Protein 4TR6 (pdb70)

Sequence (760 aa):
SHMKFTIQKDRLVESVQDVLKAVSSRTTIPILTGIKIVASDDGVSFTGSDSDISIESFIPKEEGDKEIVTIEQPGSIVLQARFFSEIVKKLPMATVEIEVQNQYLTIIRSGKAEFNLNGLDADEYPHLPQIEEHHAIQIPTDLLKNLIRQTVFAVSTSETTRPILTGVNWKVEQSELLCTATDSSHRLALRKAKLDIPEDRSYNVVIPGKSLTELSKILDDNQELVDIVITETQVLFKAKNVLFFSRLLDGNYPDTTSLIIPQDSKTEIIVNTKEEFLQAIDRASLLAREGRNNVVVKLSAKPAESIEISSNSPEIGKVVEAIVADQIEGEELNISFSPKYMLDALKVLEGAEIRVSFTGAMMRPFLIRTPNDETIVQLILPVRTYSHMKFTIQKDRLVESVQDVLKAVSSRTTIPILTGIKIVASDDGVSFTGSDSDIISIESFIPKEEGDKEIVTIEQPGSIVLQARFFSEIVKKLPMATVEIEVQNNQYLTIIIRSGKAEFNNLNGLDADEYPHLPQIEEHHAIQIPTDLLKNLIRQTVFAVSTSETRRPILTGVNWKVEQSSEELLCTATDSSHRLALRKAKLDIPEDRSSYNVVIPGKSLTTELSSKILDDNQELVDIVITETQVLFKAKNVLFFSRLLDGNYPDTTSLIPQDSKTEIIVVNTKEFLQAIIDRASLLAREGRNNVVKLSAKPAESIEISSSNSPEIGKVVVEAIVADQIEGEELNISFSPKYMLDALKVLEGAEIRVSSFTGAMRPFLIRTPNDETIVQLILPVRTY

Structure (mmCIF, N/CA/C/O backbone):
data_4TR6
#
_entry.id   4TR6
#
_cell.length_a   43.220
_cell.length_b   68.330
_cell.length_c   85.310
_cell.angle_alpha   65.77
_cell.angle_beta 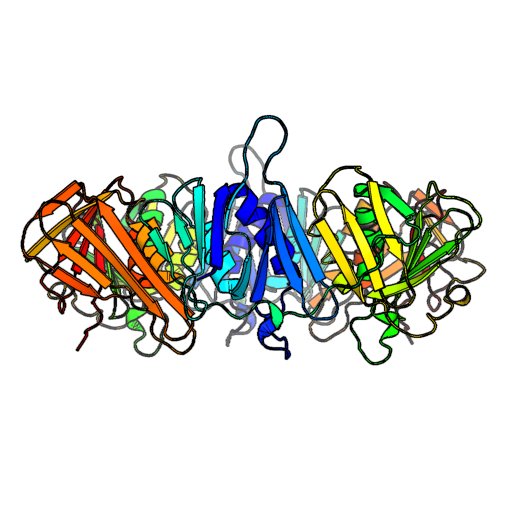  82.84
_cell.angle_gamma   86.79
#
_symmetry.space_group_name_H-M   'P 1'
#
loop_
_entity.id
_entity.type
_entity.pdbx_description
1 polymer 'DNA polymerase III subunit beta'
2 non-polymer 'SODIUM ION'
3 water water
#
loop_
_atom_site.group_PDB
_atom_site.id
_atom_site.type_symbol
_atom_site.label_atom_id
_atom_site.label_alt_id
_atom_site.label_comp_id
_atom_site.label_asym_id
_atom_site.label_entity_id
_atom_site.label_seq_id
_atom_site.pdbx_PDB_ins_code
_atom_site.Cartn_x
_atom_site.Cartn_y
_atom_site.Cartn_z
_atom_site.occupancy
_atom_site.B_iso_or_equiv
_atom_site.auth_seq_id
_atom_site.auth_comp_id
_atom_site.auth_asym_id
_atom_site.auth_atom_id
_atom_site.pdbx_PDB_model_num
ATOM 1 N N . SER A 1 1 ? -27.802 -33.845 -10.694 1.00 51.83 1 SER A N 1
ATOM 2 C CA . SER A 1 1 ? -26.436 -33.442 -11.027 1.00 50.52 1 SER A CA 1
ATOM 3 C C . SER A 1 1 ? -25.873 -32.470 -10.000 1.00 49.03 1 SER A C 1
ATOM 4 O O . SER A 1 1 ? -25.948 -31.250 -10.169 1.00 51.04 1 SER A O 1
ATOM 11 N N . HIS A 1 2 ? -25.286 -33.017 -8.945 1.00 38.74 2 HIS A N 1
ATOM 12 C CA . HIS A 1 2 ? -24.625 -32.205 -7.925 1.00 33.16 2 HIS A CA 1
ATOM 13 C C . HIS A 1 2 ? -23.099 -32.343 -8.096 1.00 34.32 2 HIS A C 1
ATOM 14 O O . HIS A 1 2 ? -22.529 -33.399 -7.856 1.00 34.79 2 HIS A O 1
ATOM 28 N N . MET A 1 3 ? -22.440 -31.249 -8.438 1.00 29.21 3 MET A N 1
ATOM 29 C CA . MET A 1 3 ? -20.989 -31.173 -8.641 1.00 27.30 3 MET A CA 1
ATOM 30 C C . MET A 1 3 ? -20.175 -31.658 -7.445 1.00 30.29 3 MET A C 1
ATOM 31 O O . MET A 1 3 ? -20.442 -31.250 -6.309 1.00 30.73 3 MET A O 1
ATOM 45 N N . LYS A 1 4 ? -19.133 -32.440 -7.717 1.00 28.63 4 LYS A N 1
ATOM 46 C CA . LYS A 1 4 ? -18.215 -32.939 -6.699 1.00 28.76 4 LYS A CA 1
ATOM 47 C C . LYS A 1 4 ? -16.827 -33.208 -7.274 1.00 31.57 4 LYS A C 1
ATOM 48 O O . LYS A 1 4 ? -16.691 -34.010 -8.213 1.00 32.91 4 LYS A O 1
ATOM 67 N N . PHE A 1 5 ? -15.793 -32.558 -6.710 1.00 29.59 5 PHE A N 1
ATOM 68 C CA . PHE A 1 5 ? -14.416 -32.821 -7.113 1.00 29.65 5 PHE A CA 1
ATOM 69 C C . PHE A 1 5 ? -13.409 -32.517 -6.016 1.00 32.85 5 PHE A C 1
ATOM 70 O O . PHE A 1 5 ? -13.715 -31.780 -5.074 1.00 30.09 5 PHE A O 1
ATOM 87 N N . THR A 1 6 ? -12.191 -33.053 -6.176 1.00 31.49 6 THR A N 1
ATOM 88 C CA . THR A 1 6 ? -11.041 -32.825 -5.299 1.00 31.95 6 THR A CA 1
ATOM 89 C C . THR A 1 6 ? -9.999 -32.149 -6.150 1.00 34.27 6 THR A C 1
ATOM 90 O O . THR A 1 6 ? -9.763 -32.605 -7.270 1.00 32.60 6 THR A O 1
ATOM 101 N N . ILE A 1 7 ? -9.373 -31.075 -5.647 1.00 30.24 7 ILE A N 1
ATOM 102 C CA . ILE A 1 7 ? -8.414 -30.297 -6.405 1.00 28.50 7 ILE A CA 1
ATOM 103 C C . ILE A 1 7 ? -7.234 -29.845 -5.564 1.00 33.85 7 ILE A C 1
ATOM 104 O O . ILE A 1 7 ? -7.350 -29.677 -4.347 1.00 32.24 7 ILE A O 1
ATOM 120 N N . GLN A 1 8 ? -6.136 -29.540 -6.243 1.00 32.33 8 GLN A N 1
ATOM 121 C CA . GLN A 1 8 ? -4.959 -28.998 -5.609 1.00 32.65 8 GLN A CA 1
ATOM 122 C C . GLN A 1 8 ? -5.224 -27.549 -5.253 1.00 34.82 8 GLN A C 1
ATOM 123 O O . GLN A 1 8 ? -5.678 -26.770 -6.090 1.00 32.61 8 GLN A O 1
ATOM 137 N N . LYS A 1 9 ? -4.996 -27.185 -3.980 1.00 30.85 9 LYS A N 1
ATOM 138 C CA . LYS A 1 9 ? -5.199 -25.809 -3.530 1.00 29.59 9 LYS A CA 1
ATOM 139 C C . LYS A 1 9 ? -4.450 -24.754 -4.360 1.00 30.54 9 LYS A C 1
ATOM 140 O O . LYS A 1 9 ? -5.027 -23.725 -4.695 1.00 28.51 9 LYS A O 1
ATOM 159 N N . ASP A 1 10 ? -3.151 -24.969 -4.616 1.00 31.11 10 ASP A N 1
ATOM 160 C CA . ASP A 1 10 ? -2.345 -23.979 -5.332 1.00 30.98 10 ASP A CA 1
ATOM 161 C C . ASP A 1 10 ? -2.965 -23.567 -6.651 1.00 30.70 10 ASP A C 1
ATOM 162 O O . ASP A 1 10 ? -3.095 -22.378 -6.915 1.00 31.07 10 ASP A O 1
ATOM 171 N N . ARG A 1 11 ? -3.429 -24.548 -7.450 1.00 30.68 11 ARG A N 1
ATOM 172 C CA . ARG A 1 11 ? -4.039 -24.237 -8.746 1.00 29.69 11 ARG A CA 1
ATOM 173 C C . ARG A 1 11 ? -5.419 -23.610 -8.608 1.00 28.80 11 ARG A C 1
ATOM 174 O O . ARG A 1 11 ? -5.780 -22.695 -9.349 1.00 28.73 11 ARG A O 1
ATOM 195 N N . LEU A 1 12 ? -6.204 -24.107 -7.656 1.00 26.67 12 LEU A N 1
ATOM 196 C CA . LEU A 1 12 ? -7.517 -23.520 -7.378 1.00 26.53 12 LEU A CA 1
ATOM 197 C C . LEU A 1 12 ? -7.375 -22.036 -7.039 1.00 28.82 12 LEU A C 1
ATOM 198 O O . LEU A 1 12 ? -8.108 -21.192 -7.564 1.00 27.74 12 LEU A O 1
ATOM 214 N N . VAL A 1 13 ? -6.454 -21.717 -6.125 1.00 25.37 13 VAL A N 1
ATOM 215 C CA . VAL A 1 13 ? -6.245 -20.330 -5.731 1.00 25.03 13 VAL A CA 1
ATOM 216 C C . VAL A 1 13 ? -5.828 -19.472 -6.938 1.00 27.60 13 VAL A C 1
ATOM 217 O O . VAL A 1 13 ? -6.351 -18.375 -7.132 1.00 28.96 13 VAL A O 1
ATOM 230 N N . GLU A 1 14 ? -4.901 -19.967 -7.758 1.00 27.07 14 GLU A N 1
ATOM 231 C CA . GLU A 1 14 ? -4.430 -19.211 -8.913 1.00 27.15 14 GLU A CA 1
ATOM 232 C C . GLU A 1 14 ? -5.570 -18.880 -9.871 1.00 28.27 14 GLU A C 1
ATOM 233 O O . GLU A 1 14 ? -5.679 -17.736 -10.325 1.00 27.37 14 GLU A O 1
ATOM 245 N N . SER A 1 15 ? -6.425 -19.885 -10.185 1.00 24.79 15 SER A N 1
ATOM 246 C CA . SER A 1 15 ? -7.559 -19.651 -11.072 1.00 23.03 15 SER A CA 1
ATOM 247 C C . SER A 1 15 ? -8.568 -18.675 -10.479 1.00 23.94 15 SER A C 1
ATOM 248 O O . SER A 1 15 ? -9.109 -17.824 -11.172 1.00 24.21 15 SER A O 1
ATOM 256 N N . VAL A 1 16 ? -8.869 -18.825 -9.203 1.00 22.93 16 VAL A N 1
ATOM 257 C CA . VAL A 1 16 ? -9.834 -17.936 -8.568 1.00 22.62 16 VAL A CA 1
ATOM 258 C C . VAL A 1 16 ? -9.364 -16.474 -8.560 1.00 25.76 16 VAL A C 1
ATOM 259 O O . VAL A 1 16 ? -10.153 -15.579 -8.882 1.00 24.39 16 VAL A O 1
ATOM 272 N N . GLN A 1 17 ? -8.096 -16.250 -8.248 1.00 25.49 17 GLN A N 1
ATOM 273 C CA . GLN A 1 17 ? -7.535 -14.898 -8.211 1.00 25.71 17 GLN A CA 1
ATOM 274 C C . GLN A 1 17 ? -7.473 -14.283 -9.607 1.00 28.78 17 GLN A C 1
ATOM 275 O O . GLN A 1 17 ? -7.617 -13.076 -9.740 1.00 29.35 17 GLN A O 1
ATOM 289 N N . ASP A 1 18 ? -7.314 -15.093 -10.648 1.00 25.94 18 ASP A N 1
ATOM 290 C CA . ASP A 1 18 ? -7.332 -14.570 -12.009 1.00 24.84 18 ASP A CA 1
ATOM 291 C C . ASP A 1 18 ? -8.746 -14.102 -12.361 1.00 26.18 18 ASP A C 1
ATOM 292 O O . ASP A 1 18 ? -8.926 -12.980 -12.810 1.00 28.30 18 ASP A O 1
ATOM 301 N N . VAL A 1 19 ? -9.782 -14.961 -12.143 1.00 22.26 19 VAL A N 1
ATOM 302 C CA . VAL A 1 19 ? -11.132 -14.574 -12.525 1.00 21.84 19 VAL A CA 1
ATOM 303 C C . VAL A 1 19 ? -11.736 -13.496 -11.635 1.00 25.47 19 VAL A C 1
ATOM 304 O O . VAL A 1 19 ? -12.639 -12.788 -12.079 1.00 25.14 19 VAL A O 1
ATOM 317 N N . LEU A 1 20 ? -11.235 -13.358 -10.388 1.00 23.49 20 LEU A N 1
ATOM 318 C CA . LEU A 1 20 ? -11.744 -12.371 -9.443 1.00 24.03 20 LEU A CA 1
ATOM 319 C C . LEU A 1 20 ? -11.605 -10.952 -10.019 1.00 29.68 20 LEU A C 1
ATOM 320 O O . LEU A 1 20 ? -12.512 -10.141 -9.841 1.00 29.99 20 LEU A O 1
ATOM 336 N N . LYS A 1 21 ? -10.618 -10.741 -10.883 1.00 27.13 21 LYS A N 1
ATOM 337 C CA . LYS A 1 21 ? -10.403 -9.434 -11.541 1.00 26.68 21 LYS A CA 1
ATOM 338 C C . LYS A 1 21 ? -11.558 -8.960 -12.413 1.00 31.54 21 LYS A C 1
ATOM 339 O O . LYS A 1 21 ? -11.641 -7.772 -12.732 1.00 32.32 21 LYS A O 1
ATOM 358 N N . ALA A 1 22 ? -12.409 -9.868 -12.859 1.00 26.54 22 ALA A N 1
ATOM 359 C CA . ALA A 1 22 ? -13.559 -9.545 -13.664 1.00 25.79 22 ALA A CA 1
ATOM 360 C C . ALA A 1 22 ? -14.804 -9.368 -12.827 1.00 29.85 22 ALA A C 1
ATOM 361 O O . ALA A 1 22 ? -15.852 -9.103 -13.391 1.00 29.73 22 ALA A O 1
ATOM 368 N N . VAL A 1 23 ? -14.724 -9.556 -11.501 1.00 28.79 23 VAL A N 1
ATOM 369 C CA . VAL A 1 23 ? -15.901 -9.444 -10.652 1.00 29.79 23 VAL A CA 1
ATOM 370 C C . VAL A 1 23 ? -15.859 -8.053 -10.022 1.00 36.64 23 VAL A C 1
ATOM 371 O O . VAL A 1 23 ? -14.865 -7.698 -9.391 1.00 37.61 23 VAL A O 1
ATOM 384 N N . SER A 1 24 ? -16.920 -7.274 -10.224 1.00 39.74 24 SER A N 1
ATOM 385 C CA . SER A 1 24 ? -17.036 -5.914 -9.681 1.00 42.91 24 SER A CA 1
ATOM 386 C C . SER A 1 24 ? -18.014 -5.942 -8.508 1.00 51.29 24 SER A C 1
ATOM 387 O O . SER A 1 24 ? -19.027 -6.636 -8.589 1.00 50.38 24 SER A O 1
ATOM 395 N N . SER A 1 25 ? -17.728 -5.182 -7.435 1.00 52.50 25 SER A N 1
ATOM 396 C CA . SER A 1 25 ? -18.634 -5.099 -6.275 1.00 54.88 25 SER A CA 1
ATOM 397 C C . SER A 1 25 ? -19.933 -4.392 -6.706 1.00 62.98 25 SER A C 1
ATOM 398 O O . SER A 1 25 ? -21.028 -4.876 -6.408 1.00 62.75 25 SER A O 1
ATOM 402 N N . ARG A 1 26 ? -19.800 -3.282 -7.459 1.00 61.90 26 ARG A N 1
ATOM 403 C CA . ARG A 1 26 ? -20.948 -2.543 -7.998 1.00 63.48 26 ARG A CA 1
ATOM 404 C C . ARG A 1 26 ? -21.456 -3.302 -9.235 1.00 69.74 26 ARG A C 1
ATOM 405 O O . ARG A 1 26 ? -20.762 -3.329 -10.251 1.00 70.35 26 ARG A O 1
ATOM 409 N N . THR A 1 27 ? -22.631 -3.964 -9.135 1.00 67.31 27 THR A N 1
ATOM 410 C CA . THR A 1 27 ? -23.188 -4.760 -10.238 1.00 67.19 27 THR A CA 1
ATOM 411 C C . THR A 1 27 ? -24.724 -4.741 -10.250 1.00 70.63 27 THR A C 1
ATOM 412 O O . THR A 1 27 ? -25.352 -5.044 -9.233 1.00 70.52 27 THR A O 1
ATOM 416 N N . THR A 1 28 ? -25.320 -4.423 -11.421 1.00 66.16 28 THR A N 1
ATOM 417 C CA . THR A 1 28 ? -26.781 -4.377 -11.597 1.00 65.79 28 THR A CA 1
ATOM 418 C C . THR A 1 28 ? -27.374 -5.788 -11.752 1.00 66.78 28 THR A C 1
ATOM 419 O O . THR A 1 28 ? -28.574 -5.956 -11.532 1.00 67.44 28 THR A O 1
ATOM 423 N N . ILE A 1 29 ? -26.550 -6.788 -12.150 1.00 58.96 29 ILE A N 1
ATOM 424 C CA . ILE A 1 29 ? -26.978 -8.187 -12.286 1.00 56.74 29 ILE A CA 1
ATOM 425 C C . ILE A 1 29 ? -26.458 -8.911 -11.025 1.00 54.64 29 ILE A C 1
ATOM 426 O O . ILE A 1 29 ? -25.245 -9.099 -10.906 1.00 53.03 29 ILE A O 1
ATOM 430 N N . PRO A 1 30 ? -27.323 -9.264 -10.043 1.00 47.48 30 PRO A N 1
ATOM 431 C CA . PRO A 1 30 ? -26.814 -9.878 -8.798 1.00 45.44 30 PRO A CA 1
ATOM 432 C C . PRO A 1 30 ? -25.937 -11.118 -8.929 1.00 43.94 30 PRO A C 1
ATOM 433 O O . PRO A 1 30 ? -24.975 -11.232 -8.178 1.00 41.33 30 PRO A O 1
ATOM 444 N N . ILE A 1 31 ? -26.225 -12.015 -9.900 1.00 40.47 31 ILE A N 1
ATOM 445 C CA . ILE A 1 31 ? -25.453 -13.251 -10.073 1.00 38.60 31 ILE A CA 1
ATOM 446 C C . ILE A 1 31 ? -24.004 -12.993 -10.485 1.00 37.51 31 ILE A C 1
ATOM 447 O O . ILE A 1 31 ? -23.168 -13.888 -10.324 1.00 34.55 31 ILE A O 1
ATOM 463 N N . LEU A 1 32 ? -23.684 -11.765 -10.970 1.00 34.44 32 LEU A N 1
ATOM 464 C CA . LEU A 1 32 ? -22.320 -11.427 -11.341 1.00 32.94 32 LEU A CA 1
ATOM 465 C C . LEU A 1 32 ? -21.419 -11.136 -10.169 1.00 32.32 32 LEU A C 1
ATOM 466 O O . LEU A 1 32 ? -20.232 -10.938 -10.378 1.00 30.54 32 LEU A O 1
ATOM 482 N N . THR A 1 33 ? -21.923 -11.178 -8.909 1.00 28.53 33 THR A N 1
ATOM 483 C CA . THR A 1 33 ? -21.042 -11.111 -7.761 1.00 27.46 33 THR A CA 1
ATOM 484 C C . THR A 1 33 ? -20.471 -12.520 -7.475 1.00 27.66 33 THR A C 1
ATOM 485 O O . THR A 1 33 ? -19.630 -12.647 -6.584 1.00 26.53 33 THR A O 1
ATOM 496 N N . GLY A 1 34 ? -20.878 -13.532 -8.259 1.00 25.62 34 GLY A N 1
ATOM 497 C CA . GLY A 1 34 ? -20.396 -14.886 -8.080 1.00 25.10 34 GLY A CA 1
ATOM 498 C C . GLY A 1 34 ? -19.401 -15.332 -9.120 1.00 26.49 34 GLY A C 1
ATOM 499 O O . GLY A 1 34 ? -19.146 -14.634 -10.120 1.00 25.50 34 GLY A O 1
ATOM 503 N N . ILE A 1 35 ? -18.742 -16.443 -8.810 1.00 22.95 35 ILE A N 1
ATOM 504 C CA . ILE A 1 35 ? -17.836 -17.150 -9.709 1.00 21.01 35 ILE A CA 1
ATOM 505 C C . ILE A 1 35 ? -18.554 -18.437 -10.106 1.00 25.09 35 ILE A C 1
ATOM 506 O O . ILE A 1 35 ? -19.032 -19.168 -9.221 1.00 25.02 35 ILE A O 1
ATOM 522 N N . LYS A 1 36 ? -18.618 -18.705 -11.400 1.00 22.91 36 LYS A N 1
ATOM 523 C CA . LYS A 1 36 ? -19.202 -19.928 -11.942 1.00 22.89 36 LYS A CA 1
ATOM 524 C C . LYS A 1 36 ? -18.113 -20.969 -12.006 1.00 26.86 36 LYS A C 1
ATOM 525 O O . LYS A 1 36 ? -17.059 -20.741 -12.588 1.00 26.52 36 LYS A O 1
ATOM 544 N N . ILE A 1 37 ? -18.389 -22.144 -11.432 1.00 23.39 37 ILE A N 1
ATOM 545 C CA . ILE A 1 37 ? -17.470 -23.266 -11.437 1.00 23.81 37 ILE A CA 1
ATOM 546 C C . ILE A 1 37 ? -18.169 -24.372 -12.250 1.00 27.02 37 ILE A C 1
ATOM 547 O O . ILE A 1 37 ? -19.342 -24.657 -11.996 1.00 25.75 37 ILE A O 1
ATOM 563 N N . VAL A 1 38 ? -17.458 -24.979 -13.194 1.00 25.56 38 VAL A N 1
ATOM 564 C CA . VAL A 1 38 ? -18.003 -26.072 -14.033 1.00 25.75 38 VAL A CA 1
ATOM 565 C C . VAL A 1 38 ? -17.007 -27.193 -14.049 1.00 29.15 38 VAL A C 1
ATOM 566 O O . VAL A 1 38 ? -15.922 -27.018 -14.573 1.00 28.45 38 VAL A O 1
ATOM 579 N N . ALA A 1 39 ? -17.363 -28.351 -13.494 1.00 27.05 39 ALA A N 1
ATOM 580 C CA . ALA A 1 39 ? -16.490 -29.509 -13.498 1.00 27.77 39 ALA A CA 1
ATOM 581 C C . ALA A 1 39 ? -16.993 -30.429 -14.596 1.00 33.08 39 ALA A C 1
ATOM 582 O O . ALA A 1 39 ? -18.182 -30.721 -14.636 1.00 32.49 39 ALA A O 1
ATOM 589 N N . SER A 1 40 ? -16.114 -30.794 -15.506 1.00 31.20 40 SER A N 1
ATOM 590 C CA . SER A 1 40 ? -16.412 -31.710 -16.628 1.00 32.85 40 SER A CA 1
ATOM 591 C C . SER A 1 40 ? -15.474 -32.913 -16.515 1.00 41.23 40 SER A C 1
ATOM 592 O O . SER A 1 40 ? -14.709 -33.011 -15.562 1.00 39.25 40 SER A O 1
ATOM 600 N N . ASP A 1 41 ? -15.534 -33.855 -17.464 1.00 42.21 41 ASP A N 1
ATOM 601 C CA . ASP A 1 41 ? -14.642 -35.010 -17.409 1.00 44.05 41 ASP A CA 1
ATOM 602 C C . ASP A 1 41 ? -13.169 -34.603 -17.643 1.00 45.72 41 ASP A C 1
ATOM 603 O O . ASP A 1 41 ? -12.277 -35.285 -17.142 1.00 47.34 41 ASP A O 1
ATOM 612 N N . ASP A 1 42 ? -12.927 -33.469 -18.324 1.00 39.88 42 ASP A N 1
ATOM 613 C CA . ASP A 1 42 ? -11.588 -32.968 -18.652 1.00 38.65 42 ASP A CA 1
ATOM 614 C C . ASP A 1 42 ? -10.931 -32.052 -17.594 1.00 36.95 42 ASP A C 1
ATOM 615 O O . ASP A 1 42 ? -9.718 -31.867 -17.630 1.00 35.69 42 ASP A O 1
ATOM 624 N N . GLY A 1 43 ? -11.711 -31.472 -16.693 1.00 32.30 43 GLY A N 1
ATOM 625 C CA . GLY A 1 43 ? -11.149 -30.530 -15.732 1.00 29.67 43 GLY A CA 1
ATOM 626 C C . GLY A 1 43 ? -12.200 -29.617 -15.172 1.00 31.34 43 GLY A C 1
ATOM 627 O O . GLY A 1 43 ? -13.387 -29.924 -15.245 1.00 31.18 43 GLY A O 1
ATOM 631 N N . VAL A 1 44 ? -11.775 -28.492 -14.576 1.00 27.70 44 VAL A N 1
ATOM 632 C CA . VAL A 1 44 ? -12.713 -27.541 -13.983 1.00 25.95 44 VAL A CA 1
ATOM 633 C C . VAL A 1 44 ? -12.436 -26.145 -14.510 1.00 28.73 44 VAL A C 1
ATOM 634 O O . VAL A 1 44 ? -11.280 -25.711 -14.480 1.00 26.86 44 VAL A O 1
ATOM 647 N N . SER A 1 45 ? -13.494 -25.426 -14.912 1.00 25.76 45 SER A N 1
ATOM 648 C CA . SER A 1 45 ? -13.387 -24.024 -15.324 1.00 25.57 45 SER A CA 1
ATOM 649 C C . SER A 1 45 ? -13.989 -23.126 -14.246 1.00 26.70 45 SER A C 1
ATOM 650 O O . SER A 1 45 ? -14.924 -23.514 -13.523 1.00 25.52 45 SER A O 1
ATOM 658 N N . PHE A 1 46 ? -13.443 -21.901 -14.155 1.00 24.31 46 PHE A N 1
ATOM 659 C CA . PHE A 1 46 ? -13.885 -20.863 -13.242 1.00 23.78 46 PHE A CA 1
ATOM 660 C C . PHE A 1 46 ? -14.142 -19.637 -14.109 1.00 24.89 46 PHE A C 1
ATOM 661 O O . PHE A 1 46 ? -13.280 -19.289 -14.925 1.00 24.69 46 PHE A O 1
ATOM 678 N N . THR A 1 47 ? -15.298 -18.994 -13.945 1.00 21.37 47 THR A N 1
ATOM 679 C CA . THR A 1 47 ? -15.662 -17.795 -14.727 1.00 22.29 47 THR A CA 1
ATOM 680 C C . THR A 1 47 ? -16.067 -16.648 -13.818 1.00 25.44 47 THR A C 1
ATOM 681 O O . THR A 1 47 ? -16.843 -16.829 -12.878 1.00 25.28 47 THR A O 1
ATOM 692 N N . GLY A 1 48 ? -15.536 -15.474 -14.126 1.00 22.82 48 GLY A N 1
ATOM 693 C CA . GLY A 1 48 ? -15.908 -14.229 -13.481 1.00 22.37 48 GLY A CA 1
ATOM 694 C C . GLY A 1 48 ? -16.223 -13.236 -14.584 1.00 26.95 48 GLY A C 1
ATOM 695 O O . GLY A 1 48 ? -15.632 -13.317 -15.672 1.00 23.98 48 GLY A O 1
ATOM 699 N N . SER A 1 49 ? -17.217 -12.378 -14.368 1.00 26.42 49 SER A N 1
ATOM 700 C CA . SER A 1 49 ? -17.600 -11.364 -15.355 1.00 27.00 49 SER A CA 1
ATOM 701 C C . SER A 1 49 ? -18.241 -10.128 -14.704 1.00 32.36 49 SER A C 1
ATOM 702 O O . SER A 1 49 ? -18.812 -10.225 -13.600 1.00 29.64 49 SER A O 1
ATOM 710 N N . ASP A 1 50 ? -18.127 -8.959 -15.376 1.00 30.60 50 ASP A N 1
ATOM 711 C CA . ASP A 1 50 ? -18.821 -7.721 -14.970 1.00 30.99 50 ASP A CA 1
ATOM 712 C C . ASP A 1 50 ? -19.645 -7.197 -16.170 1.00 37.75 50 ASP A C 1
ATOM 713 O O . ASP A 1 50 ? -19.990 -6.019 -16.213 1.00 36.39 50 ASP A O 1
ATOM 722 N N . SER A 1 51 ? -19.916 -8.065 -17.161 1.00 37.20 51 SER A N 1
ATOM 723 C CA . SER A 1 51 ? -20.612 -7.762 -18.406 1.00 39.87 51 SER A CA 1
ATOM 724 C C . SER A 1 51 ? -19.645 -7.155 -19.425 1.00 45.54 51 SER A C 1
ATOM 725 O O . SER A 1 51 ? -19.708 -7.578 -20.576 1.00 48.07 51 SER A O 1
ATOM 729 N N . ASP A 1 52 ? -18.749 -6.208 -19.022 1.00 40.25 52 ASP A N 1
ATOM 730 C CA . ASP A 1 52 ? -17.724 -5.622 -19.907 1.00 38.70 52 ASP A CA 1
ATOM 731 C C . ASP A 1 52 ? -16.591 -6.605 -20.147 1.00 36.54 52 ASP A C 1
ATOM 732 O O . ASP A 1 52 ? -16.216 -6.793 -21.301 1.00 34.32 52 ASP A O 1
ATOM 741 N N . ILE A 1 53 ? -15.993 -7.177 -19.074 1.00 26.88 53 ILE A N 1
ATOM 742 C CA . ILE A 1 53 ? -14.971 -8.198 -19.230 1.00 25.87 53 ILE A CA 1
ATOM 743 C C . ILE A 1 53 ? -15.478 -9.522 -18.686 1.00 25.79 53 ILE A C 1
ATOM 744 O O . ILE A 1 53 ? -16.282 -9.525 -17.754 1.00 25.46 53 ILE A O 1
ATOM 760 N N . SER A 1 54 ? -15.022 -10.623 -19.272 1.00 23.60 54 SER A N 1
ATOM 761 C CA . SER A 1 54 ? -15.286 -11.973 -18.780 1.00 22.97 54 SER A CA 1
ATOM 762 C C . SER A 1 54 ? -13.957 -12.721 -18.795 1.00 24.90 54 SER A C 1
ATOM 763 O O . SER A 1 54 ? -13.187 -12.590 -19.753 1.00 23.44 54 SER A O 1
ATOM 771 N N . ILE A 1 55 ? -13.655 -13.451 -17.732 1.00 23.39 55 ILE A N 1
ATOM 772 C CA . ILE A 1 55 ? -12.435 -14.223 -17.630 1.00 21.60 55 ILE A CA 1
ATOM 773 C C . ILE A 1 55 ? -12.809 -15.660 -17.327 1.00 26.19 55 ILE A C 1
ATOM 774 O O . ILE A 1 55 ? -13.497 -15.888 -16.329 1.00 26.52 55 ILE A O 1
ATOM 790 N N . GLU A 1 56 ? -12.355 -16.609 -18.148 1.00 23.05 56 GLU A N 1
ATOM 791 C CA . GLU A 1 56 ? -12.578 -18.036 -17.862 1.00 22.49 56 GLU A CA 1
ATOM 792 C C . GLU A 1 56 ? -11.212 -18.698 -17.703 1.00 26.21 56 GLU A C 1
ATOM 793 O O . GLU A 1 56 ? -10.404 -18.664 -18.638 1.00 26.51 56 GLU A O 1
ATOM 805 N N . SER A 1 57 ? -10.959 -19.314 -16.551 1.00 22.79 57 SER A N 1
ATOM 806 C CA . SER A 1 57 ? -9.692 -19.992 -16.267 1.00 22.24 57 SER A CA 1
ATOM 807 C C . SER A 1 57 ? -9.979 -21.486 -16.155 1.00 26.26 57 SER A C 1
ATOM 808 O O . SER A 1 57 ? -10.889 -21.859 -15.430 1.00 25.99 57 SER A O 1
ATOM 816 N N . PHE A 1 58 ? -9.217 -22.315 -16.829 1.00 25.18 58 PHE A N 1
ATOM 817 C CA . PHE A 1 58 ? -9.415 -23.764 -16.824 1.00 25.36 58 PHE A CA 1
ATOM 818 C C . PHE A 1 58 ? -8.286 -24.489 -16.125 1.00 29.07 58 PHE A C 1
ATOM 819 O O . PHE A 1 58 ? -7.105 -24.224 -16.375 1.00 27.82 58 PHE A O 1
ATOM 836 N N . ILE A 1 59 ? -8.646 -25.481 -15.313 1.00 25.68 59 ILE A N 1
ATOM 837 C CA . ILE A 1 59 ? -7.670 -26.353 -14.671 1.00 26.53 59 ILE A CA 1
ATOM 838 C C . ILE A 1 59 ? -7.848 -27.743 -15.245 1.00 30.60 59 ILE A C 1
ATOM 839 O O . ILE A 1 59 ? -8.866 -28.368 -14.959 1.00 28.93 59 ILE A O 1
ATOM 855 N N . PRO A 1 60 ? -6.888 -28.263 -16.033 1.00 28.89 60 PRO A N 1
ATOM 856 C CA . PRO A 1 60 ? -7.021 -29.631 -16.548 1.00 29.48 60 PRO A CA 1
ATOM 857 C C . PRO A 1 60 ? -6.919 -30.663 -15.416 1.00 32.01 60 PRO A C 1
ATOM 858 O O . PRO A 1 60 ? -6.261 -30.399 -14.408 1.00 30.85 60 PRO A O 1
ATOM 869 N N . LYS A 1 61 ? -7.562 -31.833 -15.554 1.00 30.86 61 LYS A N 1
ATOM 870 C CA . LYS A 1 61 ? -7.452 -32.860 -14.513 1.00 31.21 61 LYS A CA 1
ATOM 871 C C . LYS A 1 61 ? -6.026 -33.374 -14.298 1.00 35.75 61 LYS A C 1
ATOM 872 O O . LYS A 1 61 ? -5.654 -33.738 -13.174 1.00 35.57 61 LYS A O 1
ATOM 882 N N . GLU A 1 62 ? -5.232 -33.383 -15.369 1.00 35.72 62 GLU A N 1
ATOM 883 C CA . GLU A 1 62 ? -3.864 -33.857 -15.372 1.00 37.68 62 GLU A CA 1
ATOM 884 C C . GLU A 1 62 ? -3.033 -32.896 -16.190 1.00 41.83 62 GLU A C 1
ATOM 885 O O . GLU A 1 62 ? -3.472 -32.437 -17.239 1.00 40.61 62 GLU A O 1
ATOM 897 N N . GLU A 1 63 ? -1.868 -32.537 -15.674 1.00 41.26 63 GLU A N 1
ATOM 898 C CA . GLU A 1 63 ? -0.956 -31.645 -16.368 1.00 42.75 63 GLU A CA 1
ATOM 899 C C . GLU A 1 63 ? 0.452 -32.053 -16.025 1.00 51.08 63 GLU A C 1
ATOM 900 O O . GLU A 1 63 ? 0.782 -32.287 -14.852 1.00 51.55 63 GLU A O 1
ATOM 912 N N . GLY A 1 64 ? 1.254 -32.172 -17.066 1.00 50.47 64 GLY A N 1
ATOM 913 C CA . GLY A 1 64 ? 2.599 -32.691 -16.982 1.00 51.26 64 GLY A CA 1
ATOM 914 C C . GLY A 1 64 ? 2.450 -34.188 -16.833 1.00 56.22 64 GLY A C 1
ATOM 915 O O . GLY A 1 64 ? 2.122 -34.885 -17.799 1.00 59.82 64 GLY A O 1
ATOM 919 N N . ASP A 1 65 ? 2.653 -34.666 -15.614 1.00 47.65 65 ASP A N 1
ATOM 920 C CA . ASP A 1 65 ? 2.514 -36.065 -15.193 1.00 45.97 65 ASP A CA 1
ATOM 921 C C . ASP A 1 65 ? 1.944 -36.128 -13.760 1.00 45.03 65 ASP A C 1
ATOM 922 O O . ASP A 1 65 ? 2.174 -37.093 -13.026 1.00 45.25 65 ASP A O 1
ATOM 931 N N . LYS A 1 66 ? 1.161 -35.121 -13.375 1.00 37.55 66 LYS A N 1
ATOM 932 C CA . LYS A 1 66 ? 0.591 -35.036 -12.036 1.00 36.35 66 LYS A CA 1
ATOM 933 C C . LYS A 1 66 ? -0.932 -34.892 -12.141 1.00 39.37 66 LYS A C 1
ATOM 934 O O . LYS A 1 66 ? -1.417 -34.123 -12.977 1.00 37.74 66 LYS A O 1
ATOM 938 N N . GLU A 1 67 ? -1.665 -35.599 -11.289 1.00 38.98 67 GLU A N 1
ATOM 939 C CA . GLU A 1 67 ? -3.119 -35.517 -11.197 1.00 38.70 67 GLU A CA 1
ATOM 940 C C . GLU A 1 67 ? -3.434 -34.271 -10.339 1.00 42.81 67 GLU A C 1
ATOM 941 O O . GLU A 1 67 ? -3.081 -34.253 -9.165 1.00 45.20 67 GLU A O 1
ATOM 953 N N . ILE A 1 68 ? -4.038 -33.244 -10.944 1.00 37.14 68 ILE A N 1
ATOM 954 C CA . ILE A 1 68 ? -4.373 -31.938 -10.351 1.00 37.04 68 ILE A CA 1
ATOM 955 C C . ILE A 1 68 ? -5.801 -31.907 -9.822 1.00 37.01 68 ILE A C 1
ATOM 956 O O . ILE A 1 68 ? -6.054 -31.236 -8.808 1.00 34.10 68 ILE A O 1
ATOM 972 N N . VAL A 1 69 ? -6.737 -32.551 -10.534 1.00 32.25 69 VAL A N 1
ATOM 973 C CA . VAL A 1 69 ? -8.145 -32.625 -10.169 1.00 32.24 69 VAL A CA 1
ATOM 974 C C . VAL A 1 69 ? -8.634 -34.047 -10.304 1.00 36.33 69 VAL A C 1
ATOM 975 O O . VAL A 1 69 ? -8.269 -34.740 -11.263 1.00 36.79 69 VAL A O 1
ATOM 988 N N . THR A 1 70 ? -9.506 -34.472 -9.390 1.00 33.45 70 THR A N 1
ATOM 989 C CA . THR A 1 70 ? -10.206 -35.735 -9.489 1.00 33.96 70 THR A CA 1
ATOM 990 C C . THR A 1 70 ? -11.682 -35.355 -9.467 1.00 38.05 70 THR A C 1
ATOM 991 O O . THR A 1 70 ? -12.131 -34.820 -8.460 1.00 35.28 70 THR A O 1
ATOM 1002 N N . ILE A 1 71 ? -12.424 -35.573 -10.578 1.00 35.36 71 ILE A N 1
ATOM 1003 C CA . ILE A 1 71 ? -13.848 -35.223 -10.667 1.00 34.66 71 ILE A CA 1
ATOM 1004 C C . ILE A 1 71 ? -14.698 -36.442 -10.362 1.00 40.45 71 ILE A C 1
ATOM 1005 O O . ILE A 1 71 ? -14.762 -37.362 -11.175 1.00 43.04 71 ILE A O 1
ATOM 1021 N N . GLU A 1 72 ? -15.376 -36.442 -9.208 1.00 35.56 72 GLU A N 1
ATOM 1022 C CA . GLU A 1 72 ? -16.251 -37.559 -8.826 1.00 36.18 72 GLU A CA 1
ATOM 1023 C C . GLU A 1 72 ? -17.608 -37.424 -9.509 1.00 38.70 72 GLU A C 1
ATOM 1024 O O . GLU A 1 72 ? -18.176 -38.419 -9.965 1.00 40.04 72 GLU A O 1
ATOM 1036 N N . GLN A 1 73 ? -18.111 -36.192 -9.632 1.00 33.48 73 GLN A N 1
ATOM 1037 C CA . GLN A 1 73 ? -19.366 -35.929 -10.312 1.00 32.89 73 GLN A CA 1
ATOM 1038 C C . GLN A 1 73 ? -19.281 -34.631 -11.082 1.00 36.44 73 GLN A C 1
ATOM 1039 O O . GLN A 1 73 ? -19.206 -33.579 -10.453 1.00 33.22 73 GLN A O 1
ATOM 1053 N N . PRO A 1 74 ? -19.338 -34.651 -12.423 1.00 34.03 74 PRO A N 1
ATOM 1054 C CA . PRO A 1 74 ? -19.414 -33.394 -13.166 1.00 31.98 74 PRO A CA 1
ATOM 1055 C C . PRO A 1 74 ? -20.650 -32.595 -12.779 1.00 34.68 74 PRO A C 1
ATOM 1056 O O . PRO A 1 74 ? -21.661 -33.156 -12.358 1.00 36.96 74 PRO A O 1
ATOM 1067 N N . GLY A 1 75 ? -20.546 -31.278 -12.877 1.00 31.04 75 GLY A N 1
ATOM 1068 C CA . GLY A 1 75 ? -21.639 -30.396 -12.507 1.00 29.92 75 GLY A CA 1
ATOM 1069 C C . GLY A 1 75 ? -21.170 -28.963 -12.380 1.00 31.05 75 GLY A C 1
ATOM 1070 O O . GLY A 1 75 ? -20.012 -28.672 -12.657 1.00 29.86 75 GLY A O 1
ATOM 1074 N N . SER A 1 76 ? -22.074 -28.079 -12.020 1.00 27.14 76 SER A N 1
ATOM 1075 C CA . SER A 1 76 ? -21.745 -26.657 -11.904 1.00 27.48 76 SER A CA 1
ATOM 1076 C C . SER A 1 76 ? -22.437 -25.980 -10.736 1.00 29.65 76 SER A C 1
ATOM 1077 O O . SER A 1 76 ? -23.394 -26.495 -10.131 1.00 29.94 76 SER A O 1
ATOM 1085 N N . ILE A 1 77 ? -21.900 -24.784 -10.381 1.00 25.77 77 ILE A N 1
ATOM 1086 C CA . ILE A 1 77 ? -22.462 -23.990 -9.311 1.00 25.27 77 ILE A CA 1
ATOM 1087 C C . ILE A 1 77 ? -21.919 -22.604 -9.424 1.00 26.31 77 ILE A C 1
ATOM 1088 O O . ILE A 1 77 ? -20.838 -22.421 -10.017 1.00 25.88 77 ILE A O 1
ATOM 1104 N N . VAL A 1 78 ? -22.615 -21.635 -8.823 1.00 25.29 78 VAL A N 1
ATOM 1105 C CA . VAL A 1 78 ? -22.100 -20.280 -8.677 1.00 24.93 78 VAL A CA 1
ATOM 1106 C C . VAL A 1 78 ? -21.918 -20.018 -7.172 1.00 25.94 78 VAL A C 1
ATOM 1107 O O . VAL A 1 78 ? -22.852 -20.214 -6.403 1.00 26.29 78 VAL A O 1
ATOM 1120 N N . LEU A 1 79 ? -20.713 -19.582 -6.769 1.00 23.87 79 LEU A N 1
ATOM 1121 C CA . LEU A 1 79 ? -20.407 -19.203 -5.398 1.00 21.76 79 LEU A CA 1
ATOM 1122 C C . LEU A 1 79 ? -20.070 -17.727 -5.299 1.00 24.53 79 LEU A C 1
ATOM 1123 O O . LEU A 1 79 ? -19.451 -17.199 -6.212 1.00 24.22 79 LEU A O 1
ATOM 1139 N N . GLN A 1 80 ? -20.398 -17.070 -4.181 1.00 24.19 80 GLN A N 1
ATOM 1140 C CA . GLN A 1 80 ? -20.039 -15.645 -4.043 1.00 23.36 80 GLN A CA 1
ATOM 1141 C C . GLN A 1 80 ? -18.539 -15.492 -4.170 1.00 25.41 80 GLN A C 1
ATOM 1142 O O . GLN A 1 80 ? -17.812 -16.141 -3.443 1.00 24.42 80 GLN A O 1
ATOM 1156 N N . ALA A 1 81 ? -18.076 -14.641 -5.094 1.00 25.37 81 ALA A N 1
ATOM 1157 C CA . ALA A 1 81 ? -16.654 -14.545 -5.421 1.00 24.59 81 ALA A CA 1
ATOM 1158 C C . ALA A 1 81 ? -15.729 -14.139 -4.295 1.00 27.09 81 ALA A C 1
ATOM 1159 O O . ALA A 1 81 ? -14.692 -14.764 -4.097 1.00 26.41 81 ALA A O 1
ATOM 1166 N N . ARG A 1 82 ? -16.075 -13.078 -3.578 1.00 28.17 82 ARG A N 1
ATOM 1167 C CA . ARG A 1 82 ? -15.202 -12.537 -2.518 1.00 28.68 82 ARG A CA 1
ATOM 1168 C C . ARG A 1 82 ? -15.037 -13.548 -1.397 1.00 29.44 82 ARG A C 1
ATOM 1169 O O . ARG A 1 82 ? -13.909 -13.849 -1.011 1.00 30.68 82 ARG A O 1
ATOM 1173 N N . PHE A 1 83 ? -16.140 -14.142 -0.934 1.00 26.48 83 PHE A N 1
ATOM 1174 C CA . PHE A 1 83 ? -16.046 -15.146 0.122 1.00 24.62 83 PHE A CA 1
ATOM 1175 C C . PHE A 1 83 ? -15.276 -16.354 -0.350 1.00 25.69 83 PHE A C 1
ATOM 1176 O O . PHE A 1 83 ? -14.394 -16.826 0.345 1.00 26.25 83 PHE A O 1
ATOM 1193 N N . PHE A 1 84 ? -15.581 -16.856 -1.548 1.00 24.10 84 PHE A N 1
ATOM 1194 C CA . PHE A 1 84 ? -14.881 -18.042 -2.050 1.00 22.25 84 PHE A CA 1
ATOM 1195 C C . PHE A 1 84 ? -13.373 -17.782 -2.138 1.00 24.13 84 PHE A C 1
ATOM 1196 O O . PHE A 1 84 ? -12.565 -18.610 -1.728 1.00 24.49 84 PHE A O 1
ATOM 1213 N N . SER A 1 85 ? -13.006 -16.614 -2.667 1.00 24.28 85 SER A N 1
ATOM 1214 C CA . SER A 1 85 ? -11.606 -16.222 -2.805 1.00 23.82 85 SER A CA 1
ATOM 1215 C C . SER A 1 85 ? -10.920 -16.146 -1.463 1.00 26.21 85 SER A C 1
ATOM 1216 O O . SER A 1 85 ? -9.840 -16.710 -1.286 1.00 26.30 85 SER A O 1
ATOM 1224 N N . GLU A 1 86 ? -11.572 -15.527 -0.472 1.00 24.93 86 GLU A N 1
ATOM 1225 C CA . GLU A 1 86 ? -10.973 -15.424 0.847 1.00 24.87 86 GLU A CA 1
ATOM 1226 C C . GLU A 1 86 ? -10.824 -16.774 1.505 1.00 26.11 86 GLU A C 1
ATOM 1227 O O . GLU A 1 86 ? -9.812 -17.035 2.146 1.00 27.07 86 GLU A O 1
ATOM 1239 N N . ILE A 1 87 ? -11.782 -17.683 1.287 1.00 23.51 87 ILE A N 1
ATOM 1240 C CA . ILE A 1 87 ? -11.717 -19.021 1.840 1.00 22.63 87 ILE A CA 1
ATOM 1241 C C . ILE A 1 87 ? -10.582 -19.819 1.225 1.00 25.20 87 ILE A C 1
ATOM 1242 O O . ILE A 1 87 ? -9.802 -20.408 1.954 1.00 24.76 87 ILE A O 1
ATOM 1258 N N . VAL A 1 88 ? -10.522 -19.889 -0.116 1.00 25.16 88 VAL A N 1
ATOM 1259 C CA . VAL A 1 88 ? -9.540 -20.772 -0.751 1.00 26.92 88 VAL A CA 1
ATOM 1260 C C . VAL A 1 88 ? -8.091 -20.463 -0.402 1.00 27.31 88 VAL A C 1
ATOM 1261 O O . VAL A 1 88 ? -7.316 -21.398 -0.228 1.00 28.08 88 VAL A O 1
ATOM 1274 N N . LYS A 1 89 ? -7.756 -19.187 -0.250 1.00 27.48 89 LYS A N 1
ATOM 1275 C CA . LYS A 1 89 ? -6.413 -18.759 0.129 1.00 28.70 89 LYS A CA 1
ATOM 1276 C C . LYS A 1 89 ? -5.989 -19.315 1.486 1.00 31.99 89 LYS A C 1
ATOM 1277 O O . LYS A 1 89 ? -4.803 -19.552 1.691 1.00 33.14 89 LYS A O 1
ATOM 1296 N N . LYS A 1 90 ? -6.941 -19.520 2.425 1.00 28.62 90 LYS A N 1
ATOM 1297 C CA . LYS A 1 90 ? -6.636 -19.937 3.792 1.00 28.60 90 LYS A CA 1
ATOM 1298 C C . LYS A 1 90 ? -6.854 -21.414 4.098 1.00 30.82 90 LYS A C 1
ATOM 1299 O O . LYS A 1 90 ? -6.673 -21.833 5.242 1.00 30.98 90 LYS A O 1
ATOM 1318 N N . LEU A 1 91 ? -7.174 -22.244 3.103 1.00 28.59 91 LEU A N 1
ATOM 1319 C CA . LEU A 1 91 ? -7.402 -23.649 3.386 1.00 28.39 91 LEU A CA 1
ATOM 1320 C C . LEU A 1 91 ? -6.121 -24.336 3.870 1.00 32.63 91 LEU A C 1
ATOM 1321 O O . LEU A 1 91 ? -5.032 -24.027 3.360 1.00 31.91 91 LEU A O 1
ATOM 1337 N N . PRO A 1 92 ? -6.230 -25.204 4.887 1.00 31.24 92 PRO A N 1
ATOM 1338 C CA . PRO A 1 92 ? -5.026 -25.721 5.549 1.00 31.75 92 PRO A CA 1
ATOM 1339 C C . PRO A 1 92 ? -4.162 -26.740 4.845 1.00 40.54 92 PRO A C 1
ATOM 1340 O O . PRO A 1 92 ? -2.977 -26.802 5.176 1.00 41.59 92 PRO A O 1
ATOM 1351 N N . MET A 1 93 ? -4.727 -27.545 3.921 1.00 37.64 93 MET A N 1
ATOM 1352 C CA . MET A 1 93 ? -3.997 -28.615 3.258 1.00 38.10 93 MET A CA 1
ATOM 1353 C C . MET A 1 93 ? -3.855 -28.363 1.780 1.00 39.56 93 MET A C 1
ATOM 1354 O O . MET A 1 93 ? -4.558 -27.538 1.206 1.00 37.97 93 MET A O 1
ATOM 1368 N N . ALA A 1 94 ? -2.953 -29.121 1.150 1.00 38.89 94 ALA A N 1
ATOM 1369 C CA . ALA A 1 94 ? -2.689 -28.986 -0.289 1.00 38.86 94 ALA A CA 1
ATOM 1370 C C . ALA A 1 94 ? -3.873 -29.471 -1.130 1.00 42.50 94 ALA A C 1
ATOM 1371 O O . ALA A 1 94 ? -3.955 -29.112 -2.303 1.00 41.98 94 ALA A O 1
ATOM 1378 N N . THR A 1 95 ? -4.736 -30.310 -0.550 1.00 39.58 95 THR A N 1
ATOM 1379 C CA . THR A 1 95 ? -5.916 -30.898 -1.187 1.00 39.63 95 THR A CA 1
ATOM 1380 C C . THR A 1 95 ? -7.199 -30.212 -0.678 1.00 38.90 95 THR A C 1
ATOM 1381 O O . THR A 1 95 ? -7.357 -29.995 0.523 1.00 37.23 95 THR A O 1
ATOM 1392 N N . VAL A 1 96 ? -8.126 -29.958 -1.600 1.00 31.80 96 VAL A N 1
ATOM 1393 C CA . VAL A 1 96 ? -9.421 -29.340 -1.342 1.00 29.28 96 VAL A CA 1
ATOM 1394 C C . VAL A 1 96 ? -10.539 -30.155 -1.965 1.00 32.73 96 VAL A C 1
ATOM 1395 O O . VAL A 1 96 ? -10.467 -30.462 -3.157 1.00 33.00 96 VAL A O 1
ATOM 1408 N N . GLU A 1 97 ? -11.615 -30.404 -1.213 1.00 29.07 97 GLU A N 1
ATOM 1409 C CA . GLU A 1 97 ? -12.811 -31.070 -1.719 1.00 29.17 97 GLU A CA 1
ATOM 1410 C C . GLU A 1 97 ? -13.930 -30.045 -1.855 1.00 32.47 97 GLU A C 1
ATOM 1411 O O . GLU A 1 97 ? -14.173 -29.277 -0.926 1.00 32.17 97 GLU A O 1
ATOM 1423 N N . ILE A 1 98 ? -14.591 -30.000 -3.007 1.00 28.43 98 ILE A N 1
ATOM 1424 C CA . ILE A 1 98 ? -15.731 -29.118 -3.252 1.00 26.26 98 ILE A CA 1
ATOM 1425 C C . ILE A 1 98 ? -16.895 -30.008 -3.629 1.00 30.88 98 ILE A C 1
ATOM 1426 O O . ILE A 1 98 ? -16.782 -30.762 -4.595 1.00 33.03 98 ILE A O 1
ATOM 1442 N N . GLU A 1 99 ? -18.010 -29.884 -2.913 1.00 26.33 99 GLU A N 1
ATOM 1443 C CA . GLU A 1 99 ? -19.176 -30.731 -3.119 1.00 26.54 99 GLU A CA 1
ATOM 1444 C C . GLU A 1 99 ? -20.467 -29.961 -2.986 1.00 29.00 99 GLU A C 1
ATOM 1445 O O . GLU A 1 99 ? -20.743 -29.422 -1.925 1.00 28.79 99 GLU A O 1
ATOM 1457 N N . VAL A 1 100 ? -21.294 -29.963 -4.053 1.00 25.96 100 VAL A N 1
ATOM 1458 C CA . VAL A 1 100 ? -22.619 -29.356 -3.975 1.00 24.55 100 VAL A CA 1
ATOM 1459 C C . VAL A 1 100 ? -23.580 -30.412 -3.437 1.00 28.65 100 VAL A C 1
ATOM 1460 O O . VAL A 1 100 ? -23.488 -31.577 -3.873 1.00 31.75 100 VAL A O 1
ATOM 1473 N N . GLN A 1 101 ? -24.503 -30.018 -2.556 1.00 26.00 101 GLN A N 1
ATOM 1474 C CA . GLN A 1 101 ? -25.530 -30.913 -1.990 1.00 27.20 101 GLN A CA 1
ATOM 1475 C C . GLN A 1 101 ? -26.918 -30.376 -2.430 1.00 33.49 101 GLN A C 1
ATOM 1476 O O . GLN A 1 101 ? -27.019 -29.930 -3.565 1.00 32.02 101 GLN A O 1
ATOM 1490 N N . ASN A 1 102 ? -27.972 -30.431 -1.619 1.00 32.92 102 ASN A N 1
ATOM 1491 C CA . ASN A 1 102 ? -29.303 -29.968 -2.056 1.00 32.56 102 ASN A CA 1
ATOM 1492 C C . ASN A 1 102 ? -29.472 -28.471 -1.858 1.00 34.14 102 ASN A C 1
ATOM 1493 O O . ASN A 1 102 ? -28.798 -27.879 -1.012 1.00 31.80 102 ASN A O 1
ATOM 1504 N N . GLN A 1 103 ? -30.411 -27.858 -2.610 1.00 33.93 103 GLN A N 1
ATOM 1505 C CA . GLN A 1 103 ? -30.726 -26.431 -2.568 1.00 33.23 103 GLN A CA 1
ATOM 1506 C C . GLN A 1 103 ? -29.458 -25.557 -2.740 1.00 32.19 103 GLN A C 1
ATOM 1507 O O . GLN A 1 103 ? -29.323 -24.513 -2.089 1.00 33.26 103 GLN A O 1
ATOM 1511 N N . TYR A 1 104 ? -28.523 -26.040 -3.558 1.00 29.47 104 TYR A N 1
ATOM 1512 C CA . TYR A 1 104 ? -27.274 -25.338 -3.919 1.00 28.65 104 TYR A CA 1
ATOM 1513 C C . TYR A 1 104 ? -26.277 -25.104 -2.752 1.00 30.19 104 TYR A C 1
ATOM 1514 O O . TYR A 1 104 ? -25.287 -24.378 -2.927 1.00 29.19 104 TYR A O 1
ATOM 1532 N N . LEU A 1 105 ? -26.461 -25.756 -1.607 1.00 27.93 105 LEU A N 1
ATOM 1533 C CA . LEU A 1 105 ? -25.529 -25.637 -0.494 1.00 26.81 105 LEU A CA 1
ATOM 1534 C C . LEU A 1 105 ? -24.252 -26.355 -0.885 1.00 31.38 105 LEU A C 1
ATOM 1535 O O . LEU A 1 105 ? -24.299 -27.475 -1.360 1.00 32.71 105 LEU A O 1
ATOM 1551 N N . THR A 1 106 ? -23.114 -25.645 -0.832 1.00 25.79 106 THR A N 1
ATOM 1552 C CA . THR A 1 106 ? -21.849 -26.189 -1.293 1.00 24.90 106 THR A CA 1
ATOM 1553 C C . THR A 1 106 ? -20.881 -26.303 -0.158 1.00 27.69 106 THR A C 1
ATOM 1554 O O . THR A 1 106 ? -20.695 -25.335 0.583 1.00 27.92 106 THR A O 1
ATOM 1565 N N . ILE A 1 107 ? -20.243 -27.464 -0.059 1.00 26.88 107 ILE A N 1
ATOM 1566 C CA . ILE A 1 107 ? -19.270 -27.790 0.974 1.00 29.19 107 ILE A CA 1
ATOM 1567 C C . ILE A 1 107 ? -17.859 -27.596 0.414 1.00 31.74 107 ILE A C 1
ATOM 1568 O O . ILE A 1 107 ? -17.563 -28.062 -0.689 1.00 30.48 107 ILE A O 1
ATOM 1584 N N . ILE A 1 108 ? -16.992 -26.878 1.144 1.00 27.11 108 ILE A N 1
ATOM 1585 C CA . ILE A 1 108 ? -15.587 -26.711 0.780 1.00 25.84 108 ILE A CA 1
ATOM 1586 C C . ILE A 1 108 ? -14.805 -27.261 1.976 1.00 30.17 108 ILE A C 1
ATOM 1587 O O . ILE A 1 108 ? -14.917 -26.706 3.084 1.00 28.96 108 ILE A O 1
ATOM 1603 N N . ARG A 1 109 ? -14.083 -28.369 1.778 1.00 29.26 109 ARG A N 1
ATOM 1604 C CA . ARG A 1 109 ? -13.321 -29.027 2.838 1.00 29.69 109 ARG A CA 1
ATOM 1605 C C . ARG A 1 109 ? -11.844 -29.105 2.520 1.00 34.61 109 ARG A C 1
ATOM 1606 O O . ARG A 1 109 ? -11.450 -29.339 1.375 1.00 34.12 109 ARG A O 1
ATOM 1619 N N . SER A 1 110 ? -11.029 -28.991 3.552 1.00 30.82 110 SER A N 1
ATOM 1620 C CA . SER A 1 110 ? -9.577 -29.148 3.462 1.00 31.50 110 SER A CA 1
ATOM 1621 C C . SER A 1 110 ? -9.058 -29.435 4.847 1.00 34.54 110 SER A C 1
ATOM 1622 O O . SER A 1 110 ? -9.372 -28.668 5.752 1.00 31.16 110 SER A O 1
ATOM 1630 N N . GLY A 1 111 ? -8.396 -30.575 5.038 1.00 35.12 111 GLY A N 1
ATOM 1631 C CA . GLY A 1 111 ? -7.966 -30.970 6.378 1.00 35.39 111 GLY A CA 1
ATOM 1632 C C . GLY A 1 111 ? -9.177 -31.072 7.278 1.00 37.82 111 GLY A C 1
ATOM 1633 O O . GLY A 1 111 ? -10.205 -31.608 6.863 1.00 35.64 111 GLY A O 1
ATOM 1637 N N . LYS A 1 112 ? -9.111 -30.471 8.478 1.00 37.00 112 LYS A N 1
ATOM 1638 C CA . LYS A 1 112 ? -10.248 -30.497 9.417 1.00 35.67 112 LYS A CA 1
ATOM 1639 C C . LYS A 1 112 ? -11.215 -29.302 9.280 1.00 34.69 112 LYS A C 1
ATOM 1640 O O . LYS A 1 112 ? -12.146 -29.199 10.079 1.00 35.11 112 LYS A O 1
ATOM 1647 N N . ALA A 1 113 ? -11.030 -28.431 8.296 1.00 32.42 113 ALA A N 1
ATOM 1648 C CA . ALA A 1 113 ? -11.870 -27.254 8.099 1.00 32.26 113 ALA A CA 1
ATOM 1649 C C . ALA A 1 113 ? -12.958 -27.557 7.100 1.00 35.55 113 ALA A C 1
ATOM 1650 O O . ALA A 1 113 ? -12.660 -28.114 6.040 1.00 32.29 113 ALA A O 1
ATOM 1657 N N . GLU A 1 114 ? -14.204 -27.165 7.405 1.00 31.57 114 GLU A N 1
ATOM 1658 C CA . GLU A 1 114 ? -15.333 -27.355 6.496 1.00 31.91 114 GLU A CA 1
ATOM 1659 C C . GLU A 1 114 ? -16.146 -26.067 6.411 1.00 33.13 114 GLU A C 1
ATOM 1660 O O . GLU A 1 114 ? -16.688 -25.592 7.420 1.00 33.46 114 GLU A O 1
ATOM 1672 N N . PHE A 1 115 ? -16.230 -25.502 5.221 1.00 25.57 115 PHE A N 1
ATOM 1673 C CA . PHE A 1 115 ? -17.058 -24.340 4.970 1.00 24.25 115 PHE A CA 1
ATOM 1674 C C . PHE A 1 115 ? -18.278 -24.801 4.246 1.00 30.14 115 PHE A C 1
ATOM 1675 O O . PHE A 1 115 ? -18.207 -25.780 3.513 1.00 30.27 115 PHE A O 1
ATOM 1692 N N . ASN A 1 116 ? -19.389 -24.117 4.462 1.00 27.06 116 ASN A N 1
ATOM 1693 C CA . ASN A 1 116 ? -20.608 -24.289 3.679 1.00 29.38 116 ASN A CA 1
ATOM 1694 C C . ASN A 1 116 ? -20.890 -22.930 3.113 1.00 32.47 116 ASN A C 1
ATOM 1695 O O . ASN A 1 116 ? -20.779 -21.948 3.847 1.00 32.97 116 ASN A O 1
ATOM 1706 N N . LEU A 1 117 ? -21.198 -22.841 1.819 1.00 26.61 117 LEU A N 1
ATOM 1707 C CA . LEU A 1 117 ? -21.566 -21.591 1.172 1.00 26.10 117 LEU A CA 1
ATOM 1708 C C . LEU A 1 117 ? -22.909 -21.775 0.499 1.00 29.19 117 LEU A C 1
ATOM 1709 O O . LEU A 1 117 ? -23.217 -22.867 0.019 1.00 27.89 117 LEU A O 1
ATOM 1725 N N . ASN A 1 118 ? -23.737 -20.732 0.568 1.00 27.09 118 ASN A N 1
ATOM 1726 C CA . ASN A 1 118 ? -25.032 -20.695 -0.107 1.00 27.05 118 ASN A CA 1
ATOM 1727 C C . ASN A 1 118 ? -24.776 -20.485 -1.587 1.00 29.66 118 ASN A C 1
ATOM 1728 O O . ASN A 1 118 ? -24.412 -19.378 -2.006 1.00 28.29 118 ASN A O 1
ATOM 1739 N N . GLY A 1 119 ? -24.883 -21.558 -2.364 1.00 27.11 119 GLY A N 1
ATOM 1740 C CA . GLY A 1 119 ? -24.659 -21.477 -3.797 1.00 26.60 119 GLY A CA 1
ATOM 1741 C C . GLY A 1 119 ? -25.866 -20.992 -4.563 1.00 30.37 119 GLY A C 1
ATOM 1742 O O . GLY A 1 119 ? -26.976 -20.879 -4.024 1.00 30.70 119 GLY A O 1
ATOM 1746 N N . LEU A 1 120 ? -25.639 -20.710 -5.841 1.00 27.15 120 LEU A N 1
ATOM 1747 C CA . LEU A 1 120 ? -26.680 -20.306 -6.776 1.00 29.40 120 LEU A CA 1
ATOM 1748 C C . LEU A 1 120 ? -26.606 -21.200 -8.010 1.00 33.00 120 LEU A C 1
ATOM 1749 O O . LEU A 1 120 ? -25.548 -21.699 -8.388 1.00 31.17 120 LEU A O 1
ATOM 1765 N N . ASP A 1 121 ? -27.758 -21.412 -8.622 1.00 32.18 121 ASP A N 1
ATOM 1766 C CA . ASP A 1 121 ? -27.948 -22.199 -9.836 1.00 31.91 121 ASP A CA 1
ATOM 1767 C C . ASP A 1 121 ? -27.104 -21.609 -10.967 1.00 34.43 121 ASP A C 1
ATOM 1768 O O . ASP A 1 121 ? -27.332 -20.461 -11.365 1.00 34.17 121 ASP A O 1
ATOM 1777 N N . ALA A 1 122 ? -26.142 -22.395 -11.501 1.00 31.33 122 ALA A N 1
ATOM 1778 C CA . ALA A 1 122 ? -25.240 -21.894 -12.548 1.00 29.95 122 ALA A CA 1
ATOM 1779 C C . ALA A 1 122 ? -25.933 -21.708 -13.872 1.00 33.85 122 ALA A C 1
ATOM 1780 O O . ALA A 1 122 ? -25.393 -20.991 -14.718 1.00 34.41 122 ALA A O 1
ATOM 1787 N N . ASP A 1 123 ? -27.163 -22.268 -14.051 1.00 32.78 123 ASP A N 1
ATOM 1788 C CA . ASP A 1 123 ? -27.907 -22.026 -15.294 1.00 34.81 123 ASP A CA 1
ATOM 1789 C C . ASP A 1 123 ? -28.351 -20.550 -15.386 1.00 40.41 123 ASP A C 1
ATOM 1790 O O . ASP A 1 123 ? -28.643 -20.095 -16.486 1.00 42.14 123 ASP A O 1
ATOM 1799 N N . GLU A 1 124 ? -28.386 -19.808 -14.248 1.00 37.60 124 GLU A N 1
ATOM 1800 C CA . GLU A 1 124 ? -28.750 -18.385 -14.236 1.00 36.94 124 GLU A CA 1
ATOM 1801 C C . GLU A 1 124 ? -27.556 -17.480 -14.569 1.00 38.23 124 GLU A C 1
ATOM 1802 O O . GLU A 1 124 ? -27.755 -16.277 -14.707 1.00 39.51 124 GLU A O 1
ATOM 1809 N N . TYR A 1 125 ? -26.323 -18.020 -14.640 1.00 33.47 125 TYR A N 1
ATOM 1810 C CA . TYR A 1 125 ? -25.134 -17.224 -14.916 1.00 31.77 125 TYR A CA 1
ATOM 1811 C C . TYR A 1 125 ? -25.086 -16.896 -16.421 1.00 34.49 125 TYR A C 1
ATOM 1812 O O . TYR A 1 125 ? -25.324 -17.781 -17.247 1.00 35.36 125 TYR A O 1
ATOM 1830 N N . PRO A 1 126 ? -24.750 -15.645 -16.816 1.00 33.14 126 PRO A N 1
ATOM 1831 C CA . PRO A 1 126 ? -24.764 -15.318 -18.256 1.00 33.37 126 PRO A CA 1
ATOM 1832 C C . PRO A 1 126 ? -23.775 -16.133 -19.072 1.00 37.54 126 PRO A C 1
ATOM 1833 O O . PRO A 1 126 ? -22.737 -16.548 -18.565 1.00 36.22 126 PRO A O 1
ATOM 1844 N N . HIS A 1 127 ? -24.115 -16.390 -20.329 1.00 35.49 127 HIS A N 1
ATOM 1845 C CA . HIS A 1 127 ? -23.229 -17.148 -21.209 1.00 36.38 127 HIS A CA 1
ATOM 1846 C C . HIS A 1 127 ? -22.109 -16.226 -21.671 1.00 36.37 127 HIS A C 1
ATOM 1847 O O . HIS A 1 127 ? -22.302 -15.016 -21.730 1.00 34.94 127 HIS A O 1
ATOM 1861 N N . LEU A 1 128 ? -20.958 -16.803 -22.031 1.00 32.93 128 LEU A N 1
ATOM 1862 C CA . LEU A 1 128 ? -19.822 -16.045 -22.570 1.00 31.36 128 LEU A CA 1
ATOM 1863 C C . LEU A 1 128 ? -20.234 -15.482 -23.909 1.00 35.68 128 LEU A C 1
ATOM 1864 O O . LEU A 1 128 ? -21.099 -16.066 -24.575 1.00 34.47 128 LEU A O 1
ATOM 1880 N N . PRO A 1 129 ? -19.567 -14.414 -24.387 1.00 31.65 129 PRO A N 1
ATOM 1881 C CA . PRO A 1 129 ? -19.882 -13.915 -25.727 1.00 33.46 129 PRO A CA 1
ATOM 1882 C C . PRO A 1 129 ? -19.633 -14.995 -26.767 1.00 39.86 129 PRO A C 1
ATOM 1883 O O . PRO A 1 129 ? -18.659 -15.740 -26.657 1.00 38.09 129 PRO A O 1
ATOM 1894 N N . GLN A 1 130 ? -20.558 -15.148 -27.711 1.00 42.82 130 GLN A N 1
ATOM 1895 C CA . GLN A 1 130 ? -20.424 -16.131 -28.769 1.00 44.19 130 GLN A CA 1
ATOM 1896 C C . GLN A 1 130 ? -19.731 -15.399 -29.878 1.00 51.44 130 GLN A C 1
ATOM 1897 O O . GLN A 1 130 ? -20.256 -14.403 -30.373 1.00 52.08 130 GLN A O 1
ATOM 1911 N N . ILE A 1 131 ? -18.506 -15.810 -30.180 1.00 49.52 131 ILE A N 1
ATOM 1912 C CA . ILE A 1 131 ? -17.693 -15.167 -31.200 1.00 50.63 131 ILE A CA 1
ATOM 1913 C C . ILE A 1 131 ? -17.147 -16.218 -32.161 1.00 58.44 131 ILE A C 1
ATOM 1914 O O . ILE A 1 131 ? -16.820 -17.331 -31.739 1.00 58.50 131 ILE A O 1
ATOM 1930 N N . GLU A 1 132 ? -17.040 -15.862 -33.450 1.00 56.55 132 GLU A N 1
ATOM 1931 C CA . GLU A 1 132 ? -16.481 -16.777 -34.449 1.00 57.37 132 GLU A CA 1
ATOM 1932 C C . GLU A 1 132 ? -14.958 -16.783 -34.227 1.00 60.27 132 GLU A C 1
ATOM 1933 O O . GLU A 1 132 ? -14.289 -15.787 -34.503 1.00 59.33 132 GLU A O 1
ATOM 1937 N N . GLU A 1 133 ? -14.435 -17.876 -33.645 1.00 56.61 133 GLU A N 1
ATOM 1938 C CA . GLU A 1 133 ? -13.010 -18.014 -33.321 1.00 55.48 133 GLU A CA 1
ATOM 1939 C C . GLU A 1 133 ? -12.214 -18.273 -34.619 1.00 58.59 133 GLU A C 1
ATOM 1940 O O . GLU A 1 133 ? -11.824 -19.407 -34.936 1.00 59.74 133 GLU A O 1
ATOM 1952 N N . HIS A 1 134 ? -12.037 -17.195 -35.396 1.00 51.55 134 HIS A N 1
ATOM 1953 C CA . HIS A 1 134 ? -11.375 -17.216 -36.695 1.00 50.65 134 HIS A CA 1
ATOM 1954 C C . HIS A 1 134 ? -10.581 -15.940 -36.850 1.00 51.75 134 HIS A C 1
ATOM 1955 O O . HIS A 1 134 ? -10.713 -15.037 -36.023 1.00 52.69 134 HIS A O 1
ATOM 1959 N N . HIS A 1 135 ? -9.740 -15.863 -37.889 1.00 44.70 135 HIS A N 1
ATOM 1960 C CA . HIS A 1 135 ? -8.889 -14.705 -38.158 1.00 43.49 135 HIS A CA 1
ATOM 1961 C C . HIS A 1 135 ? -8.153 -14.216 -36.892 1.00 41.11 135 HIS A C 1
ATOM 1962 O O . HIS A 1 135 ? -7.975 -13.011 -36.691 1.00 39.91 135 HIS A O 1
ATOM 1976 N N . ALA A 1 136 ? -7.660 -15.162 -36.082 1.00 35.08 136 ALA A N 1
ATOM 1977 C CA . ALA A 1 136 ? -6.911 -14.818 -34.890 1.00 34.07 136 ALA A CA 1
ATOM 1978 C C . ALA A 1 136 ? -5.585 -14.170 -35.267 1.00 37.59 136 ALA A C 1
ATOM 1979 O O . ALA A 1 136 ? -4.904 -14.642 -36.188 1.00 39.22 136 ALA A O 1
ATOM 1986 N N . ILE A 1 137 ? -5.245 -13.089 -34.582 1.00 30.13 137 ILE A N 1
ATOM 1987 C CA . ILE A 1 137 ? -3.939 -12.441 -34.662 1.00 29.49 137 ILE A CA 1
ATOM 1988 C C . ILE A 1 137 ? -3.148 -13.089 -33.529 1.00 33.91 137 ILE A C 1
ATOM 1989 O O . ILE A 1 137 ? -3.646 -13.157 -32.396 1.00 33.70 137 ILE A O 1
ATOM 2005 N N . GLN A 1 138 ? -1.910 -13.480 -33.782 1.00 30.00 138 GLN A N 1
ATOM 2006 C CA . GLN A 1 138 ? -1.053 -14.059 -32.763 1.00 30.18 138 GLN A CA 1
ATOM 2007 C C . GLN A 1 138 ? 0.030 -13.072 -32.384 1.00 35.26 138 GLN A C 1
ATOM 2008 O O . GLN A 1 138 ? 0.620 -12.440 -33.277 1.00 36.17 138 GLN A O 1
ATOM 2022 N N . ILE A 1 139 ? 0.240 -12.860 -31.077 1.00 29.80 139 ILE A N 1
ATOM 2023 C CA . ILE A 1 139 ? 1.255 -11.958 -30.550 1.00 28.93 139 ILE A CA 1
ATOM 2024 C C . ILE A 1 139 ? 1.943 -12.637 -29.374 1.00 32.40 139 ILE A C 1
ATOM 2025 O O . ILE A 1 139 ? 1.257 -13.041 -28.416 1.00 29.99 139 ILE A O 1
ATOM 2041 N N . PRO A 1 140 ? 3.286 -12.705 -29.351 1.00 29.66 140 PRO A N 1
ATOM 2042 C CA . PRO A 1 140 ? 3.977 -13.231 -28.169 1.00 29.89 140 PRO A CA 1
ATOM 2043 C C . PRO A 1 140 ? 3.559 -12.473 -26.898 1.00 33.11 140 PRO A C 1
ATOM 2044 O O . PRO A 1 140 ? 3.421 -11.246 -26.929 1.00 30.83 140 PRO A O 1
ATOM 2055 N N . THR A 1 141 ? 3.326 -13.200 -25.790 1.00 30.01 141 THR A N 1
ATOM 2056 C CA . THR A 1 141 ? 2.842 -12.602 -24.544 1.00 29.47 141 THR A CA 1
ATOM 2057 C C . THR A 1 141 ? 3.677 -11.406 -24.069 1.00 31.19 141 THR A C 1
ATOM 2058 O O . THR A 1 141 ? 3.120 -10.391 -23.660 1.00 28.67 141 THR A O 1
ATOM 2069 N N . ASP A 1 142 ? 5.003 -11.529 -24.110 1.00 30.05 142 ASP A N 1
ATOM 2070 C CA . ASP A 1 142 ? 5.880 -10.455 -23.652 1.00 29.95 142 ASP A CA 1
ATOM 2071 C C . ASP A 1 142 ? 5.713 -9.173 -24.477 1.00 31.27 142 ASP A C 1
ATOM 2072 O O . ASP A 1 142 ? 5.629 -8.113 -23.868 1.00 28.27 142 ASP A O 1
ATOM 2081 N N . LEU A 1 143 ? 5.585 -9.284 -25.817 1.00 30.01 143 LEU A N 1
ATOM 2082 C CA . LEU A 1 143 ? 5.363 -8.132 -26.724 1.00 29.18 143 LEU A CA 1
ATOM 2083 C C . LEU A 1 143 ? 3.999 -7.525 -26.413 1.00 28.23 143 LEU A C 1
ATOM 2084 O O . LEU A 1 143 ? 3.913 -6.323 -26.252 1.00 25.88 143 LEU A O 1
ATOM 2100 N N . LEU A 1 144 ? 2.964 -8.365 -26.207 1.00 24.52 144 LEU A N 1
ATOM 2101 C CA . LEU A 1 144 ? 1.614 -7.865 -25.870 1.00 23.12 144 LEU A CA 1
ATOM 2102 C C . LEU A 1 144 ? 1.625 -7.036 -24.580 1.00 23.76 144 LEU A C 1
ATOM 2103 O O . LEU A 1 144 ? 1.030 -5.953 -24.506 1.00 21.98 144 LEU A O 1
ATOM 2119 N N . LYS A 1 145 ? 2.283 -7.555 -23.514 1.00 21.41 145 LYS A N 1
ATOM 2120 C CA . LYS A 1 145 ? 2.382 -6.867 -22.246 1.00 20.55 145 LYS A CA 1
ATOM 2121 C C . LYS A 1 145 ? 3.110 -5.543 -22.413 1.00 22.19 145 LYS A C 1
ATOM 2122 O O . LYS A 1 145 ? 2.660 -4.546 -21.850 1.00 23.00 145 LYS A O 1
ATOM 2141 N N . ASN A 1 146 ? 4.152 -5.507 -23.239 1.00 22.72 146 ASN A N 1
ATOM 2142 C CA . ASN A 1 146 ? 4.902 -4.270 -23.432 1.00 21.86 146 ASN A CA 1
ATOM 2143 C C . ASN A 1 146 ? 4.053 -3.265 -24.250 1.00 23.09 146 ASN A C 1
ATOM 2144 O O . ASN A 1 146 ? 4.029 -2.097 -23.879 1.00 23.59 146 ASN A O 1
ATOM 2155 N N . LEU A 1 147 ? 3.320 -3.721 -25.271 1.00 21.74 147 LEU A N 1
ATOM 2156 C CA . LEU A 1 147 ? 2.413 -2.858 -26.039 1.00 22.75 147 LEU A CA 1
ATOM 2157 C C . LEU A 1 147 ? 1.427 -2.170 -25.110 1.00 22.63 147 LEU A C 1
ATOM 2158 O O . LEU A 1 147 ? 1.192 -0.971 -25.186 1.00 21.78 147 LEU A O 1
ATOM 2174 N N . ILE A 1 148 ? 0.836 -2.940 -24.193 1.00 18.89 148 ILE A N 1
ATOM 2175 C CA . ILE A 1 148 ? -0.107 -2.393 -23.241 1.00 18.34 148 ILE A CA 1
ATOM 2176 C C . ILE A 1 148 ? 0.582 -1.375 -22.318 1.00 21.40 148 ILE A C 1
ATOM 2177 O O . ILE A 1 148 ? 0.087 -0.275 -22.115 1.00 19.70 148 ILE A O 1
ATOM 2193 N N . ARG A 1 149 ? 1.726 -1.754 -21.740 1.00 19.69 149 ARG A N 1
ATOM 2194 C CA . ARG A 1 149 ? 2.420 -0.898 -20.798 1.00 18.86 149 ARG A CA 1
ATOM 2195 C C . ARG A 1 149 ? 2.826 0.450 -21.423 1.00 20.08 149 ARG A C 1
ATOM 2196 O O . ARG A 1 149 ? 2.733 1.476 -20.748 1.00 19.80 149 ARG A O 1
ATOM 2217 N N . GLN A 1 150 ? 3.211 0.424 -22.676 1.00 19.28 150 GLN A N 1
ATOM 2218 C CA . GLN A 1 150 ? 3.677 1.625 -23.402 1.00 18.56 150 GLN A CA 1
ATOM 2219 C C . GLN A 1 150 ? 2.546 2.518 -23.920 1.00 18.11 150 GLN A C 1
ATOM 2220 O O . GLN A 1 150 ? 2.847 3.561 -24.495 1.00 18.36 150 GLN A O 1
ATOM 2234 N N . THR A 1 151 ? 1.277 2.128 -23.737 1.00 16.51 151 THR A N 1
ATOM 2235 C CA . THR A 1 151 ? 0.160 2.940 -24.209 1.00 15.65 151 THR A CA 1
ATOM 2236 C C . THR A 1 151 ? -0.938 3.199 -23.190 1.00 17.92 151 THR A C 1
ATOM 2237 O O . THR A 1 151 ? -1.489 4.296 -23.166 1.00 17.54 151 THR A O 1
ATOM 2248 N N . VAL A 1 152 ? -1.321 2.207 -22.377 1.00 17.62 152 VAL A N 1
ATOM 2249 C CA . VAL A 1 152 ? -2.533 2.322 -21.566 1.00 16.50 152 VAL A CA 1
ATOM 2250 C C . VAL A 1 152 ? -2.558 3.460 -20.558 1.00 17.93 152 VAL A C 1
ATOM 2251 O O . VAL A 1 152 ? -3.602 3.999 -20.236 1.00 17.94 152 VAL A O 1
ATOM 2264 N N . PHE A 1 153 ? -1.388 3.868 -20.085 1.00 16.02 153 PHE A N 1
ATOM 2265 C CA . PHE A 1 153 ? -1.366 4.977 -19.118 1.00 16.12 153 PHE A CA 1
ATOM 2266 C C . PHE A 1 153 ? -1.849 6.330 -19.671 1.00 17.61 153 PHE A C 1
ATOM 2267 O O . PHE A 1 153 ? -2.168 7.256 -18.896 1.00 20.20 153 PHE A O 1
ATOM 2284 N N . ALA A 1 154 ? -1.888 6.461 -21.021 1.00 15.84 154 ALA A N 1
ATOM 2285 C CA . ALA A 1 154 ? -2.249 7.727 -21.658 1.00 14.91 154 ALA A CA 1
ATOM 2286 C C . ALA A 1 154 ? -3.730 7.871 -21.937 1.00 16.09 154 ALA A C 1
ATOM 2287 O O . ALA A 1 154 ? -4.164 8.913 -22.418 1.00 16.24 154 ALA A O 1
ATOM 2294 N N . VAL A 1 155 ? -4.532 6.827 -21.692 1.00 15.17 155 VAL A N 1
ATOM 2295 C CA . VAL A 1 155 ? -5.965 6.982 -21.906 1.00 13.57 155 VAL A CA 1
ATOM 2296 C C . VAL A 1 155 ? -6.561 7.992 -20.926 1.00 16.31 155 VAL A C 1
ATOM 2297 O O . VAL A 1 155 ? -6.037 8.221 -19.823 1.00 18.10 155 VAL A O 1
ATOM 2310 N N . SER A 1 156 ? -7.716 8.572 -21.288 1.00 16.55 156 SER A N 1
ATOM 2311 C CA . SER A 1 156 ? -8.415 9.435 -20.369 1.00 16.03 156 SER A CA 1
ATOM 2312 C C . SER A 1 156 ? -9.023 8.594 -19.257 1.00 21.16 156 SER A C 1
ATOM 2313 O O . SER A 1 156 ? -9.398 7.434 -19.461 1.00 19.71 156 SER A O 1
ATOM 2321 N N . THR A 1 157 ? -9.110 9.203 -18.086 1.00 19.79 157 THR A N 1
ATOM 2322 C CA . THR A 1 157 ? -9.806 8.616 -16.935 1.00 20.88 157 THR A CA 1
ATOM 2323 C C . THR A 1 157 ? -11.192 9.242 -16.804 1.00 28.05 157 THR A C 1
ATOM 2324 O O . THR A 1 157 ? -11.942 8.887 -15.897 1.00 28.34 157 THR A O 1
ATOM 2335 N N . SER A 1 158 ? -11.528 10.212 -17.660 1.00 23.68 158 SER A N 1
ATOM 2336 C CA . SER A 1 158 ? -12.829 10.855 -17.646 1.00 23.32 158 SER A CA 1
ATOM 2337 C C . SER A 1 158 ? -13.816 10.068 -18.519 1.00 26.77 158 SER A C 1
ATOM 2338 O O . SER A 1 158 ? -13.488 9.685 -19.634 1.00 25.72 158 SER A O 1
ATOM 2346 N N . GLU A 1 159 ? -15.057 9.933 -18.078 1.00 25.47 159 GLU A N 1
ATOM 2347 C CA . GLU A 1 159 ? -16.069 9.266 -18.905 1.00 24.69 159 GLU A CA 1
ATOM 2348 C C . GLU A 1 159 ? -16.862 10.300 -19.727 1.00 24.28 159 GLU A C 1
ATOM 2349 O O . GLU A 1 159 ? -17.851 9.922 -20.337 1.00 24.26 159 GLU A O 1
ATOM 2361 N N . THR A 1 160 ? -16.412 11.560 -19.769 1.00 20.26 160 THR A N 1
ATOM 2362 C CA A THR A 1 160 ? -17.118 12.581 -20.522 0.37 20.08 160 THR A CA 1
ATOM 2363 C CA B THR A 1 160 ? -16.967 12.694 -20.547 0.63 20.38 160 THR A CA 1
ATOM 2364 C C . THR A 1 160 ? -17.011 12.301 -22.016 1.00 22.58 160 THR A C 1
ATOM 2365 O O . THR A 1 160 ? -17.969 12.596 -22.730 1.00 20.63 160 THR A O 1
ATOM 2386 N N . ARG A 1 161 ? -15.882 11.737 -22.478 1.00 20.31 161 ARG A N 1
ATOM 2387 C CA . ARG A 1 161 ? -15.738 11.301 -23.871 1.00 18.65 161 ARG A CA 1
ATOM 2388 C C . ARG A 1 161 ? -15.301 9.827 -23.787 1.00 17.18 161 ARG A C 1
ATOM 2389 O O . ARG A 1 161 ? -14.092 9.545 -23.760 1.00 16.78 161 ARG A O 1
ATOM 2410 N N . PRO A 1 162 ? -16.218 8.877 -23.615 1.00 17.56 162 PRO A N 1
ATOM 2411 C CA . PRO A 1 162 ? -15.805 7.482 -23.401 1.00 19.28 162 PRO A CA 1
ATOM 2412 C C . PRO A 1 162 ? -14.822 6.863 -24.379 1.00 20.69 162 PRO A C 1
ATOM 2413 O O . PRO A 1 162 ? -14.022 6.018 -23.986 1.00 19.28 162 PRO A O 1
ATOM 2424 N N . ILE A 1 163 ? -14.839 7.266 -25.620 1.00 18.03 163 ILE A N 1
ATOM 2425 C CA . ILE A 1 163 ? -13.980 6.597 -26.594 1.00 17.89 163 ILE A CA 1
ATOM 2426 C C . ILE A 1 163 ? -12.499 6.788 -26.187 1.00 19.83 163 ILE A C 1
ATOM 2427 O O . ILE A 1 163 ? -11.669 5.944 -26.498 1.00 20.97 163 ILE A O 1
ATOM 2443 N N . LEU A 1 164 ? -12.174 7.917 -25.503 1.00 16.41 164 LEU A N 1
ATOM 2444 C CA . LEU A 1 164 ? -10.798 8.176 -25.131 1.00 14.91 164 LEU A CA 1
ATOM 2445 C C . LEU A 1 164 ? -10.369 7.395 -23.926 1.00 16.60 164 LEU A C 1
ATOM 2446 O O . LEU A 1 164 ? -9.172 7.432 -23.612 1.00 16.30 164 LEU A O 1
ATOM 2462 N N . THR A 1 165 ? -11.243 6.683 -23.285 1.00 15.17 165 THR A N 1
ATOM 2463 C CA . THR A 1 165 ? -10.860 5.789 -22.174 1.00 15.49 165 THR A CA 1
ATOM 2464 C C . THR A 1 165 ? -10.316 4.428 -22.667 1.00 18.74 165 THR A C 1
ATOM 2465 O O . THR A 1 165 ? -9.894 3.614 -21.835 1.00 17.96 165 THR A O 1
ATOM 2476 N N . GLY A 1 166 ? -10.297 4.193 -23.974 1.00 17.53 166 GLY A N 1
ATOM 2477 C CA . GLY A 1 166 ? -9.731 2.977 -24.520 1.00 18.26 166 GLY A CA 1
ATOM 2478 C C . GLY A 1 166 ? -8.542 3.250 -25.398 1.00 17.53 166 GLY A C 1
ATOM 2479 O O . GLY A 1 166 ? -8.236 4.407 -25.727 1.00 17.63 166 GLY A O 1
ATOM 2483 N N . VAL A 1 167 ? -7.853 2.182 -25.767 1.00 16.02 167 VAL A N 1
ATOM 2484 C CA . VAL A 1 167 ? -6.700 2.260 -26.647 1.00 16.03 167 VAL A CA 1
ATOM 2485 C C . VAL A 1 167 ? -7.188 1.860 -28.031 1.00 18.45 167 VAL A C 1
ATOM 2486 O O . VAL A 1 167 ? -7.823 0.820 -28.197 1.00 18.50 167 VAL A O 1
ATOM 2499 N N . ASN A 1 168 ? -6.891 2.680 -29.020 1.00 16.21 168 ASN A N 1
ATOM 2500 C CA . ASN A 1 168 ? -7.241 2.379 -30.389 1.00 16.99 168 ASN A CA 1
ATOM 2501 C C . ASN A 1 168 ? -6.260 1.358 -30.924 1.00 20.89 168 ASN A C 1
ATOM 2502 O O . ASN A 1 168 ? -5.058 1.597 -30.878 1.00 20.56 168 ASN A O 1
ATOM 2513 N N . TRP A 1 169 ? -6.764 0.231 -31.439 1.00 19.23 169 TRP A N 1
ATOM 2514 C CA . TRP A 1 169 ? -5.939 -0.781 -32.096 1.00 19.06 169 TRP A CA 1
ATOM 2515 C C . TRP A 1 169 ? -6.309 -0.748 -33.589 1.00 20.11 169 TRP A C 1
ATOM 2516 O O . TRP A 1 169 ? -7.437 -1.106 -33.931 1.00 21.61 169 TRP A O 1
ATOM 2537 N N . LYS A 1 170 ? -5.400 -0.302 -34.445 1.00 19.92 170 LYS A N 1
ATOM 2538 C CA . LYS A 1 170 ? -5.647 -0.186 -35.875 1.00 20.34 170 LYS A CA 1
ATOM 2539 C C . LYS A 1 170 ? -4.693 -1.149 -36.566 1.00 25.68 170 LYS A C 1
ATOM 2540 O O . LYS A 1 170 ? -3.485 -1.048 -36.389 1.00 25.20 170 LYS A O 1
ATOM 2559 N N . VAL A 1 171 ? -5.237 -2.079 -37.341 1.00 25.54 171 VAL A N 1
ATOM 2560 C CA . VAL A 1 171 ? -4.447 -3.070 -38.066 1.00 25.16 171 VAL A CA 1
ATOM 2561 C C . VAL A 1 171 ? -4.631 -2.824 -39.552 1.00 28.42 171 VAL A C 1
ATOM 2562 O O . VAL A 1 171 ? -5.751 -2.787 -40.021 1.00 28.01 171 VAL A O 1
ATOM 2575 N N . GLU A 1 172 ? -3.537 -2.618 -40.269 1.00 28.79 172 GLU A N 1
ATOM 2576 C CA . GLU A 1 172 ? -3.547 -2.439 -41.717 1.00 30.73 172 GLU A CA 1
ATOM 2577 C C . GLU A 1 172 ? -2.203 -2.913 -42.243 1.00 32.70 172 GLU A C 1
ATOM 2578 O O . GLU A 1 172 ? -1.192 -2.690 -41.597 1.00 30.53 172 GLU A O 1
ATOM 2590 N N . GLN A 1 173 ? -2.196 -3.633 -43.371 1.00 30.86 173 GLN A N 1
ATOM 2591 C CA . GLN A 1 173 ? -0.952 -4.088 -44.009 1.00 31.08 173 GLN A CA 1
ATOM 2592 C C . GLN A 1 173 ? -0.025 -4.816 -43.054 1.00 31.70 173 GLN A C 1
ATOM 2593 O O . GLN A 1 173 ? 1.166 -4.554 -43.024 1.00 32.10 173 GLN A O 1
ATOM 2607 N N . SER A 1 174 ? -0.586 -5.713 -42.233 1.00 27.53 174 SER A N 1
ATOM 2608 C CA . SER A 1 174 ? 0.189 -6.537 -41.301 1.00 27.64 174 SER A CA 1
ATOM 2609 C C . SER A 1 174 ? 0.941 -5.742 -40.236 1.00 30.19 174 SER A C 1
ATOM 2610 O O . SER A 1 174 ? 1.942 -6.213 -39.704 1.00 29.61 174 SER A O 1
ATOM 2618 N N . GLU A 1 175 ? 0.453 -4.538 -39.901 1.00 31.16 175 GLU A N 1
ATOM 2619 C CA . GLU A 1 175 ? 1.061 -3.693 -38.868 1.00 29.81 175 GLU A CA 1
ATOM 2620 C C . GLU A 1 175 ? -0.030 -3.310 -37.876 1.00 29.79 175 GLU A C 1
ATOM 2621 O O . GLU A 1 175 ? -1.113 -2.908 -38.303 1.00 29.36 175 GLU A O 1
ATOM 2633 N N . LEU A 1 176 ? 0.277 -3.386 -36.588 1.00 25.57 176 LEU A N 1
ATOM 2634 C CA . LEU A 1 176 ? -0.632 -2.942 -35.529 1.00 23.80 176 LEU A CA 1
ATOM 2635 C C . LEU A 1 176 ? -0.163 -1.550 -35.043 1.00 26.53 176 LEU A C 1
ATOM 2636 O O . LEU A 1 176 ? 1.009 -1.406 -34.737 1.00 27.17 176 LEU A O 1
ATOM 2652 N N . LEU A 1 177 ? -1.047 -0.559 -34.990 1.00 23.09 177 LEU A N 1
ATOM 2653 C CA . LEU A 1 177 ? -0.725 0.772 -34.424 1.00 21.63 177 LEU A CA 1
ATOM 2654 C C . LEU A 1 177 ? -1.658 0.910 -33.239 1.00 22.58 177 LEU A C 1
ATOM 2655 O O . LEU A 1 177 ? -2.878 0.832 -33.425 1.00 21.67 177 LEU A O 1
ATOM 2671 N N . CYS A 1 178 ? -1.098 1.070 -32.032 1.00 20.12 178 CYS A N 1
ATOM 2672 C CA . CYS A 1 178 ? -1.881 1.255 -30.802 1.00 19.71 178 CYS A CA 1
ATOM 2673 C C . CYS A 1 178 ? -1.753 2.696 -30.428 1.00 20.77 178 CYS A C 1
ATOM 2674 O O . CYS A 1 178 ? -0.660 3.088 -30.139 1.00 20.54 178 CYS A O 1
ATOM 2682 N N . THR A 1 179 ? -2.853 3.436 -30.314 1.00 18.40 179 THR A N 1
ATOM 2683 C CA . THR A 1 179 ? -2.816 4.835 -29.899 1.00 17.58 179 THR A CA 1
ATOM 2684 C C . THR A 1 179 ? -3.684 5.037 -28.666 1.00 17.74 179 THR A C 1
ATOM 2685 O O . THR A 1 179 ? -4.817 4.560 -28.606 1.00 17.40 179 THR A O 1
ATOM 2696 N N . ALA A 1 180 ? -3.169 5.793 -27.687 1.00 15.97 180 ALA A N 1
ATOM 2697 C CA . ALA A 1 180 ? -3.944 6.180 -26.523 1.00 15.50 180 ALA A CA 1
ATOM 2698 C C . ALA A 1 180 ? -3.738 7.670 -26.301 1.00 16.54 180 ALA A C 1
ATOM 2699 O O . ALA A 1 180 ? -2.625 8.162 -26.426 1.00 16.02 180 ALA A O 1
ATOM 2706 N N . THR A 1 181 ? -4.771 8.364 -25.948 1.00 15.20 181 THR A N 1
ATOM 2707 C CA . THR A 1 181 ? -4.659 9.780 -25.643 1.00 14.91 181 THR A CA 1
ATOM 2708 C C . THR A 1 181 ? -5.770 10.208 -24.721 1.00 16.03 181 THR A C 1
ATOM 2709 O O . THR A 1 181 ? -6.856 9.627 -24.705 1.00 16.48 181 THR A O 1
ATOM 2720 N N . ASP A 1 182 ? -5.513 11.324 -24.007 1.00 14.61 182 ASP A N 1
ATOM 2721 C CA . ASP A 1 182 ? -6.514 11.970 -23.190 1.00 15.42 182 ASP A CA 1
ATOM 2722 C C . ASP A 1 182 ? -6.741 13.455 -23.598 1.00 20.19 182 ASP A C 1
ATOM 2723 O O . ASP A 1 182 ? -7.344 14.215 -22.844 1.00 19.32 182 ASP A O 1
ATOM 2732 N N . SER A 1 183 ? -6.257 13.818 -24.807 1.00 16.75 183 SER A N 1
ATOM 2733 C CA A SER A 1 183 ? -6.298 15.129 -25.435 0.63 16.54 183 SER A CA 1
ATOM 2734 C CA B SER A 1 183 ? -6.326 15.150 -25.406 0.37 16.61 183 SER A CA 1
ATOM 2735 C C . SER A 1 183 ? -5.193 16.056 -24.932 1.00 20.32 183 SER A C 1
ATOM 2736 O O . SER A 1 183 ? -5.025 17.155 -25.489 1.00 21.27 183 SER A O 1
ATOM 2751 N N . HIS A 1 184 ? -4.395 15.612 -23.929 1.00 17.47 184 HIS A N 1
ATOM 2752 C CA . HIS A 1 184 ? -3.292 16.403 -23.390 1.00 17.76 184 HIS A CA 1
ATOM 2753 C C . HIS A 1 184 ? -1.979 15.768 -23.723 1.00 18.69 184 HIS A C 1
ATOM 2754 O O . HIS A 1 184 ? -0.950 16.434 -23.817 1.00 18.16 184 HIS A O 1
ATOM 2768 N N . ARG A 1 185 ? -1.963 14.454 -23.835 1.00 15.05 185 ARG A N 1
ATOM 2769 C CA . ARG A 1 185 ? -0.761 13.705 -24.166 1.00 13.87 185 ARG A CA 1
ATOM 2770 C C . ARG A 1 185 ? -1.193 12.448 -24.908 1.00 17.36 185 ARG A C 1
ATOM 2771 O O . ARG A 1 185 ? -2.370 12.052 -24.841 1.00 15.74 185 ARG A O 1
ATOM 2792 N N . LEU A 1 186 ? -0.265 11.851 -25.630 1.00 13.69 186 LEU A N 1
ATOM 2793 C CA . LEU A 1 186 ? -0.564 10.734 -26.483 1.00 14.36 186 LEU A CA 1
ATOM 2794 C C . LEU A 1 186 ? 0.561 9.749 -26.513 1.00 19.13 186 LEU A C 1
ATOM 2795 O O . LEU A 1 186 ? 1.732 10.146 -26.482 1.00 17.68 186 LEU A O 1
ATOM 2811 N N . ALA A 1 187 ? 0.231 8.466 -26.589 1.00 15.77 187 ALA A N 1
ATOM 2812 C CA . ALA A 1 187 ? 1.202 7.393 -26.704 1.00 16.60 187 ALA A CA 1
ATOM 2813 C C . ALA A 1 187 ? 0.852 6.589 -27.953 1.00 20.22 187 ALA A C 1
ATOM 2814 O O . ALA A 1 187 ? -0.331 6.282 -28.187 1.00 18.74 187 ALA A O 1
ATOM 2821 N N . LEU A 1 188 ? 1.857 6.220 -28.738 1.00 18.43 188 LEU A N 1
ATOM 2822 C CA . LEU A 1 188 ? 1.666 5.438 -29.955 1.00 19.86 188 LEU A CA 1
ATOM 2823 C C . LEU A 1 188 ? 2.717 4.325 -29.948 1.00 23.87 188 LEU A C 1
ATOM 2824 O O . LEU A 1 188 ? 3.888 4.584 -29.668 1.00 25.22 188 LEU A O 1
ATOM 2840 N N . ARG A 1 189 ? 2.287 3.076 -30.180 1.00 20.22 189 ARG A N 1
ATOM 2841 C CA . ARG A 1 189 ? 3.205 1.938 -30.308 1.00 20.78 189 ARG A CA 1
ATOM 2842 C C . ARG A 1 189 ? 2.835 1.243 -31.621 1.00 24.82 189 ARG A C 1
ATOM 2843 O O . ARG A 1 189 ? 1.648 0.975 -31.869 1.00 24.51 189 ARG A O 1
ATOM 2864 N N . LYS A 1 190 ? 3.835 0.885 -32.427 1.00 23.03 190 LYS A N 1
ATOM 2865 C CA . LYS A 1 190 ? 3.679 0.197 -33.701 1.00 24.10 190 LYS A CA 1
ATOM 2866 C C . LYS A 1 190 ? 4.315 -1.193 -33.566 1.00 28.09 190 LYS A C 1
ATOM 2867 O O . LYS A 1 190 ? 5.305 -1.349 -32.850 1.00 25.74 190 LYS A O 1
ATOM 2886 N N . ALA A 1 191 ? 3.687 -2.214 -34.151 1.00 28.61 191 ALA A N 1
ATOM 2887 C CA . ALA A 1 191 ? 4.232 -3.572 -34.106 1.00 28.62 191 ALA A CA 1
ATOM 2888 C C . ALA A 1 191 ? 3.889 -4.322 -35.369 1.00 31.81 191 ALA A C 1
ATOM 2889 O O . ALA A 1 191 ? 2.756 -4.265 -35.824 1.00 29.88 191 ALA A O 1
ATOM 2896 N N . LYS A 1 192 ? 4.863 -5.035 -35.936 1.00 30.97 192 LYS A N 1
ATOM 2897 C CA . LYS A 1 192 ? 4.619 -5.841 -37.130 1.00 31.26 192 LYS A CA 1
ATOM 2898 C C . LYS A 1 192 ? 3.892 -7.114 -36.689 1.00 33.37 192 LYS A C 1
ATOM 2899 O O . LYS A 1 192 ? 4.271 -7.713 -35.680 1.00 35.31 192 LYS A O 1
ATOM 2906 N N . LEU A 1 193 ? 2.837 -7.510 -37.432 1.00 29.18 193 LEU A N 1
ATOM 2907 C CA . LEU A 1 193 ? 2.048 -8.720 -37.172 1.00 28.29 193 LEU A CA 1
ATOM 2908 C C . LEU A 1 193 ? 2.297 -9.727 -38.286 1.00 34.06 193 LEU A C 1
ATOM 2909 O O . LEU A 1 193 ? 2.577 -9.336 -39.403 1.00 34.33 193 LEU A O 1
ATOM 2925 N N . ASP A 1 194 ? 2.106 -11.016 -38.005 1.00 31.50 194 ASP A N 1
ATOM 2926 C CA . ASP A 1 194 ? 2.270 -12.077 -39.004 1.00 30.81 194 ASP A CA 1
ATOM 2927 C C . ASP A 1 194 ? 0.875 -12.496 -39.466 1.00 33.32 194 ASP A C 1
ATOM 2928 O O . ASP A 1 194 ? 0.389 -13.567 -39.102 1.00 36.05 194 ASP A O 1
ATOM 2937 N N . ILE A 1 195 ? 0.208 -11.630 -40.222 1.00 27.92 195 ILE A N 1
ATOM 2938 C CA . ILE A 1 195 ? -1.150 -11.888 -40.719 1.00 27.93 195 ILE A CA 1
ATOM 2939 C C . ILE A 1 195 ? -1.255 -11.479 -42.196 1.00 28.41 195 ILE A C 1
ATOM 2940 O O . ILE A 1 195 ? -0.451 -10.666 -42.663 1.00 31.09 195 ILE A O 1
ATOM 2956 N N . PRO A 1 196 ? -2.296 -11.927 -42.906 1.00 27.71 196 PRO A N 1
ATOM 2957 C CA . PRO A 1 196 ? -2.413 -11.509 -44.323 1.00 28.91 196 PRO A CA 1
ATOM 2958 C C . PRO A 1 196 ? -2.508 -9.988 -44.434 1.00 34.77 196 PRO A C 1
ATOM 2959 O O . PRO A 1 196 ? -3.210 -9.343 -43.645 1.00 34.19 196 PRO A O 1
ATOM 2970 N N . GLU A 1 197 ? -1.809 -9.407 -45.408 1.00 31.96 197 GLU A N 1
ATOM 2971 C CA . GLU A 1 197 ? -1.768 -7.954 -45.575 1.00 32.59 197 GLU A CA 1
ATOM 2972 C C . GLU A 1 197 ? -3.132 -7.299 -45.823 1.00 36.58 197 GLU A C 1
ATOM 2973 O O . GLU A 1 197 ? -3.277 -6.113 -45.566 1.00 36.80 197 GLU A O 1
ATOM 2985 N N . ASP A 1 198 ? -4.112 -8.057 -46.310 1.00 33.74 198 ASP A N 1
ATOM 2986 C CA . ASP A 1 198 ? -5.456 -7.533 -46.598 1.00 35.03 198 ASP A CA 1
ATOM 2987 C C . ASP A 1 198 ? -6.332 -7.414 -45.357 1.00 39.91 198 ASP A C 1
ATOM 2988 O O . ASP A 1 198 ? -7.399 -6.811 -45.442 1.00 42.91 198 ASP A O 1
ATOM 2997 N N . ARG A 1 199 ? -5.933 -8.016 -44.235 1.00 34.02 199 ARG A N 1
ATOM 2998 C CA . ARG A 1 199 ? -6.738 -7.957 -43.014 1.00 32.61 199 ARG A CA 1
ATOM 2999 C C . ARG A 1 199 ? -6.720 -6.542 -42.449 1.00 31.34 199 ARG A C 1
ATOM 3000 O O . ARG A 1 199 ? -5.666 -5.938 -42.389 1.00 30.55 199 ARG A O 1
ATOM 3021 N N . SER A 1 200 ? -7.886 -6.048 -42.026 1.00 29.29 200 SER A N 1
ATOM 3022 C CA . SER A 1 200 ? -8.045 -4.680 -41.517 1.00 28.00 200 SER A CA 1
ATOM 3023 C C . SER A 1 200 ? -8.930 -4.663 -40.291 1.00 28.49 200 SER A C 1
ATOM 3024 O O . SER A 1 200 ? -9.999 -5.266 -40.296 1.00 28.35 200 SER A O 1
ATOM 3032 N N . TYR A 1 201 ? -8.495 -3.927 -39.244 1.00 25.67 201 TYR A N 1
ATOM 3033 C CA . TYR A 1 201 ? -9.278 -3.774 -38.023 1.00 24.41 201 TYR A CA 1
ATOM 3034 C C . TYR A 1 201 ? -9.082 -2.352 -37.532 1.00 23.93 201 TYR A C 1
ATOM 3035 O O . TYR A 1 201 ? -8.042 -1.746 -37.779 1.00 23.85 201 TYR A O 1
ATOM 3053 N N . ASN A 1 202 ? -10.091 -1.836 -36.858 1.00 22.12 202 ASN A N 1
ATOM 3054 C CA . ASN A 1 202 ? -10.003 -0.505 -36.234 1.00 21.63 202 ASN A CA 1
ATOM 3055 C C . ASN A 1 202 ? -10.961 -0.502 -35.064 1.00 23.25 202 ASN A C 1
ATOM 3056 O O . ASN A 1 202 ? -12.170 -0.301 -35.236 1.00 24.44 202 ASN A O 1
ATOM 3067 N N . VAL A 1 203 ? -10.444 -0.845 -33.874 1.00 19.47 203 VAL A N 1
ATOM 3068 C CA . VAL A 1 203 ? -11.254 -0.993 -32.684 1.00 18.81 203 VAL A CA 1
ATOM 3069 C C . VAL A 1 203 ? -10.680 -0.191 -31.529 1.00 18.45 203 VAL A C 1
ATOM 3070 O O . VAL A 1 203 ? -9.559 0.302 -31.617 1.00 18.81 203 VAL A O 1
ATOM 3083 N N . VAL A 1 204 ? -11.476 -0.054 -30.478 1.00 17.75 204 VAL A N 1
ATOM 3084 C CA . VAL A 1 204 ? -11.074 0.656 -29.273 1.00 16.38 204 VAL A CA 1
ATOM 3085 C C . VAL A 1 204 ? -11.309 -0.259 -28.098 1.00 18.57 204 VAL A C 1
ATOM 3086 O O . VAL A 1 204 ? -12.449 -0.597 -27.794 1.00 18.69 204 VAL A O 1
ATOM 3099 N N . ILE A 1 205 ? -10.253 -0.621 -27.394 1.00 17.48 205 ILE A N 1
ATOM 3100 C CA . ILE A 1 205 ? -10.329 -1.542 -26.276 1.00 16.64 205 ILE A CA 1
ATOM 3101 C C . ILE A 1 205 ? -10.213 -0.771 -24.969 1.00 17.76 205 ILE A C 1
ATOM 3102 O O . ILE A 1 205 ? -9.218 -0.068 -24.791 1.00 17.59 205 ILE A O 1
ATOM 3118 N N . PRO A 1 206 ? -11.170 -0.919 -24.013 1.00 19.33 206 PRO A N 1
ATOM 3119 C CA . PRO A 1 206 ? -11.046 -0.212 -22.734 1.00 18.55 206 PRO A CA 1
ATOM 3120 C C . PRO A 1 206 ? -9.684 -0.374 -22.090 1.00 20.34 206 PRO A C 1
ATOM 3121 O O . PRO A 1 206 ? -9.160 -1.489 -22.024 1.00 17.71 206 PRO A O 1
ATOM 3132 N N . GLY A 1 207 ? -9.118 0.732 -21.613 1.00 20.06 207 GLY A N 1
ATOM 3133 C CA . GLY A 1 207 ? -7.814 0.672 -20.962 1.00 19.32 207 GLY A CA 1
ATOM 3134 C C . GLY A 1 207 ? -7.873 -0.229 -19.742 1.00 22.19 207 GLY A C 1
ATOM 3135 O O . GLY A 1 207 ? -6.932 -0.993 -19.527 1.00 21.33 207 GLY A O 1
ATOM 3139 N N . LYS A 1 208 ? -8.988 -0.217 -18.988 1.00 22.42 208 LYS A N 1
ATOM 3140 C CA . LYS A 1 208 ? -9.110 -1.100 -17.814 1.00 22.86 208 LYS A CA 1
ATOM 3141 C C . LYS A 1 208 ? -9.019 -2.594 -18.202 1.00 25.45 208 LYS A C 1
ATOM 3142 O O . LYS A 1 208 ? -8.453 -3.414 -17.472 1.00 25.43 208 LYS A O 1
ATOM 3161 N N . SER A 1 209 ? -9.592 -2.950 -19.327 1.00 19.94 209 SER A N 1
ATOM 3162 C CA . SER A 1 209 ? -9.581 -4.326 -19.812 1.00 18.69 209 SER A CA 1
ATOM 3163 C C . SER A 1 209 ? -8.132 -4.730 -20.093 1.00 20.80 209 SER A C 1
ATOM 3164 O O . SER A 1 209 ? -7.677 -5.784 -19.706 1.00 20.72 209 SE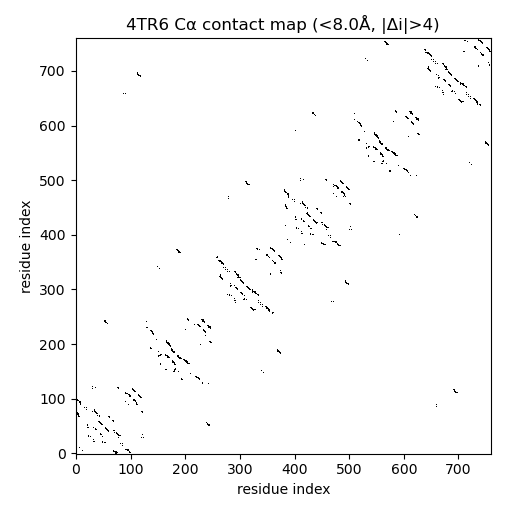R A O 1
ATOM 3172 N N . LEU A 1 210 ? -7.379 -3.878 -20.788 1.00 17.97 210 LEU A N 1
ATOM 3173 C CA . LEU A 1 210 ? -6.002 -4.251 -21.081 1.00 17.03 210 LEU A CA 1
ATOM 3174 C C . LEU A 1 210 ? -5.108 -4.307 -19.831 1.00 19.63 210 LEU A C 1
ATOM 3175 O O . LEU A 1 210 ? -4.223 -5.165 -19.784 1.00 19.81 210 LEU A O 1
ATOM 3191 N N . THR A 1 211 ? -5.321 -3.427 -18.856 1.00 18.26 211 THR A N 1
ATOM 3192 C CA . THR A 1 211 ? -4.548 -3.453 -17.624 1.00 18.17 211 THR A CA 1
ATOM 3193 C C . THR A 1 211 ? -4.846 -4.766 -16.884 1.00 22.95 211 THR A C 1
ATOM 3194 O O . THR A 1 211 ? -3.920 -5.441 -16.476 1.00 21.91 211 THR A O 1
ATOM 3205 N N . GLU A 1 212 ? -6.110 -5.182 -16.831 1.00 19.86 212 GLU A N 1
ATOM 3206 C CA . GLU A 1 212 ? -6.435 -6.445 -16.131 1.00 20.92 212 GLU A CA 1
ATOM 3207 C C . GLU A 1 212 ? -5.927 -7.666 -16.859 1.00 23.62 212 GLU A C 1
ATOM 3208 O O . GLU A 1 212 ? -5.389 -8.595 -16.246 1.00 22.97 212 GLU A O 1
ATOM 3220 N N . LEU A 1 213 ? -6.034 -7.665 -18.188 1.00 18.58 213 LEU A N 1
ATOM 3221 C CA . LEU A 1 213 ? -5.459 -8.751 -18.981 1.00 19.03 213 LEU A CA 1
ATOM 3222 C C . LEU A 1 213 ? -3.960 -8.902 -18.699 1.00 24.20 213 LEU A C 1
ATOM 3223 O O . LEU A 1 213 ? -3.484 -10.004 -18.518 1.00 23.04 213 LEU A O 1
ATOM 3239 N N . SER A 1 214 ? -3.200 -7.792 -18.672 1.00 21.34 214 SER A N 1
ATOM 3240 C CA . SER A 1 214 ? -1.760 -7.919 -18.450 1.00 20.77 214 SER A CA 1
ATOM 3241 C C . SER A 1 214 ? -1.429 -8.538 -17.094 1.00 24.78 214 SER A C 1
ATOM 3242 O O . SER A 1 214 ? -0.470 -9.319 -16.997 1.00 27.14 214 SER A O 1
ATOM 3250 N N . LYS A 1 215 ? -2.253 -8.272 -16.094 1.00 22.43 215 LYS A N 1
ATOM 3251 C CA . LYS A 1 215 ? -2.050 -8.829 -14.747 1.00 22.66 215 LYS A CA 1
ATOM 3252 C C . LYS A 1 215 ? -2.211 -10.332 -14.738 1.00 29.20 215 LYS A C 1
ATOM 3253 O O . LYS A 1 215 ? -1.624 -10.980 -13.871 1.00 32.17 215 LYS A O 1
ATOM 3272 N N . ILE A 1 216 ? -2.995 -10.907 -15.649 1.00 24.60 216 ILE A N 1
ATOM 3273 C CA . ILE A 1 216 ? -3.150 -12.368 -15.663 1.00 25.16 216 ILE A CA 1
ATOM 3274 C C . ILE A 1 216 ? -2.200 -13.090 -16.626 1.00 31.55 216 ILE A C 1
ATOM 3275 O O . ILE A 1 216 ? -2.179 -14.318 -16.625 1.00 33.35 216 ILE A O 1
ATOM 3291 N N . LEU A 1 217 ? -1.447 -12.354 -17.479 1.00 29.45 217 LEU A N 1
ATOM 3292 C CA . LEU A 1 217 ? -0.530 -12.990 -18.414 1.00 30.66 217 LEU A CA 1
ATOM 3293 C C . LEU A 1 217 ? 0.842 -13.065 -17.752 1.00 37.45 217 LEU A C 1
ATOM 3294 O O . LEU A 1 217 ? 1.267 -12.088 -17.133 1.00 35.96 217 LEU A O 1
ATOM 3310 N N . ASP A 1 218 ? 1.561 -14.181 -17.930 1.00 39.18 218 ASP A N 1
ATOM 3311 C CA . ASP A 1 218 ? 2.915 -14.330 -17.377 1.00 40.46 218 ASP A CA 1
ATOM 3312 C C . ASP A 1 218 ? 3.992 -13.779 -18.305 1.00 44.82 218 ASP A C 1
ATOM 3313 O O . ASP A 1 218 ? 3.733 -13.536 -19.471 1.00 43.10 218 ASP A O 1
ATOM 3322 N N . ASP A 1 219 ? 5.210 -13.594 -17.775 1.00 43.35 219 ASP A N 1
ATOM 3323 C CA . ASP A 1 219 ? 6.337 -13.083 -18.559 1.00 43.41 219 ASP A CA 1
ATOM 3324 C C . ASP A 1 219 ? 6.943 -14.247 -19.330 1.00 47.35 219 ASP A C 1
ATOM 3325 O O . ASP A 1 219 ? 7.752 -15.008 -18.792 1.00 48.51 219 ASP A O 1
ATOM 3329 N N . ASN A 1 220 ? 6.454 -14.454 -20.552 1.00 42.36 220 ASN A N 1
ATOM 3330 C CA . ASN A 1 220 ? 6.942 -15.511 -21.432 1.00 42.33 220 ASN A CA 1
ATOM 3331 C C . ASN A 1 220 ? 6.702 -15.114 -22.881 1.00 44.80 220 ASN A C 1
ATOM 3332 O O . ASN A 1 220 ? 6.099 -14.070 -23.137 1.00 43.52 220 ASN A O 1
ATOM 3343 N N . GLN A 1 221 ? 7.186 -15.934 -23.825 1.00 40.30 221 GLN A N 1
ATOM 3344 C CA . GLN A 1 221 ? 7.069 -15.677 -25.254 1.00 39.62 221 GLN A CA 1
ATOM 3345 C C . GLN A 1 221 ? 5.987 -16.516 -25.938 1.00 42.08 221 GLN A C 1
ATOM 3346 O O . GLN A 1 221 ? 5.927 -16.512 -27.173 1.00 41.95 221 GLN A O 1
ATOM 3356 N N . GLU A 1 222 ? 5.080 -17.162 -25.157 1.00 37.27 222 GLU A N 1
ATOM 3357 C CA . GLU A 1 222 ? 4.006 -17.971 -25.736 1.00 37.78 222 GLU A CA 1
ATOM 3358 C C . GLU A 1 222 ? 3.055 -17.059 -26.520 1.00 41.61 222 GLU A C 1
ATOM 3359 O O . GLU A 1 222 ? 2.816 -15.915 -26.101 1.00 40.52 222 GLU A O 1
ATOM 3371 N N . LEU A 1 223 ? 2.551 -17.549 -27.664 1.00 37.12 223 LEU A N 1
ATOM 3372 C CA . LEU A 1 223 ? 1.646 -16.782 -28.507 1.00 35.63 223 LEU A CA 1
ATOM 3373 C C . LEU A 1 223 ? 0.263 -16.647 -27.901 1.00 36.64 223 LEU A C 1
ATOM 3374 O O . LEU A 1 223 ? -0.328 -17.634 -27.461 1.00 35.89 223 LEU A O 1
ATOM 3390 N N . VAL A 1 224 ? -0.248 -15.407 -27.862 1.00 29.92 224 VAL A N 1
ATOM 3391 C CA . VAL A 1 224 ? -1.607 -15.114 -27.417 1.00 25.82 224 VAL A CA 1
ATOM 3392 C C . VAL A 1 224 ? -2.430 -14.994 -28.683 1.00 28.65 224 VAL A C 1
ATOM 3393 O O . VAL A 1 224 ? -1.989 -14.297 -29.607 1.00 27.37 224 VAL A O 1
ATOM 3406 N N . ASP A 1 225 ? -3.591 -15.647 -28.770 1.00 25.23 225 ASP A N 1
ATOM 3407 C CA . ASP A 1 225 ? -4.493 -15.546 -29.921 1.00 26.35 225 ASP A CA 1
ATOM 3408 C C . ASP A 1 225 ? -5.478 -14.438 -29.646 1.00 29.03 225 ASP A C 1
ATOM 3409 O O . ASP A 1 225 ? -6.092 -14.427 -28.576 1.00 26.73 225 ASP A O 1
ATOM 3418 N N . ILE A 1 226 ? -5.650 -13.515 -30.603 1.00 26.04 226 ILE A N 1
ATOM 3419 C CA . ILE A 1 226 ? -6.513 -12.343 -30.458 1.00 24.50 226 ILE A CA 1
ATOM 3420 C C . ILE A 1 226 ? -7.533 -12.371 -31.537 1.00 28.22 226 ILE A C 1
ATOM 3421 O O . ILE A 1 226 ? -7.179 -12.287 -32.716 1.00 27.36 226 ILE A O 1
ATOM 3437 N N . VAL A 1 227 ? -8.795 -12.552 -31.175 1.00 23.90 227 VAL A N 1
ATOM 3438 C CA . VAL A 1 227 ? -9.895 -12.585 -32.106 1.00 24.02 227 VAL A CA 1
ATOM 3439 C C . VAL A 1 227 ? -10.654 -11.304 -31.897 1.00 27.84 227 VAL A C 1
ATOM 3440 O O . VAL A 1 227 ? -11.149 -11.055 -30.797 1.00 25.65 227 VAL A O 1
ATOM 3453 N N . ILE A 1 228 ? -10.750 -10.487 -32.940 1.00 25.47 228 ILE A N 1
ATOM 3454 C CA . ILE A 1 228 ? -11.462 -9.213 -32.896 1.00 24.49 228 ILE A CA 1
ATOM 3455 C C . ILE A 1 228 ? -12.739 -9.318 -33.700 1.00 28.96 228 ILE A C 1
ATOM 3456 O O . ILE A 1 228 ? -12.692 -9.659 -34.879 1.00 30.58 228 ILE A O 1
ATOM 3472 N N . THR A 1 229 ? -13.867 -8.956 -33.109 1.00 27.25 229 THR A N 1
ATOM 3473 C CA . THR A 1 229 ? -15.159 -8.936 -33.797 1.00 29.32 229 THR A CA 1
ATOM 3474 C C . THR A 1 229 ? -15.656 -7.486 -33.848 1.00 33.03 229 THR A C 1
ATOM 3475 O O . THR A 1 229 ? -14.890 -6.575 -33.551 1.00 32.75 229 THR A O 1
ATOM 3486 N N . GLU A 1 230 ? -16.920 -7.255 -34.223 1.00 32.16 230 GLU A N 1
ATOM 3487 C CA . GLU A 1 230 ? -17.416 -5.880 -34.284 1.00 32.44 230 GLU A CA 1
ATOM 3488 C C . GLU A 1 230 ? -17.585 -5.264 -32.873 1.00 32.42 230 GLU A C 1
ATOM 3489 O O . GLU A 1 230 ? -17.391 -4.060 -32.722 1.00 32.85 230 GLU A O 1
ATOM 3493 N N . THR A 1 231 ? -17.928 -6.083 -31.869 1.00 29.15 231 THR A N 1
ATOM 3494 C CA . THR A 1 231 ? -18.257 -5.632 -30.522 1.00 28.20 231 THR A CA 1
ATOM 3495 C C . THR A 1 231 ? -17.430 -6.252 -29.391 1.00 28.89 231 THR A C 1
ATOM 3496 O O . THR A 1 231 ? -17.571 -5.817 -28.248 1.00 27.72 231 THR A O 1
ATOM 3507 N N . GLN A 1 232 ? -16.568 -7.236 -29.687 1.00 25.22 232 GLN A N 1
ATOM 3508 C CA . GLN A 1 232 ? -15.776 -7.914 -28.668 1.00 23.67 232 GLN A CA 1
ATOM 3509 C C . GLN A 1 232 ? -14.378 -8.181 -29.138 1.00 26.41 232 GLN A C 1
ATOM 3510 O O . GLN A 1 232 ? -14.093 -8.269 -30.331 1.00 27.12 232 GLN A O 1
ATOM 3524 N N . VAL A 1 233 ? -13.499 -8.382 -28.172 1.00 22.95 233 VAL A N 1
ATOM 3525 C CA . VAL A 1 233 ? -12.151 -8.866 -28.421 1.00 22.03 233 VAL A CA 1
ATOM 3526 C C . VAL A 1 233 ? -11.938 -10.026 -27.440 1.00 25.11 233 VAL A C 1
ATOM 3527 O O . VAL A 1 233 ? -12.295 -9.912 -26.243 1.00 23.65 233 VAL A O 1
ATOM 3540 N N . LEU A 1 234 ? -11.424 -11.147 -27.955 1.00 21.82 234 LEU A N 1
ATOM 3541 C CA . LEU A 1 234 ? -11.074 -12.309 -27.145 1.00 21.12 234 LEU A CA 1
ATOM 3542 C C . LEU A 1 234 ? -9.547 -12.500 -27.175 1.00 24.23 234 LEU A C 1
ATOM 3543 O O . LEU A 1 234 ? -8.947 -12.535 -28.261 1.00 23.38 234 LEU A O 1
ATOM 3559 N N . PHE A 1 235 ? -8.933 -12.615 -26.015 1.00 21.34 235 PHE A N 1
ATOM 3560 C CA . PHE A 1 235 ? -7.533 -12.953 -25.858 1.00 21.15 235 PHE A CA 1
ATOM 3561 C C . PHE A 1 235 ? -7.476 -14.369 -25.293 1.00 25.02 235 PHE A C 1
ATOM 3562 O O . PHE A 1 235 ? -8.034 -14.604 -24.221 1.00 23.83 235 PHE A O 1
ATOM 3579 N N . LYS A 1 236 ? -6.862 -15.292 -26.000 1.00 23.34 236 LYS A N 1
ATOM 3580 C CA . LYS A 1 236 ? -6.692 -16.680 -25.544 1.00 23.55 236 LYS A CA 1
ATOM 3581 C C . LYS A 1 236 ? -5.235 -16.977 -25.278 1.00 29.34 236 LYS A C 1
ATOM 3582 O O . LYS A 1 236 ? -4.391 -16.791 -26.168 1.00 25.67 236 LYS A O 1
ATOM 3595 N N . ALA A 1 237 ? -4.933 -17.467 -24.104 1.00 28.35 237 ALA A N 1
ATOM 3596 C CA . ALA A 1 237 ? -3.594 -17.881 -23.720 1.00 29.20 237 ALA A CA 1
ATOM 3597 C C . ALA A 1 237 ? -3.744 -19.258 -23.044 1.00 33.27 237 ALA A C 1
ATOM 3598 O O . ALA A 1 237 ? -4.855 -19.794 -22.999 1.00 31.31 237 ALA A O 1
ATOM 3605 N N . LYS A 1 238 ? -2.644 -19.838 -22.552 1.00 30.47 238 LYS A N 1
ATOM 3606 C CA . LYS A 1 238 ? -2.726 -21.171 -21.956 1.00 29.01 238 LYS A CA 1
ATOM 3607 C C . LYS A 1 238 ? -3.707 -21.211 -20.768 1.00 30.90 238 LYS A C 1
ATOM 3608 O O . LYS A 1 238 ? -3.506 -20.526 -19.769 1.00 30.48 238 LYS A O 1
ATOM 3627 N N . ASN A 1 239 ? -4.771 -22.024 -20.911 1.00 29.87 239 ASN A N 1
ATOM 3628 C CA . ASN A 1 239 ? -5.812 -22.226 -19.908 1.00 28.52 239 ASN A CA 1
ATOM 3629 C C . ASN A 1 239 ? -6.569 -20.977 -19.528 1.00 29.59 239 ASN A C 1
ATOM 3630 O O . ASN A 1 239 ? -7.143 -20.929 -18.447 1.00 27.70 239 ASN A O 1
ATOM 3641 N N . VAL A 1 240 ? -6.671 -19.984 -20.419 1.00 26.85 240 VAL A N 1
ATOM 3642 C CA . VAL A 1 240 ? -7.398 -18.789 -20.090 1.00 26.16 240 VAL A CA 1
ATOM 3643 C C . VAL A 1 240 ? -8.036 -18.155 -21.315 1.00 28.85 240 VAL A C 1
ATOM 3644 O O . VAL A 1 240 ? -7.444 -18.145 -22.413 1.00 26.98 240 VAL A O 1
ATOM 3657 N N . LEU A 1 241 ? -9.245 -17.655 -21.120 1.00 23.95 241 LEU A N 1
ATOM 3658 C CA . LEU A 1 241 ? -9.991 -16.875 -22.086 1.00 23.39 241 LEU A CA 1
ATOM 3659 C C . LEU A 1 241 ? -10.285 -15.540 -21.396 1.00 24.37 241 LEU A C 1
ATOM 3660 O O . LEU A 1 241 ? -10.789 -15.519 -20.264 1.00 24.49 241 LEU A O 1
ATOM 3676 N N . PHE A 1 242 ? -9.968 -14.429 -22.073 1.00 22.33 242 PHE A N 1
ATOM 3677 C CA . PHE A 1 242 ? -10.221 -13.087 -21.563 1.00 21.16 242 PHE A CA 1
ATOM 3678 C C . PHE A 1 242 ? -10.993 -12.320 -22.624 1.00 23.59 242 PHE A C 1
ATOM 3679 O O . PHE A 1 242 ? -10.463 -12.076 -23.715 1.00 22.02 242 PHE A O 1
ATOM 3696 N N . PHE A 1 243 ? -12.244 -11.992 -22.337 1.00 21.58 243 PHE A N 1
ATOM 3697 C CA . PHE A 1 243 ? -13.098 -11.269 -23.262 1.00 20.95 243 PHE A CA 1
ATOM 3698 C C . PHE A 1 243 ? -13.227 -9.833 -22.812 1.00 23.82 243 PHE A C 1
ATOM 3699 O O . PHE A 1 243 ? -13.445 -9.592 -21.616 1.00 22.28 243 PHE A O 1
ATOM 3716 N N . SER A 1 244 ? -13.271 -8.893 -23.763 1.00 20.87 244 SER A N 1
ATOM 3717 C CA . SER A 1 244 ? -13.588 -7.531 -23.456 1.00 20.73 244 SER A CA 1
ATOM 3718 C C . SER A 1 244 ? -14.547 -6.966 -24.485 1.00 24.08 244 SER A C 1
ATOM 3719 O O . SER A 1 244 ? -14.389 -7.173 -25.678 1.00 23.72 244 SER A O 1
ATOM 3727 N N . ARG A 1 245 ? -15.517 -6.213 -24.019 1.00 24.10 245 ARG A N 1
ATOM 3728 C CA . ARG A 1 245 ? -16.404 -5.473 -24.892 1.00 24.20 245 ARG A CA 1
ATOM 3729 C C . ARG A 1 245 ? -15.556 -4.350 -25.497 1.00 25.86 245 ARG A C 1
ATOM 3730 O O . ARG A 1 245 ? -14.618 -3.902 -24.850 1.00 25.82 245 ARG A O 1
ATOM 3740 N N . LEU A 1 246 ? -15.827 -3.961 -26.734 1.00 21.62 246 LEU A N 1
ATOM 3741 C CA . LEU A 1 246 ? -15.130 -2.872 -27.413 1.00 21.23 246 LEU A CA 1
ATOM 3742 C C . LEU A 1 246 ? -15.968 -1.606 -27.207 1.00 23.55 246 LEU A C 1
ATOM 3743 O O . LEU A 1 246 ? -17.185 -1.688 -26.952 1.00 25.71 246 LEU A O 1
ATOM 3759 N N . LEU A 1 247 ? -15.314 -0.428 -27.300 1.00 21.56 247 LEU A N 1
ATOM 3760 C CA . LEU A 1 247 ? -16.023 0.839 -27.147 1.00 21.95 247 LEU A CA 1
ATOM 3761 C C . LEU A 1 247 ? -16.538 1.221 -28.530 1.00 27.36 247 LEU A C 1
ATOM 3762 O O . LEU A 1 247 ? -15.816 1.146 -29.512 1.00 29.22 247 LEU A O 1
ATOM 3778 N N . ASP A 1 248 ? -17.769 1.656 -28.592 1.00 28.39 248 ASP A N 1
ATOM 3779 C CA . ASP A 1 248 ? -18.367 2.021 -29.862 1.00 29.73 248 ASP A CA 1
ATOM 3780 C C . ASP A 1 248 ? -18.055 3.453 -30.249 1.00 33.66 248 ASP A C 1
ATOM 3781 O O . ASP A 1 248 ? -17.977 4.332 -29.403 1.00 32.30 248 ASP A O 1
ATOM 3790 N N . GLY A 1 249 ? -17.895 3.678 -31.542 1.00 32.74 249 GLY A N 1
ATOM 3791 C CA . GLY A 1 249 ? -17.645 4.999 -32.089 1.00 32.37 249 GLY A CA 1
ATOM 3792 C C . GLY A 1 249 ? -16.374 5.037 -32.887 1.00 36.88 249 GLY A C 1
ATOM 3793 O O . GLY A 1 249 ? -15.630 4.059 -32.928 1.00 39.99 249 GLY A O 1
ATOM 3797 N N . ASN A 1 250 ? -16.134 6.163 -33.522 1.00 33.16 250 ASN A N 1
ATOM 3798 C CA . ASN A 1 250 ? -14.948 6.369 -34.323 1.00 32.54 250 ASN A CA 1
ATOM 3799 C C . ASN A 1 250 ? -13.896 7.029 -33.440 1.00 33.20 250 ASN A C 1
ATOM 3800 O O . ASN A 1 250 ? -14.119 8.107 -32.891 1.00 33.05 250 ASN A O 1
ATOM 3811 N N . TYR A 1 251 ? -12.737 6.411 -33.331 1.00 27.35 251 TYR A N 1
ATOM 3812 C CA . TYR A 1 251 ? -11.654 7.015 -32.549 1.00 24.82 251 TYR A CA 1
ATOM 3813 C C . TYR A 1 251 ? -11.123 8.224 -33.318 1.00 29.40 251 TYR A C 1
ATOM 3814 O O . TYR A 1 251 ? -11.034 8.146 -34.550 1.00 29.98 251 TYR A O 1
ATOM 3832 N N . PRO A 1 252 ? -10.765 9.340 -32.675 1.00 26.72 252 PRO A N 1
ATOM 3833 C CA . PRO A 1 252 ? -10.292 10.479 -33.460 1.00 28.05 252 PRO A CA 1
ATOM 3834 C C . PRO A 1 252 ? -8.994 10.246 -34.213 1.00 29.72 252 PRO A C 1
ATOM 3835 O O . PRO A 1 252 ? -8.127 9.466 -33.821 1.00 25.73 252 PRO A O 1
ATOM 3846 N N . ASP A 1 253 ? -8.856 10.964 -35.329 1.00 28.48 253 ASP A N 1
ATOM 3847 C CA . ASP A 1 253 ? -7.640 10.894 -36.142 1.00 29.37 253 ASP A CA 1
ATOM 3848 C C . ASP A 1 253 ? -6.584 11.727 -35.463 1.00 34.97 253 ASP A C 1
ATOM 3849 O O . ASP A 1 253 ? -6.802 12.916 -35.256 1.00 37.33 253 ASP A O 1
ATOM 3858 N N . THR A 1 254 ? -5.481 11.102 -35.044 1.00 32.20 254 THR A N 1
ATOM 3859 C CA . THR A 1 254 ? -4.376 11.803 -34.382 1.00 31.75 254 THR A CA 1
ATOM 3860 C C . THR A 1 254 ? -3.129 11.881 -35.277 1.00 40.54 254 THR A C 1
ATOM 3861 O O . THR A 1 254 ? -2.129 12.466 -34.854 1.00 38.62 254 THR A O 1
ATOM 3872 N N . THR A 1 255 ? -3.169 11.316 -36.511 1.00 42.02 255 THR A N 1
ATOM 3873 C CA . THR A 1 255 ? -2.012 11.338 -37.406 1.00 43.36 255 THR A CA 1
ATOM 3874 C C . THR A 1 255 ? -1.590 12.769 -37.793 1.00 51.77 255 THR A C 1
ATOM 3875 O O . THR A 1 255 ? -0.396 13.015 -37.944 1.00 52.75 255 THR A O 1
ATOM 3886 N N . SER A 1 256 ? -2.538 13.715 -37.894 1.00 50.34 256 SER A N 1
ATOM 3887 C CA . SER A 1 256 ? -2.211 15.126 -38.177 1.00 51.07 256 SER A CA 1
ATOM 3888 C C . SER A 1 256 ? -1.496 15.781 -36.979 1.00 55.57 256 SER A C 1
ATOM 3889 O O . SER A 1 256 ? -0.703 16.706 -37.162 1.00 55.23 256 SER A O 1
ATOM 3893 N N . LEU A 1 257 ? -1.808 15.316 -35.755 1.00 51.33 257 LEU A N 1
ATOM 3894 C CA . LEU A 1 257 ? -1.251 15.852 -34.517 1.00 49.97 257 LEU A CA 1
ATOM 3895 C C . LEU A 1 257 ? 0.237 15.544 -34.341 1.00 50.61 257 LEU A C 1
ATOM 3896 O O . LEU A 1 257 ? 0.925 16.346 -33.716 1.00 50.53 257 LEU A O 1
ATOM 3912 N N . ILE A 1 258 ? 0.728 14.396 -34.861 1.00 44.80 258 ILE A N 1
ATOM 3913 C CA A ILE A 1 258 ? 2.129 13.988 -34.714 0.09 44.62 258 ILE A CA 1
ATOM 3914 C CA B ILE A 1 258 ? 2.133 14.002 -34.706 0.91 44.01 258 ILE A CA 1
ATOM 3915 C C . ILE A 1 258 ? 3.018 14.802 -35.672 1.00 48.94 258 ILE A C 1
ATOM 3916 O O . ILE A 1 258 ? 2.954 14.579 -36.885 1.00 48.84 258 ILE A O 1
ATOM 3947 N N . PRO A 1 259 ? 3.860 15.756 -35.181 1.00 44.28 259 PRO A N 1
ATOM 3948 C CA . PRO A 1 259 ? 4.698 16.525 -36.124 1.00 43.64 259 PRO A CA 1
ATOM 3949 C C . PRO A 1 259 ? 5.743 15.677 -36.831 1.00 47.76 259 PRO A C 1
ATOM 3950 O O . PRO A 1 259 ? 6.337 14.800 -36.218 1.00 46.96 259 PRO A O 1
ATOM 3961 N N . GLN A 1 260 ? 5.969 15.949 -38.128 1.00 46.38 260 GLN A N 1
ATOM 3962 C CA . GLN A 1 260 ? 6.932 15.204 -38.953 1.00 46.75 260 GLN A CA 1
ATOM 3963 C C . GLN A 1 260 ? 8.297 15.901 -39.000 1.00 49.35 260 GLN A C 1
ATOM 3964 O O . GLN A 1 260 ? 9.294 15.254 -39.322 1.00 51.36 260 GLN A O 1
ATOM 3968 N N . ASP A 1 261 ? 8.347 17.205 -38.673 1.00 41.48 261 ASP A N 1
ATOM 3969 C CA . ASP A 1 261 ? 9.586 17.991 -38.651 1.00 38.97 261 ASP A CA 1
ATOM 3970 C C . ASP A 1 261 ? 9.682 18.655 -37.266 1.00 36.18 261 ASP A C 1
ATOM 3971 O O . ASP A 1 261 ? 8.724 18.623 -36.490 1.00 35.24 261 ASP A O 1
ATOM 3980 N N . SER A 1 262 ? 10.856 19.170 -36.930 1.00 29.07 262 SER A N 1
ATOM 3981 C CA . SER A 1 262 ? 11.093 19.858 -35.658 1.00 26.28 262 SER A CA 1
ATOM 3982 C C . SER A 1 262 ? 11.973 21.086 -35.856 1.00 28.52 262 SER A C 1
ATOM 3983 O O . SER A 1 262 ? 12.632 21.226 -36.891 1.00 30.96 262 SER A O 1
ATOM 3991 N N . LYS A 1 263 ? 11.963 21.974 -34.880 1.00 21.19 263 LYS A N 1
ATOM 3992 C CA . LYS A 1 263 ? 12.791 23.183 -34.840 1.00 21.19 263 LYS A CA 1
ATOM 3993 C C . LYS A 1 263 ? 13.959 23.019 -33.876 1.00 23.69 263 LYS A C 1
ATOM 3994 O O . LYS A 1 263 ? 14.991 23.703 -34.040 1.00 22.54 263 LYS A O 1
ATOM 4013 N N . THR A 1 264 ? 13.776 22.195 -32.811 1.00 18.45 264 THR A N 1
ATOM 4014 C CA . THR A 1 264 ? 14.849 21.961 -31.858 1.00 18.44 264 THR A CA 1
ATOM 4015 C C . THR A 1 264 ? 14.853 20.486 -31.534 1.00 19.00 264 THR A C 1
ATOM 4016 O O . THR A 1 264 ? 13.784 19.915 -31.308 1.00 19.97 264 THR A O 1
ATOM 4027 N N . GLU A 1 265 ? 16.040 19.878 -31.475 1.00 17.31 265 GLU A N 1
ATOM 4028 C CA . GLU A 1 265 ? 16.211 18.476 -31.148 1.00 18.14 265 GLU A CA 1
ATOM 4029 C C . GLU A 1 265 ? 17.174 18.350 -30.025 1.00 20.68 265 GLU A C 1
ATOM 4030 O O . GLU A 1 265 ? 18.253 18.928 -30.088 1.00 20.26 265 GLU A O 1
ATOM 4042 N N . ILE A 1 266 ? 16.794 17.597 -28.976 1.00 17.10 266 ILE A N 1
ATOM 4043 C CA . ILE A 1 266 ? 17.678 17.331 -27.842 1.00 16.38 266 ILE A CA 1
ATOM 4044 C C . ILE A 1 266 ? 17.877 15.863 -27.745 1.00 19.39 266 ILE A C 1
ATOM 4045 O O . ILE A 1 266 ? 16.908 15.127 -27.766 1.00 18.38 266 ILE A O 1
ATOM 4061 N N . ILE A 1 267 ? 19.120 15.425 -27.498 1.00 17.35 267 ILE A N 1
ATOM 4062 C CA . ILE A 1 267 ? 19.437 14.044 -27.148 1.00 17.10 267 ILE A CA 1
ATOM 4063 C C . ILE A 1 267 ? 20.040 14.106 -25.751 1.00 18.28 267 ILE A C 1
ATOM 4064 O O . ILE A 1 267 ? 20.977 14.882 -25.570 1.00 19.23 267 ILE A O 1
ATOM 4080 N N . VAL A 1 268 ? 19.429 13.421 -24.796 1.00 17.12 268 VAL A N 1
ATOM 4081 C CA . VAL A 1 268 ? 19.859 13.495 -23.392 1.00 16.04 268 VAL A CA 1
ATOM 4082 C C . VAL A 1 268 ? 19.752 12.147 -22.727 1.00 20.71 268 VAL A C 1
ATOM 4083 O O . VAL A 1 268 ? 18.887 11.346 -23.063 1.00 20.69 268 VAL A O 1
ATOM 4096 N N . ASN A 1 269 ? 20.651 11.899 -21.748 1.00 20.27 269 ASN A N 1
ATOM 4097 C CA . ASN A 1 269 ? 20.620 10.699 -20.932 1.00 20.74 269 ASN A CA 1
ATOM 4098 C C . ASN A 1 269 ? 19.251 10.630 -20.242 1.00 23.13 269 ASN A C 1
ATOM 4099 O O . ASN A 1 269 ? 18.801 11.611 -19.629 1.00 21.79 269 ASN A O 1
ATOM 4110 N N . THR A 1 270 ? 18.561 9.499 -20.386 1.00 20.14 270 THR A N 1
ATOM 4111 C CA . THR A 1 270 ? 17.192 9.352 -19.936 1.00 18.43 270 THR A CA 1
ATOM 4112 C C . THR A 1 270 ? 17.052 9.514 -18.440 1.00 21.38 270 THR A C 1
ATOM 4113 O O . THR A 1 270 ? 16.162 10.226 -17.985 1.00 21.91 270 THR A O 1
ATOM 4124 N N . LYS A 1 271 ? 17.891 8.780 -17.685 1.00 22.55 271 LYS A N 1
ATOM 4125 C CA . LYS A 1 271 ? 17.841 8.771 -16.222 1.00 22.24 271 LYS A CA 1
ATOM 4126 C C . LYS A 1 271 ? 18.138 10.187 -15.674 1.00 22.89 271 LYS A C 1
ATOM 4127 O O . LYS A 1 271 ? 17.447 10.661 -14.783 1.00 21.74 271 LYS A O 1
ATOM 4131 N N . GLU A 1 272 ? 19.129 10.842 -16.212 1.00 20.44 272 GLU A N 1
ATOM 4132 C CA A GLU A 1 272 ? 19.443 12.210 -15.761 0.44 20.34 272 GLU A CA 1
ATOM 4133 C CA B GLU A 1 272 ? 19.501 12.204 -15.857 0.56 21.48 272 GLU A CA 1
ATOM 4134 C C . GLU A 1 272 ? 18.297 13.154 -16.024 1.00 22.26 272 GLU A C 1
ATOM 4135 O O . GLU A 1 272 ? 17.982 13.957 -15.155 1.00 20.59 272 GLU A O 1
ATOM 4158 N N . PHE A 1 273 ? 17.654 13.078 -17.201 1.00 18.26 273 PHE A N 1
ATOM 4159 C CA . PHE A 1 273 ? 16.514 13.948 -17.499 1.00 16.49 273 PHE A CA 1
ATOM 4160 C C . PHE A 1 273 ? 15.336 13.623 -16.610 1.00 19.88 273 PHE A C 1
ATOM 4161 O O . PHE A 1 273 ? 14.743 14.519 -16.019 1.00 17.67 273 PHE A O 1
ATOM 4178 N N . LEU A 1 274 ? 15.018 12.331 -16.462 1.00 17.03 274 LEU A N 1
ATOM 4179 C CA . LEU A 1 274 ? 13.923 11.923 -15.602 1.00 17.81 274 LEU A CA 1
ATOM 4180 C C . LEU A 1 274 ? 14.133 12.396 -14.156 1.00 17.22 274 LEU A C 1
ATOM 4181 O O . LEU A 1 274 ? 13.223 12.993 -13.580 1.00 17.60 274 LEU A O 1
ATOM 4197 N N . GLN A 1 275 ? 15.335 12.222 -13.649 1.00 17.91 275 GLN A N 1
ATOM 4198 C CA . GLN A 1 275 ? 15.613 12.641 -12.257 1.00 16.81 275 GLN A CA 1
ATOM 4199 C C . GLN A 1 275 ? 15.451 14.151 -12.067 1.00 19.59 275 GLN A C 1
ATOM 4200 O O . GLN A 1 275 ? 14.943 14.594 -11.031 1.00 18.79 275 GLN A O 1
ATOM 4214 N N . ALA A 1 276 ? 15.861 14.930 -13.058 1.00 18.12 276 ALA A N 1
ATOM 4215 C CA . ALA A 1 276 ? 15.717 16.382 -12.966 1.00 17.45 276 ALA A CA 1
ATOM 4216 C C . ALA A 1 276 ? 14.264 16.807 -13.059 1.00 18.80 276 ALA A C 1
ATOM 4217 O O . ALA A 1 276 ? 13.806 17.659 -12.295 1.00 18.37 276 ALA A O 1
ATOM 4224 N N . ILE A 1 277 ? 13.466 16.180 -13.964 1.00 16.84 277 ILE A N 1
ATOM 4225 C CA . ILE A 1 277 ? 12.037 16.524 -14.068 1.00 15.99 277 ILE A CA 1
ATOM 4226 C C . ILE A 1 277 ? 11.333 16.126 -12.754 1.00 19.04 277 ILE A C 1
ATOM 4227 O O . ILE A 1 277 ? 10.455 16.834 -12.287 1.00 19.12 277 ILE A O 1
ATOM 4243 N N . ASP A 1 278 ? 11.715 14.992 -12.182 1.00 17.48 278 ASP A N 1
ATOM 4244 C CA . ASP A 1 278 ? 11.132 14.534 -10.936 1.00 17.38 278 ASP A CA 1
ATOM 4245 C C . ASP A 1 278 ? 11.455 15.582 -9.844 1.00 18.75 278 ASP A C 1
ATOM 4246 O O . ASP A 1 278 ? 10.548 15.989 -9.133 1.00 18.76 278 ASP A O 1
ATOM 4255 N N . ARG A 1 279 ? 12.724 16.030 -9.732 1.00 17.56 279 ARG A N 1
ATOM 4256 C CA . ARG A 1 279 ? 13.021 17.075 -8.731 1.00 16.55 279 ARG A CA 1
ATOM 4257 C C . ARG A 1 279 ? 12.238 18.346 -8.939 1.00 20.98 279 ARG A C 1
ATOM 4258 O O . ARG A 1 279 ? 11.777 18.984 -7.977 1.00 21.29 279 ARG A O 1
ATOM 4279 N N . ALA A 1 280 ? 12.069 18.736 -10.203 1.00 18.41 280 ALA A N 1
ATOM 4280 C CA . ALA A 1 280 ? 11.357 19.972 -10.484 1.00 19.80 280 ALA A CA 1
ATOM 4281 C C . ALA A 1 280 ? 9.908 19.926 -10.141 1.00 23.85 280 ALA A C 1
ATOM 4282 O O . ALA A 1 280 ? 9.298 20.979 -10.016 1.00 25.08 280 ALA A O 1
ATOM 4289 N N . SER A 1 281 ? 9.336 18.731 -10.005 1.00 20.59 281 SER A N 1
ATOM 4290 C CA . SER A 1 281 ? 7.945 18.523 -9.692 1.00 19.36 281 SER A CA 1
ATOM 4291 C C . SER A 1 281 ? 7.632 18.502 -8.192 1.00 22.60 281 SER A C 1
ATOM 4292 O O . SER A 1 281 ? 6.457 18.435 -7.846 1.00 23.83 281 SER A O 1
ATOM 4300 N N . LEU A 1 282 ? 8.653 18.529 -7.336 1.00 20.42 282 LEU A N 1
ATOM 4301 C CA . LEU A 1 282 ? 8.440 18.354 -5.890 1.00 20.08 282 LEU A CA 1
ATOM 4302 C C . LEU A 1 282 ? 7.795 19.475 -5.094 1.00 29.03 282 LEU A C 1
ATOM 4303 O O . LEU A 1 282 ? 7.463 19.228 -3.926 1.00 29.37 282 LEU A O 1
ATOM 4319 N N . LEU A 1 283 ? 7.659 20.699 -5.633 1.00 25.56 283 LEU A N 1
ATOM 4320 C CA . LEU A 1 283 ? 7.031 21.793 -4.859 1.00 25.82 283 LEU A CA 1
ATOM 4321 C C . LEU A 1 283 ? 5.572 22.014 -5.307 1.00 30.93 283 LEU A C 1
ATOM 4322 O O . LEU A 1 283 ? 4.986 23.033 -4.964 1.00 31.85 283 LEU A O 1
ATOM 4338 N N . ALA A 1 284 ? 4.979 21.035 -6.025 1.00 29.69 284 ALA A N 1
ATOM 4339 C CA . ALA A 1 284 ? 3.574 21.061 -6.472 1.00 31.45 284 ALA A CA 1
ATOM 4340 C C . ALA A 1 284 ? 2.638 21.266 -5.295 1.00 36.46 284 ALA A C 1
ATOM 4341 O O . ALA A 1 284 ? 2.825 20.641 -4.243 1.00 34.23 284 ALA A O 1
ATOM 4348 N N . ARG A 1 285 ? 1.590 22.100 -5.491 1.00 37.37 285 ARG A N 1
ATOM 4349 C CA . ARG A 1 285 ? 0.577 22.380 -4.471 1.00 40.30 285 ARG A CA 1
ATOM 4350 C C . ARG A 1 285 ? -0.817 22.057 -4.992 1.00 49.00 285 ARG A C 1
ATOM 4351 O O . ARG A 1 285 ? -1.111 22.300 -6.165 1.00 46.76 285 ARG A O 1
ATOM 4355 N N . GLU A 1 286 ? -1.698 21.545 -4.105 1.00 51.41 286 GLU A N 1
ATOM 4356 C CA . GLU A 1 286 ? -3.099 21.258 -4.468 1.00 52.89 286 GLU A CA 1
ATOM 4357 C C . GLU A 1 286 ? -3.822 22.577 -4.753 1.00 59.92 286 GLU A C 1
ATOM 4358 O O . GLU A 1 286 ? -3.554 23.581 -4.091 1.00 60.71 286 GLU A O 1
ATOM 4362 N N . GLY A 1 287 ? -4.689 22.576 -5.760 1.00 57.88 287 GLY A N 1
ATOM 4363 C CA . GLY A 1 287 ? -5.409 23.776 -6.172 1.00 58.32 287 GLY A CA 1
ATOM 4364 C C . GLY A 1 287 ? -4.551 24.746 -6.968 1.00 62.08 287 GLY A C 1
ATOM 4365 O O . GLY A 1 287 ? -4.883 25.931 -7.080 1.00 62.05 287 GLY A O 1
ATOM 4369 N N . ARG A 1 288 ? -3.441 24.247 -7.536 1.00 57.43 288 ARG A N 1
ATOM 4370 C CA . ARG A 1 288 ? -2.527 25.039 -8.352 1.00 56.86 288 ARG A CA 1
ATOM 4371 C C . ARG A 1 288 ? -1.935 24.113 -9.408 1.00 57.69 288 ARG A C 1
ATOM 4372 O O . ARG A 1 288 ? -1.614 22.969 -9.095 1.00 58.37 288 ARG A O 1
ATOM 4376 N N . ASN A 1 289 ? -1.829 24.577 -10.657 1.00 52.09 289 ASN A N 1
ATOM 4377 C CA . ASN A 1 289 ? -1.278 23.740 -11.733 1.00 50.47 289 ASN A CA 1
ATOM 4378 C C . ASN A 1 289 ? 0.241 23.695 -11.577 1.00 49.65 289 ASN A C 1
ATOM 4379 O O . ASN A 1 289 ? 0.870 24.749 -11.529 1.00 50.77 289 ASN A O 1
ATOM 4383 N N . ASN A 1 290 ? 0.825 22.500 -11.429 1.00 42.62 290 ASN A N 1
ATOM 4384 C CA . ASN A 1 290 ? 2.278 22.403 -11.284 1.00 39.00 290 ASN A CA 1
ATOM 4385 C C . ASN A 1 290 ? 2.847 22.334 -12.685 1.00 34.19 290 ASN A C 1
ATOM 4386 O O . ASN A 1 290 ? 2.456 21.477 -13.488 1.00 32.69 290 ASN A O 1
ATOM 4397 N N . VAL A 1 291 ? 3.665 23.312 -13.011 1.00 26.22 291 VAL A N 1
ATOM 4398 C CA . VAL A 1 291 ? 4.227 23.396 -14.343 1.00 23.31 291 VAL A CA 1
ATOM 4399 C C . VAL A 1 291 ? 5.731 23.422 -14.180 1.00 24.62 291 VAL A C 1
ATOM 4400 O O . VAL A 1 291 ? 6.246 24.014 -13.205 1.00 27.03 291 VAL A O 1
ATOM 4413 N N . VAL A 1 292 ? 6.435 22.795 -15.125 1.00 18.38 292 VAL A N 1
ATOM 4414 C CA A VAL A 1 292 ? 7.890 22.825 -15.165 0.54 17.91 292 VAL A CA 1
ATOM 4415 C CA B VAL A 1 292 ? 7.896 22.860 -15.165 0.46 17.38 292 VAL A CA 1
ATOM 4416 C C . VAL A 1 292 ? 8.297 23.506 -16.473 1.00 19.27 292 VAL A C 1
ATOM 4417 O O . VAL A 1 292 ? 7.594 23.366 -17.486 1.00 18.56 292 VAL A O 1
ATOM 4442 N N . LYS A 1 293 ? 9.400 24.269 -16.418 1.00 18.04 293 LYS A N 1
ATOM 4443 C CA . LYS A 1 293 ? 9.928 24.973 -17.567 1.00 17.15 293 LYS A CA 1
ATOM 4444 C C . LYS A 1 293 ? 11.233 24.365 -17.958 1.00 17.98 293 LYS A C 1
ATOM 4445 O O . LYS A 1 293 ? 12.054 24.033 -17.098 1.00 18.03 293 LYS A O 1
ATOM 4464 N N . LEU A 1 294 ? 11.422 24.185 -19.291 1.00 15.52 294 LEU A N 1
ATOM 4465 C CA . LEU A 1 294 ? 12.665 23.713 -19.864 1.00 14.85 294 LEU A CA 1
ATOM 4466 C C . LEU A 1 294 ? 13.213 24.793 -20.807 1.00 17.31 294 LEU A C 1
ATOM 4467 O O . LEU A 1 294 ? 12.451 25.274 -21.668 1.00 18.13 294 LEU A O 1
ATOM 4483 N N . SER A 1 295 ? 14.488 25.194 -20.633 1.00 16.50 295 SER A N 1
ATOM 4484 C CA . SER A 1 295 ? 15.179 26.103 -21.529 1.00 16.55 295 SER A CA 1
ATOM 4485 C C . SER A 1 295 ? 16.342 25.378 -22.130 1.00 19.94 295 SER A 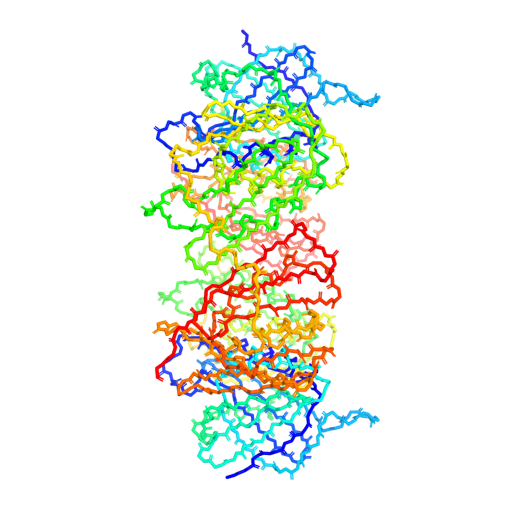C 1
ATOM 4486 O O . SER A 1 295 ? 17.135 24.787 -21.396 1.00 22.03 295 SER A O 1
ATOM 4494 N N . ALA A 1 296 ? 16.498 25.486 -23.432 1.00 18.87 296 ALA A N 1
ATOM 4495 C CA . ALA A 1 296 ? 17.563 24.781 -24.129 1.00 18.89 296 ALA A CA 1
ATOM 4496 C C . ALA A 1 296 ? 18.151 25.655 -25.205 1.00 23.68 296 ALA A C 1
ATOM 4497 O O . ALA A 1 296 ? 17.425 26.380 -25.888 1.00 23.55 296 ALA A O 1
ATOM 4504 N N . LYS A 1 297 ? 19.438 25.517 -25.409 1.00 22.46 297 LYS A N 1
ATOM 4505 C CA . LYS A 1 297 ? 20.162 26.255 -26.452 1.00 24.56 297 LYS A CA 1
ATOM 4506 C C . LYS A 1 297 ? 21.356 25.422 -26.878 1.00 26.42 297 LYS A C 1
ATOM 4507 O O . LYS A 1 297 ? 22.017 24.886 -25.980 1.00 27.21 297 LYS A O 1
ATOM 4526 N N . PRO A 1 298 ? 21.687 25.329 -28.189 1.00 25.22 298 PRO A N 1
ATOM 4527 C CA . PRO A 1 298 ? 22.899 24.605 -28.578 1.00 25.36 298 PRO A CA 1
ATOM 4528 C C . PRO A 1 298 ? 24.117 25.172 -27.857 1.00 29.98 298 PRO A C 1
ATOM 4529 O O . PRO A 1 298 ? 24.136 26.346 -27.489 1.00 28.39 298 PRO A O 1
ATOM 4540 N N . ALA A 1 299 ? 25.076 24.352 -27.548 1.00 28.96 299 ALA A N 1
ATOM 4541 C CA . ALA A 1 299 ? 25.247 23.007 -28.047 1.00 32.50 299 ALA A CA 1
ATOM 4542 C C . ALA A 1 299 ? 24.821 21.941 -27.083 1.00 38.82 299 ALA A C 1
ATOM 4543 O O . ALA A 1 299 ? 24.620 20.800 -27.514 1.00 40.89 299 ALA A O 1
ATOM 4550 N N . GLU A 1 300 ? 24.798 22.247 -25.772 1.00 36.41 300 GLU A N 1
ATOM 4551 C CA . GLU A 1 300 ? 24.519 21.227 -24.783 1.00 33.98 300 GLU A CA 1
ATOM 4552 C C . GLU A 1 300 ? 23.823 21.687 -23.509 1.00 33.96 300 GLU A C 1
ATOM 4553 O O . GLU A 1 300 ? 23.787 20.865 -22.596 1.00 29.34 300 GLU A O 1
ATOM 4557 N N . SER A 1 301 ? 23.299 22.950 -23.429 1.00 26.37 301 SER A N 1
ATOM 4558 C CA . SER A 1 301 ? 22.752 23.511 -22.233 1.00 30.79 301 SER A CA 1
ATOM 4559 C C . SER A 1 301 ? 21.258 23.321 -22.064 1.00 31.29 301 SER A C 1
ATOM 4560 O O . SER A 1 301 ? 20.505 23.771 -22.986 1.00 28.85 301 SER A O 1
ATOM 4568 N N . ILE A 1 302 ? 20.847 22.656 -20.863 1.00 22.68 302 ILE A N 1
ATOM 4569 C CA . ILE A 1 302 ? 19.458 22.559 -20.454 1.00 17.58 302 ILE A CA 1
ATOM 4570 C C . ILE A 1 302 ? 19.280 23.095 -19.031 1.00 18.72 302 ILE A C 1
ATOM 4571 O O . ILE A 1 302 ? 19.944 22.655 -18.097 1.00 20.07 302 ILE A O 1
ATOM 4587 N N . GLU A 1 303 ? 18.277 23.931 -18.888 1.00 17.26 303 GLU A N 1
ATOM 4588 C CA . GLU A 1 303 ? 17.872 24.441 -17.584 1.00 18.81 303 GLU A CA 1
ATOM 4589 C C . GLU A 1 303 ? 16.440 24.041 -17.352 1.00 20.27 303 GLU A C 1
ATOM 4590 O O . GLU A 1 303 ? 15.560 24.313 -18.168 1.00 18.49 303 GLU A O 1
ATOM 4602 N N . ILE A 1 304 ? 16.218 23.351 -16.230 1.00 17.72 304 ILE A N 1
ATOM 4603 C CA . ILE A 1 304 ? 14.907 22.930 -15.780 1.00 17.24 304 ILE A CA 1
ATOM 4604 C C . ILE A 1 304 ? 14.539 23.810 -14.582 1.00 19.26 304 ILE A C 1
ATOM 4605 O O . ILE A 1 304 ? 15.367 23.994 -13.703 1.00 20.33 304 ILE A O 1
ATOM 4621 N N . SER A 1 305 ? 13.297 24.309 -14.528 1.00 17.63 305 SER A N 1
ATOM 4622 C CA . SER A 1 305 ? 12.936 25.123 -13.365 1.00 17.59 305 SER A CA 1
ATOM 4623 C C . SER A 1 305 ? 11.443 25.034 -13.066 1.00 18.33 305 SER A C 1
ATOM 4624 O O . SER A 1 305 ? 10.635 24.653 -13.897 1.00 19.66 305 SER A O 1
ATOM 4632 N N . SER A 1 306 ? 11.078 25.402 -11.820 1.00 17.85 306 SER A N 1
ATOM 4633 C CA . SER A 1 306 ? 9.689 25.481 -11.421 1.00 18.44 306 SER A CA 1
ATOM 4634 C C . SER A 1 306 ? 9.633 26.390 -10.205 1.00 21.63 306 SER A C 1
ATOM 4635 O O . SER A 1 306 ? 10.647 26.583 -9.524 1.00 20.88 306 SER A O 1
ATOM 4643 N N . ASN A 1 307 ? 8.469 26.994 -9.984 1.00 20.70 307 ASN A N 1
ATOM 4644 C CA . ASN A 1 307 ? 8.272 27.824 -8.794 1.00 20.86 307 ASN A CA 1
ATOM 4645 C C . ASN A 1 307 ? 6.896 27.612 -8.242 1.00 25.16 307 ASN A C 1
ATOM 4646 O O . ASN A 1 307 ? 5.962 27.373 -9.004 1.00 25.54 307 ASN A O 1
ATOM 4657 N N . SER A 1 308 ? 6.773 27.628 -6.899 1.00 23.02 308 SER A N 1
ATOM 4658 C CA . SER A 1 308 ? 5.492 27.480 -6.183 1.00 23.73 308 SER A CA 1
ATOM 4659 C C . SER A 1 308 ? 5.419 28.639 -5.202 1.00 28.17 308 SER A C 1
ATOM 4660 O O . SER A 1 308 ? 6.091 28.591 -4.164 1.00 26.48 308 SER A O 1
ATOM 4668 N N . PRO A 1 309 ? 4.691 29.727 -5.534 1.00 28.26 309 PRO A N 1
ATOM 4669 C CA . PRO A 1 309 ? 4.669 30.910 -4.644 1.00 29.87 309 PRO A CA 1
ATOM 4670 C C . PRO A 1 309 ? 4.343 30.561 -3.204 1.00 30.79 309 PRO A C 1
ATOM 4671 O O . PRO A 1 309 ? 3.493 29.715 -2.953 1.00 30.46 309 PRO A O 1
ATOM 4682 N N . GLU A 1 310 ? 5.070 31.203 -2.284 1.00 31.09 310 GLU A N 1
ATOM 4683 C CA . GLU A 1 310 ? 4.999 30.995 -0.839 1.00 30.57 310 GLU A CA 1
ATOM 4684 C C . GLU A 1 310 ? 5.567 29.641 -0.365 1.00 30.96 310 GLU A C 1
ATOM 4685 O O . GLU A 1 310 ? 5.579 29.415 0.847 1.00 28.59 310 GLU A O 1
ATOM 4695 N N . ILE A 1 311 ? 6.053 28.755 -1.286 1.00 23.79 311 ILE A N 1
ATOM 4696 C CA . ILE A 1 311 ? 6.643 27.469 -0.932 1.00 23.28 311 ILE A CA 1
ATOM 4697 C C . ILE A 1 311 ? 8.123 27.500 -1.262 1.00 22.25 311 ILE A C 1
ATOM 4698 O O . ILE A 1 311 ? 8.972 27.221 -0.409 1.00 22.38 311 ILE A O 1
ATOM 4714 N N . GLY A 1 312 ? 8.434 27.791 -2.514 1.00 20.98 312 GLY A N 1
ATOM 4715 C CA . GLY A 1 312 ? 9.819 27.778 -2.938 1.00 19.94 312 GLY A CA 1
ATOM 4716 C C . GLY A 1 312 ? 9.950 27.672 -4.431 1.00 21.22 312 GLY A C 1
ATOM 4717 O O . GLY A 1 312 ? 9.006 27.960 -5.155 1.00 21.47 312 GLY A O 1
ATOM 4721 N N . LYS A 1 313 ? 11.162 27.369 -4.885 1.00 18.73 313 LYS A N 1
ATOM 4722 C CA . LYS A 1 313 ? 11.438 27.239 -6.316 1.00 19.10 313 LYS A CA 1
ATOM 4723 C C . LYS A 1 313 ? 12.603 26.296 -6.488 1.00 20.66 313 LYS A C 1
ATOM 4724 O O . LYS A 1 313 ? 13.305 25.946 -5.547 1.00 19.62 313 LYS A O 1
ATOM 4743 N N . VAL A 1 314 ? 12.786 25.863 -7.731 1.00 18.65 314 VAL A N 1
ATOM 4744 C CA . VAL A 1 314 ? 13.915 24.995 -8.035 1.00 19.95 314 VAL A CA 1
ATOM 4745 C C . VAL A 1 314 ? 14.484 25.320 -9.400 1.00 19.66 314 VAL A C 1
ATOM 4746 O O . VAL A 1 314 ? 13.745 25.725 -10.292 1.00 19.82 314 VAL A O 1
ATOM 4759 N N . VAL A 1 315 ? 15.801 25.213 -9.540 1.00 18.01 315 VAL A N 1
ATOM 4760 C CA . VAL A 1 315 ? 16.482 25.356 -10.819 1.00 18.49 315 VAL A CA 1
ATOM 4761 C C . VAL A 1 315 ? 17.535 24.255 -10.893 1.00 21.67 315 VAL A C 1
ATOM 4762 O O . VAL A 1 315 ? 18.186 23.927 -9.900 1.00 20.73 315 VAL A O 1
ATOM 4775 N N . GLU A 1 316 ? 17.713 23.676 -12.075 1.00 18.88 316 GLU A N 1
ATOM 4776 C CA . GLU A 1 316 ? 18.728 22.653 -12.237 1.00 19.03 316 GLU A CA 1
ATOM 4777 C C . GLU A 1 316 ? 19.270 22.694 -13.639 1.00 18.96 316 GLU A C 1
ATOM 4778 O O . GLU A 1 316 ? 18.496 22.839 -14.578 1.00 19.98 316 GLU A O 1
ATOM 4790 N N . ALA A 1 317 ? 20.580 22.580 -13.773 1.00 18.40 317 ALA A N 1
ATOM 4791 C CA . ALA A 1 317 ? 21.222 22.539 -15.068 1.00 18.69 317 ALA A CA 1
ATOM 4792 C C . ALA A 1 317 ? 21.545 21.065 -15.377 1.00 21.17 317 ALA A C 1
ATOM 4793 O O . ALA A 1 317 ? 22.029 20.331 -14.500 1.00 23.39 317 ALA A O 1
ATOM 4800 N N . ILE A 1 318 ? 21.372 20.676 -16.646 1.00 19.95 318 ILE A N 1
ATOM 4801 C CA . ILE A 1 318 ? 21.677 19.350 -17.139 1.00 22.48 318 ILE A CA 1
ATOM 4802 C C . ILE A 1 318 ? 22.504 19.515 -18.403 1.00 23.77 318 ILE A C 1
ATOM 4803 O O . ILE A 1 318 ? 22.202 20.375 -19.223 1.00 24.26 318 ILE A O 1
ATOM 4819 N N . VAL A 1 319 ? 23.544 18.694 -18.570 1.00 21.29 319 VAL A N 1
ATOM 4820 C CA . VAL A 1 319 ? 24.337 18.754 -19.809 1.00 20.95 319 VAL A CA 1
ATOM 4821 C C . VAL A 1 319 ? 23.765 17.678 -20.767 1.00 21.77 319 VAL A C 1
ATOM 4822 O O . VAL A 1 319 ? 23.625 16.522 -20.371 1.00 21.76 319 VAL A O 1
ATOM 4835 N N . ALA A 1 320 ? 23.314 18.116 -21.908 1.00 21.13 320 ALA A N 1
ATOM 4836 C CA . ALA A 1 320 ? 22.757 17.239 -22.943 1.00 20.72 320 ALA A CA 1
ATOM 4837 C C . ALA A 1 320 ? 23.899 16.589 -23.728 1.00 25.71 320 ALA A C 1
ATOM 4838 O O . ALA A 1 320 ? 25.036 17.110 -23.724 1.00 27.16 320 ALA A O 1
ATOM 4845 N N . ASP A 1 321 ? 23.595 15.472 -24.394 1.00 19.69 321 ASP A N 1
ATOM 4846 C CA . ASP A 1 321 ? 24.522 14.817 -25.341 1.00 19.32 321 ASP A CA 1
ATOM 4847 C C . ASP A 1 321 ? 24.595 15.748 -26.545 1.00 23.86 321 ASP A C 1
ATOM 4848 O O . ASP A 1 321 ? 25.672 16.198 -26.946 1.00 24.64 321 ASP A O 1
ATOM 4857 N N . GLN A 1 322 ? 23.410 16.106 -27.106 1.00 21.38 322 GLN A N 1
ATOM 4858 C CA . GLN A 1 322 ? 23.359 16.983 -28.243 1.00 23.57 322 GLN A CA 1
ATOM 4859 C C . GLN A 1 322 ? 22.140 17.870 -28.207 1.00 22.92 322 GLN A C 1
ATOM 4860 O O . GLN A 1 322 ? 21.076 17.422 -27.794 1.00 21.14 322 GLN A O 1
ATOM 4874 N N . ILE A 1 323 ? 22.302 19.124 -28.652 1.00 19.82 323 ILE A N 1
ATOM 4875 C CA . ILE A 1 323 ? 21.197 20.073 -28.859 1.00 19.65 323 ILE A CA 1
ATOM 4876 C C . ILE A 1 323 ? 21.442 20.721 -30.193 1.00 23.37 323 ILE A C 1
ATOM 4877 O O . ILE A 1 323 ? 22.530 21.284 -30.417 1.00 23.60 323 ILE A O 1
ATOM 4893 N N . GLU A 1 324 ? 20.458 20.638 -31.089 1.00 20.51 324 GLU A N 1
ATOM 4894 C CA . GLU A 1 324 ? 20.563 21.219 -32.427 1.00 20.68 324 GLU A CA 1
ATOM 4895 C C . GLU A 1 324 ? 19.289 21.994 -32.705 1.00 24.75 324 GLU A C 1
ATOM 4896 O O . GLU A 1 324 ? 18.186 21.546 -32.331 1.00 23.75 324 GLU A O 1
ATOM 4908 N N . GLY A 1 325 ? 19.429 23.153 -33.328 1.00 20.58 325 GLY A N 1
ATOM 4909 C CA . GLY A 1 325 ? 18.288 23.951 -33.716 1.00 19.19 325 GLY A CA 1
ATOM 4910 C C . GLY A 1 325 ? 18.077 25.199 -32.906 1.00 22.24 325 GLY A C 1
ATOM 4911 O O . GLY A 1 325 ? 19.009 25.815 -32.378 1.00 25.41 325 GLY A O 1
ATOM 4915 N N . GLU A 1 326 ? 16.834 25.617 -32.844 1.00 20.50 326 GLU A N 1
ATOM 4916 C CA . GLU A 1 326 ? 16.477 26.864 -32.214 1.00 20.60 326 GLU A CA 1
ATOM 4917 C C . GLU A 1 326 ? 16.532 26.853 -30.714 1.00 25.20 326 GLU A C 1
ATOM 4918 O O . GLU A 1 326 ? 16.198 25.828 -30.077 1.00 23.94 326 GLU A O 1
ATOM 4930 N N . GLU A 1 327 ? 16.859 28.015 -30.120 1.00 22.79 327 GLU A N 1
ATOM 4931 C CA . GLU A 1 327 ? 16.760 28.197 -28.680 1.00 22.23 327 GLU A CA 1
ATOM 4932 C C . GLU A 1 327 ? 15.259 28.033 -28.317 1.00 24.15 327 GLU A C 1
ATOM 4933 O O . GLU A 1 327 ? 14.367 28.416 -29.075 1.00 22.71 327 GLU A O 1
ATOM 4945 N N . LEU A 1 328 ? 14.998 27.403 -27.175 1.00 22.14 328 LEU A N 1
ATOM 4946 C CA . LEU A 1 328 ? 13.647 27.053 -26.755 1.00 21.83 328 LEU A CA 1
ATOM 4947 C C . LEU A 1 328 ? 13.425 27.310 -25.281 1.00 21.65 328 LEU A C 1
ATOM 4948 O O . LEU A 1 328 ? 14.299 27.036 -24.476 1.00 20.99 328 LEU A O 1
ATOM 4964 N N . ASN A 1 329 ? 12.255 27.829 -24.948 1.00 19.69 329 ASN A N 1
ATOM 4965 C CA . ASN A 1 329 ? 11.767 28.006 -23.588 1.00 20.19 329 ASN A CA 1
ATOM 4966 C C . ASN A 1 329 ? 10.360 27.449 -23.633 1.00 21.93 329 ASN A C 1
ATOM 4967 O O . ASN A 1 329 ? 9.517 27.990 -24.344 1.00 23.53 329 ASN A O 1
ATOM 4978 N N . ILE A 1 330 ? 10.102 26.322 -22.960 1.00 18.82 330 ILE A N 1
ATOM 4979 C CA . ILE A 1 330 ? 8.797 25.664 -23.068 1.00 15.81 330 ILE A CA 1
ATOM 4980 C C . ILE A 1 330 ? 8.393 25.179 -21.711 1.00 16.94 330 ILE A C 1
ATOM 4981 O O . ILE A 1 330 ? 9.267 24.806 -20.917 1.00 18.00 330 ILE A O 1
ATOM 4997 N N . SER A 1 331 ? 7.081 25.131 -21.444 1.00 15.29 331 SER A N 1
ATOM 4998 C CA . SER A 1 331 ? 6.561 24.654 -20.181 1.00 15.86 331 SER A CA 1
ATOM 4999 C C . SER A 1 331 ? 5.601 23.499 -20.399 1.00 18.53 331 SER A C 1
ATOM 5000 O O . SER A 1 331 ? 4.891 23.435 -21.408 1.00 17.77 331 SER A O 1
ATOM 5008 N N . PHE A 1 332 ? 5.512 22.627 -19.385 1.00 15.75 332 PHE A N 1
ATOM 5009 C CA . PHE A 1 332 ? 4.670 21.461 -19.499 1.00 15.56 332 PHE A CA 1
ATOM 5010 C C . PHE A 1 332 ? 4.428 20.825 -18.160 1.00 19.82 332 PHE A C 1
ATOM 5011 O O . PHE A 1 332 ? 5.069 21.165 -17.170 1.00 18.48 332 PHE A O 1
ATOM 5028 N N . SER A 1 333 ? 3.512 19.884 -18.159 1.00 18.73 333 SER A N 1
ATOM 5029 C CA . SER A 1 333 ? 3.195 19.084 -16.969 1.00 18.22 333 SER A CA 1
ATOM 5030 C C . SER A 1 333 ? 4.276 18.100 -16.706 1.00 18.90 333 SER A C 1
ATOM 5031 O O . SER A 1 333 ? 4.538 17.192 -17.516 1.00 19.48 333 SER A O 1
ATOM 5039 N N . PRO A 1 334 ? 4.878 18.112 -15.481 1.00 17.83 334 PRO A N 1
ATOM 5040 C CA . PRO A 1 334 ? 5.876 17.112 -15.175 1.00 16.37 334 PRO A CA 1
ATOM 5041 C C . PRO A 1 334 ? 5.299 15.707 -15.079 1.00 18.66 334 PRO A C 1
ATOM 5042 O O . PRO A 1 334 ? 5.996 14.763 -15.411 1.00 20.04 334 PRO A O 1
ATOM 5053 N N . LYS A 1 335 ? 4.018 15.569 -14.691 1.00 18.54 335 LYS A N 1
ATOM 5054 C CA . LYS A 1 335 ? 3.393 14.261 -14.619 1.00 17.51 335 LYS A CA 1
ATOM 5055 C C . LYS A 1 335 ? 3.376 13.627 -15.990 1.00 19.27 335 LYS A C 1
ATOM 5056 O O . LYS A 1 335 ? 3.726 12.478 -16.118 1.00 19.22 335 LYS A O 1
ATOM 5075 N N . TYR A 1 336 ? 2.999 14.368 -17.023 1.00 16.53 336 TYR A N 1
ATOM 5076 C CA . TYR A 1 336 ? 2.963 13.767 -18.348 1.00 14.98 336 TYR A CA 1
ATOM 5077 C C . TYR A 1 336 ? 4.314 13.413 -18.847 1.00 16.70 336 TYR A C 1
ATOM 5078 O O . TYR A 1 336 ? 4.523 12.373 -19.504 1.00 16.66 336 TYR A O 1
ATOM 5096 N N . MET A 1 337 ? 5.306 14.286 -18.565 1.00 15.58 337 MET A N 1
ATOM 5097 C CA . MET A 1 337 ? 6.659 13.983 -18.943 1.00 15.93 337 MET A CA 1
ATOM 5098 C C . MET A 1 337 ? 7.196 12.753 -18.234 1.00 18.43 337 MET A C 1
ATOM 5099 O O . MET A 1 337 ? 7.784 11.874 -18.848 1.00 17.63 337 MET A O 1
ATOM 5113 N N . LEU A 1 338 ? 6.958 12.649 -16.927 1.00 17.31 338 LEU A N 1
ATOM 5114 C CA . LEU A 1 338 ? 7.437 11.485 -16.200 1.00 17.77 338 LEU A CA 1
ATOM 5115 C C . LEU A 1 338 ? 6.724 10.196 -16.649 1.00 18.24 338 LEU A C 1
ATOM 5116 O O . LEU A 1 338 ? 7.375 9.182 -16.813 1.00 19.83 338 LEU A O 1
ATOM 5132 N N . ASP A 1 339 ? 5.466 10.278 -16.954 1.00 17.76 339 ASP A N 1
ATOM 5133 C CA . ASP A 1 339 ? 4.734 9.108 -17.435 1.00 17.51 339 ASP A CA 1
ATOM 5134 C C . ASP A 1 339 ? 5.312 8.609 -18.742 1.00 20.71 339 ASP A C 1
ATOM 5135 O O . ASP A 1 339 ? 5.489 7.411 -18.936 1.00 21.30 339 ASP A O 1
ATOM 5144 N N . ALA A 1 340 ? 5.658 9.535 -19.665 1.00 16.69 340 ALA A N 1
ATOM 5145 C CA . ALA A 1 340 ? 6.273 9.144 -20.929 1.00 17.40 340 ALA A CA 1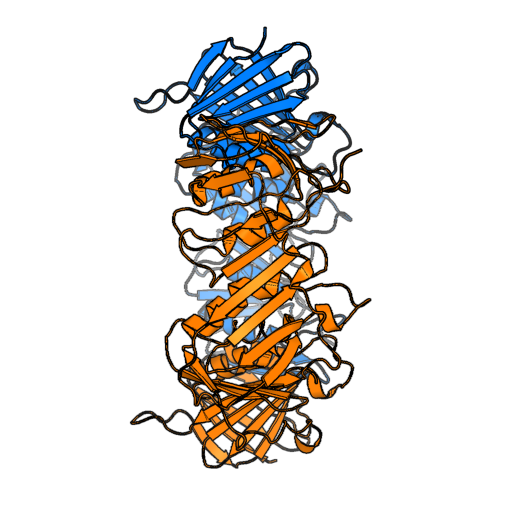
ATOM 5146 C C . ALA A 1 340 ? 7.659 8.556 -20.768 1.00 20.48 340 ALA A C 1
ATOM 5147 O O . ALA A 1 340 ? 8.028 7.593 -21.435 1.00 21.11 340 ALA A O 1
ATOM 5154 N N . LEU A 1 341 ? 8.486 9.189 -19.922 1.00 17.98 341 LEU A N 1
ATOM 5155 C CA . LEU A 1 341 ? 9.863 8.735 -19.773 1.00 19.26 341 LEU A CA 1
ATOM 5156 C C . LEU A 1 341 ? 9.935 7.333 -19.158 1.00 23.08 341 LEU A C 1
ATOM 5157 O O . LEU A 1 341 ? 10.866 6.588 -19.467 1.00 24.17 341 LEU A O 1
ATOM 5173 N N . LYS A 1 342 ? 8.983 7.009 -18.308 1.00 20.81 342 LYS A N 1
ATOM 5174 C CA . LYS A 1 342 ? 8.902 5.708 -17.631 1.00 23.78 342 LYS A CA 1
ATOM 5175 C C . LYS A 1 342 ? 8.694 4.546 -18.563 1.00 29.22 342 LYS A C 1
ATOM 5176 O O . LYS A 1 342 ? 9.059 3.415 -18.233 1.00 28.78 342 LYS A O 1
ATOM 5195 N N . VAL A 1 343 ? 8.106 4.785 -19.726 1.00 24.69 343 VAL A N 1
ATOM 5196 C CA . VAL A 1 343 ? 7.895 3.692 -20.652 1.00 25.63 343 VAL A CA 1
ATOM 5197 C C . VAL A 1 343 ? 8.946 3.593 -21.727 1.00 31.49 343 VAL A C 1
ATOM 5198 O O . VAL A 1 343 ? 8.955 2.599 -22.442 1.00 34.23 343 VAL A O 1
ATOM 5211 N N . LEU A 1 344 ? 9.869 4.580 -21.837 1.00 27.80 344 LEU A N 1
ATOM 5212 C CA . LEU A 1 344 ? 10.944 4.542 -22.808 1.00 27.89 344 LEU A CA 1
ATOM 5213 C C . LEU A 1 344 ? 12.112 3.748 -22.191 1.00 36.75 344 LEU A C 1
ATOM 5214 O O . LEU A 1 344 ? 12.381 3.877 -21.001 1.00 37.30 344 LEU A O 1
ATOM 5230 N N . GLU A 1 345 ? 12.705 2.832 -22.967 1.00 37.27 345 GLU A N 1
ATOM 5231 C CA . GLU A 1 345 ? 13.679 1.863 -22.444 1.00 38.78 345 GLU A CA 1
ATOM 5232 C C . GLU A 1 345 ? 15.167 2.125 -22.684 1.00 43.06 345 GLU A C 1
ATOM 5233 O O . GLU A 1 345 ? 15.979 1.433 -22.082 1.00 46.09 345 GLU A O 1
ATOM 5245 N N . GLY A 1 346 ? 15.533 3.075 -23.525 1.00 37.01 346 GLY A N 1
ATOM 5246 C CA . GLY A 1 346 ? 16.940 3.326 -23.809 1.00 35.15 346 GLY A CA 1
ATOM 5247 C C . GLY A 1 346 ? 17.734 4.130 -22.800 1.00 34.96 346 GLY A C 1
ATOM 5248 O O . GLY A 1 346 ? 17.193 4.765 -21.890 1.00 31.61 346 GLY A O 1
ATOM 5252 N N . ALA A 1 347 ? 19.040 4.183 -23.041 1.00 28.99 347 ALA A N 1
ATOM 5253 C CA . ALA A 1 347 ? 19.972 4.972 -22.242 1.00 28.81 347 ALA A CA 1
ATOM 5254 C C . ALA A 1 347 ? 19.730 6.462 -22.472 1.00 28.33 347 ALA A C 1
ATOM 5255 O O . ALA A 1 347 ? 20.076 7.285 -21.624 1.00 26.90 347 ALA A O 1
ATOM 5262 N N . GLU A 1 348 ? 19.215 6.830 -23.661 1.00 22.38 348 GLU A N 1
ATOM 5263 C CA . GLU A 1 348 ? 18.982 8.218 -23.975 1.00 20.66 348 GLU A CA 1
ATOM 5264 C C . GLU A 1 348 ? 17.628 8.376 -24.608 1.00 23.51 348 GLU A C 1
ATOM 5265 O O . GLU A 1 348 ? 17.018 7.411 -25.057 1.00 23.18 348 GLU A O 1
ATOM 5277 N N . ILE A 1 349 ? 17.186 9.612 -24.640 1.00 20.16 349 ILE A N 1
ATOM 5278 C CA . ILE A 1 349 ? 15.935 9.965 -25.315 1.00 19.65 349 ILE A CA 1
ATOM 5279 C C . ILE A 1 349 ? 16.249 11.061 -26.302 1.00 20.50 349 ILE A C 1
ATOM 5280 O O . ILE A 1 349 ? 17.157 11.864 -26.120 1.00 19.81 349 ILE A O 1
ATOM 5296 N N . ARG A 1 350 ? 15.366 11.197 -27.281 1.00 18.99 350 ARG A N 1
ATOM 5297 C CA . ARG A 1 350 ? 15.387 12.254 -28.251 1.00 17.98 350 ARG A CA 1
ATOM 5298 C C . ARG A 1 350 ? 14.087 13.035 -28.010 1.00 19.15 350 ARG A C 1
ATOM 5299 O O . ARG A 1 350 ? 13.007 12.423 -27.977 1.00 19.60 350 ARG A O 1
ATOM 5320 N N . VAL A 1 351 ? 14.200 14.348 -27.756 1.00 15.64 351 VAL A N 1
ATOM 5321 C CA . VAL A 1 351 ? 13.026 15.223 -27.551 1.00 14.45 351 VAL A CA 1
ATOM 5322 C C . VAL A 1 351 ? 13.010 16.200 -28.689 1.00 18.22 351 VAL A C 1
ATOM 5323 O O . VAL A 1 351 ? 14.014 16.879 -28.938 1.00 18.08 351 VAL A O 1
ATOM 5336 N N . SER A 1 352 ? 11.877 16.304 -29.395 1.00 16.80 352 SER A N 1
ATOM 5337 C CA . SER A 1 352 ? 11.746 17.051 -30.646 1.00 16.61 352 SER A CA 1
ATOM 5338 C C . SER A 1 352 ? 10.687 18.094 -30.455 1.00 20.17 352 SER A C 1
ATOM 5339 O O . SER A 1 352 ? 9.534 17.749 -30.208 1.00 19.18 352 SER A O 1
ATOM 5347 N N . PHE A 1 353 ? 11.069 19.377 -30.558 1.00 17.02 353 PHE A N 1
ATOM 5348 C CA . PHE A 1 353 ? 10.169 20.503 -30.329 1.00 16.50 353 PHE A CA 1
ATOM 5349 C C . PHE A 1 353 ? 9.969 21.335 -31.537 1.00 20.47 353 PHE A C 1
ATOM 5350 O O . PHE A 1 353 ? 10.888 21.449 -32.359 1.00 19.23 353 PHE A O 1
ATOM 5367 N N . THR A 1 354 ? 8.798 21.980 -31.610 1.00 18.46 354 THR A N 1
ATOM 5368 C CA . THR A 1 354 ? 8.480 22.943 -32.675 1.00 19.63 354 THR A CA 1
ATOM 5369 C C . THR A 1 354 ? 8.008 24.224 -31.942 1.00 20.75 354 THR A C 1
ATOM 5370 O O . THR A 1 354 ? 6.838 24.568 -31.968 1.00 23.72 354 THR A O 1
ATOM 5381 N N . GLY A 1 355 ? 8.910 24.894 -31.253 1.00 19.86 355 GLY A N 1
ATOM 5382 C CA . GLY A 1 355 ? 8.533 26.055 -30.479 1.00 19.43 355 GLY A CA 1
ATOM 5383 C C . GLY A 1 355 ? 7.852 25.689 -29.182 1.00 23.22 355 GLY A C 1
ATOM 5384 O O . GLY A 1 355 ? 7.770 24.516 -28.814 1.00 21.56 355 GLY A O 1
ATOM 5388 N N . ALA A 1 356 ? 7.348 26.701 -28.494 1.00 19.68 356 ALA A N 1
ATOM 5389 C CA . ALA A 1 356 ? 6.756 26.574 -27.174 1.00 18.18 356 ALA A CA 1
ATOM 5390 C C . ALA A 1 356 ? 5.292 26.238 -27.088 1.00 19.82 356 ALA A C 1
ATOM 5391 O O . ALA A 1 356 ? 4.792 25.952 -25.992 1.00 19.23 356 ALA A O 1
ATOM 5398 N N . MET A 1 357 ? 4.551 26.351 -28.200 1.00 18.67 357 MET A N 1
ATOM 5399 C CA A MET A 1 357 ? 3.099 26.187 -28.242 0.44 19.27 357 MET A CA 1
ATOM 5400 C CA B MET A 1 357 ? 3.101 26.165 -28.190 0.56 20.04 357 MET A CA 1
ATOM 5401 C C . MET A 1 357 ? 2.612 24.919 -28.911 1.00 24.31 357 MET A C 1
ATOM 5402 O O . MET A 1 357 ? 1.433 24.605 -28.780 1.00 29.40 357 MET A O 1
ATOM 5429 N N . ARG A 1 358 ? 3.457 24.216 -29.655 1.00 17.69 358 ARG A N 1
ATOM 5430 C CA . ARG A 1 358 ? 3.049 23.033 -30.366 1.00 16.38 358 ARG A CA 1
ATOM 5431 C C . ARG A 1 358 ? 3.434 21.749 -29.617 1.00 18.20 358 ARG A C 1
ATOM 5432 O O . ARG A 1 358 ? 4.396 21.739 -28.862 1.00 17.33 358 ARG A O 1
ATOM 5453 N N . PRO A 1 359 ? 2.734 20.642 -29.906 1.00 17.50 359 PRO A N 1
ATOM 5454 C CA . PRO A 1 359 ? 3.103 19.386 -29.265 1.00 17.35 359 PRO A CA 1
ATOM 5455 C C . PRO A 1 359 ? 4.543 19.003 -29.526 1.00 19.56 359 PRO A C 1
ATOM 5456 O O . PRO A 1 359 ? 5.115 19.319 -30.593 1.00 19.06 359 PRO A O 1
ATOM 5467 N N . PHE A 1 360 ? 5.167 18.414 -28.526 1.00 16.32 360 PHE A N 1
ATOM 5468 C CA . PHE A 1 360 ? 6.525 17.914 -28.686 1.00 15.97 360 PHE A CA 1
ATOM 5469 C C . PHE A 1 360 ? 6.551 16.382 -28.533 1.00 16.84 360 PHE A C 1
ATOM 5470 O O . PHE A 1 360 ? 5.624 15.801 -27.937 1.00 15.19 360 PHE A O 1
ATOM 5487 N N . LEU A 1 361 ? 7.596 15.757 -29.074 1.00 15.09 361 LEU A N 1
ATOM 5488 C CA . LEU A 1 361 ? 7.705 14.315 -29.157 1.00 15.60 361 LEU A CA 1
ATOM 5489 C C . LEU A 1 361 ? 8.849 13.855 -28.296 1.00 16.91 361 LEU A C 1
ATOM 5490 O O . LEU A 1 361 ? 9.865 14.562 -28.191 1.00 19.02 361 LEU A O 1
ATOM 5506 N N . ILE A 1 362 ? 8.682 12.697 -27.667 1.00 15.12 362 ILE A N 1
ATOM 5507 C CA . ILE A 1 362 ? 9.740 12.059 -26.902 1.00 13.69 362 ILE A CA 1
ATOM 5508 C C . ILE A 1 362 ? 9.891 10.663 -27.522 1.00 17.35 362 ILE A C 1
ATOM 5509 O O . ILE A 1 362 ? 8.913 9.933 -27.629 1.00 18.29 362 ILE A O 1
ATOM 5525 N N . ARG A 1 363 ? 11.093 10.304 -27.945 1.00 17.09 363 ARG A N 1
ATOM 5526 C CA . ARG A 1 363 ? 11.350 9.024 -28.599 1.00 17.07 363 ARG A CA 1
ATOM 5527 C C . ARG A 1 363 ? 12.670 8.463 -28.127 1.00 21.06 363 ARG A C 1
ATOM 5528 O O . ARG A 1 363 ? 13.437 9.186 -27.505 1.00 20.24 363 ARG A O 1
ATOM 5549 N N . THR A 1 364 ? 12.936 7.205 -28.470 1.00 22.02 364 THR A N 1
ATOM 5550 C CA . THR A 1 364 ? 14.246 6.587 -28.205 1.00 22.40 364 THR A CA 1
ATOM 5551 C C . THR A 1 364 ? 15.036 6.799 -29.517 1.00 26.28 364 THR A C 1
ATOM 5552 O O . THR A 1 364 ? 14.481 6.553 -30.582 1.00 27.11 364 THR A O 1
ATOM 5563 N N . PRO A 1 365 ? 16.316 7.223 -29.502 1.00 23.34 365 PRO A N 1
ATOM 5564 C CA . PRO A 1 365 ? 17.066 7.355 -30.754 1.00 24.80 365 PRO A CA 1
ATOM 5565 C C . PRO A 1 365 ? 17.084 6.065 -31.573 1.00 30.33 365 PRO A C 1
ATOM 5566 O O . PRO A 1 365 ? 17.182 4.984 -31.003 1.00 30.34 365 PRO A O 1
ATOM 5577 N N . ASN A 1 366 ? 16.924 6.178 -32.892 1.00 33.05 366 ASN A N 1
ATOM 5578 C CA . ASN A 1 366 ? 16.968 5.028 -33.810 1.00 35.42 366 ASN A CA 1
ATOM 5579 C C . ASN A 1 366 ? 15.851 3.996 -33.575 1.00 40.57 366 ASN A C 1
ATOM 5580 O O . ASN A 1 366 ? 15.994 2.843 -33.966 1.00 41.02 366 ASN A O 1
ATOM 5591 N N . ASP A 1 367 ? 14.724 4.397 -32.965 1.00 35.92 367 ASP A N 1
ATOM 5592 C CA . ASP A 1 367 ? 13.609 3.477 -32.751 1.00 35.12 367 ASP A CA 1
ATOM 5593 C C . ASP A 1 367 ? 12.386 4.217 -33.274 1.00 36.68 367 ASP A C 1
ATOM 5594 O O . ASP A 1 367 ? 12.093 5.306 -32.796 1.00 34.85 367 ASP A O 1
ATOM 5603 N N . GLU A 1 368 ? 11.717 3.663 -34.297 1.00 33.23 368 GLU A N 1
ATOM 5604 C CA . GLU A 1 368 ? 10.547 4.296 -34.895 1.00 33.74 368 GLU A CA 1
ATOM 5605 C C . GLU A 1 368 ? 9.256 3.647 -34.355 1.00 36.49 368 GLU A C 1
ATOM 5606 O O . GLU A 1 368 ? 8.170 4.046 -34.772 1.00 38.53 368 GLU A O 1
ATOM 5610 N N . THR A 1 369 ? 9.356 2.690 -33.409 1.00 29.81 369 THR A N 1
ATOM 5611 C CA . THR A 1 369 ? 8.188 1.930 -32.953 1.00 28.21 369 THR A CA 1
ATOM 5612 C C . THR A 1 369 ? 7.398 2.542 -31.818 1.00 27.32 369 THR A C 1
ATOM 5613 O O . THR A 1 369 ? 6.302 2.076 -31.559 1.00 26.00 369 THR A O 1
ATOM 5624 N N . ILE A 1 370 ? 7.947 3.524 -31.112 1.00 23.27 370 ILE A N 1
ATOM 5625 C CA . ILE A 1 370 ? 7.250 4.129 -29.979 1.00 23.99 370 ILE A CA 1
ATOM 5626 C C . ILE A 1 370 ? 7.396 5.624 -30.074 1.00 23.78 370 ILE A C 1
ATOM 5627 O O . ILE A 1 370 ? 8.490 6.139 -30.370 1.00 24.74 370 ILE A O 1
ATOM 5643 N N . VAL A 1 371 ? 6.288 6.322 -29.905 1.00 18.91 371 VAL A N 1
ATOM 5644 C CA . VAL A 1 371 ? 6.290 7.790 -29.925 1.00 18.29 371 VAL A CA 1
ATOM 5645 C C . VAL A 1 371 ? 5.442 8.274 -28.793 1.00 19.17 371 VAL A C 1
ATOM 5646 O O . VAL A 1 371 ? 4.346 7.768 -28.595 1.00 19.08 371 VAL A O 1
ATOM 5659 N N . GLN A 1 372 ? 5.970 9.179 -27.986 1.00 16.63 372 GLN A N 1
ATOM 5660 C CA . GLN A 1 372 ? 5.231 9.853 -26.918 1.00 17.48 372 GLN A CA 1
ATOM 5661 C C . GLN A 1 372 ? 5.101 11.304 -27.327 1.00 19.54 372 GLN A C 1
ATOM 5662 O O . GLN A 1 372 ? 6.046 11.892 -27.891 1.00 19.44 372 GLN A O 1
ATOM 5676 N N . LEU A 1 373 ? 3.898 11.863 -27.131 1.00 14.69 373 LEU A N 1
ATOM 5677 C CA . LEU A 1 373 ? 3.585 13.242 -27.504 1.00 15.34 373 LEU A CA 1
ATOM 5678 C C . LEU A 1 373 ? 2.973 13.932 -26.324 1.00 15.81 373 LEU A C 1
ATOM 5679 O O . LEU A 1 373 ? 2.117 13.355 -25.633 1.00 16.85 373 LEU A O 1
ATOM 5695 N N . ILE A 1 374 ? 3.375 15.176 -26.081 1.00 14.50 374 ILE A N 1
ATOM 5696 C CA . ILE A 1 374 ? 2.833 15.972 -24.994 1.00 13.53 374 ILE A CA 1
ATOM 5697 C C . ILE A 1 374 ? 2.480 17.358 -25.503 1.00 16.33 374 ILE A C 1
ATOM 5698 O O . ILE A 1 374 ? 3.288 17.984 -26.204 1.00 14.79 374 ILE A O 1
ATOM 5714 N N . LEU A 1 375 ? 1.272 17.859 -25.146 1.00 15.50 375 LEU A N 1
ATOM 5715 C CA . LEU A 1 375 ? 0.946 19.256 -25.466 1.00 15.59 375 LEU A CA 1
ATOM 5716 C C . LEU A 1 375 ? 1.520 20.165 -24.351 1.00 16.56 375 LEU A C 1
ATOM 5717 O O . LEU A 1 375 ? 1.243 19.910 -23.156 1.00 16.53 375 LEU A O 1
ATOM 5733 N N . PRO A 1 376 ? 2.302 21.195 -24.696 1.00 14.50 376 PRO A N 1
ATOM 5734 C CA . PRO A 1 376 ? 2.827 22.100 -23.671 1.00 14.72 376 PRO A CA 1
ATOM 5735 C C . PRO A 1 376 ? 1.761 23.000 -23.056 1.00 19.63 376 PRO A C 1
ATOM 5736 O O . PRO A 1 376 ? 0.639 23.089 -23.552 1.00 20.87 376 PRO A O 1
ATOM 5747 N N . VAL A 1 377 ? 2.148 23.678 -21.983 1.00 19.60 377 VAL A N 1
ATOM 5748 C CA . VAL A 1 377 ? 1.321 24.643 -21.282 1.00 22.24 377 VAL A CA 1
ATOM 5749 C C . VAL A 1 377 ? 1.691 25.983 -21.909 1.00 24.67 377 VAL A C 1
ATOM 5750 O O . VAL A 1 377 ? 2.870 26.344 -21.937 1.00 22.81 377 VAL A O 1
ATOM 5763 N N . ARG A 1 378 ? 0.694 26.726 -22.356 1.00 26.14 378 ARG A N 1
ATOM 5764 C CA . ARG A 1 378 ? 0.918 28.051 -22.921 1.00 29.13 378 ARG A CA 1
ATOM 5765 C C . ARG A 1 378 ? 1.214 29.040 -21.791 1.00 35.35 378 ARG A C 1
ATOM 5766 O O . ARG A 1 378 ? 0.455 29.075 -20.814 1.00 36.46 378 ARG A O 1
ATOM 5770 N N . THR A 1 379 ? 2.296 29.829 -21.915 1.00 32.18 379 THR A N 1
ATOM 5771 C CA . THR A 1 379 ? 2.635 30.869 -20.952 1.00 32.16 379 THR A CA 1
ATOM 5772 C C . THR A 1 379 ? 2.431 32.245 -21.614 1.00 39.83 379 THR A C 1
ATOM 5773 O O . THR A 1 379 ? 2.488 32.355 -22.847 1.00 42.55 379 THR A O 1
ATOM 5784 N N . TYR A 1 380 ? 2.201 33.285 -20.796 1.00 37.35 380 TYR A N 1
ATOM 5785 C CA . TYR A 1 380 ? 1.899 34.639 -21.279 1.00 56.72 380 TYR A CA 1
ATOM 5786 C C . TYR A 1 380 ? 2.874 35.688 -20.743 1.00 84.08 380 TYR A C 1
ATOM 5787 O O . TYR A 1 380 ? 3.761 35.374 -19.954 1.00 51.41 380 TYR A O 1
ATOM 5805 N N . SER B 1 1 ? 20.734 36.666 6.582 1.00 40.21 1 SER B N 1
ATOM 5806 C CA . SER B 1 1 ? 21.632 35.556 6.311 1.00 40.51 1 SER B CA 1
ATOM 5807 C C . SER B 1 1 ? 21.762 34.781 7.572 1.00 45.03 1 SER B C 1
ATOM 5808 O O . SER B 1 1 ? 21.124 35.199 8.537 1.00 48.34 1 SER B O 1
ATOM 5811 N N . HIS B 1 2 ? 22.477 33.613 7.576 1.00 38.63 2 HIS B N 1
ATOM 5812 C CA . HIS B 1 2 ? 22.640 32.805 8.801 1.00 37.81 2 HIS B CA 1
ATOM 5813 C C . HIS B 1 2 ? 23.197 31.367 8.670 1.00 31.76 2 HIS B C 1
ATOM 5814 O O . HIS B 1 2 ? 24.298 31.174 8.169 1.00 29.72 2 HIS B O 1
ATOM 5821 N N . MET B 1 3 ? 22.425 30.345 9.083 1.00 24.71 3 MET B N 1
ATOM 5822 C CA . MET B 1 3 ? 22.884 28.974 9.101 1.00 23.10 3 MET B CA 1
ATOM 5823 C C . MET B 1 3 ? 23.473 28.543 7.767 1.00 25.18 3 MET B C 1
ATOM 5824 O O . MET B 1 3 ? 22.846 28.769 6.735 1.00 24.20 3 MET B O 1
ATOM 5838 N N . LYS B 1 4 ? 24.577 27.793 7.797 1.00 22.10 4 LYS B N 1
ATOM 5839 C CA . LYS B 1 4 ? 25.231 27.274 6.612 1.00 22.39 4 LYS B CA 1
ATOM 5840 C C . LYS B 1 4 ? 26.061 26.051 6.912 1.00 26.51 4 LYS B C 1
ATOM 5841 O O . LYS B 1 4 ? 26.952 26.091 7.771 1.00 25.84 4 LYS B O 1
ATOM 5860 N N . PHE B 1 5 ? 25.738 24.935 6.257 1.00 21.63 5 PHE B N 1
ATOM 5861 C CA . PHE B 1 5 ? 26.512 23.738 6.388 1.00 22.36 5 PHE B CA 1
ATOM 5862 C C . PHE B 1 5 ? 26.415 22.813 5.204 1.00 24.16 5 PHE B C 1
ATOM 5863 O O . PHE B 1 5 ? 25.488 22.894 4.394 1.00 22.20 5 PHE B O 1
ATOM 5880 N N . THR B 1 6 ? 27.356 21.885 5.154 1.00 22.77 6 THR B N 1
ATOM 5881 C CA . THR B 1 6 ? 27.416 20.822 4.174 1.00 21.20 6 THR B CA 1
ATOM 5882 C C . THR B 1 6 ? 27.294 19.506 4.909 1.00 27.12 6 THR B C 1
ATOM 5883 O O . THR B 1 6 ? 27.975 19.294 5.917 1.00 26.63 6 THR B O 1
ATOM 5894 N N . ILE B 1 7 ? 26.440 18.619 4.410 1.00 22.30 7 ILE B N 1
ATOM 5895 C CA . ILE B 1 7 ? 26.149 17.344 5.059 1.00 21.58 7 ILE B CA 1
ATOM 5896 C C . ILE B 1 7 ? 26.055 16.175 4.093 1.00 25.03 7 ILE B C 1
ATOM 5897 O O . ILE B 1 7 ? 25.650 16.349 2.944 1.00 24.18 7 ILE B O 1
ATOM 5913 N N . GLN B 1 8 ? 26.305 14.975 4.592 1.00 24.05 8 GLN B N 1
ATOM 5914 C CA . GLN B 1 8 ? 26.097 13.740 3.847 1.00 24.02 8 GLN B CA 1
ATOM 5915 C C . GLN B 1 8 ? 24.596 13.544 3.635 1.00 24.79 8 GLN B C 1
ATOM 5916 O O . GLN B 1 8 ? 23.813 13.552 4.587 1.00 23.36 8 GLN B O 1
ATOM 5930 N N . LYS B 1 9 ? 24.192 13.281 2.381 1.00 21.99 9 LYS B N 1
ATOM 5931 C CA . LYS B 1 9 ? 22.772 13.076 2.062 1.00 20.28 9 LYS B CA 1
ATOM 5932 C C . LYS B 1 9 ? 22.153 11.931 2.855 1.00 23.68 9 LYS B C 1
ATOM 5933 O O . LYS B 1 9 ? 21.026 12.052 3.352 1.00 23.44 9 LYS B O 1
ATOM 5952 N N . ASP B 1 10 ? 22.854 10.784 2.907 1.00 23.58 10 ASP B N 1
ATOM 5953 C CA . ASP B 1 10 ? 22.271 9.593 3.530 1.00 24.73 10 ASP B CA 1
ATOM 5954 C C . ASP B 1 10 ? 21.878 9.827 4.984 1.00 25.76 10 ASP B C 1
ATOM 5955 O O . ASP B 1 10 ? 20.762 9.485 5.363 1.00 25.35 10 ASP B O 1
ATOM 5964 N N . ARG B 1 11 ? 22.748 10.496 5.753 1.00 25.28 11 ARG B N 1
ATOM 5965 C CA . ARG B 1 11 ? 22.455 10.780 7.163 1.00 24.16 11 ARG B CA 1
ATOM 5966 C C . ARG B 1 11 ? 21.394 11.871 7.303 1.00 24.30 11 ARG B C 1
ATOM 5967 O O . ARG B 1 11 ? 20.511 11.757 8.157 1.00 23.71 11 ARG B O 1
ATOM 5988 N N . LEU B 1 12 ? 21.402 12.877 6.409 1.00 20.76 12 LEU B N 1
ATOM 5989 C CA . LEU B 1 12 ? 20.373 13.912 6.409 1.00 19.90 12 LEU B CA 1
ATOM 5990 C C . LEU B 1 12 ? 19.028 13.259 6.206 1.00 20.56 12 LEU B C 1
ATOM 5991 O O . LEU B 1 12 ? 18.088 13.543 6.941 1.00 21.18 12 LEU B O 1
ATOM 6007 N N . VAL B 1 13 ? 18.894 12.375 5.185 1.00 18.98 13 VAL B N 1
ATOM 6008 C CA . VAL B 1 13 ? 17.607 11.720 4.916 1.00 19.26 13 VAL B CA 1
ATOM 6009 C C . VAL B 1 13 ? 17.146 10.880 6.113 1.00 21.07 13 VAL B C 1
ATOM 6010 O O . VAL B 1 13 ? 15.979 10.905 6.471 1.00 22.23 13 VAL B O 1
ATOM 6023 N N . GLU B 1 14 ? 18.067 10.144 6.752 1.00 21.45 14 GLU B N 1
ATOM 6024 C CA . GLU B 1 14 ? 17.689 9.294 7.906 1.00 20.96 14 GLU B CA 1
ATOM 6025 C C . GLU B 1 14 ? 17.128 10.136 9.042 1.00 23.20 14 GLU B C 1
ATOM 6026 O O . GLU B 1 14 ? 16.093 9.811 9.602 1.00 22.81 14 GLU B O 1
ATOM 6038 N N . SER B 1 15 ? 17.798 11.240 9.353 1.00 20.32 15 SER B N 1
ATOM 6039 C CA . SER B 1 15 ? 17.327 12.124 10.417 1.00 17.79 15 SER B CA 1
ATOM 6040 C C . SER B 1 15 ? 15.974 12.742 10.095 1.00 20.93 15 SER B C 1
ATOM 6041 O O . SER B 1 15 ? 15.075 12.755 10.939 1.00 20.88 15 SER B O 1
ATOM 6049 N N . VAL B 1 16 ? 15.822 13.250 8.872 1.00 18.93 16 VAL B N 1
ATOM 6050 C CA . VAL B 1 16 ? 14.551 13.824 8.459 1.00 17.89 16 VAL B CA 1
ATOM 6051 C C . VAL B 1 16 ? 13.404 12.813 8.541 1.00 21.71 16 VAL B C 1
ATOM 6052 O O . VAL B 1 16 ? 12.337 13.142 9.065 1.00 21.38 16 VAL B O 1
ATOM 6065 N N . GLN B 1 17 ? 13.618 11.593 8.063 1.00 20.44 17 GLN B N 1
ATOM 6066 C CA . GLN B 1 17 ? 12.571 10.564 8.091 1.00 20.71 17 GLN B CA 1
ATOM 6067 C C . GLN B 1 17 ? 12.219 10.182 9.511 1.00 22.91 17 GLN B C 1
ATOM 6068 O O . GLN B 1 17 ? 11.044 9.961 9.796 1.00 23.91 17 GLN B O 1
ATOM 6082 N N . ASP B 1 18 ? 13.178 10.200 10.436 1.00 20.81 18 ASP B N 1
ATOM 6083 C CA . ASP B 1 18 ? 12.820 9.922 11.827 1.00 20.56 18 ASP B CA 1
ATOM 6084 C C . ASP B 1 18 ? 11.956 11.036 12.418 1.00 23.67 18 ASP B C 1
ATOM 6085 O O . ASP B 1 18 ? 10.939 10.767 13.040 1.00 23.04 18 ASP B O 1
ATOM 6094 N N . VAL B 1 19 ? 12.347 12.310 12.237 1.00 19.28 19 VAL B N 1
ATOM 6095 C CA . VAL B 1 19 ? 11.559 13.374 12.883 1.00 18.52 19 VAL B CA 1
ATOM 6096 C C . VAL B 1 19 ? 10.226 13.605 12.216 1.00 21.30 19 VAL B C 1
ATOM 6097 O O . VAL B 1 19 ? 9.302 14.081 12.870 1.00 20.97 19 VAL B O 1
ATOM 6110 N N . LEU B 1 20 ? 10.097 13.210 10.933 1.00 21.78 20 LEU B N 1
ATOM 6111 C CA . LEU B 1 20 ? 8.866 13.421 10.186 1.00 22.33 20 LEU B CA 1
ATOM 6112 C C . LEU B 1 20 ? 7.716 12.635 10.809 1.00 26.24 20 LEU B C 1
ATOM 6113 O O . LEU B 1 20 ? 6.556 13.024 10.645 1.00 28.08 20 LEU B O 1
ATOM 6129 N N . LYS B 1 21 ? 8.027 11.609 11.592 1.00 25.21 21 LYS B N 1
ATOM 6130 C CA . LYS B 1 21 ? 7.032 10.788 12.268 1.00 26.74 21 LYS B CA 1
ATOM 6131 C C . LYS B 1 21 ? 6.264 11.547 13.358 1.00 32.33 21 LYS B C 1
ATOM 6132 O O . LYS B 1 21 ? 5.161 11.140 13.718 1.00 35.69 21 LYS B O 1
ATOM 6151 N N . ALA B 1 22 ? 6.831 12.652 13.869 1.00 24.99 22 ALA B N 1
ATOM 6152 C CA . ALA B 1 22 ? 6.192 13.514 14.866 1.00 22.93 22 ALA B CA 1
ATOM 6153 C C . ALA B 1 22 ? 5.455 14.683 14.250 1.00 26.59 22 ALA B C 1
ATOM 6154 O O . ALA B 1 22 ? 4.889 15.473 14.998 1.00 26.32 22 ALA B O 1
ATOM 6161 N N . VAL B 1 23 ? 5.553 14.895 12.917 1.00 24.46 23 VAL B N 1
ATOM 6162 C CA . VAL B 1 23 ? 4.925 16.047 12.290 1.00 23.91 23 VAL B CA 1
ATOM 6163 C C . VAL B 1 23 ? 3.517 15.664 11.865 1.00 29.23 23 VAL B C 1
ATOM 6164 O O . VAL B 1 23 ? 3.342 14.663 11.186 1.00 32.12 23 VAL B O 1
ATOM 6177 N N . SER B 1 24 ? 2.535 16.458 12.255 1.00 30.62 24 SER B N 1
ATOM 6178 C CA . SER B 1 24 ? 1.148 16.197 11.873 1.00 34.35 24 SER B CA 1
ATOM 6179 C C . SER B 1 24 ? 0.729 17.128 10.764 1.00 44.35 24 SER B C 1
ATOM 6180 O O . SER B 1 24 ? 0.910 18.341 10.898 1.00 45.25 24 SER B O 1
ATOM 6188 N N . SER B 1 25 ? 0.056 16.590 9.733 1.00 45.73 25 SER B N 1
ATOM 6189 C CA . SER B 1 25 ? -0.516 17.423 8.663 1.00 48.21 25 SER B CA 1
ATOM 6190 C C . SER B 1 25 ? -1.719 18.251 9.186 1.00 54.71 25 SER B C 1
ATOM 6191 O O . SER B 1 25 ? -1.981 19.331 8.661 1.00 54.68 25 SER B O 1
ATOM 6195 N N . ARG B 1 26 ? -2.410 17.765 10.244 1.00 53.29 26 ARG B N 1
ATOM 6196 C CA . ARG B 1 26 ? -3.603 18.415 10.818 1.00 53.90 26 ARG B CA 1
ATOM 6197 C C . ARG B 1 26 ? -3.351 19.319 12.060 1.00 58.83 26 ARG B C 1
ATOM 6198 O O . ARG B 1 26 ? -4.315 19.666 12.746 1.00 59.87 26 ARG B O 1
ATOM 6202 N N . THR B 1 27 ? -2.090 19.723 12.341 1.00 53.91 27 THR B N 1
ATOM 6203 C CA . THR B 1 27 ? -1.785 20.604 13.486 1.00 52.94 27 THR B CA 1
ATOM 6204 C C . THR B 1 27 ? -2.455 21.973 13.374 1.00 57.70 27 THR B C 1
ATOM 6205 O O . THR B 1 27 ? -2.611 22.485 12.265 1.00 58.17 27 THR B O 1
ATOM 6216 N N . THR B 1 28 ? -2.803 22.573 14.533 1.00 53.28 28 THR B N 1
ATOM 6217 C CA . THR B 1 28 ? -3.400 23.910 14.618 1.00 52.58 28 THR B CA 1
ATOM 6218 C C . THR B 1 28 ? -2.381 24.952 15.118 1.00 53.40 28 THR B C 1
ATOM 6219 O O . THR B 1 28 ? -2.763 26.101 15.347 1.00 54.81 28 THR B O 1
ATOM 6230 N N . ILE B 1 29 ? -1.095 24.559 15.282 1.00 44.19 29 ILE B N 1
ATOM 6231 C CA . ILE B 1 29 ? -0.002 25.468 15.640 1.00 41.77 29 ILE B CA 1
ATOM 6232 C C . ILE B 1 29 ? 0.777 25.528 14.320 1.00 40.93 29 ILE B C 1
ATOM 6233 O O . ILE B 1 29 ? 1.408 24.542 13.982 1.00 38.55 29 ILE B O 1
ATOM 6249 N N . PRO B 1 30 ? 0.644 26.589 13.501 1.00 37.17 30 PRO B N 1
ATOM 6250 C CA . PRO B 1 30 ? 1.265 26.578 12.164 1.00 35.24 30 PRO B CA 1
ATOM 6251 C C . PRO B 1 30 ? 2.731 26.177 12.036 1.00 33.69 30 PRO B C 1
ATOM 6252 O O . PRO B 1 30 ? 3.063 25.415 11.114 1.00 32.43 30 PRO B O 1
ATOM 6263 N N . ILE B 1 31 ? 3.606 26.660 12.943 1.00 28.42 31 ILE B N 1
ATOM 6264 C CA . ILE B 1 31 ? 5.043 26.356 12.852 1.00 27.13 31 ILE B CA 1
ATOM 6265 C C . ILE B 1 31 ? 5.321 24.843 12.998 1.00 25.67 31 ILE B C 1
ATOM 6266 O O . ILE B 1 31 ? 6.392 24.364 12.597 1.00 23.89 31 ILE B O 1
ATOM 6282 N N . LEU B 1 32 ? 4.362 24.089 13.555 1.00 23.62 32 LEU B N 1
ATOM 6283 C CA . LEU B 1 32 ? 4.534 22.640 13.721 1.00 23.60 32 LEU B CA 1
ATOM 6284 C C . LEU B 1 32 ? 4.374 21.799 12.476 1.00 23.67 32 LEU B C 1
ATOM 6285 O O . LEU B 1 32 ? 4.571 20.592 12.545 1.00 22.48 32 LEU B O 1
ATOM 6301 N N . THR B 1 33 ? 4.110 22.425 11.299 1.00 22.28 33 THR B N 1
ATOM 6302 C CA . THR B 1 33 ? 4.197 21.723 10.022 1.00 22.87 33 THR B CA 1
ATOM 6303 C C . THR B 1 33 ? 5.658 21.767 9.540 1.00 22.00 33 THR B C 1
ATOM 6304 O O . THR B 1 33 ? 5.983 21.157 8.517 1.00 21.29 33 THR B O 1
ATOM 6315 N N . GLY B 1 34 ? 6.541 22.427 10.292 1.00 20.69 34 GLY B N 1
ATOM 6316 C CA . GLY B 1 34 ? 7.945 22.486 9.928 1.00 21.19 34 GLY B CA 1
ATOM 6317 C C . GLY B 1 34 ? 8.852 21.569 10.712 1.00 22.76 34 GLY B C 1
ATOM 6318 O O . GLY B 1 34 ? 8.464 20.982 11.723 1.00 23.31 34 GLY B O 1
ATOM 6322 N N . ILE B 1 35 ? 10.096 21.499 10.240 1.00 18.41 35 ILE B N 1
ATOM 6323 C CA . ILE B 1 35 ? 11.193 20.806 10.870 1.00 17.01 35 ILE B CA 1
ATOM 6324 C C . ILE B 1 35 ? 12.157 21.904 11.298 1.00 21.51 35 ILE B C 1
ATOM 6325 O O . ILE B 1 35 ? 12.549 22.724 10.454 1.00 19.99 35 ILE B O 1
ATOM 6341 N N . LYS B 1 36 ? 12.547 21.903 12.582 1.00 18.69 36 LYS B N 1
ATOM 6342 C CA . LYS B 1 36 ? 13.521 22.860 13.084 1.00 17.99 36 LYS B CA 1
ATOM 6343 C C . LYS B 1 36 ? 14.879 22.267 12.890 1.00 20.93 36 LYS B C 1
ATOM 6344 O O . LYS B 1 36 ? 15.119 21.140 13.293 1.00 20.60 36 LYS B O 1
ATOM 6363 N N . ILE B 1 37 ? 15.796 23.048 12.290 1.00 18.65 37 ILE B N 1
ATOM 6364 C CA . ILE B 1 37 ? 17.152 22.600 12.051 1.00 17.16 37 ILE B CA 1
ATOM 6365 C C . ILE B 1 37 ? 18.026 23.536 12.857 1.00 21.66 37 ILE B C 1
ATOM 6366 O O . ILE B 1 37 ? 17.876 24.753 12.713 1.00 21.89 37 ILE B O 1
ATOM 6382 N N . VAL B 1 38 ? 18.945 22.999 13.627 1.00 20.75 38 VAL B N 1
ATOM 6383 C CA . VAL B 1 38 ? 19.895 23.812 14.412 1.00 21.15 38 VAL B CA 1
ATOM 6384 C C . VAL B 1 38 ? 21.302 23.311 14.157 1.00 22.17 38 VAL B C 1
ATOM 6385 O O . VAL B 1 38 ? 21.620 22.206 14.552 1.00 23.54 38 VAL B O 1
ATOM 6398 N N . ALA B 1 39 ? 22.158 24.149 13.607 1.00 21.87 39 ALA B N 1
ATOM 6399 C CA . ALA B 1 39 ? 23.559 23.815 13.381 1.00 22.32 39 ALA B CA 1
ATOM 6400 C C . ALA B 1 39 ? 24.371 24.531 14.439 1.00 27.65 39 ALA B C 1
ATOM 6401 O O . ALA B 1 39 ? 24.223 25.743 14.622 1.00 26.02 39 ALA B O 1
ATOM 6408 N N . SER B 1 40 ? 25.189 23.756 15.152 1.00 28.08 40 SER B N 1
ATOM 6409 C CA . SER B 1 40 ? 26.072 24.247 16.195 1.00 29.38 40 SER B CA 1
ATOM 6410 C C . SER B 1 40 ? 27.488 23.796 15.834 1.00 37.64 40 SER B C 1
ATOM 6411 O O . SER B 1 40 ? 27.679 23.146 14.813 1.00 37.55 40 SER B O 1
ATOM 6419 N N . ASP B 1 41 ? 28.488 24.110 16.665 1.00 41.27 41 ASP B N 1
ATOM 6420 C CA . ASP B 1 41 ? 29.862 23.670 16.377 1.00 42.41 41 ASP B CA 1
ATOM 6421 C C . ASP B 1 41 ? 30.031 22.135 16.501 1.00 45.99 41 ASP B C 1
ATOM 6422 O O . ASP B 1 41 ? 30.940 21.587 15.885 1.00 47.51 41 ASP B O 1
ATOM 6431 N N . ASP B 1 42 ? 29.133 21.450 17.231 1.00 39.73 42 ASP B N 1
ATOM 6432 C CA . ASP B 1 42 ? 29.178 19.992 17.416 1.00 37.99 42 ASP B CA 1
ATOM 6433 C C . ASP B 1 42 ? 28.466 19.146 16.346 1.00 35.07 42 ASP B C 1
ATOM 6434 O O . ASP B 1 42 ? 28.701 17.939 16.272 1.00 30.87 42 ASP B O 1
ATOM 6438 N N . GLY B 1 43 ? 27.553 19.749 15.595 1.00 29.91 43 GLY B N 1
ATOM 6439 C CA . GLY B 1 43 ? 26.753 19.006 14.637 1.00 27.84 43 GLY B CA 1
ATOM 6440 C C . GLY B 1 43 ? 25.459 19.717 14.325 1.00 26.68 43 GLY B C 1
ATOM 6441 O O . GLY B 1 43 ? 25.306 20.909 14.608 1.00 25.99 43 GLY B O 1
ATOM 6445 N N . VAL B 1 44 ? 24.490 18.974 13.789 1.00 22.98 44 VAL B N 1
ATOM 6446 C CA . VAL B 1 44 ? 23.197 19.554 13.426 1.00 21.74 44 VAL B CA 1
ATOM 6447 C C . VAL B 1 44 ? 22.082 18.743 14.048 1.00 22.15 44 VAL B C 1
ATOM 6448 O O . VAL B 1 44 ? 22.124 17.523 13.962 1.00 23.96 44 VAL B O 1
ATOM 6461 N N . SER B 1 45 ? 21.057 19.409 14.620 1.00 20.31 45 SER B N 1
ATOM 6462 C CA . SER B 1 45 ? 19.896 18.680 15.136 1.00 19.75 45 SER B CA 1
ATOM 6463 C C . SER B 1 45 ? 18.706 19.002 14.288 1.00 20.89 45 SER B C 1
ATOM 6464 O O . SER B 1 45 ? 18.637 20.081 13.696 1.00 21.68 45 SER B O 1
ATOM 6472 N N . PHE B 1 46 ? 17.764 18.055 14.218 1.00 17.21 46 PHE B N 1
ATOM 6473 C CA . PHE B 1 46 ? 16.516 18.176 13.498 1.00 17.75 46 PHE B CA 1
ATOM 6474 C C . PHE B 1 46 ? 15.407 17.878 14.461 1.00 20.21 46 PHE B C 1
ATOM 6475 O O . PHE B 1 46 ? 15.479 16.884 15.171 1.00 20.43 46 PHE B O 1
ATOM 6492 N N . THR B 1 47 ? 14.356 18.685 14.461 1.00 17.27 47 THR B N 1
ATOM 6493 C CA . THR B 1 47 ? 13.257 18.425 15.411 1.00 17.07 47 THR B CA 1
ATOM 6494 C C . THR B 1 47 ? 11.925 18.529 14.700 1.00 18.11 47 THR B C 1
ATOM 6495 O O . THR B 1 47 ? 11.698 19.414 13.867 1.00 19.40 47 THR B O 1
ATOM 6506 N N . GLY B 1 48 ? 11.047 17.616 15.062 1.00 18.70 48 GLY B N 1
ATOM 6507 C CA . GLY B 1 48 ? 9.676 17.584 14.597 1.00 17.14 48 GLY B CA 1
ATOM 6508 C C . GLY B 1 48 ? 8.762 17.342 15.789 1.00 21.43 48 GLY B C 1
ATOM 6509 O O . GLY B 1 48 ? 9.170 16.745 16.790 1.00 20.83 48 GLY B O 1
ATOM 6513 N N . SER B 1 49 ? 7.573 17.926 15.758 1.00 19.57 49 SER B N 1
ATOM 6514 C CA . SER B 1 49 ? 6.662 17.815 16.905 1.00 18.64 49 SER B CA 1
ATOM 6515 C C . SER B 1 49 ? 5.239 18.054 16.513 1.00 22.90 49 SER B C 1
ATOM 6516 O O . SER B 1 49 ? 4.967 18.739 15.525 1.00 22.43 49 SER B O 1
ATOM 6524 N N . ASP B 1 50 ? 4.298 17.487 17.306 1.00 21.31 50 ASP B N 1
ATOM 6525 C CA . ASP B 1 50 ? 2.860 17.745 17.124 1.00 22.58 50 ASP B CA 1
ATOM 6526 C C . ASP B 1 50 ? 2.278 18.295 18.431 1.00 28.33 50 ASP B C 1
ATOM 6527 O O . ASP B 1 50 ? 1.066 18.235 18.623 1.00 29.62 50 ASP B O 1
ATOM 6536 N N . SER B 1 51 ? 3.153 18.737 19.367 1.00 27.47 51 SER B N 1
ATOM 6537 C CA . SER B 1 51 ? 2.834 19.308 20.669 1.00 28.68 51 SER B CA 1
ATOM 6538 C C . SER B 1 51 ? 2.665 18.234 21.742 1.00 33.77 51 SER B C 1
ATOM 6539 O O . SER B 1 51 ? 2.777 18.568 22.916 1.00 37.43 51 SER B O 1
ATOM 6547 N N . ASP B 1 52 ? 2.364 16.984 21.349 1.00 28.45 52 ASP B N 1
ATOM 6548 C CA . ASP B 1 52 ? 2.256 15.834 22.278 1.00 27.50 52 ASP B CA 1
ATOM 6549 C C . ASP B 1 52 ? 3.527 15.018 22.212 1.00 26.90 52 ASP B C 1
ATOM 6550 O O . ASP B 1 52 ? 4.079 14.677 23.263 1.00 27.37 52 ASP B O 1
ATOM 6559 N N . ILE B 1 53 ? 3.978 14.693 20.989 1.00 21.63 53 ILE B N 1
ATOM 6560 C CA A ILE B 1 53 ? 5.251 14.018 20.822 0.41 19.13 53 ILE B CA 1
ATOM 6561 C CA B ILE B 1 53 ? 5.192 13.958 20.692 0.59 20.02 53 ILE B CA 1
ATOM 6562 C C . ILE B 1 53 ? 6.194 14.935 20.114 1.00 21.16 53 ILE B C 1
ATOM 6563 O O . ILE B 1 53 ? 5.773 15.776 19.309 1.00 22.14 53 ILE B O 1
ATOM 6594 N N . SER B 1 54 ? 7.476 14.783 20.449 1.00 19.20 54 SER B N 1
ATOM 6595 C CA . SER B 1 54 ? 8.554 15.536 19.817 1.00 18.79 54 SER B CA 1
ATOM 6596 C C . SER B 1 54 ? 9.696 14.585 19.564 1.00 21.81 54 SER B C 1
ATOM 6597 O O . SER B 1 54 ? 10.031 13.770 20.433 1.00 21.98 54 SER B O 1
ATOM 6605 N N . ILE B 1 55 ? 10.325 14.683 18.392 1.00 18.57 55 ILE B N 1
ATOM 6606 C CA . ILE B 1 55 ? 11.471 13.846 18.066 1.00 18.17 55 ILE B CA 1
ATOM 6607 C C . ILE B 1 55 ? 12.606 14.766 17.707 1.00 21.33 55 ILE B C 1
ATOM 6608 O O . ILE B 1 55 ? 12.421 15.618 16.832 1.00 21.62 55 ILE B O 1
ATOM 6624 N N . GLU B 1 56 ? 13.789 14.531 18.293 1.00 20.66 56 GLU B N 1
ATOM 6625 C CA . GLU B 1 56 ? 14.976 15.300 17.936 1.00 20.05 56 GLU B CA 1
ATOM 6626 C C . GLU B 1 56 ? 16.068 14.315 17.527 1.00 21.55 56 GLU B C 1
ATOM 6627 O O . GLU B 1 56 ? 16.459 13.459 18.317 1.00 22.51 56 GLU B O 1
ATOM 6639 N N . SER B 1 57 ? 16.580 14.454 16.312 1.00 19.63 57 SER B N 1
ATOM 6640 C CA . SER B 1 57 ? 17.638 13.602 15.777 1.00 20.32 57 SER B CA 1
ATOM 6641 C C . SER B 1 57 ? 18.890 14.468 15.637 1.00 22.11 57 SER B C 1
ATOM 6642 O O . SER B 1 57 ? 18.818 15.577 15.129 1.00 22.46 57 SER B O 1
ATOM 6650 N N . PHE B 1 58 ? 20.043 13.947 16.054 1.00 21.31 58 PHE B N 1
ATOM 6651 C CA . PHE B 1 58 ? 21.276 14.682 16.028 1.00 22.94 58 PHE B CA 1
ATOM 6652 C C . PHE B 1 58 ? 22.253 13.995 15.088 1.00 26.14 58 PHE B C 1
ATOM 6653 O O . PHE B 1 58 ? 22.337 12.782 15.070 1.00 25.57 58 PHE B O 1
ATOM 6670 N N . ILE B 1 59 ? 22.999 14.785 14.308 1.00 22.42 59 ILE B N 1
ATOM 6671 C CA . ILE B 1 59 ? 24.045 14.271 13.448 1.00 23.39 59 ILE B CA 1
ATOM 6672 C C . ILE B 1 59 ? 25.320 14.946 13.907 1.00 26.55 59 ILE B C 1
ATOM 6673 O O . ILE B 1 59 ? 25.449 16.169 13.764 1.00 25.24 59 ILE B O 1
ATOM 6689 N N . PRO B 1 60 ? 26.260 14.199 14.503 1.00 27.18 60 PRO B N 1
ATOM 6690 C CA . PRO B 1 60 ? 27.515 14.814 14.946 1.00 27.49 60 PRO B CA 1
ATOM 6691 C C . PRO B 1 60 ? 28.369 15.189 13.751 1.00 28.37 60 PRO B C 1
ATOM 6692 O O . PRO B 1 60 ? 28.318 14.486 12.738 1.00 29.67 60 PRO B O 1
ATOM 6703 N N . LYS B 1 61 ? 29.187 16.236 13.885 1.00 27.39 61 LYS B N 1
ATOM 6704 C CA . LYS B 1 61 ? 30.053 16.651 12.768 1.00 29.61 61 LYS B CA 1
ATOM 6705 C C . LYS B 1 61 ? 31.030 15.545 12.337 1.00 35.86 61 LYS B C 1
ATOM 6706 O O . LYS B 1 61 ? 31.297 15.384 11.136 1.00 32.96 61 LYS B O 1
ATOM 6716 N N . GLU B 1 62 ? 31.516 14.755 13.315 1.00 37.89 62 GLU B N 1
ATOM 6717 C CA . GLU B 1 62 ? 32.450 13.666 13.066 1.00 40.36 62 GLU B CA 1
ATOM 6718 C C . GLU B 1 62 ? 32.071 12.394 13.802 1.00 49.69 62 GLU B C 1
ATOM 6719 O O . GLU B 1 62 ? 31.520 12.444 14.909 1.00 47.74 62 GLU B O 1
ATOM 6726 N N . GLU B 1 63 ? 32.404 11.252 13.179 1.00 51.14 63 GLU B N 1
ATOM 6727 C CA . GLU B 1 63 ? 32.261 9.917 13.754 1.00 52.72 63 GLU B CA 1
ATOM 6728 C C . GLU B 1 63 ? 33.515 9.108 13.401 1.00 59.48 63 GLU B C 1
ATOM 6729 O O . GLU B 1 63 ? 33.588 8.497 12.335 1.00 58.94 63 GLU B O 1
ATOM 6741 N N . GLY B 1 64 ? 34.499 9.155 14.287 1.00 59.11 64 GLY B N 1
ATOM 6742 C CA . GLY B 1 64 ? 35.759 8.450 14.095 1.00 60.34 64 GLY B CA 1
ATOM 6743 C C . GLY B 1 64 ? 36.616 9.125 13.047 1.00 65.57 64 GLY B C 1
ATOM 6744 O O . GLY B 1 64 ? 37.132 10.219 13.288 1.00 66.45 64 GLY B O 1
ATOM 6748 N N . ASP B 1 65 ? 36.736 8.499 11.859 1.00 61.26 65 ASP B N 1
ATOM 6749 C CA . ASP B 1 65 ? 37.545 9.035 10.755 1.00 60.74 65 ASP B CA 1
ATOM 6750 C C . ASP B 1 65 ? 36.706 9.784 9.692 1.00 60.14 65 ASP B C 1
ATOM 6751 O O . ASP B 1 65 ? 37.274 10.579 8.937 1.00 58.92 65 ASP B O 1
ATOM 6755 N N . LYS B 1 66 ? 35.370 9.562 9.651 1.00 53.10 66 LYS B N 1
ATOM 6756 C CA . LYS B 1 66 ? 34.494 10.188 8.655 1.00 51.38 66 LYS B CA 1
ATOM 6757 C C . LYS B 1 66 ? 33.898 11.520 9.126 1.00 52.45 66 LYS B C 1
ATOM 6758 O O . LYS B 1 66 ? 33.363 11.607 10.231 1.00 51.94 66 LYS B O 1
ATOM 6762 N N . GLU B 1 67 ? 33.972 12.551 8.270 1.00 47.17 67 GLU B N 1
ATOM 6763 C CA . GLU B 1 67 ? 33.377 13.857 8.542 1.00 45.12 67 GLU B CA 1
ATOM 6764 C C . GLU B 1 67 ? 31.985 13.803 7.916 1.00 41.89 67 GLU B C 1
ATOM 6765 O O . GLU B 1 67 ? 31.864 13.598 6.702 1.00 40.81 67 GLU B O 1
ATOM 6777 N N . ILE B 1 68 ? 30.936 13.899 8.756 1.00 33.34 68 ILE B N 1
ATOM 6778 C CA . ILE B 1 68 ? 29.543 13.809 8.316 1.00 31.46 68 ILE B CA 1
ATOM 6779 C C . ILE B 1 68 ? 28.997 15.199 7.969 1.00 30.45 68 ILE B C 1
ATOM 6780 O O . ILE B 1 68 ? 28.154 15.305 7.059 1.00 30.17 68 ILE B O 1
ATOM 6796 N N . VAL B 1 69 ? 29.367 16.227 8.759 1.00 26.84 69 VAL B N 1
ATOM 6797 C CA . VAL B 1 69 ? 28.927 17.616 8.600 1.00 26.38 69 VAL B CA 1
ATOM 6798 C C . VAL B 1 69 ? 30.050 18.602 8.689 1.00 29.93 69 VAL B C 1
ATOM 6799 O O . VAL B 1 69 ? 30.888 18.506 9.589 1.00 31.51 69 VAL B O 1
ATOM 6812 N N . THR B 1 70 ? 29.990 19.640 7.855 1.00 27.60 70 THR B N 1
ATOM 6813 C CA . THR B 1 70 ? 30.904 20.767 7.913 1.00 26.19 70 THR B CA 1
ATOM 6814 C C . THR B 1 70 ? 30.048 21.980 8.190 1.00 30.25 70 THR B C 1
ATOM 6815 O O . THR B 1 70 ? 29.216 22.343 7.341 1.00 28.67 70 THR B O 1
ATOM 6826 N N . ILE B 1 71 ? 30.182 22.580 9.369 1.00 26.43 71 ILE B N 1
ATOM 6827 C CA . ILE B 1 71 ? 29.395 23.766 9.723 1.00 26.91 71 ILE B CA 1
ATOM 6828 C C . ILE B 1 71 ? 30.176 25.018 9.406 1.00 32.28 71 ILE B C 1
ATOM 6829 O O . ILE B 1 71 ? 31.091 25.377 10.163 1.00 33.74 71 ILE B O 1
ATOM 6845 N N . GLU B 1 72 ? 29.786 25.719 8.344 1.00 27.83 72 GLU B N 1
ATOM 6846 C CA . GLU B 1 72 ? 30.422 26.988 7.987 1.00 29.82 72 GLU B CA 1
ATOM 6847 C C . GLU B 1 72 ? 29.905 28.126 8.835 1.00 32.82 72 GLU B C 1
ATOM 6848 O O . GLU B 1 72 ? 30.685 29.003 9.212 1.00 34.20 72 GLU B O 1
ATOM 6860 N N . GLN B 1 73 ? 28.608 28.098 9.187 1.00 26.95 73 GLN B N 1
ATOM 6861 C CA . GLN B 1 73 ? 28.024 29.121 10.029 1.00 26.04 73 GLN B CA 1
ATOM 6862 C C . GLN B 1 73 ? 26.943 28.512 10.915 1.00 30.14 73 GLN B C 1
ATOM 6863 O O . GLN B 1 73 ? 25.911 28.060 10.393 1.00 26.61 73 GLN B O 1
ATOM 6877 N N . PRO B 1 74 ? 27.103 28.512 12.243 1.00 29.25 74 PRO B N 1
ATOM 6878 C CA . PRO B 1 74 ? 26.017 28.049 13.118 1.00 27.09 74 PRO B CA 1
ATOM 6879 C C . PRO B 1 74 ? 24.759 28.897 12.956 1.00 29.85 74 PRO B C 1
ATOM 6880 O O . PRO B 1 74 ? 24.817 30.043 12.545 1.00 30.15 74 PRO B O 1
ATOM 6891 N N . GLY B 1 75 ? 23.609 28.313 13.239 1.00 25.44 75 GLY B N 1
ATOM 6892 C CA . GLY B 1 75 ? 22.359 29.044 13.109 1.00 24.86 75 GLY B CA 1
ATOM 6893 C C . GLY B 1 75 ? 21.198 28.077 13.058 1.00 26.43 75 GLY B C 1
ATOM 6894 O O . GLY B 1 75 ? 21.411 26.880 13.162 1.00 24.62 75 GLY B O 1
ATOM 6898 N N . SER B 1 76 ? 20.000 28.593 12.896 1.00 23.18 76 SER B N 1
ATOM 6899 C CA . SER B 1 76 ? 18.817 27.745 12.891 1.00 21.37 76 SER B CA 1
ATOM 6900 C C . SER B 1 76 ? 17.783 28.218 11.876 1.00 23.43 76 SER B C 1
ATOM 6901 O O . SER B 1 76 ? 17.828 29.328 11.370 1.00 23.06 76 SER B O 1
ATOM 6909 N N . ILE B 1 77 ? 16.846 27.320 11.542 1.00 20.04 77 ILE B N 1
ATOM 6910 C CA . ILE B 1 77 ? 15.778 27.653 10.619 1.00 18.76 77 ILE B CA 1
ATOM 6911 C C . ILE B 1 77 ? 14.668 26.629 10.786 1.00 21.23 77 ILE B C 1
ATOM 6912 O O . ILE B 1 77 ? 14.954 25.528 11.232 1.00 20.10 77 ILE B O 1
ATOM 6928 N N . VAL B 1 78 ? 13.445 26.972 10.400 1.00 18.78 78 VAL B N 1
ATOM 6929 C CA . VAL B 1 78 ? 12.356 26.008 10.298 1.00 18.10 78 VAL B CA 1
ATOM 6930 C C . VAL B 1 78 ? 11.960 25.928 8.814 1.00 21.40 78 VAL B C 1
ATOM 6931 O O . VAL B 1 78 ? 11.743 26.959 8.173 1.00 20.38 78 VAL B O 1
ATOM 6944 N N . LEU B 1 79 ? 11.907 24.702 8.259 1.00 18.05 79 LEU B N 1
ATOM 6945 C CA . LEU B 1 79 ? 11.498 24.467 6.885 1.00 17.34 79 LEU B CA 1
ATOM 6946 C C . LEU B 1 79 ? 10.286 23.582 6.866 1.00 21.12 79 LEU B C 1
ATOM 6947 O O . LEU B 1 79 ? 10.183 22.694 7.720 1.00 19.66 79 LEU B O 1
ATOM 6963 N N . GLN B 1 80 ? 9.385 23.774 5.910 1.00 18.87 80 GLN B N 1
ATOM 6964 C CA . GLN B 1 80 ? 8.192 22.919 5.829 1.00 18.02 80 GLN B CA 1
ATOM 6965 C C . GLN B 1 80 ? 8.602 21.461 5.689 1.00 20.24 80 GLN B C 1
ATOM 6966 O O . GLN B 1 80 ? 9.394 21.093 4.834 1.00 20.45 80 GLN B O 1
ATOM 6980 N N . ALA B 1 81 ? 8.114 20.628 6.612 1.00 20.18 81 ALA B N 1
ATOM 6981 C CA . ALA B 1 81 ? 8.600 19.276 6.738 1.00 19.26 81 ALA B CA 1
ATOM 6982 C C . ALA B 1 81 ? 8.390 18.396 5.536 1.00 22.29 81 ALA B C 1
ATOM 6983 O O . ALA B 1 81 ? 9.320 17.693 5.121 1.00 23.05 81 ALA B O 1
ATOM 6990 N N . ARG B 1 82 ? 7.178 18.424 4.977 1.00 20.86 82 ARG B N 1
ATOM 6991 C CA . ARG B 1 82 ? 6.860 17.515 3.860 1.00 22.52 82 ARG B CA 1
ATOM 6992 C C . ARG B 1 82 ? 7.673 17.838 2.632 1.00 24.34 82 ARG B C 1
ATOM 6993 O O . ARG B 1 82 ? 8.302 16.938 2.060 1.00 25.53 82 ARG B O 1
ATOM 6997 N N . PHE B 1 83 ? 7.762 19.135 2.285 1.00 21.64 83 PHE B N 1
ATOM 6998 C CA . PHE B 1 83 ? 8.577 19.571 1.159 1.00 19.65 83 PHE B CA 1
ATOM 6999 C C . PHE B 1 83 ? 10.034 19.278 1.399 1.00 21.71 83 PHE B C 1
ATOM 7000 O O . PHE B 1 83 ? 10.729 18.724 0.530 1.00 20.25 83 PHE B O 1
ATOM 7017 N N . PHE B 1 84 ? 10.529 19.607 2.576 1.00 17.58 84 PHE B N 1
ATOM 7018 C CA . PHE B 1 84 ? 11.937 19.311 2.857 1.00 17.05 84 PHE B CA 1
ATOM 7019 C C . PHE B 1 84 ? 12.272 17.819 2.719 1.00 19.75 84 PHE B C 1
ATOM 7020 O O . PHE B 1 84 ? 13.288 17.456 2.147 1.00 19.04 84 PHE B O 1
ATOM 7037 N N . SER B 1 85 ? 11.419 16.952 3.280 1.00 18.17 85 SER B N 1
ATOM 7038 C CA . SER B 1 85 ? 11.633 15.508 3.212 1.00 17.38 85 SER B CA 1
ATOM 7039 C C . SER B 1 85 ? 11.608 14.981 1.800 1.00 19.32 85 SER B C 1
ATOM 7040 O O . SER B 1 85 ? 12.526 14.275 1.426 1.00 21.96 85 SER B O 1
ATOM 7048 N N . GLU B 1 86 ? 10.683 15.492 0.957 1.00 19.93 86 GLU B N 1
ATOM 7049 C CA . GLU B 1 86 ? 10.615 15.046 -0.423 1.00 19.63 86 GLU B CA 1
ATOM 7050 C C . GLU B 1 86 ? 11.837 15.470 -1.208 1.00 21.60 86 GLU B C 1
ATOM 7051 O O . GLU B 1 86 ? 12.388 14.699 -2.020 1.00 21.58 86 GLU B O 1
ATOM 7063 N N . ILE B 1 87 ? 12.309 16.693 -0.931 1.00 18.26 87 ILE B N 1
ATOM 7064 C CA . ILE B 1 87 ? 13.504 17.185 -1.592 1.00 16.94 87 ILE B CA 1
ATOM 7065 C C . ILE B 1 87 ? 14.729 16.377 -1.226 1.00 18.36 87 ILE B C 1
ATOM 7066 O O . ILE B 1 87 ? 15.493 15.974 -2.098 1.00 18.87 87 ILE B O 1
ATOM 7082 N N . VAL B 1 88 ? 15.010 16.240 0.099 1.00 19.30 88 VAL B N 1
ATOM 7083 C CA . VAL B 1 88 ? 16.268 15.617 0.460 1.00 18.52 88 VAL B CA 1
ATOM 7084 C C . VAL B 1 88 ? 16.468 14.191 -0.079 1.00 20.30 88 VAL B C 1
ATOM 7085 O O . VAL B 1 88 ? 17.572 13.859 -0.470 1.00 23.14 88 VAL B O 1
ATOM 7098 N N . LYS B 1 89 ? 15.403 13.416 -0.134 1.00 21.23 89 LYS B N 1
ATOM 7099 C CA . LYS B 1 89 ? 15.443 12.041 -0.649 1.00 21.94 89 LYS B CA 1
ATOM 7100 C C . LYS B 1 89 ? 15.934 12.005 -2.112 1.00 24.62 89 LYS B C 1
ATOM 7101 O O . LYS B 1 89 ? 16.498 11.009 -2.545 1.00 24.51 89 LYS B O 1
ATOM 7120 N N . LYS B 1 90 ? 15.636 13.067 -2.900 1.00 20.98 90 LYS B N 1
ATOM 7121 C CA . LYS B 1 90 ? 15.897 13.085 -4.348 1.00 20.22 90 LYS B CA 1
ATOM 7122 C C . LYS B 1 90 ? 17.107 13.874 -4.766 1.00 22.02 90 LYS B C 1
ATOM 7123 O O . LYS B 1 90 ? 17.349 14.033 -5.975 1.00 22.23 90 LYS B O 1
ATOM 7142 N N . LEU B 1 91 ? 17.920 14.370 -3.824 1.00 19.59 91 LEU B N 1
ATOM 7143 C CA . LEU B 1 91 ? 19.069 15.159 -4.213 1.00 20.25 91 LEU B CA 1
ATOM 7144 C C . LEU B 1 91 ? 20.111 14.332 -4.990 1.00 24.21 91 LEU B C 1
ATOM 7145 O O . LEU B 1 91 ? 20.291 13.153 -4.684 1.00 25.78 91 LEU B O 1
ATOM 7161 N N . PRO B 1 92 ? 20.752 14.900 -6.019 1.00 22.22 92 PRO B N 1
ATOM 7162 C CA . PRO B 1 92 ? 21.561 14.055 -6.906 1.00 22.79 92 PRO B CA 1
ATOM 7163 C C . PRO B 1 92 ? 22.913 13.585 -6.445 1.00 29.95 92 PRO B C 1
ATOM 7164 O O . PRO B 1 92 ? 23.407 12.595 -7.019 1.00 30.49 92 PRO B O 1
ATOM 7175 N N . MET B 1 93 ? 23.535 14.293 -5.497 1.00 25.49 93 MET B N 1
ATOM 7176 C CA . MET B 1 93 ? 24.890 13.964 -5.076 1.00 25.95 93 MET B CA 1
ATOM 7177 C C . MET B 1 93 ? 24.908 13.539 -3.615 1.00 27.81 93 MET B C 1
ATOM 7178 O O . MET B 1 93 ? 23.943 13.758 -2.879 1.00 27.37 93 MET B O 1
ATOM 7192 N N . ALA B 1 94 ? 26.003 12.902 -3.207 1.00 24.82 94 ALA B N 1
ATOM 7193 C CA . ALA B 1 94 ? 26.130 12.421 -1.820 1.00 25.91 94 ALA B CA 1
ATOM 7194 C C . ALA B 1 94 ? 26.244 13.537 -0.784 1.00 30.56 94 ALA B C 1
ATOM 7195 O O . ALA B 1 94 ? 26.070 13.266 0.409 1.00 32.30 94 ALA B O 1
ATOM 7202 N N . THR B 1 95 ? 26.591 14.727 -1.212 1.00 25.60 95 THR B N 1
ATOM 7203 C CA . THR B 1 95 ? 26.823 15.916 -0.402 1.00 28.15 95 THR B CA 1
ATOM 7204 C C . THR B 1 95 ? 25.686 16.892 -0.667 1.00 30.64 95 THR B C 1
ATOM 7205 O O . THR B 1 95 ? 25.279 17.040 -1.822 1.00 28.38 95 THR B O 1
ATOM 7216 N N . VAL B 1 96 ? 25.221 17.588 0.395 1.00 24.39 96 VAL B N 1
ATOM 7217 C CA . VAL B 1 96 ? 24.142 18.571 0.324 1.00 22.02 96 VAL B CA 1
ATOM 7218 C C . VAL B 1 96 ? 24.570 19.807 1.058 1.00 24.58 96 VAL B C 1
ATOM 7219 O O . VAL B 1 96 ? 25.065 19.700 2.194 1.00 24.86 96 VAL B O 1
ATOM 7232 N N . GLU B 1 97 ? 24.344 20.966 0.479 1.00 21.59 97 GLU B N 1
ATOM 7233 C CA . GLU B 1 97 ? 24.612 22.242 1.119 1.00 21.08 97 GLU B CA 1
ATOM 7234 C C . GLU B 1 97 ? 23.283 22.899 1.468 1.00 22.38 97 GLU B C 1
ATOM 7235 O O . GLU B 1 97 ? 22.408 23.000 0.591 1.00 22.65 97 GLU B O 1
ATOM 7245 N N . ILE B 1 98 ? 23.146 23.386 2.719 1.00 19.12 98 ILE B N 1
ATOM 7246 C CA . ILE B 1 98 ? 21.978 24.096 3.196 1.00 19.31 98 ILE B CA 1
ATOM 7247 C C . ILE B 1 98 ? 22.471 25.445 3.650 1.00 23.45 98 ILE B C 1
ATOM 7248 O O . ILE B 1 98 ? 23.395 25.509 4.445 1.00 23.95 98 ILE B O 1
ATOM 7264 N N . GLU B 1 99 ? 21.859 26.497 3.162 1.00 20.21 99 GLU B N 1
ATOM 7265 C CA . GLU B 1 99 ? 22.278 27.872 3.464 1.00 21.06 99 GLU B CA 1
ATOM 7266 C C . GLU B 1 99 ? 21.095 28.771 3.603 1.00 22.60 99 GLU B C 1
ATOM 7267 O O . GLU B 1 99 ? 20.363 28.958 2.636 1.00 21.65 99 GLU B O 1
ATOM 7279 N N . VAL B 1 100 ? 20.937 29.389 4.787 1.00 19.33 100 VAL B N 1
ATOM 7280 C CA . VAL B 1 100 ? 19.886 30.373 5.002 1.00 18.27 100 VAL B CA 1
ATOM 7281 C C . VAL B 1 100 ? 20.461 31.719 4.541 1.00 23.34 100 VAL B C 1
ATOM 7282 O O . VAL B 1 100 ? 21.583 32.053 4.935 1.00 23.60 100 VAL B O 1
ATOM 7295 N N . GLN B 1 101 ? 19.664 32.503 3.811 1.00 21.66 101 GLN B N 1
ATOM 7296 C CA . GLN B 1 101 ? 20.085 33.848 3.386 1.00 23.16 101 GLN B CA 1
ATOM 7297 C C . GLN B 1 101 ? 19.129 34.841 4.048 1.00 27.74 101 GLN B C 1
ATOM 7298 O O . GLN B 1 101 ? 18.637 34.549 5.141 1.00 29.86 101 GLN B O 1
ATOM 7312 N N . ASN B 1 102 ? 18.857 35.980 3.451 1.00 25.88 102 ASN B N 1
ATOM 7313 C CA A ASN B 1 102 ? 18.000 36.972 4.070 0.53 25.44 102 ASN B CA 1
ATOM 7314 C CA B ASN B 1 102 ? 17.977 36.985 4.044 0.47 26.08 102 ASN B CA 1
ATOM 7315 C C . ASN B 1 102 ? 16.530 36.608 3.863 1.00 30.18 102 ASN B C 1
ATOM 7316 O O . ASN B 1 102 ? 16.211 35.802 2.985 1.00 29.77 102 ASN B O 1
ATOM 7337 N N . GLN B 1 103 ? 15.664 37.145 4.719 1.00 28.85 103 GLN B N 1
ATOM 7338 C CA . GLN B 1 103 ? 14.228 36.913 4.696 1.00 28.26 103 GLN B CA 1
ATOM 7339 C C . GLN B 1 103 ? 13.931 35.417 4.910 1.00 27.22 103 GLN B C 1
ATOM 7340 O O . GLN B 1 103 ? 12.857 34.971 4.523 1.00 26.60 103 GLN B O 1
ATOM 7354 N N . TYR B 1 104 ? 14.851 34.685 5.575 1.00 24.43 104 TYR B N 1
ATOM 7355 C CA . TYR B 1 104 ? 14.732 33.261 5.899 1.00 22.79 104 TYR B CA 1
ATOM 7356 C C . TYR B 1 104 ? 14.635 32.352 4.656 1.00 24.08 104 TYR B C 1
ATOM 7357 O O . TYR B 1 104 ? 14.289 31.166 4.787 1.00 22.62 104 TYR B O 1
ATOM 7375 N N . LEU B 1 105 ? 14.988 32.876 3.478 1.00 21.90 105 LEU B N 1
ATOM 7376 C CA . LEU B 1 105 ? 14.943 32.121 2.220 1.00 21.04 105 LEU B CA 1
ATOM 7377 C C . LEU B 1 105 ? 16.122 31.176 2.282 1.00 26.79 105 LEU B C 1
ATOM 7378 O O . LEU B 1 105 ? 17.253 31.614 2.506 1.00 28.49 105 LEU B O 1
ATOM 7394 N N . THR B 1 106 ? 15.868 29.867 2.154 1.00 20.58 106 THR B N 1
ATOM 7395 C CA . THR B 1 106 ? 16.912 28.885 2.378 1.00 18.40 106 THR B CA 1
ATOM 7396 C C . THR B 1 106 ? 17.229 28.102 1.136 1.00 20.89 106 THR B C 1
ATOM 7397 O O . THR B 1 106 ? 16.327 27.571 0.498 1.00 20.35 106 THR B O 1
ATOM 7408 N N . ILE B 1 107 ? 18.515 27.988 0.835 1.00 19.37 107 ILE B N 1
ATOM 7409 C CA A ILE B 1 107 ? 18.980 27.257 -0.330 0.41 18.54 107 ILE B CA 1
ATOM 7410 C CA B ILE B 1 107 ? 19.026 27.258 -0.313 0.59 17.64 107 ILE B CA 1
ATOM 7411 C C . ILE B 1 107 ? 19.293 25.832 0.107 1.00 21.08 107 ILE B C 1
ATOM 7412 O O . ILE B 1 107 ? 19.891 25.625 1.152 1.00 21.94 107 ILE B O 1
ATOM 7443 N N . ILE B 1 108 ? 18.930 24.853 -0.732 1.00 18.66 108 ILE B N 1
ATOM 7444 C CA . ILE B 1 108 ? 19.260 23.448 -0.538 1.00 18.31 108 ILE B CA 1
ATOM 7445 C C . ILE B 1 108 ? 19.866 23.065 -1.894 1.00 21.87 108 ILE B C 1
ATOM 7446 O O . ILE B 1 108 ? 19.148 23.098 -2.903 1.00 22.00 108 ILE B O 1
ATOM 7462 N N . ARG B 1 109 ? 21.181 22.835 -1.941 1.00 20.48 109 ARG B N 1
ATOM 7463 C CA . ARG B 1 109 ? 21.907 22.566 -3.181 1.00 22.10 109 ARG B CA 1
ATOM 7464 C C . ARG B 1 109 ? 22.606 21.195 -3.102 1.00 24.67 109 ARG B C 1
ATOM 7465 O O . ARG B 1 109 ? 23.150 20.801 -2.063 1.00 23.19 109 ARG B O 1
ATOM 7486 N N . SER B 1 110 ? 22.638 20.491 -4.222 1.00 20.61 110 SER B N 1
ATOM 7487 C CA . SER B 1 110 ? 23.361 19.219 -4.343 1.00 20.92 110 SER B CA 1
ATOM 7488 C C . SER B 1 110 ? 23.653 19.051 -5.825 1.00 23.48 110 SER B C 1
ATOM 7489 O O . SER B 1 110 ? 22.733 19.181 -6.622 1.00 20.93 110 SER B O 1
ATOM 7497 N N . GLY B 1 111 ? 24.922 18.986 -6.168 1.00 23.36 111 GLY B N 1
ATOM 7498 C CA . GLY B 1 111 ? 25.322 18.984 -7.564 1.00 23.94 111 GLY B CA 1
ATOM 7499 C C . GLY B 1 111 ? 24.884 20.271 -8.217 1.00 24.93 111 GLY B C 1
ATOM 7500 O O . GLY B 1 111 ? 25.102 21.354 -7.669 1.00 25.75 111 GLY B O 1
ATOM 7504 N N . LYS B 1 112 ? 24.202 20.164 -9.379 1.00 24.17 112 LYS B N 1
ATOM 7505 C CA . LYS B 1 112 ? 23.718 21.326 -10.097 1.00 22.69 112 LYS B CA 1
ATOM 7506 C C . LYS B 1 112 ? 22.210 21.553 -9.853 1.00 24.16 112 LYS B C 1
ATOM 7507 O O . LYS B 1 112 ? 21.623 22.359 -10.577 1.00 25.43 112 LYS B O 1
ATOM 7526 N N . ALA B 1 113 ? 21.592 20.891 -8.825 1.00 19.90 113 ALA B N 1
ATOM 7527 C CA . ALA B 1 113 ? 20.198 21.120 -8.450 1.00 19.60 113 ALA B CA 1
ATOM 7528 C C . ALA B 1 113 ? 20.190 22.110 -7.304 1.00 22.79 113 ALA B C 1
ATOM 7529 O O . ALA B 1 113 ? 20.920 21.927 -6.324 1.00 23.41 113 ALA B O 1
ATOM 7536 N N . GLU B 1 114 ? 19.395 23.159 -7.426 1.00 19.14 114 GLU B N 1
ATOM 7537 C CA . GLU B 1 114 ? 19.292 24.165 -6.362 1.00 19.81 114 GLU B CA 1
ATOM 7538 C C . GLU B 1 114 ? 17.833 24.438 -6.040 1.00 21.74 114 GLU B C 1
ATOM 7539 O O . GLU B 1 114 ? 17.111 24.945 -6.893 1.00 22.71 114 GLU B O 1
ATOM 7551 N N . PHE B 1 115 ? 17.408 24.091 -4.838 1.00 19.05 115 PHE B N 1
ATOM 7552 C CA . PHE B 1 115 ? 16.086 24.410 -4.343 1.00 16.79 115 PHE B CA 1
ATOM 7553 C C . PHE B 1 115 ? 16.176 25.622 -3.443 1.00 19.22 115 PHE B C 1
ATOM 7554 O O . PHE B 1 115 ? 17.220 25.863 -2.838 1.00 20.19 115 PHE B O 1
ATOM 7571 N N . ASN B 1 116 ? 15.107 26.401 -3.393 1.00 17.48 116 ASN B N 1
ATOM 7572 C CA A ASN B 1 116 ? 15.006 27.501 -2.437 0.49 18.01 116 ASN B CA 1
ATOM 7573 C CA B ASN B 1 116 ? 14.954 27.534 -2.455 0.51 18.26 116 ASN B CA 1
ATOM 7574 C C . ASN B 1 116 ? 13.668 27.309 -1.736 1.00 22.29 116 ASN B C 1
ATOM 7575 O O . ASN B 1 116 ? 12.651 27.065 -2.407 1.00 22.41 116 ASN B O 1
ATOM 7596 N N . LEU B 1 117 ? 13.660 27.347 -0.400 1.00 20.15 117 LEU B N 1
ATOM 7597 C CA . LEU B 1 117 ? 12.433 27.171 0.366 1.00 19.60 117 LEU B CA 1
ATOM 7598 C C . LEU B 1 117 ? 12.204 28.405 1.207 1.00 21.31 117 LEU B C 1
ATOM 7599 O O . LEU B 1 117 ? 13.143 29.003 1.732 1.00 20.58 117 LEU B O 1
ATOM 7615 N N . ASN B 1 118 ? 10.948 28.762 1.384 1.00 19.61 118 ASN B N 1
ATOM 7616 C CA . ASN B 1 118 ? 10.558 29.822 2.324 1.00 18.98 118 ASN B CA 1
ATOM 7617 C C . ASN B 1 118 ? 10.666 29.321 3.775 1.00 23.20 118 ASN B C 1
ATOM 7618 O O . ASN B 1 118 ? 9.806 28.566 4.251 1.00 21.79 118 ASN B O 1
ATOM 7629 N N . GLY B 1 119 ? 11.751 29.696 4.456 1.00 20.29 119 GLY B N 1
ATOM 7630 C CA . GLY B 1 119 ? 11.974 29.296 5.834 1.00 20.74 119 GLY B CA 1
ATOM 7631 C C . GLY B 1 119 ? 11.246 30.203 6.791 1.00 24.90 119 GLY B C 1
ATOM 7632 O O . GLY B 1 119 ? 10.702 31.252 6.404 1.00 23.37 119 GLY B O 1
ATOM 7636 N N . LEU B 1 120 ? 11.222 29.775 8.057 1.00 21.22 120 LEU B N 1
ATOM 7637 C CA . LEU B 1 120 ? 10.584 30.496 9.138 1.00 23.34 120 LEU B CA 1
ATOM 7638 C C . LEU B 1 120 ? 11.571 30.629 10.262 1.00 24.32 120 LEU B C 1
ATOM 7639 O O . LEU B 1 120 ? 12.448 29.789 10.433 1.00 22.55 120 LEU B O 1
ATOM 7655 N N . ASP B 1 121 ? 11.427 31.703 11.028 1.00 24.51 121 ASP B N 1
ATOM 7656 C CA . ASP B 1 121 ? 12.280 31.961 12.177 1.00 25.07 121 ASP B CA 1
ATOM 7657 C C . ASP B 1 121 ? 12.130 30.826 13.196 1.00 25.58 121 ASP B C 1
ATOM 7658 O O . ASP B 1 121 ? 11.047 30.588 13.727 1.00 25.97 121 ASP B O 1
ATOM 7667 N N . ALA B 1 122 ? 13.256 30.170 13.510 1.00 24.69 122 ALA B N 1
ATOM 7668 C CA . ALA B 1 122 ? 13.293 29.041 14.429 1.00 24.36 122 ALA B CA 1
ATOM 7669 C C . ALA B 1 122 ? 13.038 29.465 15.852 1.00 27.36 122 ALA B C 1
ATOM 7670 O O . ALA B 1 122 ? 12.665 28.609 16.667 1.00 27.56 122 ALA B O 1
ATOM 7677 N N . ASP B 1 123 ? 13.199 30.770 16.176 1.00 25.56 123 ASP B N 1
ATOM 7678 C CA . ASP B 1 123 ? 12.904 31.225 17.547 1.00 27.07 123 ASP B CA 1
ATOM 7679 C C . ASP B 1 123 ? 11.405 31.092 17.907 1.00 30.64 123 ASP B C 1
ATOM 7680 O O . ASP B 1 123 ? 11.086 31.082 19.090 1.00 31.30 123 ASP B O 1
ATOM 7689 N N . GLU B 1 124 ? 10.506 30.960 16.915 1.00 28.35 124 GLU B N 1
ATOM 7690 C CA . GLU B 1 124 ? 9.072 30.722 17.140 1.00 29.84 124 GLU B CA 1
ATOM 7691 C C . GLU B 1 124 ? 8.770 29.244 17.374 1.00 30.70 124 GLU B C 1
ATOM 7692 O O . GLU B 1 124 ? 7.640 28.923 17.726 1.00 31.79 124 GLU B O 1
ATOM 7696 N N . TYR B 1 125 ? 9.741 28.343 17.167 1.00 24.03 125 TYR B N 1
ATOM 7697 C CA . TYR B 1 125 ? 9.496 26.917 17.312 1.00 22.58 125 TYR B CA 1
ATOM 7698 C C . TYR B 1 125 ? 9.412 26.593 18.799 1.00 25.91 125 TYR B C 1
ATOM 7699 O O . TYR B 1 125 ? 10.248 27.070 19.566 1.00 27.95 125 TYR B O 1
ATOM 7717 N N . PRO B 1 126 ? 8.417 25.797 19.244 1.00 24.75 126 PRO B N 1
ATOM 7718 C CA . PRO B 1 126 ? 8.332 25.489 20.688 1.00 25.23 126 PRO B CA 1
ATOM 7719 C C . PRO B 1 126 ? 9.569 24.808 21.266 1.00 28.62 126 PRO B C 1
ATOM 7720 O O . PRO B 1 126 ? 10.250 24.078 20.595 1.00 27.00 126 PRO B O 1
ATOM 7731 N N . HIS B 1 127 ? 9.824 25.008 22.554 1.00 26.47 127 HIS B N 1
ATOM 7732 C CA . HIS B 1 127 ? 10.990 24.398 23.184 1.00 26.88 127 HIS B CA 1
ATOM 7733 C C . HIS B 1 127 ? 10.647 22.983 23.611 1.00 27.97 127 HIS B C 1
ATOM 7734 O O . HIS B 1 127 ? 9.483 22.688 23.884 1.00 28.08 127 HIS B O 1
ATOM 7748 N N . LEU B 1 128 ? 11.657 22.126 23.692 1.00 25.86 128 LEU B N 1
ATOM 7749 C CA . LEU B 1 128 ? 11.480 20.751 24.143 1.00 27.86 128 LEU B CA 1
ATOM 7750 C C . LEU B 1 128 ? 11.396 20.731 25.660 1.00 29.22 128 LEU B C 1
ATOM 7751 O O . LEU B 1 128 ? 11.969 21.596 26.329 1.00 29.77 128 LEU B O 1
ATOM 7767 N N . PRO B 1 129 ? 10.886 19.635 26.248 1.00 25.65 129 PRO B N 1
ATOM 7768 C CA . PRO B 1 129 ? 10.991 19.468 27.696 1.00 25.06 129 PRO B CA 1
ATOM 7769 C C . PRO B 1 129 ? 12.457 19.385 28.151 1.00 31.37 129 PRO B C 1
ATOM 7770 O O . PRO B 1 129 ? 13.293 18.831 27.445 1.00 31.60 129 PRO B O 1
ATOM 7781 N N . GLN B 1 130 ? 12.779 19.934 29.328 1.00 31.78 130 GLN B N 1
ATOM 7782 C CA . GLN B 1 130 ? 14.169 19.972 29.826 1.00 32.66 130 GLN B CA 1
ATOM 7783 C C . GLN B 1 130 ? 14.274 19.002 30.994 1.00 37.39 130 GLN B C 1
ATOM 7784 O O . GLN B 1 130 ? 14.256 19.405 32.159 1.00 36.59 130 GLN B O 1
ATOM 7798 N N . ILE B 1 131 ? 14.324 17.705 30.665 1.00 35.39 131 ILE B N 1
ATOM 7799 C CA . ILE B 1 131 ? 14.299 16.606 31.627 1.00 36.36 131 ILE B CA 1
ATOM 7800 C C . ILE B 1 131 ? 15.432 15.577 31.492 1.00 48.09 131 ILE B C 1
ATOM 7801 O O . ILE B 1 131 ? 15.387 14.574 32.195 1.00 48.88 131 ILE B O 1
ATOM 7817 N N . GLU B 1 132 ? 16.466 15.840 30.674 1.00 50.72 132 GLU B N 1
ATOM 7818 C CA . GLU B 1 132 ? 17.586 14.900 30.460 1.00 52.56 132 GLU B CA 1
ATOM 7819 C C . GLU B 1 132 ? 18.415 14.499 31.706 1.00 59.88 132 GLU B C 1
ATOM 7820 O O . GLU B 1 132 ? 19.156 13.520 31.608 1.00 60.39 132 GLU B O 1
ATOM 7832 N N . GLU B 1 133 ? 18.292 15.214 32.859 1.00 58.03 133 GLU B N 1
ATOM 7833 C CA . GLU B 1 133 ? 19.074 14.947 34.074 1.00 58.68 133 GLU B CA 1
ATOM 7834 C C . GLU B 1 133 ? 18.339 14.195 35.206 1.00 62.50 133 GLU B C 1
ATOM 7835 O O . GLU B 1 133 ? 18.981 13.876 36.215 1.00 62.91 133 GLU B O 1
ATOM 7839 N N . HIS B 1 134 ? 17.024 13.874 35.056 1.00 56.53 134 HIS B N 1
ATOM 7840 C CA . HIS B 1 134 ? 16.316 13.120 36.100 1.00 55.78 134 HIS B CA 1
ATOM 7841 C C . HIS B 1 134 ? 16.719 11.644 36.009 1.00 55.71 134 HIS B C 1
ATOM 7842 O O . HIS B 1 134 ? 17.335 11.259 35.017 1.00 55.61 134 HIS B O 1
ATOM 7856 N N . HIS B 1 135 ? 16.392 10.820 37.030 1.00 50.16 135 HIS B N 1
ATOM 7857 C CA . HIS B 1 135 ? 16.749 9.397 37.012 1.00 49.04 135 HIS B CA 1
ATOM 7858 C C . HIS B 1 135 ? 16.211 8.706 35.743 1.00 47.46 135 HIS B C 1
ATOM 7859 O O . HIS B 1 135 ? 15.079 8.965 35.328 1.00 44.95 135 HIS B O 1
ATOM 7873 N N . ALA B 1 136 ? 17.033 7.837 35.143 1.00 41.04 136 ALA B N 1
ATOM 7874 C CA . ALA B 1 136 ? 16.633 7.049 33.988 1.00 38.19 136 ALA B CA 1
ATOM 7875 C C . ALA B 1 136 ? 16.534 5.574 34.374 1.00 39.56 136 ALA B C 1
ATOM 7876 O O . ALA B 1 136 ? 17.110 5.112 35.382 1.00 39.57 136 ALA B O 1
ATOM 7883 N N . ILE B 1 137 ? 15.718 4.865 33.634 1.00 32.65 137 ILE B N 1
ATOM 7884 C CA . ILE B 1 137 ? 15.601 3.417 33.698 1.00 33.09 137 ILE B CA 1
ATOM 7885 C C . ILE B 1 137 ? 16.066 2.990 32.324 1.00 34.31 137 ILE B C 1
ATOM 7886 O O . ILE B 1 137 ? 15.946 3.774 31.380 1.00 32.46 137 ILE B O 1
ATOM 7902 N N . GLN B 1 138 ? 16.667 1.812 32.212 1.00 29.66 138 GLN B N 1
ATOM 7903 C CA . GLN B 1 138 ? 17.192 1.318 30.943 1.00 27.36 138 GLN B CA 1
ATOM 7904 C C . GLN B 1 138 ? 16.465 0.071 30.535 1.00 30.07 138 GLN B C 1
ATOM 7905 O O . GLN B 1 138 ? 16.166 -0.765 31.379 1.00 28.62 138 GLN B O 1
ATOM 7919 N N . ILE B 1 139 ? 16.150 -0.053 29.252 1.00 25.72 139 ILE B N 1
ATOM 7920 C CA . ILE B 1 139 ? 15.541 -1.255 28.695 1.00 24.00 139 ILE B CA 1
ATOM 7921 C C . ILE B 1 139 ? 16.241 -1.542 27.367 1.00 26.40 139 ILE B C 1
ATOM 7922 O O . ILE B 1 139 ? 16.272 -0.645 26.501 1.00 26.63 139 ILE B O 1
ATOM 7938 N N . PRO B 1 140 ? 16.644 -2.803 27.092 1.00 22.50 140 PRO B N 1
ATOM 7939 C CA . PRO B 1 140 ? 17.150 -3.133 25.746 1.00 22.09 140 PRO B CA 1
ATOM 7940 C C . PRO B 1 140 ? 16.131 -2.778 24.672 1.00 24.27 140 PRO B C 1
ATOM 7941 O O . PRO B 1 140 ? 14.920 -2.948 24.866 1.00 23.75 140 PRO B O 1
ATOM 7952 N N . THR B 1 141 ? 16.593 -2.295 23.525 1.00 21.04 141 THR B N 1
ATOM 7953 C CA . THR B 1 141 ? 15.683 -1.869 22.475 1.00 21.01 141 THR B CA 1
ATOM 7954 C C . THR B 1 141 ? 14.695 -2.946 22.025 1.00 23.28 141 THR B C 1
ATOM 7955 O O . THR B 1 141 ? 13.519 -2.668 21.854 1.00 23.52 141 THR B O 1
ATOM 7966 N N . ASP B 1 142 ? 15.171 -4.167 21.853 1.00 21.07 142 ASP B N 1
ATOM 7967 C CA . ASP B 1 142 ? 14.324 -5.258 21.377 1.00 21.15 142 ASP B CA 1
ATOM 7968 C C . ASP B 1 142 ? 13.239 -5.588 22.356 1.00 22.39 142 ASP B C 1
ATOM 7969 O O . ASP B 1 142 ? 12.100 -5.830 21.939 1.00 21.96 142 ASP B O 1
ATOM 7978 N N . LEU B 1 143 ? 13.556 -5.585 23.657 1.00 21.00 143 LEU B N 1
ATOM 7979 C CA . LEU B 1 143 ? 12.555 -5.868 24.678 1.00 21.01 143 LEU B CA 1
ATOM 7980 C C . LEU B 1 143 ? 11.542 -4.735 24.701 1.00 22.80 143 LEU B C 1
ATOM 7981 O O . LEU B 1 143 ? 10.350 -4.983 24.766 1.00 21.23 143 LEU B O 1
ATOM 7997 N N . LEU B 1 144 ? 12.003 -3.496 24.583 1.00 19.81 144 LEU B N 1
ATOM 7998 C CA . LEU B 1 144 ? 11.093 -2.354 24.548 1.00 18.69 144 LEU B CA 1
ATOM 7999 C C . LEU B 1 144 ? 10.153 -2.456 23.366 1.00 20.68 144 LEU B C 1
ATOM 8000 O O . LEU B 1 144 ? 8.945 -2.219 23.512 1.00 21.37 144 LEU B O 1
ATOM 8016 N N . LYS B 1 145 ? 10.688 -2.770 22.166 1.00 18.02 145 LYS B N 1
ATOM 8017 C CA . LYS B 1 145 ? 9.808 -2.887 21.012 1.00 17.61 145 LYS B CA 1
ATOM 8018 C C . LYS B 1 145 ? 8.786 -3.990 21.222 1.00 20.99 145 LYS B C 1
ATOM 8019 O O . LYS B 1 145 ? 7.655 -3.850 20.781 1.00 20.47 145 LYS B O 1
ATOM 8038 N N . ASN B 1 146 ? 9.186 -5.100 21.850 1.00 20.47 146 ASN B N 1
ATOM 8039 C CA . ASN B 1 146 ? 8.264 -6.219 22.037 1.00 19.32 146 ASN B CA 1
ATOM 8040 C C . ASN B 1 146 ? 7.202 -5.865 23.064 1.00 23.16 146 ASN B C 1
ATOM 8041 O O . ASN B 1 146 ? 6.032 -6.147 22.842 1.00 22.60 146 ASN B O 1
ATOM 8052 N N . LEU B 1 147 ? 7.559 -5.207 24.159 1.00 21.70 147 LEU B N 1
ATOM 8053 C CA . LEU B 1 147 ? 6.528 -4.856 25.122 1.00 23.28 147 LEU B CA 1
ATOM 8054 C C . LEU B 1 147 ? 5.523 -3.875 24.548 1.00 21.59 147 LEU B C 1
ATOM 8055 O O . LEU B 1 147 ? 4.333 -4.008 24.844 1.00 21.03 147 LEU B O 1
ATOM 8071 N N . ILE B 1 148 ? 5.944 -2.978 23.629 1.00 17.62 148 ILE B N 1
ATOM 8072 C CA . ILE B 1 148 ? 4.986 -2.112 22.947 1.00 17.58 148 ILE B CA 1
ATOM 8073 C C . ILE B 1 148 ? 4.108 -2.954 22.040 1.00 19.76 148 ILE B C 1
ATOM 8074 O O . ILE B 1 148 ? 2.879 -2.802 22.053 1.00 19.46 148 ILE B O 1
ATOM 8090 N N . ARG B 1 149 ? 4.711 -3.829 21.262 1.00 18.18 149 ARG B N 1
ATOM 8091 C CA . ARG B 1 149 ? 3.958 -4.674 20.313 1.00 17.57 149 ARG B CA 1
ATOM 8092 C C . ARG B 1 149 ? 2.879 -5.479 21.037 1.00 18.93 149 ARG B C 1
ATOM 8093 O O . ARG B 1 149 ? 1.773 -5.660 20.506 1.00 19.23 149 ARG B O 1
ATOM 8114 N N . GLN B 1 150 ? 3.205 -5.978 22.224 1.00 18.09 150 GLN B N 1
ATOM 8115 C CA . GLN B 1 150 ? 2.330 -6.876 22.971 1.00 16.40 150 GLN B CA 1
ATOM 8116 C C . GLN B 1 150 ? 1.290 -6.173 23.824 1.00 20.42 150 GLN B C 1
ATOM 8117 O O . GLN B 1 150 ? 0.579 -6.833 24.582 1.00 21.44 150 GLN B O 1
ATOM 8131 N N . THR B 1 151 ? 1.216 -4.837 23.760 1.00 18.28 151 THR B N 1
ATOM 8132 C CA . THR B 1 151 ? 0.266 -4.079 24.566 1.00 17.08 151 THR B CA 1
ATOM 8133 C C . THR B 1 151 ? -0.499 -3.005 23.819 1.00 20.39 151 THR B C 1
ATOM 8134 O O . THR B 1 151 ? -1.686 -2.818 24.082 1.00 20.18 151 THR B O 1
ATOM 8145 N N . VAL B 1 152 ? 0.161 -2.245 22.951 1.00 18.17 152 VAL B N 1
ATOM 8146 C CA . VAL B 1 152 ? -0.485 -1.054 22.430 1.00 18.47 152 VAL B CA 1
ATOM 8147 C C . VAL B 1 152 ? -1.735 -1.296 21.619 1.00 21.26 152 VAL B C 1
ATOM 8148 O O . VAL B 1 152 ? -2.619 -0.436 21.581 1.00 21.28 152 VAL B O 1
ATOM 8161 N N . PHE B 1 153 ? -1.852 -2.469 21.013 1.00 18.81 153 PHE B N 1
ATOM 8162 C CA . PHE B 1 153 ? -3.058 -2.784 20.239 1.00 19.28 153 PHE B CA 1
ATOM 8163 C C . PHE B 1 153 ? -4.332 -2.815 21.081 1.00 22.16 153 PHE B C 1
ATOM 8164 O O . PHE B 1 153 ? -5.433 -2.700 20.503 1.00 22.73 153 PHE B O 1
ATOM 8181 N N . ALA B 1 154 ? -4.233 -3.004 22.423 1.00 20.29 154 ALA B N 1
ATOM 8182 C CA . ALA B 1 154 ? -5.414 -3.103 23.273 1.00 21.19 154 ALA B CA 1
ATOM 8183 C C . ALA B 1 154 ? -5.914 -1.804 23.865 1.00 24.96 154 ALA B C 1
ATOM 8184 O O . ALA B 1 154 ? -6.949 -1.814 24.537 1.00 23.70 154 ALA B O 1
ATOM 8191 N N . VAL B 1 155 ? -5.275 -0.657 23.565 1.00 21.92 155 VAL B N 1
ATOM 8192 C CA . VAL B 1 155 ? -5.786 0.593 24.082 1.00 20.30 155 VAL B CA 1
ATOM 8193 C C . VAL B 1 155 ? -7.097 0.962 23.400 1.00 24.45 155 VAL B C 1
ATOM 8194 O O . VAL B 1 155 ? -7.392 0.474 22.304 1.00 24.93 155 VAL B O 1
ATOM 8207 N N . SER B 1 156 ? -7.862 1.819 24.045 1.00 24.13 156 SER B N 1
ATOM 8208 C CA . SER B 1 156 ? -9.094 2.317 23.467 1.00 25.62 156 SER B CA 1
ATOM 8209 C C . SER B 1 156 ? -8.748 3.326 22.361 1.00 29.44 156 SER B C 1
ATOM 8210 O O . SER B 1 156 ? -7.709 3.989 22.437 1.00 28.21 156 SER B O 1
ATOM 8218 N N . THR B 1 157 ? -9.588 3.382 21.320 1.00 30.80 157 THR B N 1
ATOM 8219 C CA . THR B 1 157 ? -9.519 4.383 20.250 1.00 32.02 157 THR B CA 1
ATOM 8220 C C . THR B 1 157 ? -10.620 5.428 20.507 1.00 39.89 157 THR B C 1
ATOM 8221 O O . THR B 1 157 ? -10.753 6.353 19.712 1.00 40.27 157 THR B O 1
ATOM 8232 N N . SER B 1 158 ? -11.446 5.253 21.568 1.00 38.71 158 SER B N 1
ATOM 8233 C CA . SER B 1 158 ? -12.507 6.195 21.914 1.00 39.47 158 SER B CA 1
ATOM 8234 C C . SER B 1 158 ? -11.960 7.277 22.859 1.00 46.57 158 SER B C 1
ATOM 8235 O O . SER B 1 158 ? -11.141 6.985 23.745 1.00 44.93 158 SER B O 1
ATOM 8243 N N . GLU B 1 159 ? -12.479 8.506 22.718 1.00 45.10 159 GLU B N 1
ATOM 8244 C CA . GLU B 1 159 ? -12.092 9.634 23.563 1.00 46.22 159 GLU B CA 1
ATOM 8245 C C . GLU B 1 159 ? -13.075 9.856 24.723 1.00 50.77 159 GLU B C 1
ATOM 8246 O O . GLU B 1 159 ? -12.890 10.812 25.468 1.00 51.96 159 GLU B O 1
ATOM 8258 N N . THR B 1 160 ? -14.075 8.968 24.923 1.00 47.07 160 THR B N 1
ATOM 8259 C CA . THR B 1 160 ? -15.034 9.095 26.039 1.00 47.52 160 THR B CA 1
ATOM 8260 C C . THR B 1 160 ? -14.306 8.971 27.385 1.00 49.66 160 THR B C 1
ATOM 8261 O O . THR B 1 160 ? -14.619 9.718 28.314 1.00 50.43 160 THR B O 1
ATOM 8272 N N . ARG B 1 161 ? -13.334 8.032 27.464 1.00 42.46 161 ARG B N 1
ATOM 8273 C CA A ARG B 1 161 ? -12.484 7.825 28.638 0.43 41.36 161 ARG B CA 1
ATOM 8274 C CA B ARG B 1 161 ? -12.474 7.808 28.633 0.57 41.30 161 ARG B CA 1
ATOM 8275 C C . ARG B 1 161 ? -11.024 7.921 28.135 1.00 42.94 161 ARG B C 1
ATOM 8276 O O . ARG B 1 161 ? -10.413 6.904 27.784 1.00 40.52 161 ARG B O 1
ATOM 8317 N N . PRO B 1 162 ? -10.484 9.159 28.023 1.00 37.86 162 PRO B N 1
ATOM 8318 C CA . PRO B 1 162 ? -9.113 9.333 27.494 1.00 35.15 162 PRO B CA 1
ATOM 8319 C C . PRO B 1 162 ? -7.990 8.542 28.137 1.00 34.07 162 PRO B C 1
ATOM 8320 O O . PRO B 1 162 ? -7.047 8.197 27.433 1.00 31.15 162 PRO B O 1
ATOM 8331 N N . ILE B 1 163 ? -8.055 8.248 29.441 1.00 30.91 163 ILE B N 1
ATOM 8332 C CA . ILE B 1 163 ? -6.953 7.507 30.071 1.00 29.07 163 ILE B CA 1
ATOM 8333 C C . ILE B 1 163 ? -6.749 6.129 29.439 1.00 28.68 163 ILE B C 1
ATOM 8334 O O . ILE B 1 163 ? -5.617 5.628 29.404 1.00 27.60 163 ILE B O 1
ATOM 8350 N N . LEU B 1 164 ? -7.825 5.530 28.897 1.00 25.12 164 LEU B N 1
ATOM 8351 C CA . LEU B 1 164 ? -7.725 4.214 28.283 1.00 24.77 164 LEU B CA 1
ATOM 8352 C C . LEU B 1 164 ? -7.089 4.230 26.916 1.00 24.16 164 LEU B C 1
ATOM 8353 O O . LEU B 1 164 ? -6.859 3.165 26.367 1.00 22.36 164 LEU B O 1
ATOM 8369 N N . THR B 1 165 ? -6.782 5.426 26.357 1.00 23.68 165 THR B N 1
ATOM 8370 C CA . THR B 1 165 ? -6.095 5.511 25.084 1.00 22.34 165 THR B CA 1
ATOM 8371 C C . THR B 1 165 ? -4.569 5.369 25.264 1.00 23.49 165 THR B C 1
ATOM 8372 O O . THR B 1 165 ? -3.821 5.384 24.272 1.00 23.52 165 THR B O 1
ATOM 8383 N N . GLY B 1 166 ? -4.116 5.219 26.506 1.00 23.42 166 GLY B N 1
ATOM 8384 C CA . GLY B 1 166 ? -2.707 5.027 26.796 1.00 22.64 166 GLY B CA 1
ATOM 8385 C C . GLY B 1 166 ? -2.434 3.742 27.532 1.00 22.65 166 GLY B C 1
ATOM 8386 O O . GLY B 1 166 ? -3.359 3.047 27.962 1.00 21.40 166 GLY B O 1
ATOM 8390 N N . VAL B 1 167 ? -1.167 3.384 27.574 1.00 19.68 167 VAL B N 1
ATOM 8391 C CA . VAL B 1 167 ? -0.711 2.154 28.232 1.00 18.91 167 VAL B CA 1
ATOM 8392 C C . VAL B 1 167 ? -0.206 2.570 29.607 1.00 21.70 167 VAL B C 1
ATOM 8393 O O . VAL B 1 167 ? 0.609 3.492 29.722 1.00 20.07 167 VAL B O 1
ATOM 8406 N N . ASN B 1 168 ? -0.689 1.912 30.656 1.00 19.41 168 ASN B N 1
ATOM 8407 C CA . ASN B 1 168 ? -0.211 2.195 31.988 1.00 18.99 168 ASN B CA 1
ATOM 8408 C C . ASN B 1 168 ? 1.132 1.507 32.163 1.00 23.19 168 ASN B C 1
ATOM 8409 O O . ASN B 1 168 ? 1.221 0.294 31.952 1.00 22.50 168 ASN B O 1
ATOM 8420 N N . TRP B 1 169 ? 2.155 2.269 32.568 1.00 20.42 169 TRP B N 1
ATOM 8421 C CA . TRP B 1 169 ? 3.468 1.771 32.903 1.00 20.94 169 TRP B CA 1
ATOM 8422 C C . TRP B 1 169 ? 3.638 1.931 34.425 1.00 23.22 169 TRP B C 1
ATOM 8423 O O . TRP B 1 169 ? 3.669 3.061 34.926 1.00 22.68 169 TRP B O 1
ATOM 8444 N N . LYS B 1 170 ? 3.722 0.809 35.132 1.00 21.76 170 LYS B N 1
ATOM 8445 C CA . LYS B 1 170 ? 3.929 0.772 36.583 1.00 22.30 170 LYS B CA 1
ATOM 8446 C C . LYS B 1 170 ? 5.249 0.073 36.857 1.00 26.51 170 LYS B C 1
ATOM 8447 O O . LYS B 1 170 ? 5.438 -1.082 36.472 1.00 24.53 170 LYS B O 1
ATOM 8457 N N . VAL B 1 171 ? 6.174 0.787 37.515 1.00 24.43 171 VAL B N 1
ATOM 8458 C CA . VAL B 1 171 ? 7.501 0.297 37.841 1.00 24.87 171 VAL B CA 1
ATOM 8459 C C . VAL B 1 171 ? 7.540 0.174 39.348 1.00 28.39 171 VAL B C 1
ATOM 8460 O O . VAL B 1 171 ? 7.264 1.160 40.029 1.00 25.60 171 VAL B O 1
ATOM 8473 N N . GLU B 1 172 ? 7.892 -1.011 39.853 1.00 27.12 172 GLU B N 1
ATOM 8474 C CA . GLU B 1 172 ? 8.053 -1.235 41.285 1.00 30.21 172 GLU B CA 1
ATOM 8475 C C . GLU B 1 172 ? 8.975 -2.429 41.489 1.00 31.85 172 GLU B C 1
ATOM 8476 O O . GLU B 1 172 ? 8.908 -3.391 40.727 1.00 28.59 172 GLU B O 1
ATOM 8483 N N . GLN B 1 173 ? 9.866 -2.358 42.486 1.00 31.18 173 GLN B N 1
ATOM 8484 C CA . GLN B 1 173 ? 10.818 -3.428 42.770 1.00 32.09 173 GLN B CA 1
ATOM 8485 C C . GLN B 1 173 ? 11.538 -4.016 41.541 1.00 31.45 173 GLN B C 1
ATOM 8486 O O . GLN B 1 173 ? 11.501 -5.211 41.298 1.00 28.24 173 GLN B O 1
ATOM 8500 N N . SER B 1 174 ? 12.121 -3.126 40.741 1.00 26.78 174 SER B N 1
ATOM 8501 C CA A SER B 1 174 ? 12.909 -3.472 39.559 0.45 26.86 174 SER B CA 1
ATOM 8502 C CA B SER B 1 174 ? 12.906 -3.458 39.560 0.55 26.73 174 SER B CA 1
ATOM 8503 C C . SER B 1 174 ? 12.153 -4.250 38.495 1.00 28.40 174 SER B C 1
ATOM 8504 O O . SER B 1 174 ? 12.785 -4.979 37.719 1.00 28.33 174 SER B O 1
ATOM 8519 N N . GLU B 1 175 ? 10.820 -4.079 38.416 1.00 26.40 175 GLU B N 1
ATOM 8520 C CA A GLU B 1 175 ? 9.999 -4.717 37.380 0.41 26.36 175 GLU B CA 1
ATOM 8521 C CA B GLU B 1 175 ? 10.030 -4.721 37.368 0.59 26.30 175 GLU B CA 1
ATOM 8522 C C . GLU B 1 175 ? 9.013 -3.709 36.795 1.00 29.09 175 GLU B C 1
ATOM 8523 O O . GLU B 1 175 ? 8.503 -2.837 37.511 1.00 26.80 175 GLU B O 1
ATOM 8546 N N . LEU B 1 176 ? 8.743 -3.828 35.506 1.00 25.19 176 LEU B N 1
ATOM 8547 C CA . LEU B 1 176 ? 7.803 -2.965 34.805 1.00 23.24 176 LEU B CA 1
ATOM 8548 C C . LEU B 1 176 ? 6.568 -3.805 34.505 1.00 26.13 176 LEU B C 1
ATOM 8549 O O . LEU B 1 176 ? 6.716 -4.900 33.956 1.00 27.02 176 LEU B O 1
ATOM 8565 N N . LEU B 1 177 ? 5.370 -3.294 34.825 1.00 22.63 177 LEU B N 1
ATOM 8566 C CA . LEU B 1 177 ? 4.089 -3.897 34.448 1.00 24.49 177 LEU B CA 1
ATOM 8567 C C . LEU B 1 177 ? 3.382 -2.913 33.490 1.00 25.33 177 LEU B C 1
ATOM 8568 O O . LEU B 1 177 ? 3.105 -1.771 33.863 1.00 24.76 177 LEU B O 1
ATOM 8584 N N . CYS B 1 178 ? 3.095 -3.356 32.262 1.00 20.73 178 CYS B N 1
ATOM 8585 C CA . CYS B 1 178 ? 2.388 -2.543 31.258 1.00 20.72 178 CYS B CA 1
ATOM 8586 C C . CYS B 1 178 ? 0.989 -3.100 31.149 1.00 23.50 178 CYS B C 1
ATOM 8587 O O . CYS B 1 178 ? 0.862 -4.276 30.859 1.00 23.43 178 CYS B O 1
ATOM 8595 N N . THR B 1 179 ? -0.022 -2.247 31.267 1.00 20.50 179 THR B N 1
ATOM 8596 C CA . THR B 1 179 ? -1.421 -2.634 31.140 1.00 19.51 179 THR B CA 1
ATOM 8597 C C . THR B 1 179 ? -2.079 -1.755 30.077 1.00 19.61 179 THR B C 1
ATOM 8598 O O . THR B 1 179 ? -1.942 -0.536 30.116 1.00 20.85 179 THR B O 1
ATOM 8609 N N . ALA B 1 180 ? -2.865 -2.372 29.198 1.00 19.11 180 ALA B N 1
ATOM 8610 C CA . ALA B 1 180 ? -3.637 -1.675 28.182 1.00 19.47 180 ALA B CA 1
ATOM 8611 C C . ALA B 1 180 ? -4.983 -2.330 28.067 1.00 22.48 180 ALA B C 1
ATOM 8612 O O . ALA B 1 180 ? -5.052 -3.544 28.117 1.00 21.87 180 ALA B O 1
ATOM 8619 N N . THR B 1 181 ? -6.038 -1.544 27.996 1.00 22.43 181 THR B N 1
ATOM 8620 C CA . THR B 1 181 ? -7.372 -2.087 27.817 1.00 22.38 181 THR B CA 1
ATOM 8621 C C . THR B 1 181 ? -8.273 -1.056 27.161 1.00 25.24 181 THR B C 1
ATOM 8622 O O . THR B 1 181 ? -8.032 0.152 27.252 1.00 23.51 181 THR B O 1
ATOM 8633 N N . ASP B 1 182 ? -9.327 -1.557 26.526 1.00 22.90 182 ASP B N 1
ATOM 8634 C CA . ASP B 1 182 ? -10.383 -0.736 25.935 1.00 22.79 182 ASP B CA 1
ATOM 8635 C C . ASP B 1 182 ? -11.763 -1.089 26.559 1.00 27.48 182 ASP B C 1
ATOM 8636 O O . ASP B 1 182 ? -12.784 -0.687 25.992 1.00 27.65 182 ASP B O 1
ATOM 8645 N N . SER B 1 183 ? -11.766 -1.820 27.702 1.00 24.13 183 SER B N 1
ATOM 8646 C CA A SER B 1 183 ? -12.936 -2.322 28.432 0.49 24.55 183 SER B CA 1
ATOM 8647 C CA B SER B 1 183 ? -12.969 -2.291 28.409 0.51 24.90 183 SER B CA 1
ATOM 8648 C C . SER B 1 183 ? -13.516 -3.605 27.832 1.00 28.40 183 SER B C 1
ATOM 8649 O O . SER B 1 183 ? -14.371 -4.243 28.478 1.00 28.09 183 SER B O 1
ATOM 8664 N N . HIS B 1 184 ? -13.052 -4.017 26.640 1.00 26.23 184 HIS B N 1
ATOM 8665 C CA . HIS B 1 184 ? -13.487 -5.258 25.988 1.00 25.58 184 HIS B CA 1
ATOM 8666 C C . HIS B 1 184 ? -12.415 -6.340 26.059 1.00 27.05 184 HIS B C 1
ATOM 8667 O O . HIS B 1 184 ? -12.730 -7.519 26.026 1.00 25.36 184 HIS B O 1
ATOM 8681 N N . ARG B 1 185 ? -11.138 -5.943 26.096 1.00 22.95 185 ARG B N 1
ATOM 8682 C CA . ARG B 1 185 ? -10.030 -6.873 26.146 1.00 22.19 185 ARG B CA 1
ATOM 8683 C C . ARG B 1 185 ? -8.871 -6.155 26.805 1.00 23.15 185 ARG B C 1
ATOM 8684 O O . ARG B 1 185 ? -8.900 -4.927 26.914 1.00 23.87 185 ARG B O 1
ATOM 8705 N N . LEU B 1 186 ? -7.930 -6.914 27.311 1.00 21.98 186 LEU B N 1
ATOM 8706 C CA . LEU B 1 186 ? -6.834 -6.363 28.091 1.00 22.84 186 LEU B CA 1
ATOM 8707 C C . LEU B 1 186 ? -5.555 -7.082 27.822 1.00 23.88 186 LEU B C 1
ATOM 8708 O O . LEU B 1 186 ? -5.545 -8.287 27.606 1.00 23.61 186 LEU B O 1
ATOM 8724 N N . ALA B 1 187 ? -4.439 -6.326 27.817 1.00 21.94 187 ALA B N 1
ATOM 8725 C CA . ALA B 1 187 ? -3.122 -6.904 27.646 1.00 22.49 187 ALA B CA 1
ATOM 8726 C C . ALA B 1 187 ? -2.325 -6.491 28.868 1.00 25.70 187 ALA B C 1
ATOM 8727 O O . ALA B 1 187 ? -2.329 -5.310 29.245 1.00 23.57 187 ALA B O 1
ATOM 8734 N N . LEU B 1 188 ? -1.590 -7.451 29.433 1.00 26.99 188 LEU B N 1
ATOM 8735 C CA . LEU B 1 188 ? -0.744 -7.282 30.620 1.00 28.23 188 LEU B CA 1
ATOM 8736 C C . LEU B 1 188 ? 0.628 -7.836 30.226 1.00 30.04 188 LEU B C 1
ATOM 8737 O O . LEU B 1 188 ? 0.703 -8.967 29.754 1.00 31.34 188 LEU B O 1
ATOM 8753 N N . ARG B 1 189 ? 1.700 -7.038 30.375 1.00 23.17 189 ARG B N 1
ATOM 8754 C CA . ARG B 1 189 ? 3.058 -7.454 29.996 1.00 22.14 189 ARG B CA 1
ATOM 8755 C C . ARG B 1 189 ? 3.998 -7.103 31.123 1.00 24.40 189 ARG B C 1
ATOM 8756 O O . ARG B 1 189 ? 4.032 -5.949 31.526 1.00 24.77 189 ARG B O 1
ATOM 8777 N N . LYS B 1 190 ? 4.742 -8.082 31.634 1.00 21.51 190 LYS B N 1
ATOM 8778 C CA . LYS B 1 190 ? 5.732 -7.854 32.692 1.00 22.62 190 LYS B CA 1
ATOM 8779 C C . LYS B 1 190 ? 7.156 -7.964 32.132 1.00 28.41 190 LYS B C 1
ATOM 8780 O O . LYS B 1 190 ? 7.441 -8.780 31.263 1.00 28.43 190 LYS B O 1
ATOM 8787 N N . ALA B 1 191 ? 8.037 -7.101 32.585 1.00 26.72 191 ALA B N 1
ATOM 8788 C CA . ALA B 1 191 ? 9.442 -7.148 32.170 1.00 26.51 191 ALA B CA 1
ATOM 8789 C C . ALA B 1 191 ? 10.310 -6.839 33.340 1.00 29.12 191 ALA B C 1
ATOM 8790 O O . ALA B 1 191 ? 10.036 -5.876 34.052 1.00 27.87 191 ALA B O 1
ATOM 8797 N N . LYS B 1 192 ? 11.365 -7.637 33.537 1.00 28.44 192 LYS B N 1
ATOM 8798 C CA . LYS B 1 192 ? 12.337 -7.348 34.585 1.00 28.46 192 LYS B CA 1
ATOM 8799 C C . LYS B 1 192 ? 13.309 -6.276 34.100 1.00 32.52 192 LYS B C 1
ATOM 8800 O O . LYS B 1 192 ? 13.736 -6.302 32.944 1.00 35.12 192 LYS B O 1
ATOM 8819 N N . LEU B 1 193 ? 13.619 -5.305 34.965 1.00 28.37 193 LEU B N 1
ATOM 8820 C CA . LEU B 1 193 ? 14.541 -4.192 34.676 1.00 28.95 193 LEU B CA 1
ATOM 8821 C C . LEU B 1 193 ? 15.768 -4.346 35.551 1.00 35.20 193 LEU B C 1
ATOM 8822 O O . LEU B 1 193 ? 15.623 -4.828 36.666 1.00 34.05 193 LEU B O 1
ATOM 8838 N N . ASP B 1 194 ? 16.932 -3.861 35.108 1.00 34.25 194 ASP B N 1
ATOM 8839 C CA . ASP B 1 194 ? 18.168 -3.884 35.901 1.00 35.08 194 ASP B CA 1
ATOM 8840 C C . ASP B 1 194 ? 18.362 -2.471 36.466 1.00 39.43 194 ASP B C 1
ATOM 8841 O O . ASP B 1 194 ? 19.148 -1.678 35.927 1.00 39.49 194 ASP B O 1
ATOM 8850 N N . ILE B 1 195 ? 17.553 -2.132 37.492 1.00 34.96 195 ILE B N 1
ATOM 8851 C CA . ILE B 1 195 ? 17.540 -0.826 38.159 1.00 37.00 195 ILE B CA 1
ATOM 8852 C C . ILE B 1 195 ? 17.440 -0.982 39.685 1.00 43.51 195 ILE B C 1
ATOM 8853 O O . ILE B 1 195 ? 16.982 -2.033 40.156 1.00 41.36 195 ILE B O 1
ATOM 8869 N N . PRO B 1 196 ? 17.758 0.063 40.488 1.00 43.04 196 PRO B N 1
ATOM 8870 C CA . PRO B 1 196 ? 17.606 -0.067 41.952 1.00 44.22 196 PRO B CA 1
ATOM 8871 C C . PRO B 1 196 ? 16.162 -0.397 42.344 1.00 43.99 196 PRO B C 1
ATOM 8872 O O . PRO B 1 196 ? 15.238 0.075 41.689 1.00 41.94 196 PRO B O 1
ATOM 8883 N N . GLU B 1 197 ? 15.971 -1.223 43.385 1.00 37.16 197 GLU B N 1
ATOM 8884 C CA . GLU B 1 197 ? 14.642 -1.668 43.817 1.00 34.30 197 GLU B CA 1
ATOM 8885 C C . GLU B 1 197 ? 13.731 -0.584 44.399 1.00 38.65 197 GLU B C 1
ATOM 8886 O O . GLU B 1 197 ? 12.531 -0.794 44.420 1.00 37.34 197 GLU B O 1
ATOM 8898 N N . ASP B 1 198 ? 14.268 0.538 44.887 1.00 40.48 198 ASP B N 1
ATOM 8899 C CA . ASP B 1 198 ? 13.442 1.599 45.497 1.00 41.71 198 ASP B CA 1
ATOM 8900 C C . ASP B 1 198 ? 12.763 2.527 44.455 1.00 45.86 198 ASP B C 1
ATOM 8901 O O . ASP B 1 198 ? 11.831 3.248 44.832 1.00 46.42 198 ASP B O 1
ATOM 8910 N N . ARG B 1 199 ? 13.205 2.491 43.176 1.00 40.19 199 ARG B N 1
ATOM 8911 C CA . ARG B 1 199 ? 12.636 3.323 42.091 1.00 38.42 199 ARG B CA 1
ATOM 8912 C C . ARG B 1 199 ? 11.190 2.904 41.832 1.00 39.37 199 ARG B C 1
ATOM 8913 O O . ARG B 1 199 ? 10.912 1.702 41.712 1.00 35.25 199 ARG B O 1
ATOM 8934 N N . SER B 1 200 ? 10.274 3.908 41.786 1.00 33.97 200 SER B N 1
ATOM 8935 C CA A SER B 1 200 ? 8.836 3.723 41.622 0.59 31.70 200 SER B CA 1
ATOM 8936 C CA B SER B 1 200 ? 8.853 3.676 41.559 0.41 31.76 200 SER B CA 1
ATOM 8937 C C . SER B 1 200 ? 8.255 4.700 40.602 1.00 31.79 200 SER B C 1
ATOM 8938 O O . SER B 1 200 ? 8.507 5.894 40.727 1.00 29.23 200 SER B O 1
ATOM 8953 N N . TYR B 1 201 ? 7.409 4.222 39.666 1.00 26.49 201 TYR B N 1
ATOM 8954 C CA . TYR B 1 201 ? 6.736 5.098 38.690 1.00 25.69 201 TYR B CA 1
ATOM 8955 C C . TYR B 1 201 ? 5.378 4.520 38.410 1.00 24.90 201 TYR B C 1
ATOM 8956 O O . TYR B 1 201 ? 5.188 3.312 38.502 1.00 24.68 201 TYR B O 1
ATOM 8974 N N . ASN B 1 202 ? 4.424 5.387 38.061 1.00 23.39 202 ASN B N 1
ATOM 8975 C CA . ASN B 1 202 ? 3.098 4.962 37.650 1.00 23.63 202 ASN B CA 1
ATOM 8976 C C . ASN B 1 202 ? 2.555 6.021 36.718 1.00 27.67 202 ASN B C 1
ATOM 8977 O O . ASN B 1 202 ? 2.103 7.059 37.164 1.00 27.97 202 ASN B O 1
ATOM 8988 N N . VAL B 1 203 ? 2.682 5.802 35.393 1.00 22.41 203 VAL B N 1
ATOM 8989 C CA . VAL B 1 203 ? 2.262 6.782 34.402 1.00 22.51 203 VAL B CA 1
ATOM 8990 C C . VAL B 1 203 ? 1.459 6.128 33.292 1.00 23.75 203 VAL B C 1
ATOM 8991 O O . VAL B 1 203 ? 1.404 4.904 33.210 1.00 22.77 203 VAL B O 1
ATOM 9004 N N . VAL B 1 204 ? 0.842 6.957 32.418 1.00 20.93 204 VAL B N 1
ATOM 9005 C CA . VAL B 1 204 ? 0.066 6.442 31.302 1.00 19.99 204 VAL B CA 1
ATOM 9006 C C . VAL B 1 204 ? 0.605 7.091 30.047 1.00 21.36 204 VAL B C 1
ATOM 9007 O O . VAL B 1 204 ? 0.578 8.311 29.949 1.00 22.44 204 VAL B O 1
ATOM 9020 N N . ILE B 1 205 ? 1.142 6.285 29.119 1.00 17.97 205 ILE B N 1
ATOM 9021 C CA . ILE B 1 205 ? 1.745 6.812 27.902 1.00 18.24 205 ILE B CA 1
ATOM 9022 C C . ILE B 1 205 ? 0.784 6.603 26.762 1.00 20.65 205 ILE B C 1
ATOM 9023 O O . ILE B 1 205 ? 0.392 5.467 26.489 1.00 20.00 205 ILE B O 1
ATOM 9039 N N . PRO B 1 206 ? 0.475 7.662 25.980 1.00 19.39 206 PRO B N 1
ATOM 9040 C CA . PRO B 1 206 ? -0.421 7.464 24.835 1.00 19.73 206 PRO B CA 1
ATOM 9041 C C . PRO B 1 206 ? 0.006 6.321 23.935 1.00 21.66 206 PRO B C 1
ATOM 9042 O O . PRO B 1 206 ? 1.160 6.192 23.565 1.00 18.74 206 PRO B O 1
ATOM 9053 N N . GLY B 1 207 ? -0.953 5.525 23.513 1.00 22.94 207 GLY B N 1
ATOM 9054 C CA . GLY B 1 207 ? -0.671 4.419 22.619 1.00 22.65 207 GLY B CA 1
ATOM 9055 C C . GLY B 1 207 ? -0.048 4.905 21.318 1.00 23.29 207 GLY B C 1
ATOM 9056 O O . GLY B 1 207 ? 0.911 4.295 20.856 1.00 22.45 207 GLY B O 1
ATOM 9060 N N . LYS B 1 208 ? -0.544 6.023 20.746 1.00 22.87 208 LYS B N 1
ATOM 9061 C CA . LYS B 1 208 ? 0.037 6.536 19.481 1.00 23.14 208 LYS B CA 1
ATOM 9062 C C . LYS B 1 208 ? 1.520 6.871 19.659 1.00 25.76 208 LYS B C 1
ATOM 9063 O O . LYS B 1 208 ? 2.317 6.692 18.737 1.00 24.21 208 LYS B O 1
ATOM 9082 N N . SER B 1 209 ? 1.882 7.463 20.815 1.00 21.83 209 SER B N 1
ATOM 9083 C CA . SER B 1 209 ? 3.274 7.797 21.077 1.00 19.42 209 SER B CA 1
ATOM 9084 C C . SER B 1 209 ? 4.148 6.543 21.044 1.00 21.53 209 SER B C 1
ATOM 9085 O O . SER B 1 209 ? 5.203 6.551 20.434 1.00 20.63 209 SER B O 1
ATOM 9093 N N . LEU B 1 210 ? 3.745 5.468 21.717 1.00 19.98 210 LEU B N 1
ATOM 9094 C CA . LEU B 1 210 ? 4.568 4.263 21.700 1.00 19.29 210 LEU B CA 1
ATOM 9095 C C . LEU B 1 210 ? 4.652 3.631 20.317 1.00 20.88 210 LEU B C 1
ATOM 9096 O O . LEU B 1 210 ? 5.690 3.100 19.965 1.00 20.29 210 LEU B O 1
ATOM 9112 N N . THR B 1 211 ? 3.580 3.698 19.512 1.00 19.93 211 THR B N 1
ATOM 9113 C CA A THR B 1 211 ? 3.592 3.174 18.137 0.59 20.23 211 THR B CA 1
ATOM 9114 C CA B THR B 1 211 ? 3.667 3.126 18.163 0.41 20.01 211 THR B CA 1
ATOM 9115 C C . THR B 1 211 ? 4.642 3.912 17.311 1.00 22.89 211 THR B C 1
ATOM 9116 O O . THR B 1 211 ? 5.448 3.293 16.631 1.00 22.84 211 THR B O 1
ATOM 9137 N N . GLU B 1 212 ? 4.651 5.249 17.422 1.00 21.15 212 GLU B N 1
ATOM 9138 C CA . GLU B 1 212 ? 5.623 6.037 16.649 1.00 19.48 212 GLU B CA 1
ATOM 9139 C C . GLU B 1 212 ? 7.029 5.801 17.156 1.00 21.07 212 GLU B C 1
ATOM 9140 O O . GLU B 1 212 ? 7.984 5.707 16.369 1.00 22.01 212 GLU B O 1
ATOM 9152 N N . LEU B 1 213 ? 7.202 5.710 18.505 1.00 18.27 213 LEU B N 1
ATOM 9153 C CA . LEU B 1 213 ? 8.522 5.403 19.027 1.00 17.31 213 LEU B CA 1
ATOM 9154 C C . LEU B 1 213 ? 9.084 4.131 18.407 1.00 22.26 213 LEU B C 1
ATOM 9155 O O . LEU B 1 213 ? 10.245 4.097 18.016 1.00 22.15 213 LEU B O 1
ATOM 9171 N N . SER B 1 214 ? 8.284 3.063 18.368 1.00 20.32 214 SER B N 1
ATOM 9172 C CA A SER B 1 214 ? 8.776 1.797 17.863 0.90 20.45 214 SER B CA 1
ATOM 9173 C CA B SER B 1 214 ? 8.769 1.783 17.856 0.10 20.71 214 SER B CA 1
ATOM 9174 C C . SER B 1 214 ? 9.236 1.907 16.414 1.00 25.24 214 SER B C 1
ATOM 9175 O O . SER B 1 214 ? 10.226 1.300 16.064 1.00 26.28 214 SER B O 1
ATOM 9190 N N . LYS B 1 215 ? 8.596 2.769 15.631 1.00 23.16 215 LYS B N 1
ATOM 9191 C CA . LYS B 1 215 ? 9.036 2.965 14.232 1.00 22.81 215 LYS B CA 1
ATOM 9192 C C . LYS B 1 215 ? 10.415 3.551 14.076 1.00 28.25 215 LYS B C 1
ATOM 9193 O O . LYS B 1 215 ? 10.993 3.374 12.996 1.00 31.51 215 LYS B O 1
ATOM 9212 N N . ILE B 1 216 ? 10.955 4.263 15.067 1.00 23.82 216 ILE B N 1
ATOM 9213 C CA . ILE B 1 216 ? 12.302 4.827 14.977 1.00 24.05 216 ILE B CA 1
ATOM 9214 C C . ILE B 1 216 ? 13.349 3.963 15.677 1.00 28.00 216 ILE B C 1
ATOM 9215 O O . ILE B 1 216 ? 14.520 4.340 15.703 1.00 32.34 216 ILE B O 1
ATOM 9231 N N . LEU B 1 217 ? 12.934 2.856 16.334 1.00 24.78 217 LEU B N 1
ATOM 9232 C CA . LEU B 1 217 ? 13.886 1.993 17.016 1.00 25.02 217 LEU B CA 1
ATOM 9233 C C . LEU B 1 217 ? 14.268 0.829 16.106 1.00 27.25 217 LEU B C 1
ATOM 9234 O O . LEU B 1 217 ? 13.407 0.255 15.450 1.00 27.11 217 LEU B O 1
ATOM 9250 N N . ASP B 1 218 ? 15.556 0.504 16.070 1.00 28.72 218 ASP B N 1
ATOM 9251 C CA . ASP B 1 218 ? 16.065 -0.571 15.226 1.00 31.92 218 ASP B CA 1
ATOM 9252 C C . ASP B 1 218 ? 16.007 -1.908 15.942 1.00 41.65 218 ASP B C 1
ATOM 9253 O O . ASP B 1 218 ? 15.778 -1.951 17.151 1.00 41.97 218 ASP B O 1
ATOM 9262 N N . ASP B 1 219 ? 16.264 -2.986 15.183 1.00 41.26 219 ASP B N 1
ATOM 9263 C CA . ASP B 1 219 ? 16.269 -4.369 15.651 1.00 42.82 219 ASP B CA 1
ATOM 9264 C C . ASP B 1 219 ? 17.631 -4.716 16.274 1.00 45.54 219 ASP B C 1
ATOM 9265 O O . ASP B 1 219 ? 18.431 -5.425 15.676 1.00 48.85 219 ASP B O 1
ATOM 9274 N N . ASN B 1 220 ? 17.915 -4.157 17.441 1.00 39.11 220 ASN B N 1
ATOM 9275 C CA . ASN B 1 220 ? 19.147 -4.422 18.183 1.00 37.73 220 ASN B CA 1
ATOM 9276 C C . ASN B 1 220 ? 18.833 -4.473 19.672 1.00 38.94 220 ASN B C 1
ATOM 9277 O O . ASN B 1 220 ? 17.666 -4.407 20.035 1.00 40.53 220 ASN B O 1
ATOM 9288 N N . GLN B 1 221 ? 19.825 -4.647 20.516 1.00 33.55 221 GLN B N 1
ATOM 9289 C CA . GLN B 1 221 ? 19.619 -4.761 21.954 1.00 32.52 221 GLN B CA 1
ATOM 9290 C C . GLN B 1 221 ? 20.290 -3.622 22.713 1.00 34.09 221 GLN B C 1
ATOM 9291 O O . GLN B 1 221 ? 20.529 -3.759 23.893 1.00 35.61 221 GLN B O 1
ATOM 9305 N N . GLU B 1 222 ? 20.584 -2.484 22.047 1.00 30.01 222 GLU B N 1
ATOM 9306 C CA . GLU B 1 222 ? 21.246 -1.372 22.736 1.00 29.42 222 GLU B CA 1
ATOM 9307 C C . GLU B 1 222 ? 20.275 -0.842 23.776 1.00 29.95 222 GLU B C 1
ATOM 9308 O O . GLU B 1 222 ? 19.060 -0.834 23.531 1.00 29.15 222 GLU B O 1
ATOM 9320 N N . LEU B 1 223 ? 20.800 -0.380 24.903 1.00 29.51 223 LEU B N 1
ATOM 9321 C CA . LEU B 1 223 ? 19.951 0.160 25.968 1.00 27.52 223 LEU B CA 1
ATOM 9322 C C . LEU B 1 223 ? 19.339 1.508 25.581 1.00 29.03 223 LEU B C 1
ATOM 9323 O O . LEU B 1 223 ? 19.992 2.373 25.001 1.00 29.53 223 LEU B O 1
ATOM 9339 N N . VAL B 1 224 ? 18.040 1.629 25.842 1.00 22.11 224 VAL B N 1
ATOM 9340 C CA . VAL B 1 224 ? 17.288 2.850 25.685 1.00 20.20 224 VAL B CA 1
ATOM 9341 C C . VAL B 1 224 ? 17.142 3.414 27.102 1.00 22.11 224 VAL B C 1
ATOM 9342 O O . VAL B 1 224 ? 16.745 2.691 28.025 1.00 24.15 224 VAL B O 1
ATOM 9355 N N . ASP B 1 225 ? 17.497 4.687 27.280 1.00 22.82 225 ASP B N 1
ATOM 9356 C CA . ASP B 1 225 ? 17.296 5.380 28.545 1.00 22.68 225 ASP B CA 1
ATOM 9357 C C . ASP B 1 225 ? 15.924 5.975 28.559 1.00 25.70 225 ASP B C 1
ATOM 9358 O O . ASP B 1 225 ? 15.556 6.671 27.609 1.00 24.71 225 ASP B O 1
ATOM 9367 N N . ILE B 1 226 ? 15.154 5.730 29.636 1.00 21.56 226 ILE B N 1
ATOM 9368 C CA . ILE B 1 226 ? 13.795 6.204 29.749 1.00 22.29 226 ILE B CA 1
ATOM 9369 C C . ILE B 1 226 ? 13.718 7.097 30.978 1.00 25.05 226 ILE B C 1
ATOM 9370 O O . ILE B 1 226 ? 13.937 6.627 32.097 1.00 25.02 226 ILE B O 1
ATOM 9386 N N . VAL B 1 227 ? 13.393 8.386 30.772 1.00 21.83 227 VAL B N 1
ATOM 9387 C CA . VAL B 1 227 ? 13.293 9.349 31.882 1.00 22.24 227 VAL B CA 1
ATOM 9388 C C . VAL B 1 227 ? 11.841 9.684 32.034 1.00 23.11 227 VAL B C 1
ATOM 9389 O O . VAL B 1 227 ? 11.252 10.285 31.132 1.00 21.98 227 VAL B O 1
ATOM 9402 N N . ILE B 1 228 ? 11.269 9.343 33.181 1.00 22.19 228 ILE B N 1
ATOM 9403 C CA . ILE B 1 228 ? 9.865 9.568 33.451 1.00 22.50 228 ILE B CA 1
ATOM 9404 C C . ILE B 1 228 ? 9.725 10.719 34.450 1.00 28.71 228 ILE B C 1
ATOM 9405 O O . ILE B 1 228 ? 10.343 10.689 35.527 1.00 29.26 228 ILE B O 1
ATOM 9421 N N . THR B 1 229 ? 8.897 11.716 34.098 1.00 24.44 229 THR B N 1
ATOM 9422 C CA . THR B 1 229 ? 8.554 12.822 34.993 1.00 25.30 229 THR B CA 1
ATOM 9423 C C . THR B 1 229 ? 7.027 12.786 35.136 1.00 29.70 229 THR B C 1
ATOM 9424 O O . THR B 1 229 ? 6.394 11.854 34.638 1.00 31.30 229 THR B O 1
ATOM 9435 N N . GLU B 1 230 ? 6.428 13.779 35.816 1.00 29.88 230 GLU B N 1
ATOM 9436 C CA . GLU B 1 230 ? 4.974 13.769 36.004 1.00 30.82 230 GLU B CA 1
ATOM 9437 C C . GLU B 1 230 ? 4.184 13.958 34.723 1.00 31.38 230 GLU B C 1
ATOM 9438 O O . GLU B 1 230 ? 3.141 13.319 34.554 1.00 32.53 230 GLU B O 1
ATOM 9450 N N . THR B 1 231 ? 4.653 14.829 33.816 1.00 26.57 231 THR B N 1
ATOM 9451 C CA . THR B 1 231 ? 3.891 15.111 32.606 1.00 24.52 231 THR B CA 1
ATOM 9452 C C . THR B 1 231 ? 4.586 14.730 31.322 1.00 24.89 231 THR B C 1
ATOM 9453 O O . THR B 1 231 ? 3.979 14.866 30.275 1.00 24.61 231 THR B O 1
ATOM 9464 N N . GLN B 1 232 ? 5.844 14.295 31.380 1.00 22.64 232 GLN B N 1
ATOM 9465 C CA . GLN B 1 232 ? 6.596 13.920 30.189 1.00 22.83 232 GLN B CA 1
ATOM 9466 C C . GLN B 1 232 ? 7.392 12.652 30.390 1.00 25.26 232 GLN B C 1
ATOM 9467 O O . GLN B 1 232 ? 7.874 12.385 31.491 1.00 26.03 232 GLN B O 1
ATOM 9481 N N . VAL B 1 233 ? 7.621 11.915 29.282 1.00 21.31 233 VAL B N 1
ATOM 9482 C CA . VAL B 1 233 ? 8.517 10.772 29.274 1.00 20.01 233 VAL B CA 1
ATOM 9483 C C . VAL B 1 233 ? 9.458 11.003 28.108 1.00 21.64 233 VAL B C 1
ATOM 9484 O O . VAL B 1 233 ? 9.035 11.440 27.037 1.00 21.26 233 VAL B O 1
ATOM 9497 N N . LEU B 1 234 ? 10.734 10.733 28.333 1.00 19.76 234 LEU B N 1
ATOM 9498 C CA . LEU B 1 234 ? 11.766 10.823 27.302 1.00 20.88 234 LEU B CA 1
ATOM 9499 C C . LEU B 1 234 ? 12.395 9.474 27.087 1.00 21.78 234 LEU B C 1
ATOM 9500 O O . LEU B 1 234 ? 12.785 8.832 28.065 1.00 22.04 234 LEU B O 1
ATOM 9516 N N . PHE B 1 235 ? 12.475 9.036 25.834 1.00 19.50 235 PHE B N 1
ATOM 9517 C CA . PHE B 1 235 ? 13.218 7.846 25.433 1.00 18.97 235 PHE B CA 1
ATOM 9518 C C . PHE B 1 235 ? 14.432 8.338 24.694 1.00 21.53 235 PHE B C 1
ATOM 9519 O O . PHE B 1 235 ? 14.261 9.091 23.731 1.00 21.23 235 PHE B O 1
ATOM 9536 N N . LYS B 1 236 ? 15.632 7.958 25.145 1.00 20.46 236 LYS B N 1
ATOM 9537 C CA . LYS B 1 236 ? 16.905 8.353 24.533 1.00 21.73 236 LYS B CA 1
ATOM 9538 C C . LYS B 1 236 ? 17.592 7.127 23.944 1.00 26.83 236 LYS B C 1
ATOM 9539 O O . LYS B 1 236 ? 17.799 6.126 24.630 1.00 25.96 236 LYS B O 1
ATOM 9549 N N . ALA B 1 237 ? 17.880 7.185 22.674 1.00 25.92 237 ALA B N 1
ATOM 9550 C CA . ALA B 1 237 ? 18.626 6.132 22.005 1.00 28.82 237 ALA B CA 1
ATOM 9551 C C . ALA B 1 237 ? 19.746 6.822 21.241 1.00 31.78 237 ALA B C 1
ATOM 9552 O O . ALA B 1 237 ? 19.931 8.034 21.418 1.00 29.46 237 ALA B O 1
ATOM 9559 N N . LYS B 1 238 ? 20.590 6.062 20.541 1.00 29.48 238 LYS B N 1
ATOM 9560 C CA . LYS B 1 238 ? 21.749 6.662 19.868 1.00 28.96 238 LYS B CA 1
ATOM 9561 C C . LYS B 1 238 ? 21.336 7.818 18.944 1.00 30.13 238 LYS B C 1
ATOM 9562 O O . LYS B 1 238 ? 20.578 7.609 18.016 1.00 29.77 238 LYS B O 1
ATOM 9572 N N . ASN B 1 239 ? 21.761 9.042 19.281 1.00 28.27 239 ASN B N 1
ATOM 9573 C CA . ASN B 1 239 ? 21.484 10.251 18.505 1.00 25.78 239 ASN B CA 1
ATOM 9574 C C . ASN B 1 239 ? 20.020 10.582 18.337 1.00 25.45 239 ASN B C 1
ATOM 9575 O O . ASN B 1 239 ? 19.678 11.326 17.432 1.00 24.33 239 ASN B O 1
ATOM 9586 N N . VAL B 1 240 ? 19.146 10.101 19.216 1.00 23.14 240 VAL B N 1
ATOM 9587 C CA . VAL B 1 240 ? 17.737 10.431 19.055 1.00 21.80 240 VAL B CA 1
ATOM 9588 C C . VAL B 1 240 ? 17.101 10.598 20.417 1.00 23.97 240 VAL B C 1
ATOM 9589 O O . VAL B 1 240 ? 17.391 9.828 21.340 1.00 25.67 240 VAL B O 1
ATOM 9602 N N . LEU B 1 241 ? 16.243 11.607 20.520 1.00 20.38 241 LEU B N 1
ATOM 9603 C CA . LEU B 1 241 ? 15.458 11.914 21.700 1.00 18.80 241 LEU B CA 1
ATOM 9604 C C . LEU B 1 241 ? 13.999 11.882 21.292 1.00 19.85 241 LEU B C 1
ATOM 9605 O O . LEU B 1 241 ? 13.615 12.573 20.363 1.00 21.25 241 LEU B O 1
ATOM 9621 N N . PHE B 1 242 ? 13.191 11.099 22.003 1.00 18.98 242 PHE B N 1
ATOM 9622 C CA . PHE B 1 242 ? 11.789 10.960 21.706 1.00 17.58 242 PHE B CA 1
ATOM 9623 C C . PHE B 1 242 ? 11.031 11.349 22.955 1.00 20.63 242 PHE B C 1
ATOM 9624 O O . PHE B 1 242 ? 11.134 10.642 23.971 1.00 20.73 242 PHE B O 1
ATOM 9641 N N . PHE B 1 243 ? 10.234 12.429 22.892 1.00 18.00 243 PHE B N 1
ATOM 9642 C CA . PHE B 1 243 ? 9.460 12.8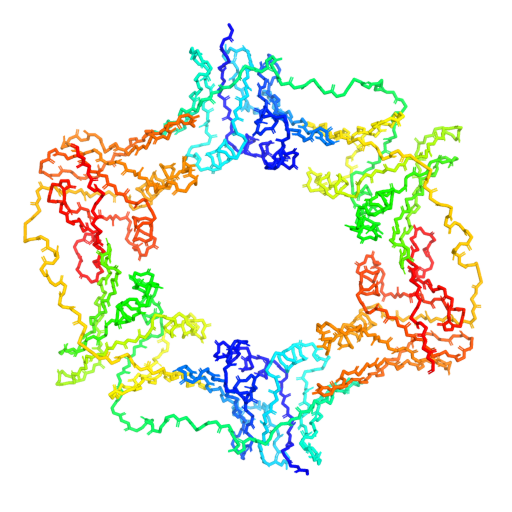96 24.050 1.00 18.03 243 PHE B CA 1
ATOM 9643 C C . PHE B 1 243 ? 8.000 12.655 23.833 1.00 19.39 243 PHE B C 1
ATOM 9644 O O . PHE B 1 243 ? 7.495 12.906 22.734 1.00 19.55 243 PHE B O 1
ATOM 9661 N N . SER B 1 244 ? 7.276 12.273 24.911 1.00 18.86 244 SER B N 1
ATOM 9662 C CA . SER B 1 244 ? 5.830 12.140 24.834 1.00 18.65 244 SER B CA 1
ATOM 9663 C C . SER B 1 244 ? 5.218 12.763 26.085 1.00 23.71 244 SER B C 1
ATOM 9664 O O . SER B 1 244 ? 5.679 12.524 27.211 1.00 23.76 244 SER B O 1
ATOM 9672 N N . ARG B 1 245 ? 4.129 13.491 25.888 1.00 21.26 245 ARG B N 1
ATOM 9673 C CA . ARG B 1 245 ? 3.299 13.981 26.969 1.00 21.80 245 ARG B CA 1
ATOM 9674 C C . ARG B 1 245 ? 2.652 12.752 27.574 1.00 24.76 245 ARG B C 1
ATOM 9675 O O . ARG B 1 245 ? 2.334 11.822 26.858 1.00 26.05 245 ARG B O 1
ATOM 9679 N N . LEU B 1 246 ? 2.449 12.748 28.895 1.00 20.73 246 LEU B N 1
ATOM 9680 C CA . LEU B 1 246 ? 1.788 11.649 29.588 1.00 22.06 246 LEU B CA 1
ATOM 9681 C C . LEU B 1 246 ? 0.346 12.043 29.792 1.00 28.64 246 LEU B C 1
ATOM 9682 O O . LEU B 1 246 ? 0.022 13.235 29.796 1.00 28.63 246 LEU B O 1
ATOM 9698 N N . LEU B 1 247 ? -0.534 11.056 29.947 1.00 25.72 247 LEU B N 1
ATOM 9699 C CA . LEU B 1 247 ? -1.957 11.329 30.174 1.00 24.51 247 LEU B CA 1
ATOM 9700 C C . LEU B 1 247 ? -2.211 11.524 31.651 1.00 30.40 247 LEU B C 1
ATOM 9701 O O . LEU B 1 247 ? -1.694 10.771 32.462 1.00 28.43 247 LEU B O 1
ATOM 9717 N N . ASP B 1 248 ? -3.027 12.523 31.986 1.00 31.08 248 ASP B N 1
ATOM 9718 C CA . ASP B 1 248 ? -3.363 12.840 33.369 1.00 32.94 248 ASP B CA 1
ATOM 9719 C C . ASP B 1 248 ? -4.526 11.981 33.861 1.00 38.33 248 ASP B C 1
ATOM 9720 O O . ASP B 1 248 ? -5.425 11.679 33.088 1.00 37.81 248 ASP B O 1
ATOM 9729 N N . GLY B 1 249 ? -4.526 11.667 35.147 1.00 36.85 249 GLY B N 1
ATOM 9730 C CA . GLY B 1 249 ? -5.595 10.904 35.781 1.00 37.63 249 GLY B CA 1
ATOM 9731 C C . GLY B 1 249 ? -5.164 9.587 36.387 1.00 42.03 249 GLY B C 1
ATOM 9732 O O . GLY B 1 249 ? -3.999 9.193 36.297 1.00 41.61 249 GLY B O 1
ATOM 9736 N N . ASN B 1 250 ? -6.114 8.908 37.035 1.00 38.43 250 ASN B N 1
ATOM 9737 C CA . ASN B 1 250 ? -5.851 7.632 37.685 1.00 37.54 250 ASN B CA 1
ATOM 9738 C C . ASN B 1 250 ? -6.234 6.528 36.708 1.00 37.66 250 ASN B C 1
ATOM 9739 O O . ASN B 1 250 ? -7.360 6.524 36.222 1.00 38.33 250 ASN B O 1
ATOM 9750 N N . TYR B 1 251 ? -5.301 5.605 36.405 1.00 31.33 251 TYR B N 1
ATOM 9751 C CA . TYR B 1 251 ? -5.569 4.504 35.482 1.00 28.54 251 TYR B CA 1
ATOM 9752 C C . TYR B 1 251 ? -6.408 3.502 36.272 1.00 32.87 251 TYR B C 1
ATOM 9753 O O . TYR B 1 251 ? -6.092 3.301 37.447 1.00 34.11 251 TYR B O 1
ATOM 9771 N N . PRO B 1 252 ? -7.489 2.909 35.716 1.00 30.45 252 PRO B N 1
ATOM 9772 C CA . PRO B 1 252 ? -8.330 2.018 36.544 1.00 30.12 252 PRO B CA 1
ATOM 9773 C C . PRO B 1 252 ? -7.648 0.724 36.951 1.00 35.44 252 PRO B C 1
ATOM 9774 O O . PRO B 1 252 ? -6.802 0.208 36.231 1.00 33.60 252 PRO B O 1
ATOM 9785 N N . ASP B 1 253 ? -8.034 0.195 38.132 1.00 33.24 253 ASP B N 1
ATOM 9786 C CA . ASP B 1 253 ? -7.508 -1.072 38.624 1.00 34.48 253 ASP B CA 1
ATOM 9787 C C . ASP B 1 253 ? -8.254 -2.166 37.841 1.00 41.39 253 ASP B C 1
ATOM 9788 O O . ASP B 1 253 ? -9.482 -2.122 37.766 1.00 42.53 253 ASP B O 1
ATOM 9797 N N . THR B 1 254 ? -7.517 -3.095 37.219 1.00 37.67 254 THR B N 1
ATOM 9798 C CA . THR B 1 254 ? -8.085 -4.150 36.391 1.00 37.11 254 THR B CA 1
ATOM 9799 C C . THR B 1 254 ? -7.899 -5.550 36.990 1.00 43.91 254 THR B C 1
ATOM 9800 O O . THR B 1 254 ? -8.286 -6.530 36.350 1.00 44.25 254 THR B O 1
ATOM 9811 N N . THR B 1 255 ? -7.339 -5.666 38.200 1.00 42.47 255 THR B N 1
ATOM 9812 C CA . THR B 1 255 ? -7.126 -6.970 38.837 1.00 43.61 255 THR B CA 1
ATOM 9813 C C . THR B 1 255 ? -8.429 -7.772 38.975 1.00 47.78 255 THR B C 1
ATOM 9814 O O . THR B 1 255 ? -8.414 -8.984 38.757 1.00 47.18 255 THR B O 1
ATOM 9825 N N . SER B 1 256 ? -9.554 -7.103 39.310 1.00 44.25 256 SER B N 1
ATOM 9826 C CA . SER B 1 256 ? -10.838 -7.791 39.517 1.00 43.88 256 SER B CA 1
ATOM 9827 C C . SER B 1 256 ? -11.466 -8.375 38.246 1.00 46.17 256 SER B C 1
ATOM 9828 O O . SER B 1 256 ? -12.361 -9.223 38.363 1.00 45.96 256 SER B O 1
ATOM 9836 N N . LEU B 1 257 ? -11.022 -7.938 37.043 1.00 39.68 257 LEU B N 1
ATOM 9837 C CA . LEU B 1 257 ? -11.532 -8.499 35.784 1.00 39.43 257 LEU B CA 1
ATOM 9838 C C . LEU B 1 257 ? -11.152 -9.949 35.645 1.00 40.71 257 LEU B C 1
ATOM 9839 O O . LEU B 1 257 ? -11.907 -10.714 35.057 1.00 41.65 257 LEU B O 1
ATOM 9855 N N . ILE B 1 258 ? -9.972 -10.328 36.146 1.00 34.38 258 ILE B N 1
ATOM 9856 C CA . ILE B 1 258 ? -9.516 -11.707 36.078 1.00 34.07 258 ILE B CA 1
ATOM 9857 C C . ILE B 1 258 ? -10.347 -12.564 37.048 1.00 35.61 258 ILE B C 1
ATOM 9858 O O . ILE B 1 258 ? -10.233 -12.374 38.273 1.00 33.23 258 ILE B O 1
ATOM 9874 N N . PRO B 1 259 ? -11.125 -13.555 36.568 1.00 32.79 259 PRO B N 1
ATOM 9875 C CA . PRO B 1 259 ? -11.854 -14.405 37.517 1.00 33.58 259 PRO B CA 1
ATOM 9876 C C . PRO B 1 259 ? -10.883 -15.118 38.448 1.00 38.85 259 PRO B C 1
ATOM 9877 O O . PRO B 1 259 ? -9.792 -15.515 38.015 1.00 38.18 259 PRO B O 1
ATOM 9888 N N . GLN B 1 260 ? -11.235 -15.211 39.748 1.00 37.42 260 GLN B N 1
ATOM 9889 C CA . GLN B 1 260 ? -10.354 -15.858 40.731 1.00 38.58 260 GLN B CA 1
ATOM 9890 C C . GLN B 1 260 ? -10.094 -17.322 40.383 1.00 45.36 260 GLN B C 1
ATOM 9891 O O . GLN B 1 260 ? -8.975 -17.799 40.568 1.00 46.34 260 GLN B O 1
ATOM 9895 N N . ASP B 1 261 ? -11.121 -18.029 39.880 1.00 41.89 261 ASP B N 1
ATOM 9896 C CA . ASP B 1 261 ? -11.010 -19.441 39.511 1.00 41.24 261 ASP B CA 1
ATOM 9897 C C . ASP B 1 261 ? -11.431 -19.672 38.063 1.00 45.84 261 ASP B C 1
ATOM 9898 O O . ASP B 1 261 ? -12.339 -19.000 37.571 1.00 47.18 261 ASP B O 1
ATOM 9907 N N . SER B 1 262 ? -10.791 -20.644 37.398 1.00 39.40 262 SER B N 1
ATOM 9908 C CA . SER B 1 262 ? -11.172 -21.065 36.055 1.00 36.68 262 SER B CA 1
ATOM 9909 C C . SER B 1 262 ? -11.923 -22.366 36.189 1.00 36.64 262 SER B C 1
ATOM 9910 O O . SER B 1 262 ? -11.755 -23.091 37.180 1.00 37.74 262 SER B O 1
ATOM 9918 N N . LYS B 1 263 ? -12.813 -22.630 35.236 1.00 31.03 263 LYS B N 1
ATOM 9919 C CA . LYS B 1 263 ? -13.635 -23.838 35.177 1.00 30.52 263 LYS B CA 1
ATOM 9920 C C . LYS B 1 263 ? -13.194 -24.769 34.036 1.00 33.23 263 LYS B C 1
ATOM 9921 O O . LYS B 1 263 ? -13.425 -25.970 34.124 1.00 32.78 263 LYS B O 1
ATOM 9940 N N . THR B 1 264 ? -12.601 -24.230 32.948 1.00 30.18 264 THR B N 1
ATOM 9941 C CA . THR B 1 264 ? -12.148 -25.021 31.798 1.00 29.83 264 THR B CA 1
ATOM 9942 C C . THR B 1 264 ? -10.764 -24.505 31.443 1.00 33.83 264 THR B C 1
ATOM 9943 O O . THR B 1 264 ? -10.561 -23.292 31.438 1.00 31.13 264 THR B O 1
ATOM 9954 N N . GLU B 1 265 ? -9.823 -25.406 31.173 1.00 30.96 265 GLU B N 1
ATOM 9955 C CA . GLU B 1 265 ? -8.453 -25.063 30.787 1.00 31.60 265 GLU B CA 1
ATOM 9956 C C . GLU B 1 265 ? -8.124 -25.814 29.510 1.00 34.86 265 GLU B C 1
ATOM 9957 O O . GLU B 1 265 ? -8.268 -27.029 29.491 1.00 35.37 265 GLU B O 1
ATOM 9969 N N . ILE B 1 266 ? -7.645 -25.112 28.465 1.00 31.31 266 ILE B N 1
ATOM 9970 C CA . ILE B 1 266 ? -7.223 -25.715 27.204 1.00 31.65 266 ILE B CA 1
ATOM 9971 C C . ILE B 1 266 ? -5.759 -25.405 26.977 1.00 33.98 266 ILE B C 1
ATOM 9972 O O . ILE B 1 266 ? -5.353 -24.272 27.177 1.00 33.65 266 ILE B O 1
ATOM 9988 N N . ILE B 1 267 ? -4.996 -26.366 26.450 1.00 31.07 267 ILE B N 1
ATOM 9989 C CA . ILE B 1 267 ? -3.607 -26.149 26.028 1.00 31.83 267 ILE B CA 1
ATOM 9990 C C . ILE B 1 267 ? -3.666 -26.555 24.545 1.00 33.15 267 ILE B C 1
ATOM 9991 O O . ILE B 1 267 ? -4.090 -27.669 24.271 1.00 32.61 267 ILE B O 1
ATOM 10007 N N . VAL B 1 268 ? -3.294 -25.645 23.618 1.00 30.12 268 VAL B N 1
ATOM 10008 C CA A VAL B 1 268 ? -3.380 -25.866 22.162 0.32 30.17 268 VAL B CA 1
ATOM 10009 C CA B VAL B 1 268 ? -3.380 -25.896 22.178 0.68 29.90 268 VAL B CA 1
ATOM 10010 C C . VAL B 1 268 ? -2.216 -25.245 21.443 1.00 33.06 268 VAL B C 1
ATOM 10011 O O . VAL B 1 268 ? -1.686 -24.237 21.905 1.00 30.74 268 VAL B O 1
ATOM 10036 N N . ASN B 1 269 ? -1.889 -25.785 20.253 1.00 30.06 269 ASN B N 1
ATOM 10037 C CA . ASN B 1 269 ? -0.840 -25.262 19.382 1.00 29.29 269 ASN B CA 1
ATOM 10038 C C . ASN B 1 269 ? -1.296 -23.868 18.937 1.00 32.67 269 ASN B C 1
ATOM 10039 O O . ASN B 1 269 ? -2.425 -23.724 18.458 1.00 31.67 269 ASN B O 1
ATOM 10050 N N . THR B 1 270 ? -0.457 -22.837 19.168 1.00 29.61 270 THR B N 1
ATOM 10051 C CA . THR B 1 270 ? -0.792 -21.435 18.903 1.00 29.13 270 THR B CA 1
ATOM 10052 C C . THR B 1 270 ? -1.174 -21.189 17.471 1.00 33.11 270 THR B C 1
ATOM 10053 O O . THR B 1 270 ? -2.209 -20.567 17.197 1.00 29.93 270 THR B O 1
ATOM 10064 N N . LYS B 1 271 ? -0.295 -21.639 16.561 1.00 31.84 271 LYS B N 1
ATOM 10065 C CA . LYS B 1 271 ? -0.451 -21.460 15.122 1.00 32.15 271 LYS B CA 1
ATOM 10066 C C . LYS B 1 271 ? -1.723 -22.128 14.620 1.00 32.07 271 LYS B C 1
ATOM 10067 O O . LYS B 1 271 ? -2.463 -21.490 13.879 1.00 30.35 271 LYS B O 1
ATOM 10074 N N . GLU B 1 272 ? -1.982 -23.384 15.001 1.00 31.33 272 GLU B N 1
ATOM 10075 C CA . GLU B 1 272 ? -3.203 -24.077 14.551 1.00 31.83 272 GLU B CA 1
ATOM 10076 C C . GLU B 1 272 ? -4.458 -23.355 15.056 1.00 32.48 272 GLU B C 1
ATOM 10077 O O . GLU B 1 272 ? -5.434 -23.210 14.318 1.00 31.11 272 GLU B O 1
ATOM 10089 N N . PHE B 1 273 ? -4.428 -22.905 16.314 1.00 28.18 273 PHE B N 1
ATOM 10090 C CA . PHE B 1 273 ? -5.558 -22.190 16.889 1.00 25.95 273 PHE B CA 1
ATOM 10091 C C . PHE B 1 273 ? -5.780 -20.853 16.177 1.00 27.90 273 PHE B C 1
ATOM 10092 O O . PHE B 1 273 ? -6.896 -20.537 15.798 1.00 26.55 273 PHE B O 1
ATOM 10109 N N . LEU B 1 274 ? -4.710 -20.079 15.949 1.00 25.80 274 LEU B N 1
ATOM 10110 C CA . LEU B 1 274 ? -4.796 -18.807 15.242 1.00 25.28 274 LEU B CA 1
ATOM 10111 C C . LEU B 1 274 ? -5.346 -19.024 13.829 1.00 28.11 274 LEU B C 1
ATOM 10112 O O . LEU B 1 274 ? -6.268 -18.338 13.411 1.00 26.47 274 LEU B O 1
ATOM 10128 N N . GLN B 1 275 ? -4.826 -20.020 13.127 1.00 27.11 275 GLN B N 1
ATOM 10129 C CA . GLN B 1 275 ? -5.258 -20.288 11.736 1.00 26.16 275 GLN B CA 1
ATOM 10130 C C . GLN B 1 275 ? -6.731 -20.687 11.639 1.00 27.52 275 GLN B C 1
ATOM 10131 O O . GLN B 1 275 ? -7.415 -20.236 10.713 1.00 27.76 275 GLN B O 1
ATOM 10145 N N . ALA B 1 276 ? -7.228 -21.450 12.627 1.00 23.82 276 ALA B N 1
ATOM 10146 C CA . ALA B 1 276 ? -8.633 -21.874 12.669 1.00 24.05 276 ALA B CA 1
ATOM 10147 C C . ALA B 1 276 ? -9.536 -20.680 12.993 1.00 25.10 276 ALA B C 1
ATOM 10148 O O . ALA B 1 276 ? -10.572 -20.500 12.337 1.00 25.55 276 ALA B O 1
ATOM 10155 N N . ILE B 1 277 ? -9.155 -19.829 13.982 1.00 23.68 277 ILE B N 1
ATOM 10156 C CA A ILE B 1 277 ? -10.004 -18.668 14.268 0.52 23.12 277 ILE B CA 1
ATOM 10157 C CA B ILE B 1 277 ? -9.938 -18.614 14.308 0.48 22.40 277 ILE B CA 1
ATOM 10158 C C . ILE B 1 277 ? -9.999 -17.706 13.076 1.00 24.46 277 ILE B C 1
ATOM 10159 O O . ILE B 1 277 ? -11.022 -17.110 12.786 1.00 23.47 277 ILE B O 1
ATOM 10190 N N . ASP B 1 278 ? -8.870 -17.570 12.355 1.00 22.86 278 ASP B N 1
ATOM 10191 C CA . ASP B 1 278 ? -8.797 -16.733 11.164 1.00 23.27 278 ASP B CA 1
ATOM 10192 C C . ASP B 1 278 ? -9.764 -17.282 10.090 1.00 25.71 278 ASP B C 1
ATOM 10193 O O . ASP B 1 278 ? -10.575 -16.520 9.568 1.00 25.79 278 ASP B O 1
ATOM 10202 N N . ARG B 1 279 ? -9.764 -18.602 9.855 1.00 24.15 279 ARG B N 1
ATOM 10203 C CA . ARG B 1 279 ? -10.731 -19.185 8.917 1.00 22.83 279 ARG B CA 1
ATOM 10204 C C . ARG B 1 279 ? -12.150 -18.958 9.364 1.00 26.55 279 ARG B C 1
ATOM 10205 O O . ARG B 1 279 ? -13.003 -18.642 8.539 1.00 26.72 279 ARG B O 1
ATOM 10226 N N . ALA B 1 280 ? -12.427 -19.122 10.690 1.00 24.71 280 ALA B N 1
ATOM 10227 C CA . ALA B 1 280 ? -13.788 -18.903 11.171 1.00 24.57 280 ALA B CA 1
ATOM 10228 C C . ALA B 1 280 ? -14.257 -17.450 11.037 1.00 27.67 280 ALA B C 1
ATOM 10229 O O . ALA B 1 280 ? -15.459 -17.217 11.018 1.00 30.36 280 ALA B O 1
ATOM 10236 N N . SER B 1 281 ? -13.354 -16.494 10.908 1.00 25.26 281 SER B N 1
ATOM 10237 C CA . SER B 1 281 ? -13.713 -15.090 10.799 1.00 25.31 281 SER B CA 1
ATOM 10238 C C . SER B 1 281 ? -14.034 -14.641 9.372 1.00 28.99 281 SER B C 1
ATOM 10239 O O . SER B 1 281 ? -14.399 -13.480 9.198 1.00 28.23 281 SER B O 1
ATOM 10247 N N . LEU B 1 282 ? -13.878 -15.514 8.357 1.00 27.84 282 LEU B N 1
ATOM 10248 C CA . LEU B 1 282 ? -13.989 -15.101 6.975 1.00 26.14 282 LEU B CA 1
ATOM 10249 C C . LEU B 1 282 ? -15.377 -14.845 6.437 1.00 32.23 282 LEU B C 1
ATOM 10250 O O . LEU B 1 282 ? -15.458 -14.305 5.337 1.00 31.73 282 LEU B O 1
ATOM 10266 N N . LEU B 1 283 ? -16.457 -15.240 7.132 1.00 32.82 283 LEU B N 1
ATOM 10267 C CA . LEU B 1 283 ? -17.801 -15.008 6.588 1.00 35.76 283 LEU B CA 1
ATOM 10268 C C . LEU B 1 283 ? -18.491 -13.789 7.204 1.00 43.49 283 LEU B C 1
ATOM 10269 O O . LEU B 1 283 ? -19.718 -13.709 7.174 1.00 43.16 283 LEU B O 1
ATOM 10285 N N . ALA B 1 284 ? -17.704 -12.789 7.648 1.00 44.13 284 ALA B N 1
ATOM 10286 C CA . ALA B 1 284 ? -18.224 -11.556 8.234 1.00 46.33 284 ALA B CA 1
ATOM 10287 C C . ALA B 1 284 ? -19.025 -10.776 7.210 1.00 55.51 284 ALA B C 1
ATOM 10288 O O . ALA B 1 284 ? -18.618 -10.690 6.053 1.00 54.58 284 ALA B O 1
ATOM 10295 N N . ARG B 1 285 ? -20.155 -10.206 7.649 1.00 56.57 285 ARG B N 1
ATOM 10296 C CA . ARG B 1 285 ? -21.044 -9.390 6.824 1.00 58.13 285 ARG B CA 1
ATOM 10297 C C . ARG B 1 285 ? -21.111 -7.985 7.443 1.00 65.76 285 ARG B C 1
ATOM 10298 O O . ARG B 1 285 ? -21.401 -7.853 8.637 1.00 65.24 285 ARG B O 1
ATOM 10302 N N . GLU B 1 286 ? -20.831 -6.941 6.645 1.00 65.14 286 GLU B N 1
ATOM 10303 C CA . GLU B 1 286 ? -20.901 -5.560 7.142 1.00 65.86 286 GLU B CA 1
ATOM 10304 C C . GLU B 1 286 ? -22.388 -5.152 7.254 1.00 70.91 286 GLU B C 1
ATOM 10305 O O . GLU B 1 286 ? -23.155 -5.507 6.358 1.00 72.12 286 GLU B O 1
ATOM 10309 N N . GLY B 1 287 ? -22.817 -4.451 8.313 1.00 66.58 287 GLY B N 1
ATOM 10310 C CA . GLY B 1 287 ? -22.020 -3.964 9.438 1.00 65.09 287 GLY B CA 1
ATOM 10311 C C . GLY B 1 287 ? -22.243 -4.761 10.707 1.00 66.95 287 GLY B C 1
ATOM 10312 O O . GLY B 1 287 ? -22.237 -4.187 11.801 1.00 67.47 287 GLY B O 1
ATOM 10316 N N . ARG B 1 288 ? -22.432 -6.092 10.579 1.00 60.89 288 ARG B N 1
ATOM 10317 C CA . ARG B 1 288 ? -22.675 -6.974 11.726 1.00 59.08 288 ARG B CA 1
ATOM 10318 C C . ARG B 1 288 ? -21.356 -7.358 12.370 1.00 57.11 288 ARG B C 1
ATOM 10319 O O . ARG B 1 288 ? -20.357 -7.533 11.667 1.00 56.00 288 ARG B O 1
ATOM 10323 N N . ASN B 1 289 ? -21.337 -7.465 13.709 1.00 50.59 289 ASN B N 1
ATOM 10324 C CA . ASN B 1 289 ? -20.110 -7.821 14.439 1.00 48.28 289 ASN B CA 1
ATOM 10325 C C . ASN B 1 289 ? -19.786 -9.287 14.162 1.00 47.61 289 ASN B C 1
ATOM 10326 O O . ASN B 1 289 ? -20.666 -10.140 14.206 1.00 47.04 289 ASN B O 1
ATOM 10330 N N . ASN B 1 290 ? -18.528 -9.566 13.839 1.00 41.71 290 ASN B N 1
ATOM 10331 C CA . ASN B 1 290 ? -18.100 -10.927 13.561 1.00 38.95 290 ASN B CA 1
ATOM 10332 C C . ASN B 1 290 ? -18.095 -11.646 14.909 1.00 35.71 290 ASN B C 1
ATOM 10333 O O . ASN B 1 290 ? -17.654 -11.057 15.892 1.00 34.12 290 ASN B O 1
ATOM 10344 N N . VAL B 1 291 ? -18.663 -12.862 14.965 1.00 29.34 291 VAL B N 1
ATOM 10345 C CA . VAL B 1 291 ? -18.709 -13.686 16.174 1.00 27.02 291 VAL B CA 1
ATOM 10346 C C . VAL B 1 291 ? -18.254 -15.090 15.805 1.00 28.78 291 VAL B C 1
ATOM 10347 O O . VAL B 1 291 ? -18.699 -15.650 14.799 1.00 28.96 291 VAL B O 1
ATOM 10360 N N . VAL B 1 292 ? -17.382 -15.658 16.627 1.00 24.03 292 VAL B N 1
ATOM 10361 C CA . VAL B 1 292 ? -16.897 -17.031 16.476 1.00 24.50 292 VAL B CA 1
ATOM 10362 C C . VAL B 1 292 ? -17.225 -17.738 17.782 1.00 26.20 292 VAL B C 1
ATOM 10363 O O . VAL B 1 292 ? -17.241 -17.112 18.847 1.00 25.53 292 VAL B O 1
ATOM 10376 N N . LYS B 1 293 ? -17.537 -19.035 17.695 1.00 23.39 293 LYS B N 1
ATOM 10377 C CA . LYS B 1 293 ? -17.890 -19.883 18.808 1.00 24.01 293 LYS B CA 1
ATOM 10378 C C . LYS B 1 293 ? -16.817 -20.956 18.981 1.00 28.35 293 LYS B C 1
ATOM 10379 O O . LYS B 1 293 ? -16.293 -21.501 18.002 1.00 28.18 293 LYS B O 1
ATOM 10398 N N . LEU B 1 294 ? -16.539 -21.289 20.228 1.00 24.95 294 LEU B N 1
ATOM 10399 C CA . LEU B 1 294 ? -15.607 -22.349 20.595 1.00 24.29 294 LEU B CA 1
ATOM 10400 C C . LEU B 1 294 ? -16.368 -23.287 21.504 1.00 28.35 294 LEU B C 1
ATOM 10401 O O . LEU B 1 294 ? -16.971 -22.837 22.472 1.00 28.29 294 LEU B O 1
ATOM 10417 N N . SER B 1 295 ? -16.356 -24.594 21.186 1.00 26.13 295 SER B N 1
ATOM 10418 C CA . SER B 1 295 ? -16.973 -25.632 21.995 1.00 26.85 295 SER B CA 1
ATOM 10419 C C . SER B 1 295 ? -15.848 -26.545 22.431 1.00 32.78 295 SER B C 1
ATOM 10420 O O . SER B 1 295 ? -15.077 -26.987 21.580 1.00 31.11 295 SER B O 1
ATOM 10428 N N . ALA B 1 296 ? -15.720 -26.804 23.729 1.00 32.22 296 ALA B N 1
ATOM 10429 C CA . ALA B 1 296 ? -14.647 -27.646 24.251 1.00 33.25 296 ALA B CA 1
ATOM 10430 C C . ALA B 1 296 ? -15.195 -28.620 25.285 1.00 38.42 296 ALA B C 1
ATOM 10431 O O . ALA B 1 296 ? -16.020 -28.247 26.111 1.00 38.14 296 ALA B O 1
ATOM 10438 N N . LYS B 1 297 ? -14.765 -29.867 25.200 1.00 37.49 297 LYS B N 1
ATOM 10439 C CA . LYS B 1 297 ? -15.143 -30.922 26.158 1.00 39.83 297 LYS B CA 1
ATOM 10440 C C . LYS B 1 297 ? -13.910 -31.821 26.356 1.00 44.93 297 LYS B C 1
ATOM 10441 O O . LYS B 1 297 ? -13.265 -32.152 25.358 1.00 43.63 297 LYS B O 1
ATOM 10445 N N . PRO B 1 298 ? -13.564 -32.243 27.596 1.00 43.50 298 PRO B N 1
ATOM 10446 C CA . PRO B 1 298 ? -12.391 -33.126 27.770 1.00 44.58 298 PRO B CA 1
ATOM 10447 C C . PRO B 1 298 ? -12.419 -34.398 26.904 1.00 48.27 298 PRO B C 1
ATOM 10448 O O . PRO B 1 298 ? -13.490 -34.874 26.559 1.00 46.27 298 PRO B O 1
ATOM 10459 N N . ALA B 1 299 ? -11.228 -34.880 26.505 1.00 47.65 299 ALA B N 1
ATOM 10460 C CA . ALA B 1 299 ? -10.993 -36.048 25.647 1.00 50.08 299 ALA B CA 1
ATOM 10461 C C . ALA B 1 299 ? -11.361 -35.773 24.186 1.00 58.51 299 ALA B C 1
ATOM 10462 O O . ALA B 1 299 ? -11.994 -36.597 23.525 1.00 59.62 299 ALA B O 1
ATOM 10469 N N . GLU B 1 300 ? -10.909 -34.601 23.685 1.00 56.52 300 GLU B N 1
ATOM 10470 C CA . GLU B 1 300 ? -11.062 -34.094 22.310 1.00 56.37 300 GLU B CA 1
ATOM 10471 C C . GLU B 1 300 ? -12.505 -33.860 21.844 1.00 56.72 300 GLU B C 1
ATOM 10472 O O . GLU B 1 300 ? -13.422 -34.434 22.427 1.00 55.53 300 GLU B O 1
ATOM 10476 N N . SER B 1 301 ? -12.742 -33.091 20.745 1.00 49.90 301 SER B N 1
ATOM 10477 C CA . SER B 1 301 ? -11.814 -32.241 19.959 1.00 46.91 301 SER B CA 1
ATOM 10478 C C . SER B 1 301 ? -12.389 -30.833 20.123 1.00 46.36 301 SER B C 1
ATOM 10479 O O . SER B 1 301 ? -13.606 -30.715 20.310 1.00 47.27 301 SER B O 1
ATOM 10487 N N . ILE B 1 302 ? -11.563 -29.778 20.055 1.00 37.83 302 ILE B N 1
ATOM 10488 C CA . ILE B 1 302 ? -12.105 -28.415 20.136 1.00 36.47 302 ILE B CA 1
ATOM 10489 C C . ILE B 1 302 ? -12.838 -28.187 18.835 1.00 36.58 302 ILE B C 1
ATOM 10490 O O . ILE B 1 302 ? -12.326 -28.583 17.797 1.00 36.72 302 ILE B O 1
ATOM 10506 N N . GLU B 1 303 ? -13.997 -27.531 18.873 1.00 32.33 303 GLU B N 1
ATOM 10507 C CA . GLU B 1 303 ? -14.742 -27.190 17.663 1.00 32.46 303 GLU B CA 1
ATOM 10508 C C . GLU B 1 303 ? -14.886 -25.665 17.561 1.00 30.11 303 GLU B C 1
ATOM 10509 O O . GLU B 1 303 ? -15.415 -25.026 18.470 1.00 28.13 303 GLU B O 1
ATOM 10513 N N . ILE B 1 304 ? -14.332 -25.073 16.488 1.00 27.73 304 ILE B N 1
ATOM 10514 C CA . ILE B 1 304 ? -14.416 -23.647 16.224 1.00 26.09 304 ILE B CA 1
ATOM 10515 C C . ILE B 1 304 ? -15.477 -23.526 15.179 1.00 30.14 304 ILE B C 1
ATOM 10516 O O . ILE B 1 304 ? -15.425 -24.278 14.210 1.00 30.59 304 ILE B O 1
ATOM 10532 N N . SER B 1 305 ? -16.383 -22.563 15.309 1.00 25.25 305 SER B N 1
ATOM 10533 C CA . 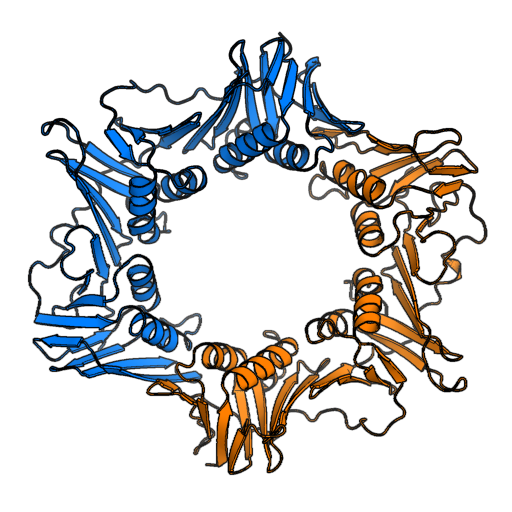SER B 1 305 ? -17.421 -22.380 14.320 1.00 25.83 305 SER B CA 1
ATOM 10534 C C . SER B 1 305 ? -17.913 -20.965 14.204 1.00 28.70 305 SER B C 1
ATOM 10535 O O . SER B 1 305 ? -17.676 -20.124 15.070 1.00 26.53 305 SER B O 1
ATOM 10543 N N . SER B 1 306 ? -18.615 -20.709 13.098 1.00 25.71 306 SER B N 1
ATOM 10544 C CA A SER B 1 306 ? -19.243 -19.421 12.845 0.46 25.72 306 SER B CA 1
ATOM 10545 C CA B SER B 1 306 ? -19.268 -19.428 12.863 0.54 25.04 306 SER B CA 1
ATOM 10546 C C . SER B 1 306 ? -20.365 -19.620 11.837 1.00 31.01 306 SER B C 1
ATOM 10547 O O . SER B 1 306 ? -20.305 -20.558 11.046 1.00 30.10 306 SER B O 1
ATOM 10562 N N . ASN B 1 307 ? -21.405 -18.804 11.920 1.00 28.84 307 ASN B N 1
ATOM 10563 C CA . ASN B 1 307 ? -22.566 -18.901 11.050 1.00 29.35 307 ASN B CA 1
ATOM 10564 C C . ASN B 1 307 ? -22.887 -17.511 10.552 1.00 32.15 307 ASN B C 1
ATOM 10565 O O . ASN B 1 307 ? -22.900 -16.561 11.329 1.00 31.01 307 ASN B O 1
ATOM 10576 N N . SER B 1 308 ? -23.069 -17.367 9.241 1.00 29.84 308 SER B N 1
ATOM 10577 C CA . SER B 1 308 ? -23.410 -16.096 8.658 1.00 30.06 308 SER B CA 1
ATOM 10578 C C . SER B 1 308 ? -24.645 -16.329 7.816 1.00 34.97 308 SER B C 1
ATOM 10579 O O . SER B 1 308 ? -24.550 -16.789 6.678 1.00 32.19 308 SER B O 1
ATOM 10587 N N . PRO B 1 309 ? -25.832 -16.057 8.370 1.00 35.11 309 PRO B N 1
ATOM 10588 C CA . PRO B 1 309 ? -27.064 -16.277 7.617 1.00 35.86 309 PRO B CA 1
ATOM 10589 C C . PRO B 1 309 ? -27.038 -15.718 6.196 1.00 39.07 309 PRO B C 1
ATOM 10590 O O . PRO B 1 309 ? -26.593 -14.601 5.987 1.00 38.30 309 PRO B O 1
ATOM 10601 N N . GLU B 1 310 ? -27.494 -16.530 5.234 1.00 37.75 310 GLU B N 1
ATOM 10602 C CA . GLU B 1 310 ? -27.552 -16.220 3.813 1.00 37.89 310 GLU B CA 1
ATOM 10603 C C . GLU B 1 310 ? -26.180 -16.268 3.095 1.00 38.09 310 GLU B C 1
ATOM 10604 O O . GLU B 1 310 ? -26.186 -16.206 1.864 1.00 37.74 310 GLU B O 1
ATOM 10614 N N . ILE B 1 311 ? -25.051 -16.424 3.822 1.00 32.30 311 ILE B N 1
ATOM 10615 C CA . ILE B 1 311 ? -23.694 -16.495 3.261 1.00 30.82 311 ILE B CA 1
ATOM 10616 C C . ILE B 1 311 ? -23.148 -17.918 3.402 1.00 31.10 311 ILE B C 1
ATOM 10617 O O . ILE B 1 311 ? -22.764 -18.547 2.410 1.00 29.69 311 ILE B O 1
ATOM 10633 N N . GLY B 1 312 ? -23.093 -18.397 4.625 1.00 27.84 312 GLY B N 1
ATOM 10634 C CA . GLY B 1 312 ? -22.599 -19.726 4.878 1.00 26.50 312 GLY B CA 1
ATOM 10635 C C . GLY B 1 312 ? -22.295 -19.956 6.327 1.00 31.85 312 GLY B C 1
ATOM 10636 O O . GLY B 1 312 ? -22.735 -19.197 7.206 1.00 31.64 312 GLY B O 1
ATOM 10640 N N . LYS B 1 313 ? -21.484 -20.974 6.564 1.00 26.90 313 LYS B N 1
ATOM 10641 C CA . LYS B 1 313 ? -21.029 -21.309 7.892 1.00 27.09 313 LYS B CA 1
ATOM 10642 C C . LYS B 1 313 ? -19.702 -22.008 7.804 1.00 29.64 313 LYS B C 1
ATOM 10643 O O . LYS B 1 313 ? -19.251 -22.383 6.713 1.00 28.68 313 LYS B O 1
ATOM 10662 N N . VAL B 1 314 ? -19.057 -22.162 8.957 1.00 26.76 314 VAL B N 1
ATOM 10663 C CA . VAL B 1 314 ? -17.797 -22.864 9.016 1.00 28.57 314 VAL B CA 1
ATOM 10664 C C . VAL B 1 314 ? -17.667 -23.580 10.310 1.00 31.04 314 VAL B C 1
ATOM 10665 O O . VAL B 1 314 ? -18.192 -23.128 11.340 1.00 29.00 314 VAL B O 1
ATOM 10678 N N A VAL B 1 315 ? -17.043 -24.762 10.259 0.55 27.73 315 VAL B N 1
ATOM 10679 N N B VAL B 1 315 ? -17.042 -24.749 10.256 0.45 28.71 315 VAL B N 1
ATOM 10680 C CA A VAL B 1 315 ? -16.786 -25.616 11.418 0.55 27.04 315 VAL B CA 1
ATOM 10681 C CA B VAL B 1 315 ? -16.698 -25.545 11.420 0.45 28.60 315 VAL B CA 1
ATOM 10682 C C A VAL B 1 315 ? -15.391 -26.222 11.254 0.55 30.30 315 VAL B C 1
ATOM 10683 C C B VAL B 1 315 ? -15.268 -26.007 11.219 0.45 30.69 315 VAL B C 1
ATOM 10684 O O A VAL B 1 315 ? -15.114 -26.791 10.195 0.55 28.41 315 VAL B O 1
ATOM 10685 O O B VAL B 1 315 ? -14.824 -26.217 10.087 0.45 28.57 315 VAL B O 1
ATOM 10710 N N . GLU B 1 316 ? -14.551 -26.168 12.302 1.00 27.95 316 GLU B N 1
ATOM 10711 C CA . GLU B 1 316 ? -13.205 -26.720 12.250 1.00 28.00 316 GLU B CA 1
ATOM 10712 C C . GLU B 1 316 ? -12.837 -27.387 13.540 1.00 32.30 316 GLU B C 1
ATOM 10713 O O . GLU B 1 316 ? -12.987 -26.789 14.600 1.00 32.86 316 GLU B O 1
ATOM 10726 N N . ALA B 1 317 ? -12.331 -28.611 13.450 1.00 32.21 317 ALA B N 1
ATOM 10727 C CA . ALA B 1 317 ? -11.890 -29.377 14.601 1.00 32.86 317 ALA B CA 1
ATOM 10728 C C . ALA B 1 317 ? -10.405 -29.141 14.815 1.00 36.21 317 ALA B C 1
ATOM 10729 O O . ALA B 1 317 ? -9.650 -29.025 13.848 1.00 37.11 317 ALA B O 1
ATOM 10736 N N . ILE B 1 318 ? -9.996 -29.019 16.075 1.00 35.47 318 ILE B N 1
ATOM 10737 C CA . ILE B 1 318 ? -8.593 -28.867 16.464 1.00 36.96 318 ILE B CA 1
ATOM 10738 C C . ILE B 1 318 ? -8.331 -29.896 17.548 1.00 40.07 318 ILE B C 1
ATOM 10739 O O . ILE B 1 318 ? -9.129 -30.030 18.483 1.00 38.35 318 ILE B O 1
ATOM 10755 N N . VAL B 1 319 ? -7.185 -30.573 17.460 1.00 39.01 319 VAL B N 1
ATOM 10756 C CA . VAL B 1 319 ? -6.784 -31.552 18.460 1.00 40.48 319 VAL B CA 1
ATOM 10757 C C . VAL B 1 319 ? -5.979 -30.778 19.483 1.00 44.49 319 VAL B C 1
ATOM 10758 O O . VAL B 1 319 ? -4.911 -30.256 19.162 1.00 46.01 319 VAL B O 1
ATOM 10771 N N . ALA B 1 320 ? -6.503 -30.666 20.692 1.00 39.63 320 ALA B N 1
ATOM 10772 C CA . ALA B 1 320 ? -5.824 -29.950 21.766 1.00 38.83 320 ALA B CA 1
ATOM 10773 C C . ALA B 1 320 ? -4.778 -30.854 22.368 1.00 43.89 320 ALA B C 1
ATOM 10774 O O . ALA B 1 320 ? -4.908 -32.072 22.281 1.00 44.36 320 ALA B O 1
ATOM 10781 N N . ASP B 1 321 ? -3.767 -30.271 23.008 1.00 40.92 321 ASP B N 1
ATOM 10782 C CA . ASP B 1 321 ? -2.767 -31.063 23.719 1.00 41.04 321 ASP B CA 1
ATOM 10783 C C . ASP B 1 321 ? -3.393 -31.484 25.037 1.00 44.36 321 ASP B C 1
ATOM 10784 O O . ASP B 1 321 ? -3.140 -32.593 25.512 1.00 42.99 321 ASP B O 1
ATOM 10793 N N . GLN B 1 322 ? -4.219 -30.597 25.633 1.00 39.54 322 GLN B N 1
ATOM 10794 C CA . GLN B 1 322 ? -4.874 -30.880 26.903 1.00 38.86 322 GLN B CA 1
ATOM 10795 C C . GLN B 1 322 ? -6.166 -30.084 27.059 1.00 41.13 322 GLN B C 1
ATOM 10796 O O . GLN B 1 322 ? -6.226 -28.927 26.637 1.00 38.87 322 GLN B O 1
ATOM 10810 N N . ILE B 1 323 ? -7.205 -30.726 27.612 1.00 38.62 323 ILE B N 1
ATOM 10811 C CA . ILE B 1 323 ? -8.491 -30.113 27.948 1.00 38.04 323 ILE B CA 1
ATOM 10812 C C . ILE B 1 323 ? -8.872 -30.635 29.339 1.00 43.81 323 ILE B C 1
ATOM 10813 O O . ILE B 1 323 ? -9.024 -31.849 29.523 1.00 44.62 323 ILE B O 1
ATOM 10829 N N . GLU B 1 324 ? -9.018 -29.733 30.305 1.00 40.29 324 GLU B N 1
ATOM 10830 C CA . GLU B 1 324 ? -9.401 -30.089 31.673 1.00 40.37 324 GLU B CA 1
ATOM 10831 C C . GLU B 1 324 ? -10.544 -29.196 32.118 1.00 40.95 324 GLU B C 1
ATOM 10832 O O . GLU B 1 324 ? -10.577 -28.014 31.758 1.00 38.42 324 GLU B O 1
ATOM 10842 N N . GLY B 1 325 ? -11.471 -29.765 32.885 1.00 35.20 325 GLY B N 1
ATOM 10843 C CA . GLY B 1 325 ? -12.590 -29.023 33.435 1.00 33.28 325 GLY B CA 1
ATOM 10844 C C . GLY B 1 325 ? -13.921 -29.213 32.747 1.00 35.99 325 GLY B C 1
ATOM 10845 O O . GLY B 1 325 ? -14.198 -30.273 32.166 1.00 37.52 325 GLY B O 1
ATOM 10849 N N . GLU B 1 326 ? -14.778 -28.186 32.865 1.00 31.76 326 GLU B N 1
ATOM 10850 C CA . GLU B 1 326 ? -16.152 -28.216 32.374 1.00 33.91 326 GLU B CA 1
ATOM 10851 C C . GLU B 1 326 ? -16.276 -28.158 30.865 1.00 37.89 326 GLU B C 1
ATOM 10852 O O . GLU B 1 326 ? -15.412 -27.596 30.184 1.00 35.02 326 GLU B O 1
ATOM 10864 N N . GLU B 1 327 ? -17.413 -28.674 30.354 1.00 35.25 327 GLU B N 1
ATOM 10865 C CA . GLU B 1 327 ? -17.764 -28.552 28.947 1.00 34.61 327 GLU B CA 1
ATOM 10866 C C . GLU B 1 327 ? -18.083 -27.075 28.770 1.00 36.83 327 GLU B C 1
ATOM 10867 O O . GLU B 1 327 ? -18.657 -26.441 29.665 1.00 33.66 327 GLU B O 1
ATOM 10879 N N . LEU B 1 328 ? -17.668 -26.508 27.643 1.00 32.93 328 LEU B N 1
ATOM 10880 C CA . LEU B 1 328 ? -17.857 -25.081 27.426 1.00 32.45 328 LEU B CA 1
ATOM 10881 C C . LEU B 1 328 ? -18.235 -24.813 26.021 1.00 32.15 328 LEU B C 1
ATOM 10882 O O . LEU B 1 328 ? -17.699 -25.456 25.124 1.00 30.61 328 LEU B O 1
ATOM 10898 N N . ASN B 1 329 ? -19.202 -23.900 25.839 1.00 28.42 329 ASN B N 1
ATOM 10899 C CA . ASN B 1 329 ? -19.628 -23.312 24.578 1.00 27.12 329 ASN B CA 1
ATOM 10900 C C . ASN B 1 329 ? -19.528 -21.800 24.819 1.00 29.55 329 ASN B C 1
ATOM 10901 O O . ASN B 1 329 ? -20.206 -21.279 25.700 1.00 29.61 329 ASN B O 1
ATOM 10912 N N . ILE B 1 330 ? -18.617 -21.118 24.123 1.00 25.28 330 ILE B N 1
ATOM 10913 C CA . ILE B 1 330 ? -18.397 -19.680 24.353 1.00 24.49 330 ILE B CA 1
ATOM 10914 C C . ILE B 1 330 ? -18.249 -18.969 23.042 1.00 28.78 330 ILE B C 1
ATOM 10915 O O . ILE B 1 330 ? -17.654 -19.516 22.112 1.00 26.83 330 ILE B O 1
ATOM 10931 N N . SER B 1 331 ? -18.748 -17.731 22.966 1.00 24.70 331 SER B N 1
ATOM 10932 C CA . SER B 1 331 ? -18.638 -16.926 21.753 1.00 22.40 331 SER B CA 1
ATOM 10933 C C . SER B 1 331 ? -17.797 -15.687 22.015 1.00 23.65 331 SER B C 1
ATOM 10934 O O . SER B 1 331 ? -17.760 -15.149 23.135 1.00 22.31 331 SER B O 1
ATOM 10942 N N . PHE B 1 332 ? -17.071 -15.231 20.971 1.00 21.76 332 PHE B N 1
ATOM 10943 C CA . PHE B 1 332 ? -16.218 -14.062 21.147 1.00 20.84 332 PHE B CA 1
ATOM 10944 C C . PHE B 1 332 ? -15.927 -13.410 19.830 1.00 22.78 332 PHE B C 1
ATOM 10945 O O . PHE B 1 332 ? -16.214 -13.958 18.783 1.00 22.70 332 PHE B O 1
ATOM 10962 N N . SER B 1 333 ? -15.325 -12.237 19.899 1.00 20.39 333 SER B N 1
ATOM 10963 C CA . SER B 1 333 ? -14.939 -11.461 18.732 1.00 20.26 333 SER B CA 1
ATOM 10964 C C . SER B 1 333 ? -13.687 -12.071 18.156 1.00 22.28 333 SER B C 1
ATOM 10965 O O . SER B 1 333 ? -12.674 -12.138 18.853 1.00 21.22 333 SER B O 1
ATOM 10973 N N . PRO B 1 334 ? -13.670 -12.486 16.883 1.00 20.92 334 PRO B N 1
ATOM 10974 C CA . PRO B 1 334 ? -12.411 -13.029 16.337 1.00 21.32 334 PRO B CA 1
ATOM 10975 C C . PRO B 1 334 ? -11.321 -11.963 16.235 1.00 24.06 334 PRO B C 1
ATOM 10976 O O . PRO B 1 334 ? -10.149 -12.323 16.295 1.00 25.31 334 PRO B O 1
ATOM 10987 N N . LYS B 1 335 ? -11.697 -10.679 16.078 1.00 23.00 335 LYS B N 1
ATOM 10988 C CA . LYS B 1 335 ? -10.739 -9.566 15.993 1.00 23.56 335 LYS B CA 1
ATOM 10989 C C . LYS B 1 335 ? -9.944 -9.524 17.284 1.00 25.12 335 LYS B C 1
ATOM 10990 O O . LYS B 1 335 ? -8.719 -9.515 17.249 1.00 24.44 335 LYS B O 1
ATOM 10997 N N . TYR B 1 336 ? -10.628 -9.589 18.444 1.00 22.26 336 TYR B N 1
ATOM 10998 C CA . TYR B 1 336 ? -9.881 -9.564 19.707 1.00 20.09 336 TYR B CA 1
ATOM 10999 C C . TYR B 1 336 ? -9.019 -10.780 19.926 1.00 23.60 336 TYR B C 1
ATOM 11000 O O . TYR B 1 336 ? -7.905 -10.666 20.437 1.00 21.84 336 TYR B O 1
ATOM 11018 N N . MET B 1 337 ? -9.539 -11.962 19.623 1.00 19.93 337 MET B N 1
ATOM 11019 C CA . MET B 1 337 ? -8.790 -13.189 19.730 1.00 19.36 337 MET B CA 1
ATOM 11020 C C . MET B 1 337 ? -7.564 -13.183 18.810 1.00 24.78 337 MET B C 1
ATOM 11021 O O . MET B 1 337 ? -6.464 -13.557 19.255 1.00 22.60 337 MET B O 1
ATOM 11035 N N . LEU B 1 338 ? -7.716 -12.784 17.543 1.00 22.40 338 LEU B N 1
ATOM 11036 C CA . LEU B 1 338 ? -6.566 -12.765 16.643 1.00 22.78 338 LEU B CA 1
ATOM 11037 C C . LEU B 1 338 ? -5.555 -11.727 17.078 1.00 24.11 338 LEU B C 1
ATOM 11038 O O . LEU B 1 338 ? -4.375 -12.030 17.050 1.00 25.86 338 LEU B O 1
ATOM 11054 N N . ASP B 1 339 ? -5.994 -10.539 17.519 1.00 22.22 339 ASP B N 1
ATOM 11055 C CA . ASP B 1 339 ? -5.035 -9.534 18.029 1.00 22.04 339 ASP B CA 1
ATOM 11056 C C . ASP B 1 339 ? -4.187 -10.145 19.147 1.00 26.55 339 ASP B C 1
ATOM 11057 O O . ASP B 1 339 ? -2.968 -9.955 19.184 1.00 26.96 339 ASP B O 1
ATOM 11066 N N . ALA B 1 340 ? -4.831 -10.871 20.072 1.00 22.33 340 ALA B N 1
ATOM 11067 C CA . ALA B 1 340 ? -4.127 -11.492 21.188 1.00 22.18 340 ALA B CA 1
ATOM 11068 C C . ALA B 1 340 ? -3.193 -12.614 20.790 1.00 27.42 340 ALA B C 1
ATOM 11069 O O . ALA B 1 340 ? -2.055 -12.691 21.266 1.00 26.28 340 ALA B O 1
ATOM 11076 N N . LEU B 1 341 ? -3.639 -13.491 19.872 1.00 24.95 341 LEU B N 1
ATOM 11077 C CA . LEU B 1 341 ? -2.816 -14.637 19.503 1.00 24.83 341 LEU B CA 1
ATOM 11078 C C . LEU B 1 341 ? -1.598 -14.232 18.700 1.00 28.53 341 LEU B C 1
ATOM 11079 O O . LEU B 1 341 ? -0.554 -14.865 18.813 1.00 27.79 341 LEU B O 1
ATOM 11095 N N . LYS B 1 342 ? -1.718 -13.160 17.926 1.00 26.09 342 LYS B N 1
ATOM 11096 C CA . LYS B 1 342 ? -0.623 -12.656 17.098 1.00 26.76 342 LYS B CA 1
ATOM 11097 C C . LYS B 1 342 ? 0.555 -12.119 17.870 1.00 32.94 342 LYS B C 1
ATOM 11098 O O . LYS B 1 342 ? 1.625 -11.981 17.265 1.00 34.21 342 LYS B O 1
ATOM 11117 N N . VAL B 1 343 ? 0.395 -11.818 19.179 1.00 30.05 343 VAL B N 1
ATOM 11118 C CA . VAL B 1 343 ? 1.491 -11.281 19.990 1.00 29.93 343 VAL B CA 1
ATOM 11119 C C . VAL B 1 343 ? 2.143 -12.315 20.891 1.00 35.77 343 VAL B C 1
ATOM 11120 O O . VAL B 1 343 ? 3.144 -12.004 21.534 1.00 35.18 343 VAL B O 1
ATOM 11133 N N . LEU B 1 344 ? 1.631 -13.557 20.889 1.00 33.36 344 LEU B N 1
ATOM 11134 C CA . LEU B 1 344 ? 2.183 -14.633 21.684 1.00 34.41 344 LEU B CA 1
ATOM 11135 C C . LEU B 1 344 ? 3.222 -15.358 20.873 1.00 38.34 344 LEU B C 1
ATOM 11136 O O . LEU B 1 344 ? 3.031 -15.586 19.678 1.00 37.95 344 LEU B O 1
ATOM 11152 N N . GLU B 1 345 ? 4.351 -15.687 21.517 1.00 35.31 345 GLU B N 1
ATOM 11153 C CA . GLU B 1 345 ? 5.515 -16.260 20.843 1.00 35.30 345 GLU B CA 1
ATOM 11154 C C . GLU B 1 345 ? 5.768 -17.733 21.103 1.00 39.83 345 GLU B C 1
ATOM 11155 O O . GLU B 1 345 ? 6.644 -18.306 20.467 1.00 42.60 345 GLU B O 1
ATOM 11167 N N . GLY B 1 346 ? 5.027 -18.334 22.011 1.00 35.62 346 GLY B N 1
ATOM 11168 C CA . GLY B 1 346 ? 5.188 -19.743 22.322 1.00 36.96 346 GLY B CA 1
ATOM 11169 C C . GLY B 1 346 ? 4.550 -20.634 21.280 1.00 39.30 346 GLY B C 1
ATOM 11170 O O . GLY B 1 346 ? 3.613 -20.221 20.596 1.00 37.27 346 GLY B O 1
ATOM 11174 N N . ALA B 1 347 ? 5.038 -21.875 21.179 1.00 36.53 347 ALA B N 1
ATOM 11175 C CA . ALA B 1 347 ? 4.480 -22.875 20.262 1.00 37.22 347 ALA B CA 1
ATOM 11176 C C . ALA B 1 347 ? 3.078 -23.281 20.724 1.00 38.03 347 ALA B C 1
ATOM 11177 O O . ALA B 1 347 ? 2.293 -23.743 19.904 1.00 37.06 347 ALA B O 1
ATOM 11184 N N . GLU B 1 348 ? 2.792 -23.158 22.041 1.00 31.90 348 GLU B N 1
ATOM 11185 C CA . GLU B 1 348 ? 1.504 -23.472 22.623 1.00 31.78 348 GLU B CA 1
ATOM 11186 C C . GLU B 1 348 ? 0.987 -22.299 23.458 1.00 34.01 348 GLU B C 1
ATOM 11187 O O . GLU B 1 348 ? 1.744 -21.414 23.859 1.00 31.25 348 GLU B O 1
ATOM 11199 N N . ILE B 1 349 ? -0.322 -22.314 23.722 1.00 30.67 349 ILE B N 1
ATOM 11200 C CA . ILE B 1 349 ? -0.955 -21.330 24.592 1.00 31.40 349 ILE B CA 1
ATOM 11201 C C . ILE B 1 349 ? -1.827 -22.078 25.558 1.00 34.04 349 ILE B C 1
ATOM 11202 O O . ILE B 1 349 ? -2.272 -23.189 25.257 1.00 33.32 349 ILE B O 1
ATOM 11218 N N . ARG B 1 350 ? -2.096 -21.457 26.706 1.00 30.56 350 ARG B N 1
ATOM 11219 C CA . ARG B 1 350 ? -3.027 -21.952 27.687 1.00 29.70 350 ARG B CA 1
ATOM 11220 C C . ARG B 1 350 ? -4.198 -20.979 27.606 1.00 31.78 350 ARG B C 1
ATOM 11221 O O . ARG B 1 350 ? -3.969 -19.766 27.705 1.00 30.32 350 ARG B O 1
ATOM 11234 N N . VAL B 1 351 ? -5.425 -21.490 27.413 1.00 29.12 351 VAL B N 1
ATOM 11235 C CA . VAL B 1 351 ? -6.627 -20.655 27.393 1.00 28.09 351 VAL B CA 1
ATOM 11236 C C . VAL B 1 351 ? -7.496 -21.113 28.579 1.00 30.89 351 VAL B C 1
ATOM 11237 O O . VAL B 1 351 ? -7.890 -22.283 28.643 1.00 31.25 351 VAL B O 1
ATOM 11250 N N . SER B 1 352 ? -7.783 -20.188 29.515 1.00 28.16 352 SER B N 1
ATOM 11251 C CA A SER B 1 352 ? -8.517 -20.462 30.745 0.73 28.65 352 SER B CA 1
ATOM 11252 C CA B SER B 1 352 ? -8.550 -20.495 30.726 0.27 27.64 352 SER B CA 1
ATOM 11253 C C . SER B 1 352 ? -9.865 -19.736 30.743 1.00 30.94 352 SER B C 1
ATOM 11254 O O . SER B 1 352 ? -9.893 -18.521 30.552 1.00 31.03 352 SER B O 1
ATOM 11269 N N . PHE B 1 353 ? -10.956 -20.461 30.973 1.00 26.07 353 PHE B N 1
ATOM 11270 C CA . PHE B 1 353 ? -12.315 -19.921 30.939 1.00 24.94 353 PHE B CA 1
ATOM 11271 C C . PHE B 1 353 ? -13.042 -20.133 32.236 1.00 29.06 353 PHE B C 1
ATOM 11272 O O . PHE B 1 353 ? -12.739 -21.082 32.939 1.00 29.12 353 PHE B O 1
ATOM 11289 N N . THR B 1 354 ? -14.046 -19.285 32.506 1.00 25.53 354 THR B N 1
ATOM 11290 C CA . THR B 1 354 ? -14.919 -19.396 33.686 1.00 26.07 354 THR B CA 1
ATOM 11291 C C . THR B 1 354 ? -16.345 -19.276 33.168 1.00 29.73 354 THR B C 1
ATOM 11292 O O . THR B 1 354 ? -17.012 -18.282 33.401 1.00 31.71 354 THR B O 1
ATOM 11303 N N . GLY B 1 355 ? -16.774 -20.265 32.401 1.00 27.76 355 GLY B N 1
ATOM 11304 C CA . GLY B 1 355 ? -18.091 -20.241 31.777 1.00 29.02 355 GLY B CA 1
ATOM 11305 C C . GLY B 1 355 ? -18.146 -19.347 30.547 1.00 31.39 355 GLY B C 1
ATOM 11306 O O . GLY B 1 355 ? -17.136 -18.802 30.101 1.00 29.70 355 GLY B O 1
ATOM 11310 N N . ALA B 1 356 ? -19.343 -19.184 29.997 1.00 28.49 356 ALA B N 1
ATOM 11311 C CA . ALA B 1 356 ? -19.539 -18.421 28.781 1.00 28.29 356 ALA B CA 1
ATOM 11312 C C . ALA B 1 356 ? -19.657 -16.917 28.939 1.00 31.30 356 ALA B C 1
ATOM 11313 O O . ALA B 1 356 ? -19.614 -16.225 27.924 1.00 29.45 356 ALA B O 1
ATOM 11320 N N . MET B 1 357 ? -19.938 -16.397 30.154 1.00 30.54 357 MET B N 1
ATOM 11321 C CA . MET B 1 357 ? -20.186 -14.968 30.325 1.00 32.66 357 MET B CA 1
ATOM 11322 C C . MET B 1 357 ? -19.018 -14.211 30.915 1.00 33.03 357 MET B C 1
ATOM 11323 O O . MET B 1 357 ? -19.007 -12.986 30.800 1.00 36.15 357 MET B O 1
ATOM 11337 N N . ARG B 1 358 ? -18.034 -14.890 31.503 1.00 25.29 358 ARG B N 1
ATOM 11338 C CA . ARG B 1 358 ? -16.953 -14.182 32.189 1.00 25.59 358 ARG B CA 1
ATOM 11339 C C . ARG B 1 358 ? -15.720 -14.079 31.304 1.00 24.55 358 ARG B C 1
ATOM 11340 O O . ARG B 1 358 ? -15.560 -14.871 30.390 1.00 23.46 358 ARG B O 1
ATOM 11361 N N . PRO B 1 359 ? -14.790 -13.164 31.628 1.00 22.76 359 PRO B N 1
ATOM 11362 C CA . PRO B 1 359 ? -13.574 -13.030 30.804 1.00 21.77 359 PRO B CA 1
ATOM 11363 C C . PRO B 1 359 ? -12.736 -14.289 30.814 1.00 25.06 359 PRO B C 1
ATOM 11364 O O . PRO B 1 359 ? -12.716 -15.018 31.805 1.00 26.87 359 PRO B O 1
ATOM 11375 N N . PHE B 1 360 ? -12.039 -14.545 29.698 1.00 22.20 360 PHE B N 1
ATOM 11376 C CA . PHE B 1 360 ? -11.127 -15.685 29.588 1.00 21.54 360 PHE B CA 1
ATOM 11377 C C . PHE B 1 360 ? -9.729 -15.150 29.333 1.00 24.63 360 PHE B C 1
ATOM 11378 O O . PHE B 1 360 ? -9.564 -14.044 28.834 1.00 22.18 360 PHE B O 1
ATOM 11395 N N . LEU B 1 361 ? -8.738 -15.929 29.711 1.00 26.31 361 LEU B N 1
ATOM 11396 C CA . LEU B 1 361 ? -7.344 -15.523 29.646 1.00 27.34 361 LEU B CA 1
ATOM 11397 C C . LEU B 1 361 ? -6.599 -16.350 28.644 1.00 28.54 361 LEU B C 1
ATOM 11398 O O . LEU B 1 361 ? -6.883 -17.529 28.506 1.00 28.99 361 LEU B O 1
ATOM 11414 N N . ILE B 1 362 ? -5.612 -15.747 27.999 1.00 25.07 362 ILE B N 1
ATOM 11415 C CA . ILE B 1 362 ? -4.697 -16.408 27.071 1.00 24.40 362 ILE B CA 1
ATOM 11416 C C . ILE B 1 362 ? -3.300 -16.137 27.625 1.00 29.52 362 ILE B C 1
ATOM 11417 O O . ILE B 1 362 ? 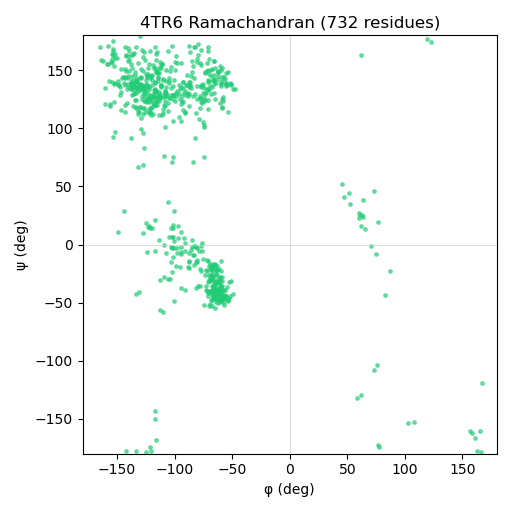-2.927 -14.977 27.865 1.00 28.01 362 ILE B O 1
ATOM 11433 N N . ARG B 1 363 ? -2.564 -17.216 27.875 1.00 29.15 363 ARG B N 1
ATOM 11434 C CA . ARG B 1 363 ? -1.201 -17.151 28.393 1.00 29.02 363 ARG B CA 1
ATOM 11435 C C . ARG B 1 363 ? -0.339 -18.195 27.704 1.00 34.52 363 ARG B C 1
ATOM 11436 O O . ARG B 1 363 ? -0.868 -19.141 27.107 1.00 34.16 363 ARG B O 1
ATOM 11457 N N . THR B 1 364 ? 0.986 -18.080 27.858 1.00 31.41 364 THR B N 1
ATOM 11458 C CA . THR B 1 364 ? 1.910 -19.123 27.399 1.00 32.41 364 THR B CA 1
ATOM 11459 C C . THR B 1 364 ? 2.049 -20.077 28.572 1.00 36.17 364 THR B C 1
ATOM 11460 O O . THR B 1 364 ? 2.221 -19.597 29.689 1.00 34.96 364 THR B O 1
ATOM 11471 N N . PRO B 1 365 ? 2.038 -21.412 28.390 1.00 35.68 365 PRO B N 1
ATOM 11472 C CA . PRO B 1 365 ? 2.151 -22.283 29.570 1.00 37.36 365 PRO B CA 1
ATOM 11473 C C . PRO B 1 365 ? 3.421 -22.063 30.397 1.00 45.45 365 PRO B C 1
ATOM 11474 O O . PRO B 1 365 ? 4.487 -21.822 29.841 1.00 44.55 365 PRO B O 1
ATOM 11485 N N . ASN B 1 366 ? 3.284 -22.120 31.732 1.00 47.17 366 ASN B N 1
ATOM 11486 C CA . ASN B 1 366 ? 4.389 -21.951 32.694 1.00 49.19 366 ASN B CA 1
ATOM 11487 C C . ASN B 1 366 ? 5.004 -20.547 32.617 1.00 54.54 366 ASN B C 1
ATOM 11488 O O . ASN B 1 366 ? 6.226 -20.391 32.716 1.00 53.98 366 ASN B O 1
ATOM 11499 N N . ASP B 1 367 ? 4.153 -19.520 32.422 1.00 51.69 367 ASP B N 1
ATOM 11500 C CA . ASP B 1 367 ? 4.614 -18.139 32.312 1.00 51.59 367 ASP B CA 1
ATOM 11501 C C . ASP B 1 367 ? 3.449 -17.153 32.571 1.00 51.79 367 ASP B C 1
ATOM 11502 O O . ASP B 1 367 ? 2.351 -17.352 32.053 1.00 49.92 367 ASP B O 1
ATOM 11511 N N . GLU B 1 368 ? 3.699 -16.106 33.376 1.00 46.06 368 GLU B N 1
ATOM 11512 C CA . GLU B 1 368 ? 2.714 -15.076 33.699 1.00 44.14 368 GLU B CA 1
ATOM 11513 C C . GLU B 1 368 ? 3.208 -13.703 33.232 1.00 45.14 368 GLU B C 1
ATOM 11514 O O . GLU B 1 368 ? 2.609 -12.697 33.624 1.00 44.89 368 GLU B O 1
ATOM 11526 N N . THR B 1 369 ? 4.250 -13.641 32.367 1.00 38.16 369 THR B N 1
ATOM 11527 C CA . THR B 1 369 ? 4.780 -12.361 31.935 1.00 36.90 369 THR B CA 1
ATOM 11528 C C . THR B 1 369 ? 3.967 -11.715 30.806 1.00 34.40 369 THR B C 1
ATOM 11529 O O . THR B 1 369 ? 4.236 -10.567 30.490 1.00 28.20 369 THR B O 1
ATOM 11540 N N . ILE B 1 370 ? 3.087 -12.471 30.124 1.00 30.63 370 ILE B N 1
ATOM 11541 C CA . ILE B 1 370 ? 2.207 -11.938 29.074 1.00 29.32 370 ILE B CA 1
ATOM 11542 C C . ILE B 1 370 ? 0.833 -12.515 29.396 1.00 31.42 370 ILE B C 1
ATOM 11543 O O . ILE B 1 370 ? 0.704 -13.744 29.482 1.00 33.00 370 ILE B O 1
ATOM 11553 N N . VAL B 1 371 ? -0.147 -11.669 29.685 1.00 24.09 371 VAL B N 1
ATOM 11554 C CA . VAL B 1 371 ? -1.515 -12.115 29.954 1.00 24.53 371 VAL B CA 1
ATOM 11555 C C . VAL B 1 371 ? -2.425 -11.345 29.046 1.00 27.09 371 VAL B C 1
ATOM 11556 O O . VAL B 1 371 ? -2.369 -10.120 29.030 1.00 26.22 371 VAL B O 1
ATOM 11569 N N . GLN B 1 372 ? -3.225 -12.055 28.237 1.00 24.66 372 GLN B N 1
ATOM 11570 C CA . GLN B 1 372 ? -4.208 -11.438 27.346 1.00 24.35 372 GLN B CA 1
ATOM 11571 C C . GLN B 1 372 ? -5.590 -11.830 27.888 1.00 31.67 372 GLN B C 1
ATOM 11572 O O . GLN B 1 372 ? -5.771 -13.001 28.234 1.00 34.66 372 GLN B O 1
ATOM 11586 N N . LEU B 1 373 ? -6.514 -10.867 28.080 1.00 24.91 373 LEU B N 1
ATOM 11587 C CA . LEU B 1 373 ? -7.849 -11.167 28.645 1.00 24.22 373 LEU B CA 1
ATOM 11588 C C . LEU B 1 373 ? -8.873 -10.636 27.682 1.00 24.39 373 LEU B C 1
ATOM 11589 O O . LEU B 1 373 ? -8.671 -9.568 27.129 1.00 24.19 373 LEU B O 1
ATOM 11605 N N . ILE B 1 374 ? -9.934 -11.411 27.408 1.00 20.70 374 ILE B N 1
ATOM 11606 C CA . ILE B 1 374 ? -10.989 -10.994 26.492 1.00 20.17 374 ILE B CA 1
ATOM 11607 C C . ILE B 1 374 ? -12.343 -11.260 27.118 1.00 22.95 374 ILE B C 1
ATOM 11608 O O . ILE B 1 374 ? -12.552 -12.334 27.668 1.00 22.04 374 ILE B O 1
ATOM 11624 N N . LEU B 1 375 ? -13.258 -10.289 27.022 1.00 21.26 375 LEU B N 1
ATOM 11625 C CA . LEU B 1 375 ? -14.651 -10.479 27.460 1.00 21.92 375 LEU B CA 1
ATOM 11626 C C . LEU B 1 375 ? -15.362 -11.180 26.295 1.00 22.88 375 LEU B C 1
ATOM 11627 O O . LEU B 1 375 ? -15.291 -10.717 25.136 1.00 23.46 375 LEU B O 1
ATOM 11643 N N . PRO B 1 376 ? -16.059 -12.275 26.593 1.00 20.63 376 PRO B N 1
ATOM 11644 C CA . PRO B 1 376 ? -16.852 -12.960 25.554 1.00 21.40 376 PRO B CA 1
ATOM 11645 C C . PRO B 1 376 ? -18.099 -12.166 25.143 1.00 25.71 376 PRO B C 1
ATOM 11646 O O . PRO B 1 376 ? -18.511 -11.188 25.800 1.00 25.13 376 PRO B O 1
ATOM 11657 N N . VAL B 1 377 ? -18.689 -12.600 24.022 1.00 23.25 377 VAL B N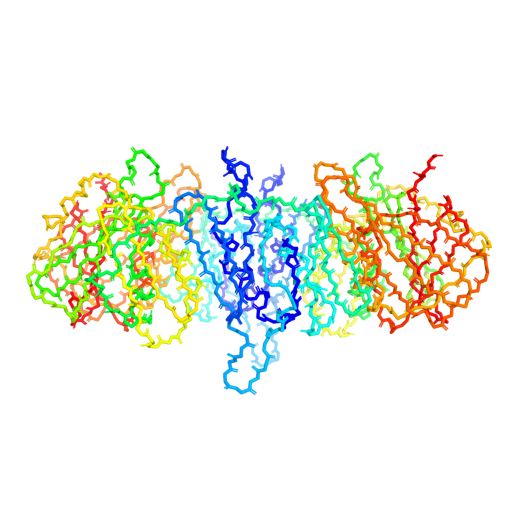 1
ATOM 11658 C CA . VAL B 1 377 ? -19.920 -12.053 23.479 1.00 23.68 377 VAL B CA 1
ATOM 11659 C C . VAL B 1 377 ? -21.035 -12.671 24.252 1.00 29.98 377 VAL B C 1
ATOM 11660 O O . VAL B 1 377 ? -21.111 -13.905 24.346 1.00 28.03 377 VAL B O 1
ATOM 11673 N N . ARG B 1 378 ? -21.892 -11.827 24.833 1.00 29.58 378 ARG B N 1
ATOM 11674 C CA . ARG B 1 378 ? -23.056 -12.285 25.582 1.00 30.99 378 ARG B CA 1
ATOM 11675 C C . ARG B 1 378 ? -24.085 -12.788 24.590 1.00 36.48 378 ARG B C 1
ATOM 11676 O O . ARG B 1 378 ? -24.353 -12.136 23.572 1.00 35.82 378 ARG B O 1
ATOM 11686 N N . THR B 1 379 ? -24.599 -13.992 24.848 1.00 37.17 379 THR B N 1
ATOM 11687 C CA . THR B 1 379 ? -25.683 -14.607 24.091 1.00 39.09 379 THR B CA 1
ATOM 11688 C C . THR B 1 379 ? -26.851 -14.670 25.066 1.00 43.77 379 THR B C 1
ATOM 11689 O O . THR B 1 379 ? -26.639 -14.613 26.282 1.00 42.58 379 THR B O 1
ATOM 11700 N N . TYR B 1 380 ? -28.078 -14.738 24.532 1.00 42.41 380 TYR B N 1
ATOM 11701 C CA . TYR B 1 380 ? -29.305 -14.747 25.329 1.00 51.33 380 TYR B CA 1
ATOM 11702 C C . TYR B 1 380 ? -30.192 -15.917 24.925 1.00 94.07 380 TYR B C 1
ATOM 11703 O O . TYR B 1 380 ? -30.644 -16.663 25.789 1.00 65.82 380 TYR B O 1
#

Radius of gyration: 32.32 Å; Cα contacts (8 Å, |Δi|>4): 1927; chains: 2; bounding box: 68×74×92 Å

Nearest PDB structures (foldseek):
  4tr6-assembly1_B  TM=9.917E-01  e=2.187E-71  Bacillus subtilis subsp. subtilis str. 168
  6e8d-assembly2_D  TM=9.930E-01  e=9.978E-67  Bacillus subtilis
  3t0p-assembly1_A  TM=9.669E-01  e=5.454E-40  Agathobacter rectalis ATCC 33656
  8djq-assembly2_A  TM=9.261E-01  e=2.269E-34  Mycolicibacterium thermoresistibile ATCC 19527
  6d46-assembly1_A-2  TM=9.053E-01  e=6.222E-35  Rickettsia typhi str. Wilmington

Secondary structure (DSSP, 8-state):
---EEEEEHHHHHHHHHHHHTT--SS-SSGGGGEEEEEE-SSEEEEEEE-SSEEEEEEEESEETTEE-EEEEE-EEEEEEHHHHHHHHHT-SSSEEEEEE-GGGEEEEEETTEEEEEE-B-GGGSPPPP-----S-EEEEHHHHHHHHHTTGGGS---TTSGGGGEEEEEEETTEEEEEEE-SSEEEEEEEE--S-TT--EEEEEEHHHHHHHHHHS-SS-PEEEEEE-SSEEEEEETTEEEEEEPPPSPPPP-TTTS-SS-SEEEEEEHHHHHHHHHHHTTT--TTS---EEEEEETTTEEEEEEEETTTEEEEEEEE-SEEEES-EEEEE-HHHHHHHHHH--SSEEEEEESTTTS-EEEE-TT--SEEEEEPPBP--/---EEEEEHHHHHHHHHHHHTT--TT-SSGGGGEEEEEEETTEEEEEEE-SSEEEEEEEESEETTEE-EEEEE-EEEEEEHHHHHHHHHT-SSSEEEEEE-GGGEEEEEETTEEEEEE-B-GGGSPPPP--TTS-EEEEEHHHHHHHHHTTGGGS---SSSGGGGEEEEEEETTEEEEEEE-SSEEEEEEEE--S-TT--EEEEEEHHHHHHHHHT--SS-PEEEEEE-SSEEEEEETTEEEEEEPPPSPPPP-GGGS-SS-SEEEEEEHHHHHHHHHHHGGG--TTSPP-EEEEE-SSS-EEEEEEETTTEEEEEEE--SEEEES-EEEEE-HHHHHHHHTT--SSEEEEEESTTTS-EEEE-TT--SEEEEEPPPP--

Solvent-accessible surface area: 34330 Å² total; per-residue (Å²): 125,84,0,64,1,34,2,58,48,91,54,0,28,100,7,0,53,40,0,50,71,0,31,34,105,93,44,115,44,110,28,12,44,0,0,50,0,47,3,44,116,104,0,0,16,0,9,0,7,33,76,84,3,10,0,38,7,59,0,22,62,92,59,64,151,52,120,23,2,64,35,107,78,50,12,39,1,0,0,48,0,64,44,0,1,68,0,0,86,80,2,52,107,69,60,0,76,0,44,7,75,111,95,100,64,0,13,0,61,4,45,80,1,60,0,12,2,64,8,73,48,5,128,85,6,64,159,43,38,155,34,83,111,52,105,39,2,87,1,44,4,68,53,0,53,36,1,5,99,5,2,24,56,0,19,16,140,47,124,127,117,66,18,6,19,0,0,12,3,78,0,75,118,25,53,1,58,1,13,0,8,21,60,94,16,5,0,21,20,63,7,105,16,147,18,69,112,118,47,65,33,94,18,4,0,23,3,134,3,1,52,21,2,23,127,18,10,106,96,55,106,114,93,0,38,0,2,14,41,96,78,29,0,1,4,43,31,167,42,19,41,1,8,0,62,10,44,123,58,146,26,40,120,23,106,100,70,46,37,106,122,44,111,2,39,0,43,0,58,12,56,87,0,44,93,1,0,28,14,2,21,23,1,49,36,113,93,65,96,34,43,0,92,0,30,3,114,61,76,32,66,2,81,2,32,9,103,10,113,130,32,11,106,5,55,14,38,13,118,7,92,82,7,113,43,93,105,7,71,3,9,0,21,6,122,45,0,18,28,3,2,126,10,13,126,28,82,50,0,84,0,4,0,28,28,37,126,151,24,0,2,0,45,24,38,167,52,74,60,6,6,3,1,1,61,20,56,39,91,250,102,115,0,57,0,38,2,58,50,92,49,0,28,104,7,0,51,42,0,50,70,1,31,36,112,91,33,133,76,109,22,0,41,0,0,45,0,48,3,45,119,63,0,0,14,0,5,0,6,30,73,86,3,15,0,38,7,62,1,25,55,69,76,87,116,56,107,17,3,65,34,103,82,51,16,38,0,0,0,55,1,66,46,0,2,65,0,0,80,77,3,49,110,72,65,0,30,0,34,4,66,99,144,104,59,0,9,0,76,2,34,157,0,53,0,21,3,56,8,74,57,3,125,68,6,59,157,37,34,152,19,111,106,102,111,28,1,60,0,44,6,57,48,0,47,30,1,5,99,4,1,25,52,0,21,14,137,48,127,131,118,70,6,14,24,0,0,14,0,48,1,67,125,16,66,0,56,0,7,0,6,22,64,94,26,4,0,34,25,23,7,174,15,144,16,67,102,120,59,86,38,98,19,5,0,22,2,124,4,1,53,21,2,24,118,18,11,103,134,64,132,121,108,0,51,1,3,11,28,155,69,43,0,0,3,30,30,142,51,15,26,1,4,0,24,14,49,122,59,132,31,47,123,23,106,105,55,60,13,103,109,49,101,1,44,0,36,0,49,11,71,90,0,44,80,0,0,30,13,2,18,25,5,48,43,114,88,73,90,43,54,0,88,0,31,2,38,64,102,62,50,0,33,1,27,15,110,14,103,127,38,8,82,1,55,14,43,8,110,17,89,85,19,76,47,91,126,10,70,2,15,0,19,3,75,52,0,18,36,2,2,124,10,16,127,24,81,66,0,39,0,5,0,11,21,40,146,110,16,0,11,0,40,37,36,162,57,108,58,17,8,2,1,1,60,18,50,73,88,247

Organism: Bacillus subtilis (strain 168) (NCBI:txid224308)

CATH classification: 3.10.150.10 (+1 more: 3.70.10.10)

B-factor: mean 32.03, std 12.28, range [5.64, 95.73]

InterPro domains:
  IPR001001 DNA polymerase III, beta sliding clamp [PIRSF000804] (1-377)
  IPR001001 DNA polymerase III, beta sliding clamp [PTHR30478] (1-377)
  IPR001001 DNA polymerase III, beta sliding clamp [SM00480] (17-373)
  IPR001001 DNA polymerase III, beta sliding clamp [TIGR00663] (1-377)
  IPR001001 DNA polymerase III, beta sliding clamp [cd00140] (1-376)
  IPR022634 DNA polymerase III, beta sliding clamp, N-terminal [PF00712] (1-127)
  IPR022635 DNA polymerase III, beta sliding clamp, C-terminal [PF02768] (254-376)
  IPR022637 DNA polymerase III, beta sliding clamp, central [PF02767] (136-251)
  IPR046938 DNA clamp superfamily [SSF55979] (1-127)
  IPR046938 DNA clamp superfamily [SSF55979] (134-251)
  IPR046938 DNA clamp superfamily [SSF55979] (254-377)

GO terms:
  GO:0005515 protein binding (F, IPI)

Foldseek 3Di:
DKWKKKFFLVVVLLQLVLQVLAQDPDAPQVLLLWWKWWQDPFFIWIWHHRPFKIKIFTDGCDDDHDGGMDTPDTDMWIFRSVVVNVVSVPADARMWIWIADPQRWIWIDHDPDIDTTRIDDCVSPDDDDDDDLPQWWKFFLQVLLLQLLQFLVAADPDCPPVLLQFWKWWDAQQKTWTWHHDVFKIKIFIDGTDGPRHDIDIFTFGSSLSVSVNVSGDNGGFIWIWDDDPFKIWTDDVRMIMMGTTDDDHDDDCPVQDDPAFQKKFKAFLVQVLVLLVVQQPQDDPPDQWKKKWWDDPAFWIKIKTADPPRGIDIDIGGTPGMDGDTAIEMAHSVLVNSNSVSADDRIWMWGHHHHQGKIWIGRPPDPRMIMIGGTDDDD/DFWKKKFFLVVVLLQLVLQVLAQDPPAPLVLQLWWKWWQDPQFIWIWHHRPFKIKIFTDGCDDPPDGGMDTPGTDMWIFRSVVVNVVSVPADARMWMWAQDPQRWIWIHHDPDIDTTRIDHSVSPDDDDDFPPADWFKFFLQVLLLVLLQFLVAAAPDPPPVLLQWWKWWDAQQKTWTWHHRVFKIKIFIDGTPDDRHDIDIFTFGSSLSVSVSVSGDDGGDMWIWGDDHFKIWTDDVRMIMMGGTDDDDRDDCPVLDDPDFFKKFKAFLVVVLVLLVVQQPQDDPPDAGKKKWWDDFPDWIWIKGADPPRGIDIDTGRTPGMDGDTAIEMAHSVLVNSNSVSDDDRMWMWTHHHHQGKIWIGRPPDDRIIMIGGTDDDD